Protein 2MNZ (pdb70)

Radius of gyration: 11.34 Å; Cα contacts (8 Å, |Δi|>4): 137; chains: 2; bounding box: 44×22×21 Å

Sequence (65 aa):
AVDLYVCLLCGSGNDEDRLLLCDGCDDSYHTFCLIPPLHDVPKGDWRCPKCLAQEARTKQTARKSAVDLYVCLLCGSGNDEDRLLLCDGCDDSYHTFCLIPPLHDVPKGDWRCPKCLAQEARTKQTARKSAVDLYVCLLCGSGNDEDRLLLCDGCDDSYHTFCLIPPLHDVPKGDWRCPKCLAQEARTKQTARKSAVDLYVCLLCGSGNDEDRLLLCDGCDDSYHTFCLIPPLHDVPKGDWRCPKCLAQEARTKQTARKSAVDLYVCLLCGSGNDEDRLLLCDGCDDSYHTFCLIPPLHDVPKGDWRCPKCLAQEARTKQTARKSAVDLYVCLLCGSGNDEDRLLLCDGCDDSYHTFCLIPPLHDVPKGDWRCPKCLAQEARTKQTARKSAVDLYVCLLCGSGNDEDRLLLCDGCDDSYHTFCLIPPLHDVPKGDWRCPKCLAQEARTKQTARKSAVDLYVCLLCGSGNDEDRLLLCDGCDDSYHTFCLIPPLHDVPKGDWRCPKCLAQEARTKQTARKSAVDLYVCLLCGSGNDEDRLLLCDGCDDSYHTFCLIPPLHDVPKGDWRCPKCLAQEARTKQTARKSAVDLYVCLLCGSGNDEDRLLLCDGCDDSYHTFCLIPPLHDVPKGDWRCPKCLAQEARTKQTARKSAVDLYVCLLCGSGNDEDRLLLCDGCDDSYHTFCLIPPLHDVPKGDWRCPKCLAQEARTKQTARKSAVDLYVCLLCGSGNDEDRLLLCDGCDDSYHTFCLIPPLHDVPKGDWRCPKCLAQEARTKQTARKSAVDLYVCLLCGSGNDEDRLLLCDGCDDSYHTFCLIPPLHDVPKGDWRCPKCLAQEARTKQTARKSAVDLYVCLLCGSGNDEDRLLLCDGCDDSYHTFCLIPPLHDVPKGDWRCPKCLAQEARTKQTARKSAVDLYVCLLCGSGNDEDRLLLCDGCDDSYHTFCLIPPLHDVPKGDWRCPKCLAQEARTKQTARKSAVDLYVCLLCGSGNDEDRLLLCDGCDDSYHTFCLIPPLHDVPKGDWRCPKCLAQEARTKQTARKSAVDLYVCLLCGSGNDEDRLLLCDGCDDSYHTFCLIPPLHDVPKGDWRCPKCLAQEARTKQTARKSAVDLYVCLLCGSGNDEDRLLLCDGCDDSYHTFCLIPPLHDVPKGDWRCPKCLAQEARTKQTARKSAVDLYVCLLCGSGNDEDRLLLCDGCDDSYHTFCLIPPLHDVPKGDWRCPKCLAQEARTKQTARKSAVDLYVCLLCGSGNDEDRLLLCDGCDDSYHTFCLIPPLHDVPKGDWRCPKCLAQEARTKQTARKS

CATH classification: 3.30.40.10

GO terms:
  GO:0032453 histone H3K4 demethylase activity (F, IDA)
  GO:0008270 zinc ion binding (F, IDA)
  GO:0034647 histone H3K4me/H3K4me2/H3K4me3 demethylase activity (F, IDA)
  GO:0042393 histone binding (F, IDA)
  GO:0008270 zinc ion binding (F, IMP)
  GO:0032453 histone H3K4 demethylase activity (F, IMP)
  GO:0003677 DNA binding (F, IDA)
  GO:0045892 negative regulation of DNA-templated transcription (P, IDA)
  GO:0005634 nucleus (C, TAS)
  GO:0005654 nucleoplasm (C, TAS)
  GO:0032452 histone demethylase activity (F, TAS)
  GO:0005515 protein binding (F, IPI)
  GO:0005654 nucleoplasm (C, IDA)
  GO:0003676 nucleic acid binding (F, EXP)
  GO:0003676 nucleic acid binding (F, IMP)
  GO:0005634 nucleus (C, IDA)
  GO:0034647 histone H3K4me/H3K4me2/H3K4me3 demethylase activity (F, IMP)
  GO:1990837 sequence-specific double-stranded DNA binding (F, IMP)
  GO:0003714 transcription corepressor activity (F, IDA)

Foldseek 3Di:
DLLCQAAPVPRPNPPVWFWEQAPQDRGIHGLVRAPPRDPTHDPRPDHGVVSVVVD/DDDDDDPVPD

Structure (mmCIF, N/CA/C/O backbone):
data_2MNZ
#
_entry.id   2MNZ
#
loop_
_entity.id
_entity.type
_entity.pdbx_description
1 polymer 'Lysine-specific demethylase 5B'
2 polymer H3K4me0
3 non-polymer 'ZINC ION'
#
loop_
_atom_site.group_PDB
_atom_site.id
_atom_site.type_symbol
_atom_site.label_atom_id
_atom_site.label_alt_id
_atom_site.label_comp_id
_atom_site.label_asym_id
_atom_site.label_entity_id
_atom_site.label_seq_id
_atom_site.pdbx_PDB_ins_code
_atom_site.Cartn_x
_atom_site.Cartn_y
_atom_site.Cartn_z
_atom_site.occupancy
_atom_site.B_iso_or_equiv
_atom_site.auth_seq_id
_atom_site.auth_comp_id
_atom_site.auth_asym_id
_atom_site.auth_atom_id
_atom_site.pdbx_PDB_model_num
ATOM 1 N N . ALA A 1 1 ? 9.994 -11.629 -1.940 1.00 0.00 306 ALA A N 1
ATOM 2 C CA . ALA A 1 1 ? 10.399 -10.674 -0.871 1.00 0.00 306 ALA A CA 1
ATOM 3 C C . ALA A 1 1 ? 9.238 -9.730 -0.559 1.00 0.00 306 ALA A C 1
ATOM 4 O O . ALA A 1 1 ? 8.600 -9.197 -1.444 1.00 0.00 306 ALA A O 1
ATOM 13 N N . VAL A 1 2 ? 8.959 -9.522 0.695 1.00 0.00 307 VAL A N 1
ATOM 14 C CA . VAL A 1 2 ? 7.841 -8.618 1.075 1.00 0.00 307 VAL A CA 1
ATOM 15 C C . VAL A 1 2 ? 8.170 -7.182 0.652 1.00 0.00 307 VAL A C 1
ATOM 16 O O . VAL A 1 2 ? 7.310 -6.443 0.215 1.00 0.00 307 VAL A O 1
ATOM 29 N N . ASP A 1 3 ? 9.407 -6.783 0.770 1.00 0.00 308 ASP A N 1
ATOM 30 C CA . ASP A 1 3 ? 9.788 -5.398 0.366 1.00 0.00 308 ASP A CA 1
ATOM 31 C C . ASP A 1 3 ? 9.509 -5.209 -1.127 1.00 0.00 308 ASP A C 1
ATOM 32 O O . ASP A 1 3 ? 9.182 -4.131 -1.578 1.00 0.00 308 ASP A O 1
ATOM 41 N N . LEU A 1 4 ? 9.644 -6.256 -1.891 1.00 0.00 309 LEU A N 1
ATOM 42 C CA . LEU A 1 4 ? 9.398 -6.161 -3.355 1.00 0.00 309 LEU A CA 1
ATOM 43 C C . LEU A 1 4 ? 8.025 -5.550 -3.626 1.00 0.00 309 LEU A C 1
ATOM 44 O O . LEU A 1 4 ? 7.804 -4.938 -4.651 1.00 0.00 309 LEU A O 1
ATOM 60 N N . TYR A 1 5 ? 7.093 -5.727 -2.738 1.00 0.00 310 TYR A N 1
ATOM 61 C CA . TYR A 1 5 ? 5.737 -5.170 -2.985 1.00 0.00 310 TYR A CA 1
ATOM 62 C C . TYR A 1 5 ? 5.823 -3.653 -3.162 1.00 0.00 310 TYR A C 1
ATOM 63 O O . TYR A 1 5 ? 6.270 -2.937 -2.288 1.00 0.00 310 TYR A O 1
ATOM 81 N N . VAL A 1 6 ? 5.386 -3.165 -4.293 1.00 0.00 311 VAL A N 1
ATOM 82 C CA . VAL A 1 6 ? 5.424 -1.701 -4.553 1.00 0.00 311 VAL A CA 1
ATOM 83 C C . VAL A 1 6 ? 4.027 -1.215 -4.951 1.00 0.00 311 VAL A C 1
ATOM 84 O O . VAL A 1 6 ? 3.209 -1.978 -5.421 1.00 0.00 311 VAL A O 1
ATOM 97 N N . CYS A 1 7 ? 3.746 0.047 -4.777 1.00 0.00 312 CYS A N 1
ATOM 98 C CA . CYS A 1 7 ? 2.404 0.562 -5.150 1.00 0.00 312 CYS A CA 1
ATOM 99 C C . CYS A 1 7 ? 2.084 0.076 -6.560 1.00 0.00 312 CYS A C 1
ATOM 100 O O . CYS A 1 7 ? 2.750 0.416 -7.518 1.00 0.00 312 CYS A O 1
ATOM 107 N N . LEU A 1 8 ? 1.083 -0.745 -6.681 1.00 0.00 313 LEU A N 1
ATOM 108 C CA . LEU A 1 8 ? 0.721 -1.303 -8.009 1.00 0.00 313 LEU A CA 1
ATOM 109 C C . LEU A 1 8 ? 0.539 -0.166 -9.018 1.00 0.00 313 LEU A C 1
ATOM 110 O O . LEU A 1 8 ? 0.938 -0.270 -10.161 1.00 0.00 313 LEU A O 1
ATOM 126 N N . LEU A 1 9 ? -0.065 0.912 -8.610 1.00 0.00 314 LEU A N 1
ATOM 127 C CA . LEU A 1 9 ? -0.278 2.047 -9.546 1.00 0.00 314 LEU A CA 1
ATOM 128 C C . LEU A 1 9 ? 1.063 2.708 -9.906 1.00 0.00 314 LEU A C 1
ATOM 129 O O . LEU A 1 9 ? 1.320 3.009 -11.054 1.00 0.00 314 LEU A O 1
ATOM 145 N N . CYS A 1 10 ? 1.930 2.931 -8.948 1.00 0.00 315 CYS A N 1
ATOM 146 C CA . CYS A 1 10 ? 3.248 3.562 -9.277 1.00 0.00 315 CYS A CA 1
ATOM 147 C C . CYS A 1 10 ? 4.280 2.474 -9.557 1.00 0.00 315 CYS A C 1
ATOM 148 O O . CYS A 1 10 ? 4.710 2.276 -10.676 1.00 0.00 315 CYS A O 1
ATOM 155 N N . GLY A 1 11 ? 4.693 1.788 -8.530 1.00 0.00 316 GLY A N 1
ATOM 156 C CA . GLY A 1 11 ? 5.715 0.723 -8.694 1.00 0.00 316 GLY A CA 1
ATOM 157 C C . GLY A 1 11 ? 7.020 1.179 -8.037 1.00 0.00 316 GLY A C 1
ATOM 158 O O . GLY A 1 11 ? 8.030 0.509 -8.106 1.00 0.00 316 GLY A O 1
ATOM 162 N N . SER A 1 12 ? 7.002 2.318 -7.392 1.00 0.00 317 SER A N 1
ATOM 163 C CA . SER A 1 12 ? 8.239 2.816 -6.722 1.00 0.00 317 SER A CA 1
ATOM 164 C C . SER A 1 12 ? 8.336 2.201 -5.325 1.00 0.00 317 SER A C 1
ATOM 165 O O . SER A 1 12 ? 9.411 1.946 -4.824 1.00 0.00 317 SER A O 1
ATOM 173 N N . GLY A 1 13 ? 7.217 1.946 -4.705 1.00 0.00 318 GLY A N 1
ATOM 174 C CA . GLY A 1 13 ? 7.223 1.330 -3.346 1.00 0.00 318 GLY A CA 1
ATOM 175 C C . GLY A 1 13 ? 8.294 1.967 -2.457 1.00 0.00 318 GLY A C 1
ATOM 176 O O . GLY A 1 13 ? 8.686 1.403 -1.455 1.00 0.00 318 GLY A O 1
ATOM 180 N N . ASN A 1 14 ? 8.779 3.126 -2.802 1.00 0.00 319 ASN A N 1
ATOM 181 C CA . ASN A 1 14 ? 9.823 3.756 -1.958 1.00 0.00 319 ASN A CA 1
ATOM 182 C C . ASN A 1 14 ? 9.179 4.584 -0.848 1.00 0.00 319 ASN A C 1
ATOM 183 O O . ASN A 1 14 ? 9.784 4.822 0.178 1.00 0.00 319 ASN A O 1
ATOM 194 N N . ASP A 1 15 ? 7.962 5.017 -1.033 1.00 0.00 320 ASP A N 1
ATOM 195 C CA . ASP A 1 15 ? 7.295 5.829 0.029 1.00 0.00 320 ASP A CA 1
ATOM 196 C C . ASP A 1 15 ? 6.944 4.922 1.208 1.00 0.00 320 ASP A C 1
ATOM 197 O O . ASP A 1 15 ? 5.829 4.457 1.343 1.00 0.00 320 ASP A O 1
ATOM 206 N N . GLU A 1 16 ? 7.899 4.661 2.054 1.00 0.00 321 GLU A N 1
ATOM 207 C CA . GLU A 1 16 ? 7.656 3.778 3.227 1.00 0.00 321 GLU A CA 1
ATOM 208 C C . GLU A 1 16 ? 6.464 4.272 4.055 1.00 0.00 321 GLU A C 1
ATOM 209 O O . GLU A 1 16 ? 5.703 3.492 4.592 1.00 0.00 321 GLU A O 1
ATOM 221 N N . ASP A 1 17 ? 6.315 5.556 4.196 1.00 0.00 322 ASP A N 1
ATOM 222 C CA . ASP A 1 17 ? 5.199 6.091 5.028 1.00 0.00 322 ASP A CA 1
ATOM 223 C C . ASP A 1 17 ? 3.848 6.040 4.301 1.00 0.00 322 ASP A C 1
ATOM 224 O O . ASP A 1 17 ? 2.813 6.031 4.938 1.00 0.00 322 ASP A O 1
ATOM 233 N N . ARG A 1 18 ? 3.827 6.052 2.991 1.00 0.00 323 ARG A N 1
ATOM 234 C CA . ARG A 1 18 ? 2.508 6.058 2.282 1.00 0.00 323 ARG A CA 1
ATOM 235 C C . ARG A 1 18 ? 2.185 4.708 1.635 1.00 0.00 323 ARG A C 1
ATOM 236 O O . ARG A 1 18 ? 1.060 4.471 1.243 1.00 0.00 323 ARG A O 1
ATOM 257 N N . LEU A 1 19 ? 3.130 3.825 1.498 1.00 0.00 324 LEU A N 1
ATOM 258 C CA . LEU A 1 19 ? 2.806 2.528 0.853 1.00 0.00 324 LEU A CA 1
ATOM 259 C C . LEU A 1 19 ? 2.023 1.642 1.825 1.00 0.00 324 LEU A C 1
ATOM 260 O O . LEU A 1 19 ? 2.552 1.189 2.823 1.00 0.00 324 LEU A O 1
ATOM 276 N N . LEU A 1 20 ? 0.774 1.368 1.529 1.00 0.00 325 LEU A N 1
ATOM 277 C CA . LEU A 1 20 ? -0.026 0.486 2.426 1.00 0.00 325 LEU A CA 1
ATOM 278 C C . LEU A 1 20 ? -0.288 -0.832 1.695 1.00 0.00 325 LEU A C 1
ATOM 279 O O . LEU A 1 20 ? -0.699 -0.844 0.551 1.00 0.00 325 LEU A O 1
ATOM 295 N N . LEU A 1 21 ? -0.052 -1.942 2.335 1.00 0.00 326 LEU A N 1
ATOM 296 C CA . LEU A 1 21 ? -0.287 -3.249 1.661 1.00 0.00 326 LEU A CA 1
ATOM 297 C C . LEU A 1 21 ? -1.672 -3.780 2.032 1.00 0.00 326 LEU A C 1
ATOM 298 O O . LEU A 1 21 ? -2.006 -3.916 3.195 1.00 0.00 326 LEU A O 1
ATOM 314 N N . CYS A 1 22 ? -2.474 -4.079 1.036 1.00 0.00 327 CYS A N 1
ATOM 315 C CA . CYS A 1 22 ? -3.846 -4.607 1.294 1.00 0.00 327 CYS A CA 1
ATOM 316 C C . CYS A 1 22 ? -3.757 -6.112 1.499 1.00 0.00 327 CYS A C 1
ATOM 317 O O . CYS A 1 22 ? -3.283 -6.841 0.643 1.00 0.00 327 CYS A O 1
ATOM 324 N N . ASP A 1 23 ? -4.201 -6.574 2.632 1.00 0.00 328 ASP A N 1
ATOM 325 C CA . ASP A 1 23 ? -4.146 -8.030 2.930 1.00 0.00 328 ASP A CA 1
ATOM 326 C C . ASP A 1 23 ? -5.306 -8.751 2.246 1.00 0.00 328 ASP A C 1
ATOM 327 O O . ASP A 1 23 ? -5.186 -9.887 1.833 1.00 0.00 328 ASP A O 1
ATOM 336 N N . GLY A 1 24 ? -6.434 -8.109 2.144 1.00 0.00 329 GLY A N 1
ATOM 337 C CA . GLY A 1 24 ? -7.605 -8.766 1.512 1.00 0.00 329 GLY A CA 1
ATOM 338 C C . GLY A 1 24 ? -7.270 -9.177 0.080 1.00 0.00 329 GLY A C 1
ATOM 339 O O . GLY A 1 24 ? -7.338 -10.338 -0.274 1.00 0.00 329 GLY A O 1
ATOM 343 N N . CYS A 1 25 ? -6.921 -8.239 -0.754 1.00 0.00 330 CYS A N 1
ATOM 344 C CA . CYS A 1 25 ? -6.597 -8.590 -2.163 1.00 0.00 330 CYS A CA 1
ATOM 345 C C . CYS A 1 25 ? -5.467 -7.703 -2.703 1.00 0.00 330 CYS A C 1
ATOM 346 O O . CYS A 1 25 ? -4.381 -8.172 -2.975 1.00 0.00 330 CYS A O 1
ATOM 353 N N . ASP A 1 26 ? -5.717 -6.432 -2.872 1.00 0.00 331 ASP A N 1
ATOM 354 C CA . ASP A 1 26 ? -4.670 -5.523 -3.407 1.00 0.00 331 ASP A CA 1
ATOM 355 C C . ASP A 1 26 ? -3.324 -5.862 -2.771 1.00 0.00 331 ASP A C 1
ATOM 356 O O . ASP A 1 26 ? -3.244 -6.319 -1.648 1.00 0.00 331 ASP A O 1
ATOM 365 N N . ASP A 1 27 ? -2.271 -5.671 -3.505 1.00 0.00 332 ASP A N 1
ATOM 366 C CA . ASP A 1 27 ? -0.920 -5.997 -2.988 1.00 0.00 332 ASP A CA 1
ATOM 367 C C . ASP A 1 27 ? -0.285 -4.773 -2.334 1.00 0.00 332 ASP A C 1
ATOM 368 O O . ASP A 1 27 ? -0.061 -4.741 -1.142 1.00 0.00 332 ASP A O 1
ATOM 377 N N . SER A 1 28 ? 0.011 -3.767 -3.103 1.00 0.00 333 SER A N 1
ATOM 378 C CA . SER A 1 28 ? 0.643 -2.555 -2.521 1.00 0.00 333 SER A CA 1
ATOM 379 C C . SER A 1 28 ? 0.047 -1.300 -3.154 1.00 0.00 333 SER A C 1
ATOM 380 O O . SER A 1 28 ? -0.174 -1.239 -4.348 1.00 0.00 333 SER A O 1
ATOM 388 N N . TYR A 1 29 ? -0.227 -0.303 -2.360 1.00 0.00 334 TYR A N 1
ATOM 389 C CA . TYR A 1 29 ? -0.823 0.942 -2.907 1.00 0.00 334 TYR A CA 1
ATOM 390 C C . TYR A 1 29 ? -0.403 2.137 -2.051 1.00 0.00 334 TYR A C 1
ATOM 391 O O . TYR A 1 29 ? 0.050 1.988 -0.935 1.00 0.00 334 TYR A O 1
ATOM 409 N N . HIS A 1 30 ? -0.575 3.323 -2.560 1.00 0.00 335 HIS A N 1
ATOM 410 C CA . HIS A 1 30 ? -0.229 4.536 -1.777 1.00 0.00 335 HIS A CA 1
ATOM 411 C C . HIS A 1 30 ? -1.526 5.163 -1.271 1.00 0.00 335 HIS A C 1
ATOM 412 O O . HIS A 1 30 ? -2.549 5.094 -1.922 1.00 0.00 335 HIS A O 1
ATOM 426 N N . THR A 1 31 ? -1.498 5.781 -0.129 1.00 0.00 336 THR A N 1
ATOM 427 C CA . THR A 1 31 ? -2.742 6.411 0.382 1.00 0.00 336 THR A CA 1
ATOM 428 C C . THR A 1 31 ? -3.281 7.391 -0.667 1.00 0.00 336 THR A C 1
ATOM 429 O O . THR A 1 31 ? -4.475 7.567 -0.809 1.00 0.00 336 THR A O 1
ATOM 440 N N . PHE A 1 32 ? -2.409 8.043 -1.394 1.00 0.00 337 PHE A N 1
ATOM 441 C CA . PHE A 1 32 ? -2.872 9.026 -2.416 1.00 0.00 337 PHE A CA 1
ATOM 442 C C . PHE A 1 32 ? -3.213 8.344 -3.746 1.00 0.00 337 PHE A C 1
ATOM 443 O O . PHE A 1 32 ? -3.993 8.857 -4.523 1.00 0.00 337 PHE A O 1
ATOM 460 N N . CYS A 1 33 ? -2.643 7.206 -4.029 1.00 0.00 338 CYS A N 1
ATOM 461 C CA . CYS A 1 33 ? -2.955 6.532 -5.319 1.00 0.00 338 CYS A CA 1
ATOM 462 C C . CYS A 1 33 ? -4.267 5.765 -5.191 1.00 0.00 338 CYS A C 1
ATOM 463 O O . CYS A 1 33 ? -4.729 5.140 -6.126 1.00 0.00 338 CYS A O 1
ATOM 470 N N . LEU A 1 34 ? -4.856 5.792 -4.035 1.00 0.00 339 LEU A N 1
ATOM 471 C CA . LEU A 1 34 ? -6.125 5.051 -3.824 1.00 0.00 339 LEU A CA 1
ATOM 472 C C . LEU A 1 34 ? -7.323 6.000 -3.926 1.00 0.00 339 LEU A C 1
ATOM 473 O O . LEU A 1 34 ? -7.787 6.336 -4.998 1.00 0.00 339 LEU A O 1
ATOM 489 N N . ILE A 1 35 ? -7.804 6.432 -2.802 1.00 0.00 340 ILE A N 1
ATOM 490 C CA . ILE A 1 35 ? -8.957 7.367 -2.750 1.00 0.00 340 ILE A CA 1
ATOM 491 C C . ILE A 1 35 ? -8.467 8.572 -1.949 1.00 0.00 340 ILE A C 1
ATOM 492 O O . ILE A 1 35 ? -7.375 8.505 -1.424 1.00 0.00 340 ILE A O 1
ATOM 508 N N . PRO A 1 36 ? -9.215 9.657 -1.834 1.00 0.00 341 PRO A N 1
ATOM 509 C CA . PRO A 1 36 ? -8.760 10.831 -1.056 1.00 0.00 341 PRO A CA 1
ATOM 510 C C . PRO A 1 36 ? -7.739 10.390 0.008 1.00 0.00 341 PRO A C 1
ATOM 511 O O . PRO A 1 36 ? -8.068 9.626 0.893 1.00 0.00 341 PRO A O 1
ATOM 522 N N . PRO A 1 37 ? -6.491 10.786 -0.119 1.00 0.00 342 PRO A N 1
ATOM 523 C CA . PRO A 1 37 ? -5.423 10.327 0.801 1.00 0.00 342 PRO A CA 1
ATOM 524 C C . PRO A 1 37 ? -5.900 10.119 2.236 1.00 0.00 342 PRO A C 1
ATOM 525 O O . PRO A 1 37 ? -6.540 10.968 2.825 1.00 0.00 342 PRO A O 1
ATOM 536 N N . LEU A 1 38 ? -5.568 8.991 2.806 1.00 0.00 343 LEU A N 1
ATOM 537 C CA . LEU A 1 38 ? -5.971 8.716 4.209 1.00 0.00 343 LEU A CA 1
ATOM 538 C C . LEU A 1 38 ? -5.100 9.554 5.143 1.00 0.00 343 LEU A C 1
ATOM 539 O O . LEU A 1 38 ? -4.062 10.052 4.751 1.00 0.00 343 LEU A O 1
ATOM 555 N N . HIS A 1 39 ? -5.504 9.722 6.370 1.00 0.00 344 HIS A N 1
ATOM 556 C CA . HIS A 1 39 ? -4.683 10.537 7.306 1.00 0.00 344 HIS A CA 1
ATOM 557 C C . HIS A 1 39 ? -3.317 9.876 7.475 1.00 0.00 344 HIS A C 1
ATOM 558 O O . HIS A 1 39 ? -2.298 10.535 7.529 1.00 0.00 344 HIS A O 1
ATOM 573 N N . ASP A 1 40 ? -3.288 8.576 7.543 1.00 0.00 345 ASP A N 1
ATOM 574 C CA . ASP A 1 40 ? -1.986 7.869 7.693 1.00 0.00 345 ASP A CA 1
ATOM 575 C C . ASP A 1 40 ? -2.156 6.401 7.310 1.00 0.00 345 ASP A C 1
ATOM 576 O O . ASP A 1 40 ? -3.244 5.944 7.032 1.00 0.00 345 ASP A O 1
ATOM 585 N N . VAL A 1 41 ? -1.083 5.660 7.293 1.00 0.00 346 VAL A N 1
ATOM 586 C CA . VAL A 1 41 ? -1.175 4.219 6.930 1.00 0.00 346 VAL A CA 1
ATOM 587 C C . VAL A 1 41 ? -1.795 3.432 8.101 1.00 0.00 346 VAL A C 1
ATOM 588 O O . VAL A 1 41 ? -1.213 3.356 9.165 1.00 0.00 346 VAL A O 1
ATOM 601 N N . PRO A 1 42 ? -2.958 2.843 7.919 1.00 0.00 347 PRO A N 1
ATOM 602 C CA . PRO A 1 42 ? -3.631 2.054 8.995 1.00 0.00 347 PRO A CA 1
ATOM 603 C C . PRO A 1 42 ? -2.666 1.099 9.712 1.00 0.00 347 PRO A C 1
ATOM 604 O O . PRO A 1 42 ? -1.661 0.690 9.168 1.00 0.00 347 PRO A O 1
ATOM 615 N N . LYS A 1 43 ? -2.961 0.765 10.941 1.00 0.00 348 LYS A N 1
ATOM 616 C CA . LYS A 1 43 ? -2.064 -0.132 11.724 1.00 0.00 348 LYS A CA 1
ATOM 617 C C . LYS A 1 43 ? -2.249 -1.599 11.320 1.00 0.00 348 LYS A C 1
ATOM 618 O O . LYS A 1 43 ? -2.035 -2.493 12.116 1.00 0.00 348 LYS A O 1
ATOM 637 N N . GLY A 1 44 ? -2.625 -1.864 10.099 1.00 0.00 349 GLY A N 1
ATOM 638 C CA . GLY A 1 44 ? -2.797 -3.284 9.668 1.00 0.00 349 GLY A CA 1
ATOM 639 C C . GLY A 1 44 ? -4.281 -3.660 9.634 1.00 0.00 349 GLY A C 1
ATOM 640 O O . GLY A 1 44 ? -4.629 -4.780 9.326 1.00 0.00 349 GLY A O 1
ATOM 644 N N . ASP A 1 45 ? -5.156 -2.738 9.941 1.00 0.00 350 ASP A N 1
ATOM 645 C CA . ASP A 1 45 ? -6.613 -3.058 9.923 1.00 0.00 350 ASP A CA 1
ATOM 646 C C . ASP A 1 45 ? -7.307 -2.232 8.837 1.00 0.00 350 ASP A C 1
ATOM 647 O O . ASP A 1 45 ? -8.057 -1.320 9.121 1.00 0.00 350 ASP A O 1
ATOM 656 N N . TRP A 1 46 ? -7.060 -2.544 7.595 1.00 0.00 351 TRP A N 1
ATOM 657 C CA . TRP A 1 46 ? -7.707 -1.777 6.494 1.00 0.00 351 TRP A CA 1
ATOM 658 C C . TRP A 1 46 ? -7.772 -2.635 5.230 1.00 0.00 351 TRP A C 1
ATOM 659 O O . TRP A 1 46 ? -7.150 -3.674 5.133 1.00 0.00 351 TRP A O 1
ATOM 680 N N . ARG A 1 47 ? -8.528 -2.202 4.262 1.00 0.00 352 ARG A N 1
ATOM 681 C CA . ARG A 1 47 ? -8.659 -2.970 3.000 1.00 0.00 352 ARG A CA 1
ATOM 682 C C . ARG A 1 47 ? -8.767 -1.991 1.825 1.00 0.00 352 ARG A C 1
ATOM 683 O O . ARG A 1 47 ? -9.133 -0.846 2.000 1.00 0.00 352 ARG A O 1
ATOM 704 N N . CYS A 1 48 ? -8.459 -2.425 0.633 1.00 0.00 353 CYS A N 1
ATOM 705 C CA . CYS A 1 48 ? -8.557 -1.506 -0.534 1.00 0.00 353 CYS A CA 1
ATOM 706 C C . CYS A 1 48 ? -9.955 -1.642 -1.161 1.00 0.00 353 CYS A C 1
ATOM 707 O O . CYS A 1 48 ? -10.711 -2.518 -0.791 1.00 0.00 353 CYS A O 1
ATOM 714 N N . PRO A 1 49 ? -10.314 -0.781 -2.085 1.00 0.00 354 PRO A N 1
ATOM 715 C CA . PRO A 1 49 ? -11.666 -0.825 -2.726 1.00 0.00 354 PRO A CA 1
ATOM 716 C C . PRO A 1 49 ? -11.909 -2.120 -3.506 1.00 0.00 354 PRO A C 1
ATOM 717 O O . PRO A 1 49 ? -13.027 -2.580 -3.627 1.00 0.00 354 PRO A O 1
ATOM 728 N N . LYS A 1 50 ? -10.877 -2.702 -4.046 1.00 0.00 355 LYS A N 1
ATOM 729 C CA . LYS A 1 50 ? -11.055 -3.954 -4.833 1.00 0.00 355 LYS A CA 1
ATOM 730 C C . LYS A 1 50 ? -11.670 -5.053 -3.965 1.00 0.00 355 LYS A C 1
ATOM 731 O O . LYS A 1 50 ? -12.530 -5.790 -4.406 1.00 0.00 355 LYS A O 1
ATOM 750 N N . CYS A 1 51 ? -11.251 -5.177 -2.736 1.00 0.00 356 CYS A N 1
ATOM 751 C CA . CYS A 1 51 ? -11.837 -6.240 -1.869 1.00 0.00 356 CYS A CA 1
ATOM 752 C C . CYS A 1 51 ? -13.264 -5.842 -1.484 1.00 0.00 356 CYS A C 1
ATOM 753 O O . CYS A 1 51 ? -14.129 -6.675 -1.303 1.00 0.00 356 CYS A O 1
ATOM 760 N N . LEU A 1 52 ? -13.510 -4.571 -1.352 1.00 0.00 357 LEU A N 1
ATOM 761 C CA . LEU A 1 52 ? -14.875 -4.107 -0.977 1.00 0.00 357 LEU A CA 1
ATOM 762 C C . LEU A 1 52 ? -15.858 -4.398 -2.115 1.00 0.00 357 LEU A C 1
ATOM 763 O O . LEU A 1 52 ? -17.011 -4.703 -1.889 1.00 0.00 357 LEU A O 1
ATOM 779 N N . ALA A 1 53 ? -15.411 -4.293 -3.336 1.00 0.00 358 ALA A N 1
ATOM 780 C CA . ALA A 1 53 ? -16.321 -4.548 -4.489 1.00 0.00 358 ALA A CA 1
ATOM 781 C C . ALA A 1 53 ? -16.855 -5.978 -4.412 1.00 0.00 358 ALA A C 1
ATOM 782 O O . ALA A 1 53 ? -17.921 -6.282 -4.908 1.00 0.00 358 ALA A O 1
ATOM 789 N N . GLN A 1 54 ? -16.120 -6.857 -3.793 1.00 0.00 359 GLN A N 1
ATOM 790 C CA . GLN A 1 54 ? -16.575 -8.266 -3.684 1.00 0.00 359 GLN A CA 1
ATOM 791 C C . GLN A 1 54 ? -17.928 -8.294 -2.980 1.00 0.00 359 GLN A C 1
ATOM 792 O O . GLN A 1 54 ? -18.810 -9.057 -3.321 1.00 0.00 359 GLN A O 1
ATOM 806 N N . GLU A 1 55 ? -18.090 -7.459 -1.996 1.00 0.00 360 GLU A N 1
ATOM 807 C CA . GLU A 1 55 ? -19.378 -7.417 -1.251 1.00 0.00 360 GLU A CA 1
ATOM 808 C C . GLU A 1 55 ? -20.280 -6.337 -1.852 1.00 0.00 360 GLU A C 1
ATOM 809 O O . GLU A 1 55 ? -20.872 -5.593 -1.087 1.00 0.00 360 GLU A O 1
ATOM 822 N N . ALA B 2 1 ? -3.627 -1.848 7.547 1.00 0.00 363 ALA B N 1
ATOM 823 C CA . ALA B 2 1 ? -2.682 -1.811 6.397 1.00 0.00 363 ALA B CA 1
ATOM 824 C C . ALA B 2 1 ? -1.259 -1.997 6.905 1.00 0.00 363 ALA B C 1
ATOM 825 O O . ALA B 2 1 ? -0.942 -1.644 8.023 1.00 0.00 363 ALA B O 1
ATOM 834 N N . ARG B 2 2 ? -0.401 -2.544 6.091 1.00 0.00 364 ARG B N 1
ATOM 835 C CA . ARG B 2 2 ? 1.008 -2.747 6.525 1.00 0.00 364 ARG B CA 1
ATOM 836 C C . ARG B 2 2 ? 1.919 -1.846 5.687 1.00 0.00 364 ARG B C 1
ATOM 837 O O . ARG B 2 2 ? 1.735 -1.690 4.497 1.00 0.00 364 ARG B O 1
ATOM 858 N N . THR B 2 3 ? 2.879 -1.221 6.314 1.00 0.00 365 THR B N 1
ATOM 859 C CA . THR B 2 3 ? 3.781 -0.292 5.576 1.00 0.00 365 THR B CA 1
ATOM 860 C C . THR B 2 3 ? 4.830 -1.060 4.770 1.00 0.00 365 THR B C 1
ATOM 861 O O . THR B 2 3 ? 5.385 -2.043 5.216 1.00 0.00 365 THR B O 1
ATOM 872 N N . LYS B 2 4 ? 5.118 -0.585 3.587 1.00 0.00 366 LYS B N 1
ATOM 873 C CA . LYS B 2 4 ? 6.147 -1.242 2.737 1.00 0.00 366 LYS B CA 1
ATOM 874 C C . LYS B 2 4 ? 7.089 -0.159 2.204 1.00 0.00 366 LYS B C 1
ATOM 875 O O . LYS B 2 4 ? 6.664 0.935 1.877 1.00 0.00 366 LYS B O 1
ATOM 894 N N . GLN B 2 5 ? 8.362 -0.449 2.129 1.00 0.00 367 GLN B N 1
ATOM 895 C CA . GLN B 2 5 ? 9.335 0.569 1.635 1.00 0.00 367 GLN B CA 1
ATOM 896 C C . GLN B 2 5 ? 10.210 -0.035 0.538 1.00 0.00 367 GLN B C 1
ATOM 897 O O . GLN B 2 5 ? 10.413 -1.232 0.483 1.00 0.00 367 GLN B O 1
ATOM 911 N N . THR B 2 6 ? 10.741 0.783 -0.332 1.00 0.00 368 THR B N 1
ATOM 912 C CA . THR B 2 6 ? 11.614 0.236 -1.413 1.00 0.00 368 THR B CA 1
ATOM 913 C C . THR B 2 6 ? 12.746 1.219 -1.717 1.00 0.00 368 THR B C 1
ATOM 914 O O . THR B 2 6 ? 12.517 2.387 -1.968 1.00 0.00 368 THR B O 1
ATOM 925 N N . ALA B 2 7 ? 13.965 0.754 -1.712 1.00 0.00 369 ALA B N 1
ATOM 926 C CA . ALA B 2 7 ? 15.110 1.659 -2.011 1.00 0.00 369 ALA B CA 1
ATOM 927 C C . ALA B 2 7 ? 16.175 0.892 -2.796 1.00 0.00 369 ALA B C 1
ATOM 928 O O . ALA B 2 7 ? 16.292 -0.312 -2.682 1.00 0.00 369 ALA B O 1
ATOM 935 N N . ARG B 2 8 ? 16.951 1.580 -3.590 1.00 0.00 370 ARG B N 1
ATOM 936 C CA . ARG B 2 8 ? 18.010 0.893 -4.386 1.00 0.00 370 ARG B CA 1
ATOM 937 C C . ARG B 2 8 ? 19.363 1.554 -4.112 1.00 0.00 370 ARG B C 1
ATOM 938 O O . ARG B 2 8 ? 19.450 2.748 -3.902 1.00 0.00 370 ARG B O 1
ATOM 959 N N . LYS B 2 9 ? 20.419 0.785 -4.117 1.00 0.00 371 LYS B N 1
ATOM 960 C CA . LYS B 2 9 ? 21.769 1.363 -3.861 1.00 0.00 371 LYS B CA 1
ATOM 961 C C . LYS B 2 9 ? 22.582 1.343 -5.156 1.00 0.00 371 LYS B C 1
ATOM 962 O O . LYS B 2 9 ? 22.451 0.449 -5.969 1.00 0.00 371 LYS B O 1
ATOM 981 N N . SER B 2 10 ? 23.422 2.320 -5.356 1.00 0.00 372 SER B N 1
ATOM 982 C CA . SER B 2 10 ? 24.242 2.355 -6.600 1.00 0.00 372 SER B CA 1
ATOM 983 C C . SER B 2 10 ? 25.200 3.546 -6.546 1.00 0.00 372 SER B C 1
ATOM 984 O O . SER B 2 10 ? 26.394 3.328 -6.672 1.00 0.00 372 SER B O 1
ATOM 995 N N . ALA A 1 1 ? 11.732 -11.751 -0.057 1.00 0.00 306 ALA A N 2
ATOM 996 C CA . ALA A 1 1 ? 11.516 -10.592 0.853 1.00 0.00 306 ALA A CA 2
ATOM 997 C C . ALA A 1 1 ? 10.070 -10.113 0.740 1.00 0.00 306 ALA A C 2
ATOM 998 O O . ALA A 1 1 ? 9.535 -9.963 -0.341 1.00 0.00 306 ALA A O 2
ATOM 1007 N N . VAL A 1 2 ? 9.430 -9.873 1.850 1.00 0.00 307 VAL A N 2
ATOM 1008 C CA . VAL A 1 2 ? 8.020 -9.404 1.815 1.00 0.00 307 VAL A CA 2
ATOM 1009 C C . VAL A 1 2 ? 7.972 -7.975 1.273 1.00 0.00 307 VAL A C 2
ATOM 1010 O O . VAL A 1 2 ? 6.993 -7.551 0.691 1.00 0.00 307 VAL A O 2
ATOM 1023 N N . ASP A 1 3 ? 9.024 -7.229 1.457 1.00 0.00 308 ASP A N 2
ATOM 1024 C CA . ASP A 1 3 ? 9.045 -5.827 0.953 1.00 0.00 308 ASP A CA 2
ATOM 1025 C C . ASP A 1 3 ? 9.042 -5.835 -0.576 1.00 0.00 308 ASP A C 2
ATOM 1026 O O . ASP A 1 3 ? 8.918 -4.808 -1.214 1.00 0.00 308 ASP A O 2
ATOM 1035 N N . LEU A 1 4 ? 9.201 -6.985 -1.164 1.00 0.00 309 LEU A N 2
ATOM 1036 C CA . LEU A 1 4 ? 9.236 -7.073 -2.648 1.00 0.00 309 LEU A CA 2
ATOM 1037 C C . LEU A 1 4 ? 8.019 -6.380 -3.272 1.00 0.00 309 LEU A C 2
ATOM 1038 O O . LEU A 1 4 ? 8.132 -5.746 -4.301 1.00 0.00 309 LEU A O 2
ATOM 1054 N N . TYR A 1 5 ? 6.854 -6.491 -2.688 1.00 0.00 310 TYR A N 2
ATOM 1055 C CA . TYR A 1 5 ? 5.676 -5.827 -3.315 1.00 0.00 310 TYR A CA 2
ATOM 1056 C C . TYR A 1 5 ? 5.821 -4.310 -3.210 1.00 0.00 310 TYR A C 2
ATOM 1057 O O . TYR A 1 5 ? 6.122 -3.769 -2.165 1.00 0.00 310 TYR A O 2
ATOM 1075 N N . VAL A 1 6 ? 5.596 -3.630 -4.297 1.00 0.00 311 VAL A N 2
ATOM 1076 C CA . VAL A 1 6 ? 5.700 -2.147 -4.302 1.00 0.00 311 VAL A CA 2
ATOM 1077 C C . VAL A 1 6 ? 4.374 -1.567 -4.799 1.00 0.00 311 VAL A C 2
ATOM 1078 O O . VAL A 1 6 ? 3.536 -2.278 -5.315 1.00 0.00 311 VAL A O 2
ATOM 1091 N N . CYS A 1 7 ? 4.165 -0.289 -4.644 1.00 0.00 312 CYS A N 2
ATOM 1092 C CA . CYS A 1 7 ? 2.882 0.301 -5.102 1.00 0.00 312 CYS A CA 2
ATOM 1093 C C . CYS A 1 7 ? 2.626 -0.156 -6.534 1.00 0.00 312 CYS A C 2
ATOM 1094 O O . CYS A 1 7 ? 3.332 0.206 -7.453 1.00 0.00 312 CYS A O 2
ATOM 1101 N N . LEU A 1 8 ? 1.622 -0.964 -6.721 1.00 0.00 313 LEU A N 2
ATOM 1102 C CA . LEU A 1 8 ? 1.314 -1.471 -8.082 1.00 0.00 313 LEU A CA 2
ATOM 1103 C C . LEU A 1 8 ? 1.155 -0.297 -9.048 1.00 0.00 313 LEU A C 2
ATOM 1104 O O . LEU A 1 8 ? 1.584 -0.354 -10.183 1.00 0.00 313 LEU A O 2
ATOM 1120 N N . LEU A 1 9 ? 0.539 0.762 -8.611 1.00 0.00 314 LEU A N 2
ATOM 1121 C CA . LEU A 1 9 ? 0.349 1.933 -9.508 1.00 0.00 314 LEU A CA 2
ATOM 1122 C C . LEU A 1 9 ? 1.710 2.571 -9.836 1.00 0.00 314 LEU A C 2
ATOM 1123 O O . LEU A 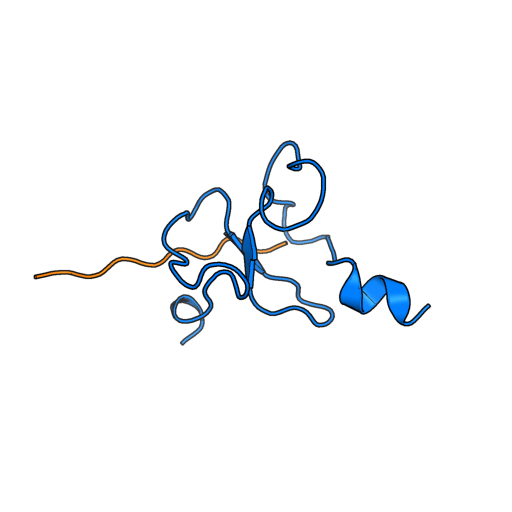1 9 ? 1.991 2.883 -10.976 1.00 0.00 314 LEU A O 2
ATOM 1139 N N . CYS A 1 10 ? 2.565 2.748 -8.861 1.00 0.00 315 CYS A N 2
ATOM 1140 C CA . CYS A 1 10 ? 3.907 3.343 -9.154 1.00 0.00 315 CYS A CA 2
ATOM 1141 C C . CYS A 1 10 ? 4.893 2.217 -9.438 1.00 0.00 315 CYS A C 2
ATOM 1142 O O . CYS A 1 10 ? 5.357 2.036 -10.546 1.00 0.00 315 CYS A O 2
ATOM 1149 N N . GLY A 1 11 ? 5.233 1.477 -8.420 1.00 0.00 316 GLY A N 2
ATOM 1150 C CA . GLY A 1 11 ? 6.209 0.373 -8.581 1.00 0.00 316 GLY A CA 2
ATOM 1151 C C . GLY A 1 11 ? 7.484 0.754 -7.834 1.00 0.00 316 GLY A C 2
ATOM 1152 O O . GLY A 1 11 ? 8.424 -0.011 -7.751 1.00 0.00 316 GLY A O 2
ATOM 1156 N N . SER A 1 12 ? 7.508 1.932 -7.268 1.00 0.00 317 SER A N 2
ATOM 1157 C CA . SER A 1 12 ? 8.703 2.365 -6.497 1.00 0.00 317 SER A CA 2
ATOM 1158 C C . SER A 1 12 ? 8.549 1.871 -5.062 1.00 0.00 317 SER A C 2
ATOM 1159 O O . SER A 1 12 ? 9.511 1.557 -4.396 1.00 0.00 317 SER A O 2
ATOM 1167 N N . GLY A 1 13 ? 7.326 1.792 -4.601 1.00 0.00 318 GLY A N 2
ATOM 1168 C CA . GLY A 1 13 ? 7.045 1.309 -3.215 1.00 0.00 318 GLY A CA 2
ATOM 1169 C C . GLY A 1 13 ? 8.168 1.703 -2.255 1.00 0.00 318 GLY A C 2
ATOM 1170 O O . GLY A 1 13 ? 8.421 1.024 -1.281 1.00 0.00 318 GLY A O 2
ATOM 1174 N N . ASN A 1 14 ? 8.841 2.788 -2.508 1.00 0.00 319 ASN A N 2
ATOM 1175 C CA . ASN A 1 14 ? 9.932 3.200 -1.597 1.00 0.00 319 ASN A CA 2
ATOM 1176 C C . ASN A 1 14 ? 9.362 4.055 -0.467 1.00 0.00 319 ASN A C 2
ATOM 1177 O O . ASN A 1 14 ? 9.946 4.160 0.591 1.00 0.00 319 ASN A O 2
ATOM 1188 N N . ASP A 1 15 ? 8.225 4.660 -0.684 1.00 0.00 320 ASP A N 2
ATOM 1189 C CA . ASP A 1 15 ? 7.614 5.512 0.378 1.00 0.00 320 ASP A CA 2
ATOM 1190 C C . ASP A 1 15 ? 7.123 4.620 1.520 1.00 0.00 320 ASP A C 2
ATOM 1191 O O . ASP A 1 15 ? 5.966 4.258 1.589 1.00 0.00 320 ASP A O 2
ATOM 1200 N N . GLU A 1 16 ? 8.003 4.250 2.406 1.00 0.00 321 GLU A N 2
ATOM 1201 C CA . GLU A 1 16 ? 7.604 3.369 3.537 1.00 0.00 321 GLU A CA 2
ATOM 1202 C C . GLU A 1 16 ? 6.432 3.945 4.327 1.00 0.00 321 GLU A C 2
ATOM 1203 O O . GLU A 1 16 ? 5.527 3.234 4.720 1.00 0.00 321 GLU A O 2
ATOM 1215 N N . ASP A 1 17 ? 6.456 5.212 4.600 1.00 0.00 322 ASP A N 2
ATOM 1216 C CA . ASP A 1 17 ? 5.361 5.818 5.404 1.00 0.00 322 ASP A CA 2
ATOM 1217 C C . ASP A 1 17 ? 4.052 5.840 4.618 1.00 0.00 322 ASP A C 2
ATOM 1218 O O . ASP A 1 17 ? 2.984 5.880 5.195 1.00 0.00 322 ASP A O 2
ATOM 1227 N N . ARG A 1 18 ? 4.116 5.862 3.314 1.00 0.00 323 ARG A N 2
ATOM 1228 C CA . ARG A 1 18 ? 2.857 5.940 2.521 1.00 0.00 323 ARG A CA 2
ATOM 1229 C C . ARG A 1 18 ? 2.486 4.613 1.847 1.00 0.00 323 ARG A C 2
ATOM 1230 O O . ARG A 1 18 ? 1.343 4.420 1.484 1.00 0.00 323 ARG A O 2
ATOM 1251 N N . LEU A 1 19 ? 3.396 3.696 1.642 1.00 0.00 324 LEU A N 2
ATOM 1252 C CA . LEU A 1 19 ? 2.966 2.445 0.963 1.00 0.00 324 LEU A CA 2
ATOM 1253 C C . LEU A 1 19 ? 2.178 1.575 1.937 1.00 0.00 324 LEU A C 2
ATOM 1254 O O . LEU A 1 19 ? 2.713 1.083 2.909 1.00 0.00 324 LEU A O 2
ATOM 1270 N N . LEU A 1 20 ? 0.914 1.357 1.672 1.00 0.00 325 LEU A N 2
ATOM 1271 C CA . LEU A 1 20 ? 0.101 0.490 2.570 1.00 0.00 325 LEU A CA 2
ATOM 1272 C C . LEU A 1 20 ? -0.202 -0.815 1.833 1.00 0.00 325 LEU A C 2
ATOM 1273 O O . LEU A 1 20 ? -0.609 -0.809 0.689 1.00 0.00 325 LEU A O 2
ATOM 1289 N N . LEU A 1 21 ? -0.003 -1.935 2.468 1.00 0.00 326 LEU A N 2
ATOM 1290 C CA . LEU A 1 21 ? -0.277 -3.227 1.783 1.00 0.00 326 LEU A CA 2
ATOM 1291 C C . LEU A 1 21 ? -1.685 -3.710 2.133 1.00 0.00 326 LEU A C 2
ATOM 1292 O O . LEU A 1 21 ? -2.039 -3.832 3.292 1.00 0.00 326 LEU A O 2
ATOM 1308 N N . CYS A 1 22 ? -2.487 -3.996 1.132 1.00 0.00 327 CYS A N 2
ATOM 1309 C CA . CYS A 1 22 ? -3.873 -4.486 1.405 1.00 0.00 327 CYS A CA 2
ATOM 1310 C C . CYS A 1 22 ? -3.825 -5.998 1.581 1.00 0.00 327 CYS A C 2
ATOM 1311 O O . CYS A 1 22 ? -3.358 -6.724 0.721 1.00 0.00 327 CYS A O 2
ATOM 1318 N N . ASP A 1 23 ? -4.284 -6.463 2.705 1.00 0.00 328 ASP A N 2
ATOM 1319 C CA . ASP A 1 23 ? -4.256 -7.927 2.993 1.00 0.00 328 ASP A CA 2
ATOM 1320 C C . ASP A 1 23 ? -5.365 -8.660 2.236 1.00 0.00 328 ASP A C 2
ATOM 1321 O O . ASP A 1 23 ? -5.204 -9.796 1.835 1.00 0.00 328 ASP A O 2
ATOM 1330 N N . GLY A 1 24 ? -6.496 -8.041 2.062 1.00 0.00 329 GLY A N 2
ATOM 1331 C CA . GLY A 1 24 ? -7.615 -8.728 1.361 1.00 0.00 329 GLY A CA 2
ATOM 1332 C C . GLY A 1 24 ? -7.192 -9.131 -0.052 1.00 0.00 329 GLY A C 2
ATOM 1333 O O . GLY A 1 24 ? -7.225 -10.292 -0.410 1.00 0.00 329 GLY A O 2
ATOM 1337 N N . CYS A 1 25 ? -6.811 -8.186 -0.863 1.00 0.00 330 CYS A N 2
ATOM 1338 C CA . CYS A 1 25 ? -6.407 -8.530 -2.255 1.00 0.00 330 CYS A CA 2
ATOM 1339 C C . CYS A 1 25 ? -5.244 -7.641 -2.726 1.00 0.00 330 CYS A C 2
ATOM 1340 O O . CYS A 1 25 ? -4.143 -8.113 -2.928 1.00 0.00 330 CYS A O 2
ATOM 1347 N N . ASP A 1 26 ? -5.476 -6.367 -2.916 1.00 0.00 331 ASP A N 2
ATOM 1348 C CA . ASP A 1 26 ? -4.387 -5.467 -3.383 1.00 0.00 331 ASP A CA 2
ATOM 1349 C C . ASP A 1 26 ? -3.098 -5.817 -2.649 1.00 0.00 331 ASP A C 2
ATOM 1350 O O . ASP A 1 26 ? -3.110 -6.235 -1.510 1.00 0.00 331 ASP A O 2
ATOM 1359 N N . ASP A 1 27 ? -1.988 -5.671 -3.308 1.00 0.00 332 ASP A N 2
ATOM 1360 C CA . ASP A 1 27 ? -0.697 -6.017 -2.673 1.00 0.00 332 ASP A CA 2
ATOM 1361 C C . ASP A 1 27 ? -0.048 -4.782 -2.057 1.00 0.00 332 ASP A C 2
ATOM 1362 O O . ASP A 1 27 ? 0.097 -4.689 -0.856 1.00 0.00 332 ASP A O 2
ATOM 1371 N N . SER A 1 28 ? 0.352 -3.836 -2.862 1.00 0.00 333 SER A N 2
ATOM 1372 C CA . SER A 1 28 ? 1.011 -2.625 -2.306 1.00 0.00 333 SER A CA 2
ATOM 1373 C C . SER A 1 28 ? 0.442 -1.369 -2.958 1.00 0.00 333 SER A C 2
ATOM 1374 O O . SER A 1 28 ? 0.221 -1.323 -4.150 1.00 0.00 333 SER A O 2
ATOM 1382 N N . TYR A 1 29 ? 0.199 -0.349 -2.181 1.00 0.00 334 TYR A N 2
ATOM 1383 C CA . TYR A 1 29 ? -0.356 0.899 -2.761 1.00 0.00 334 TYR A CA 2
ATOM 1384 C C . TYR A 1 29 ? 0.040 2.097 -1.902 1.00 0.00 334 TYR A C 2
ATOM 1385 O O . TYR A 1 29 ? 0.381 1.958 -0.749 1.00 0.00 334 TYR A O 2
ATOM 1403 N N . HIS A 1 30 ? -0.023 3.278 -2.452 1.00 0.00 335 HIS A N 2
ATOM 1404 C CA . HIS A 1 30 ? 0.319 4.487 -1.664 1.00 0.00 335 HIS A CA 2
ATOM 1405 C C . HIS A 1 30 ? -0.980 5.155 -1.220 1.00 0.00 335 HIS A C 2
ATOM 1406 O O . HIS A 1 30 ? -1.977 5.103 -1.911 1.00 0.00 335 HIS A O 2
ATOM 1420 N N . THR A 1 31 ? -0.982 5.790 -0.087 1.00 0.00 336 THR A N 2
ATOM 1421 C CA . THR A 1 31 ? -2.227 6.462 0.366 1.00 0.00 336 THR A CA 2
ATOM 1422 C C . THR A 1 31 ? -2.691 7.444 -0.716 1.00 0.00 336 THR A C 2
ATOM 1423 O O . THR A 1 31 ? -3.871 7.650 -0.914 1.00 0.00 336 THR A O 2
ATOM 1434 N N . PHE A 1 32 ? -1.769 8.066 -1.406 1.00 0.00 337 PHE A N 2
ATOM 1435 C CA . PHE A 1 32 ? -2.156 9.051 -2.458 1.00 0.00 337 PHE A CA 2
ATOM 1436 C C . PHE A 1 32 ? -2.466 8.363 -3.792 1.00 0.00 337 PHE A C 2
ATOM 1437 O O . PHE A 1 32 ? -3.170 8.906 -4.620 1.00 0.00 337 PHE A O 2
ATOM 1454 N N . CYS A 1 33 ? -1.952 7.190 -4.024 1.00 0.00 338 CYS A N 2
ATOM 1455 C CA . CYS A 1 33 ? -2.233 6.507 -5.317 1.00 0.00 338 CYS A CA 2
ATOM 1456 C C . CYS A 1 33 ? -3.577 5.790 -5.238 1.00 0.00 338 CYS A C 2
ATOM 1457 O O . CYS A 1 33 ? -4.013 5.156 -6.179 1.00 0.00 338 CYS A O 2
ATOM 1464 N N . LEU A 1 34 ? -4.220 5.862 -4.113 1.00 0.00 339 LEU A N 2
ATOM 1465 C CA . LEU A 1 34 ? -5.519 5.162 -3.947 1.00 0.00 339 LEU A CA 2
ATOM 1466 C C . LEU A 1 34 ? -6.689 6.138 -4.089 1.00 0.00 339 LEU A C 2
ATOM 1467 O O . LEU A 1 34 ? -7.110 6.485 -5.175 1.00 0.00 339 LEU A O 2
ATOM 1483 N N . ILE A 1 35 ? -7.200 6.572 -2.980 1.00 0.00 340 ILE A N 2
ATOM 1484 C CA . ILE A 1 35 ? -8.337 7.529 -2.958 1.00 0.00 340 ILE A CA 2
ATOM 1485 C C . ILE A 1 35 ? -7.817 8.734 -2.188 1.00 0.00 340 ILE A C 2
ATOM 1486 O O . ILE A 1 35 ? -6.770 8.624 -1.587 1.00 0.00 340 ILE A O 2
ATOM 1502 N N . PRO A 1 36 ? -8.498 9.865 -2.176 1.00 0.00 341 PRO A N 2
ATOM 1503 C CA . PRO A 1 36 ? -8.027 11.042 -1.427 1.00 0.00 341 PRO A CA 2
ATOM 1504 C C . PRO A 1 36 ? -7.088 10.595 -0.293 1.00 0.00 341 PRO A C 2
ATOM 1505 O O . PRO A 1 36 ? -7.497 9.872 0.592 1.00 0.00 341 PRO A O 2
ATOM 1516 N N . PRO A 1 37 ? -5.818 10.932 -0.364 1.00 0.00 342 PRO A N 2
ATOM 1517 C CA . PRO A 1 37 ? -4.820 10.454 0.622 1.00 0.00 342 PRO A CA 2
ATOM 1518 C C . PRO A 1 37 ? -5.386 10.267 2.026 1.00 0.00 342 PRO A C 2
ATOM 1519 O O . PRO A 1 37 ? -6.040 11.134 2.572 1.00 0.00 342 PRO A O 2
ATOM 1530 N N . LEU A 1 38 ? -5.113 9.135 2.619 1.00 0.00 343 LEU A N 2
ATOM 1531 C CA . LEU A 1 38 ? -5.603 8.874 3.995 1.00 0.00 343 LEU A CA 2
ATOM 1532 C C . LEU A 1 38 ? -4.772 9.701 4.976 1.00 0.00 343 LEU A C 2
ATOM 1533 O O . LEU A 1 38 ? -3.708 10.183 4.641 1.00 0.00 343 LEU A O 2
ATOM 1549 N N . HIS A 1 39 ? -5.242 9.880 6.177 1.00 0.00 344 HIS A N 2
ATOM 1550 C CA . HIS A 1 39 ? -4.461 10.687 7.153 1.00 0.00 344 HIS A CA 2
ATOM 1551 C C . HIS A 1 39 ? -3.118 10.002 7.397 1.00 0.00 344 HIS A C 2
ATOM 1552 O O . HIS A 1 39 ? -2.090 10.643 7.476 1.00 0.00 344 HIS A O 2
ATOM 1567 N N . ASP A 1 40 ? -3.121 8.705 7.501 1.00 0.00 345 ASP A N 2
ATOM 1568 C CA . ASP A 1 40 ? -1.846 7.969 7.724 1.00 0.00 345 ASP A CA 2
ATOM 1569 C C . ASP A 1 40 ? -2.036 6.499 7.357 1.00 0.00 345 ASP A C 2
ATOM 1570 O O . ASP A 1 40 ? -3.126 6.063 7.049 1.00 0.00 345 ASP A O 2
ATOM 1579 N N . VAL A 1 41 ? -0.980 5.731 7.385 1.00 0.00 346 VAL A N 2
ATOM 1580 C CA . VAL A 1 41 ? -1.096 4.288 7.038 1.00 0.00 346 VAL A CA 2
ATOM 1581 C C . VAL A 1 41 ? -1.780 3.534 8.197 1.00 0.00 346 VAL A C 2
ATOM 1582 O O . VAL A 1 41 ? -1.241 3.462 9.284 1.00 0.00 346 VAL A O 2
ATOM 1595 N N . PRO A 1 42 ? -2.953 2.970 7.981 1.00 0.00 347 PRO A N 2
ATOM 1596 C CA . PRO A 1 42 ? -3.687 2.214 9.044 1.00 0.00 347 PRO A CA 2
ATOM 1597 C C . PRO A 1 42 ? -2.781 1.231 9.797 1.00 0.00 347 PRO A C 2
ATOM 1598 O O . PRO A 1 42 ? -1.770 0.785 9.292 1.00 0.00 347 PRO A O 2
ATOM 1609 N N . LYS A 1 43 ? -3.133 0.909 11.015 1.00 0.00 348 LYS A N 2
ATOM 1610 C CA . LYS A 1 43 ? -2.296 -0.016 11.833 1.00 0.00 348 LYS A CA 2
ATOM 1611 C C . LYS A 1 43 ? -2.525 -1.478 11.437 1.00 0.00 348 LYS A C 2
ATOM 1612 O O . LYS A 1 43 ? -2.358 -2.372 12.244 1.00 0.00 348 LYS A O 2
ATOM 1631 N N . GLY A 1 44 ? -2.887 -1.740 10.211 1.00 0.00 349 GLY A N 2
ATOM 1632 C CA . GLY A 1 44 ? -3.100 -3.157 9.787 1.00 0.00 349 GLY A CA 2
ATOM 1633 C C . GLY A 1 44 ? -4.595 -3.477 9.702 1.00 0.00 349 GLY A C 2
ATOM 1634 O O . GLY A 1 44 ? -4.973 -4.587 9.383 1.00 0.00 349 GLY A O 2
ATOM 1638 N N . ASP A 1 45 ? -5.446 -2.526 9.977 1.00 0.00 350 ASP A N 2
ATOM 1639 C CA . ASP A 1 45 ? -6.912 -2.791 9.905 1.00 0.00 350 ASP A CA 2
ATOM 1640 C C . ASP A 1 45 ? -7.527 -1.970 8.772 1.00 0.00 350 ASP A C 2
ATOM 1641 O O . ASP A 1 45 ? -8.259 -1.028 9.000 1.00 0.00 350 ASP A O 2
ATOM 1650 N N . TRP A 1 46 ? -7.232 -2.316 7.549 1.00 0.00 351 TRP A N 2
ATOM 1651 C CA . TRP A 1 46 ? -7.799 -1.552 6.402 1.00 0.00 351 TRP A CA 2
ATOM 1652 C C . TRP A 1 46 ? -7.737 -2.395 5.131 1.00 0.00 351 TRP A C 2
ATOM 1653 O O . TRP A 1 46 ? -6.961 -3.324 5.021 1.00 0.00 351 TRP A O 2
ATOM 1674 N N . ARG A 1 47 ? -8.550 -2.070 4.168 1.00 0.00 352 ARG A N 2
ATOM 1675 C CA . ARG A 1 47 ? -8.552 -2.831 2.896 1.00 0.00 352 ARG A CA 2
ATOM 1676 C C . ARG A 1 47 ? -8.605 -1.846 1.726 1.00 0.00 352 ARG A C 2
ATOM 1677 O O . ARG A 1 47 ? -8.990 -0.704 1.880 1.00 0.00 352 ARG A O 2
ATOM 1698 N N . CYS A 1 48 ? -8.220 -2.276 0.560 1.00 0.00 353 CYS A N 2
ATOM 1699 C CA . CYS A 1 48 ? -8.240 -1.372 -0.621 1.00 0.00 353 CYS A CA 2
ATOM 1700 C C . CYS A 1 48 ? -9.663 -1.346 -1.209 1.00 0.00 353 CYS A C 2
ATOM 1701 O O . CYS A 1 48 ? -10.515 -2.088 -0.774 1.00 0.00 353 CYS A O 2
ATOM 1708 N N . PRO A 1 49 ? -9.937 -0.505 -2.184 1.00 0.00 354 PRO A N 2
ATOM 1709 C CA . PRO A 1 49 ? -11.296 -0.426 -2.798 1.00 0.00 354 PRO A CA 2
ATOM 1710 C C . PRO A 1 49 ? -11.681 -1.735 -3.491 1.00 0.00 354 PRO A C 2
ATOM 1711 O O . PRO A 1 49 ? -12.829 -2.133 -3.499 1.00 0.00 354 PRO A O 2
ATOM 1722 N N . LYS A 1 50 ? -10.724 -2.411 -4.064 1.00 0.00 355 LYS A N 2
ATOM 1723 C CA . LYS A 1 50 ? -11.027 -3.699 -4.749 1.00 0.00 355 LYS A CA 2
ATOM 1724 C C . LYS A 1 50 ? -11.616 -4.680 -3.738 1.00 0.00 355 LYS A C 2
ATOM 1725 O O . LYS A 1 50 ? -12.482 -5.468 -4.056 1.00 0.00 355 LYS A O 2
ATOM 1744 N N . CYS A 1 51 ? -11.154 -4.634 -2.518 1.00 0.00 356 CYS A N 2
ATOM 1745 C CA . CYS A 1 51 ? -11.685 -5.563 -1.480 1.00 0.00 356 CYS A CA 2
ATOM 1746 C C . CYS A 1 51 ? -13.200 -5.381 -1.369 1.00 0.00 356 CYS A C 2
ATOM 1747 O O . CYS A 1 51 ? -13.947 -6.330 -1.242 1.00 0.00 356 CYS A O 2
ATOM 1754 N N . LEU A 1 52 ? -13.656 -4.164 -1.408 1.00 0.00 357 LEU A N 2
ATOM 1755 C CA . LEU A 1 52 ? -15.119 -3.908 -1.307 1.00 0.00 357 LEU A CA 2
ATOM 1756 C C . LEU A 1 52 ? -15.805 -4.312 -2.614 1.00 0.00 357 LEU A C 2
ATOM 1757 O O . LEU A 1 52 ? -16.929 -4.770 -2.624 1.00 0.00 357 LEU A O 2
ATOM 1773 N N . ALA A 1 53 ? -15.134 -4.131 -3.718 1.00 0.00 358 ALA A N 2
ATOM 1774 C CA . ALA A 1 53 ? -15.739 -4.485 -5.032 1.00 0.00 358 ALA A CA 2
ATOM 1775 C C . ALA A 1 53 ? -16.069 -5.976 -5.066 1.00 0.00 358 ALA A C 2
ATOM 1776 O O . ALA A 1 53 ? -16.920 -6.417 -5.813 1.00 0.00 358 ALA A O 2
ATOM 1783 N N . GLN A 1 54 ? -15.400 -6.759 -4.267 1.00 0.00 359 GLN A N 2
ATOM 1784 C CA . GLN A 1 54 ? -15.672 -8.220 -4.256 1.00 0.00 359 GLN A CA 2
ATOM 1785 C C . GLN A 1 54 ? -17.150 -8.443 -3.959 1.00 0.00 359 GLN A C 2
ATOM 1786 O O . GLN A 1 54 ? -17.787 -9.316 -4.513 1.00 0.00 359 GLN A O 2
ATOM 1800 N N . GLU A 1 55 ? -17.692 -7.652 -3.081 1.00 0.00 360 GLU A N 2
ATOM 1801 C CA . GLU A 1 55 ? -19.133 -7.798 -2.728 1.00 0.00 360 GLU A CA 2
ATOM 1802 C C . GLU A 1 55 ? -19.959 -7.934 -4.009 1.00 0.00 360 GLU A C 2
ATOM 1803 O O . GLU A 1 55 ? -19.524 -7.424 -5.028 1.00 0.00 360 GLU A O 2
ATOM 1816 N N . ALA B 2 1 ? -3.803 -1.700 7.648 1.00 0.00 363 ALA B N 2
ATOM 1817 C CA . ALA B 2 1 ? -2.834 -1.725 6.517 1.00 0.00 363 ALA B CA 2
ATOM 1818 C C . ALA B 2 1 ? -1.431 -1.949 7.059 1.00 0.00 363 ALA B C 2
ATOM 1819 O O . ALA B 2 1 ? -1.131 -1.622 8.190 1.00 0.00 363 ALA B O 2
ATOM 1828 N N . ARG B 2 2 ? -0.567 -2.498 6.255 1.00 0.00 364 ARG B N 2
ATOM 1829 C CA . ARG B 2 2 ? 0.827 -2.742 6.712 1.00 0.00 364 ARG B CA 2
ATOM 1830 C C . ARG B 2 2 ? 1.772 -1.881 5.875 1.00 0.00 364 ARG B C 2
ATOM 1831 O O . ARG B 2 2 ? 1.702 -1.861 4.662 1.00 0.00 364 ARG B O 2
ATOM 1852 N N . THR B 2 3 ? 2.640 -1.145 6.515 1.00 0.00 365 THR B N 2
ATOM 1853 C CA . THR B 2 3 ? 3.568 -0.260 5.758 1.00 0.00 365 THR B CA 2
ATOM 1854 C C . THR B 2 3 ? 4.647 -1.094 5.069 1.00 0.00 365 THR B C 2
ATOM 1855 O O . THR B 2 3 ? 5.179 -2.028 5.634 1.00 0.00 365 THR B O 2
ATOM 1866 N N . LYS B 2 4 ? 4.981 -0.750 3.853 1.00 0.00 366 LYS B N 2
ATOM 1867 C CA . LYS B 2 4 ? 6.036 -1.507 3.125 1.00 0.00 366 LYS B CA 2
ATOM 1868 C C . LYS B 2 4 ? 7.056 -0.520 2.559 1.00 0.00 366 LYS B C 2
ATOM 1869 O O . LYS B 2 4 ? 6.704 0.542 2.065 1.00 0.00 366 LYS B O 2
ATOM 1888 N N . GLN B 2 5 ? 8.318 -0.861 2.635 1.00 0.00 367 GLN B N 2
ATOM 1889 C CA . GLN B 2 5 ? 9.384 0.042 2.118 1.00 0.00 367 GLN B CA 2
ATOM 1890 C C . GLN B 2 5 ? 10.141 -0.660 0.992 1.00 0.00 367 GLN B C 2
ATOM 1891 O O . GLN B 2 5 ? 10.333 -1.859 1.021 1.00 0.00 367 GLN B O 2
ATOM 1905 N N . THR B 2 6 ? 10.584 0.071 0.005 1.00 0.00 368 THR B N 2
ATOM 1906 C CA . THR B 2 6 ? 11.340 -0.578 -1.107 1.00 0.00 368 THR B CA 2
ATOM 1907 C C . THR B 2 6 ? 12.536 0.294 -1.499 1.00 0.00 368 THR B C 2
ATOM 1908 O O . THR B 2 6 ? 12.402 1.477 -1.742 1.00 0.00 368 THR B O 2
ATOM 1919 N N . ALA B 2 7 ? 13.703 -0.287 -1.569 1.00 0.00 369 ALA B N 2
ATOM 1920 C CA . ALA B 2 7 ? 14.910 0.501 -1.949 1.00 0.00 369 ALA B CA 2
ATOM 1921 C C . ALA B 2 7 ? 14.793 0.953 -3.406 1.00 0.00 369 ALA B C 2
ATOM 1922 O O . ALA B 2 7 ? 14.202 0.282 -4.228 1.00 0.00 369 ALA B O 2
ATOM 1929 N N . ARG B 2 8 ? 15.353 2.085 -3.731 1.00 0.00 370 ARG B N 2
ATOM 1930 C CA . ARG B 2 8 ? 15.275 2.579 -5.135 1.00 0.00 370 ARG B CA 2
ATOM 1931 C C . ARG B 2 8 ? 16.600 2.293 -5.846 1.00 0.00 370 ARG B C 2
ATOM 1932 O O . ARG B 2 8 ? 17.660 2.368 -5.256 1.00 0.00 370 ARG B O 2
ATOM 1953 N N . LYS B 2 9 ? 16.550 1.962 -7.108 1.00 0.00 371 LYS B N 2
ATOM 1954 C CA . LYS B 2 9 ? 17.807 1.670 -7.851 1.00 0.00 371 LYS B CA 2
ATOM 1955 C C . LYS B 2 9 ? 18.736 2.884 -7.787 1.00 0.00 371 LYS B C 2
ATOM 1956 O O . LYS B 2 9 ? 19.941 2.753 -7.722 1.00 0.00 371 LYS B O 2
ATOM 1975 N N . SER B 2 10 ? 18.184 4.067 -7.804 1.00 0.00 372 SER B N 2
ATOM 1976 C CA . SER B 2 10 ? 19.037 5.288 -7.744 1.00 0.00 372 SER B CA 2
ATOM 1977 C C . SER B 2 10 ? 20.066 5.247 -8.875 1.00 0.00 372 SER B C 2
ATOM 1978 O O . SER B 2 10 ? 21.064 4.565 -8.716 1.00 0.00 372 SER B O 2
ATOM 1989 N N . ALA A 1 1 ? 11.990 -11.122 -0.418 1.00 0.00 306 ALA A N 3
ATOM 1990 C CA . ALA A 1 1 ? 11.749 -9.997 0.529 1.00 0.00 306 ALA A CA 3
ATOM 1991 C C . ALA A 1 1 ? 10.286 -9.560 0.443 1.00 0.00 306 ALA A C 3
ATOM 1992 O O . ALA A 1 1 ? 9.737 -9.394 -0.628 1.00 0.00 306 ALA A O 3
ATOM 2001 N N . VAL A 1 2 ? 9.654 -9.370 1.566 1.00 0.00 307 VAL A N 3
ATOM 2002 C CA . VAL A 1 2 ? 8.230 -8.944 1.560 1.00 0.00 307 VAL A CA 3
ATOM 2003 C C . VAL A 1 2 ? 8.128 -7.497 1.072 1.00 0.00 307 VAL A C 3
ATOM 2004 O O . VAL A 1 2 ? 7.117 -7.074 0.549 1.00 0.00 307 VAL A O 3
ATOM 2017 N N . ASP A 1 3 ? 9.173 -6.736 1.235 1.00 0.00 308 ASP A N 3
ATOM 2018 C CA . ASP A 1 3 ? 9.143 -5.318 0.781 1.00 0.00 308 ASP A CA 3
ATOM 2019 C C . ASP A 1 3 ? 9.126 -5.272 -0.748 1.00 0.00 308 ASP A C 3
ATOM 2020 O O . ASP A 1 3 ? 8.965 -4.229 -1.349 1.00 0.00 308 ASP A O 3
ATOM 2029 N N . LEU A 1 4 ? 9.317 -6.394 -1.376 1.00 0.00 309 LEU A N 3
ATOM 2030 C CA . LEU A 1 4 ? 9.347 -6.431 -2.862 1.00 0.00 309 LEU A CA 3
ATOM 2031 C C . LEU A 1 4 ? 8.091 -5.788 -3.462 1.00 0.00 309 LEU A C 3
ATOM 2032 O O . LEU A 1 4 ? 8.164 -5.131 -4.481 1.00 0.00 309 LEU A O 3
ATOM 2048 N N . TYR A 1 5 ? 6.936 -5.967 -2.874 1.00 0.00 310 TYR A N 3
ATOM 2049 C CA . TYR A 1 5 ? 5.723 -5.350 -3.486 1.00 0.00 310 TYR A CA 3
ATOM 2050 C C . TYR A 1 5 ? 5.804 -3.830 -3.385 1.00 0.00 310 TYR A C 3
ATOM 2051 O O . TYR A 1 5 ? 6.107 -3.273 -2.349 1.00 0.00 310 TYR A O 3
ATOM 2069 N N . VAL A 1 6 ? 5.521 -3.162 -4.467 1.00 0.00 311 VAL A N 3
ATOM 2070 C CA . VAL A 1 6 ? 5.556 -1.677 -4.475 1.00 0.00 311 VAL A CA 3
ATOM 2071 C C . VAL A 1 6 ? 4.193 -1.158 -4.944 1.00 0.00 311 VAL A C 3
ATOM 2072 O O . VAL A 1 6 ? 3.400 -1.896 -5.492 1.00 0.00 311 VAL A O 3
ATOM 2085 N N . CYS A 1 7 ? 3.907 0.097 -4.736 1.00 0.00 312 CYS A N 3
ATOM 2086 C CA . CYS A 1 7 ? 2.593 0.628 -5.164 1.00 0.00 312 CYS A CA 3
ATOM 2087 C C . CYS A 1 7 ? 2.352 0.195 -6.603 1.00 0.00 312 CYS A C 3
ATOM 2088 O O . CYS A 1 7 ? 3.034 0.609 -7.519 1.00 0.00 312 CYS A O 3
ATOM 2095 N N . LEU A 1 8 ? 1.393 -0.660 -6.796 1.00 0.00 313 LEU A N 3
ATOM 2096 C CA . LEU A 1 8 ? 1.098 -1.159 -8.159 1.00 0.00 313 LEU A CA 3
ATOM 2097 C C . LEU A 1 8 ? 0.851 0.016 -9.106 1.00 0.00 313 LEU A C 3
ATOM 2098 O O . LEU A 1 8 ? 1.263 -0.005 -10.250 1.00 0.00 313 LEU A O 3
ATOM 2114 N N . LEU A 1 9 ? 0.196 1.045 -8.648 1.00 0.00 314 LEU A N 3
ATOM 2115 C CA . LEU A 1 9 ? -0.056 2.211 -9.534 1.00 0.00 314 LEU A CA 3
ATOM 2116 C C . LEU A 1 9 ? 1.276 2.900 -9.869 1.00 0.00 314 LEU A C 3
ATOM 2117 O O . LEU A 1 9 ? 1.537 3.236 -11.008 1.00 0.00 314 LEU A O 3
ATOM 2133 N N . CYS A 1 10 ? 2.134 3.095 -8.899 1.00 0.00 315 CYS A N 3
ATOM 2134 C CA . CYS A 1 10 ? 3.454 3.738 -9.190 1.00 0.00 315 CYS A CA 3
ATOM 2135 C C . CYS A 1 10 ? 4.484 2.652 -9.477 1.00 0.00 315 CYS A C 3
ATOM 2136 O O . CYS A 1 10 ? 4.946 2.488 -10.590 1.00 0.00 315 CYS A O 3
ATOM 2143 N N . GLY A 1 11 ? 4.859 1.925 -8.463 1.00 0.00 316 GLY A N 3
ATOM 2144 C CA . GLY A 1 11 ? 5.876 0.860 -8.631 1.00 0.00 316 GLY A CA 3
ATOM 2145 C C . GLY A 1 11 ? 7.148 1.285 -7.900 1.00 0.00 316 GLY A C 3
ATOM 2146 O O . GLY A 1 11 ? 8.122 0.559 -7.847 1.00 0.00 316 GLY A O 3
ATOM 2150 N N . SER A 1 12 ? 7.139 2.455 -7.317 1.00 0.00 317 SER A N 3
ATOM 2151 C CA . SER A 1 12 ? 8.336 2.926 -6.568 1.00 0.00 317 SER A CA 3
ATOM 2152 C C . SER A 1 12 ? 8.249 2.407 -5.133 1.00 0.00 317 SER A C 3
ATOM 2153 O O . SER A 1 12 ? 9.246 2.125 -4.503 1.00 0.00 317 SER A O 3
ATOM 2161 N N . GLY A 1 13 ? 7.051 2.272 -4.630 1.00 0.00 318 GLY A N 3
ATOM 2162 C CA . GLY A 1 13 ? 6.845 1.760 -3.242 1.00 0.00 318 GLY A CA 3
ATOM 2163 C C . GLY A 1 13 ? 7.970 2.218 -2.314 1.00 0.00 318 GLY A C 3
ATOM 2164 O O . GLY A 1 13 ? 8.285 1.560 -1.342 1.00 0.00 318 GLY A O 3
ATOM 2168 N N . ASN A 1 14 ? 8.584 3.334 -2.589 1.00 0.00 319 ASN A N 3
ATOM 2169 C CA . ASN A 1 14 ? 9.675 3.801 -1.704 1.00 0.00 319 ASN A CA 3
ATOM 2170 C C . ASN A 1 14 ? 9.094 4.635 -0.566 1.00 0.00 319 ASN A C 3
ATOM 2171 O O . ASN A 1 14 ? 9.689 4.756 0.486 1.00 0.00 319 ASN A O 3
ATOM 2182 N N . ASP A 1 15 ? 7.933 5.199 -0.763 1.00 0.00 320 ASP A N 3
ATOM 2183 C CA . ASP A 1 15 ? 7.305 6.023 0.311 1.00 0.00 320 ASP A CA 3
ATOM 2184 C C . ASP A 1 15 ? 6.813 5.102 1.428 1.00 0.00 320 ASP A C 3
ATOM 2185 O O . ASP A 1 15 ? 5.660 4.721 1.476 1.00 0.00 320 ASP A O 3
ATOM 2194 N N . GLU A 1 16 ? 7.690 4.729 2.316 1.00 0.00 321 GLU A N 3
ATOM 2195 C CA . GLU A 1 16 ? 7.305 3.814 3.427 1.00 0.00 321 GLU A CA 3
ATOM 2196 C C . GLU A 1 16 ? 6.114 4.345 4.222 1.00 0.00 321 GLU A C 3
ATOM 2197 O O . GLU A 1 16 ? 5.236 3.599 4.608 1.00 0.00 321 GLU A O 3
ATOM 2209 N N . ASP A 1 17 ? 6.092 5.609 4.503 1.00 0.00 322 ASP A N 3
ATOM 2210 C CA . ASP A 1 17 ? 4.975 6.166 5.311 1.00 0.00 322 ASP A CA 3
ATOM 2211 C C . ASP A 1 17 ? 3.667 6.145 4.519 1.00 0.00 322 ASP A C 3
ATOM 2212 O O . ASP A 1 17 ? 2.596 6.174 5.090 1.00 0.00 322 ASP A O 3
ATOM 2221 N N . ARG A 1 18 ? 3.737 6.139 3.215 1.00 0.00 323 ARG A N 3
ATOM 2222 C CA . ARG A 1 18 ? 2.483 6.167 2.413 1.00 0.00 323 ARG A CA 3
ATOM 2223 C C . ARG A 1 18 ? 2.181 4.819 1.752 1.00 0.00 323 ARG A C 3
ATOM 2224 O O . ARG A 1 18 ? 1.058 4.567 1.362 1.00 0.00 323 ARG A O 3
ATOM 2245 N N . LEU A 1 19 ? 3.141 3.953 1.593 1.00 0.00 324 LEU A N 3
ATOM 2246 C CA . LEU A 1 19 ? 2.833 2.662 0.930 1.00 0.00 324 LEU A CA 3
ATOM 2247 C C . LEU A 1 19 ? 2.012 1.782 1.872 1.00 0.00 324 LEU A C 3
ATOM 2248 O O . LEU A 1 19 ? 2.513 1.293 2.862 1.00 0.00 324 LEU A O 3
ATOM 2264 N N . LEU A 1 20 ? 0.762 1.551 1.556 1.00 0.00 325 LEU A N 3
ATOM 2265 C CA . LEU A 1 20 ? -0.075 0.675 2.423 1.00 0.00 325 LEU A CA 3
ATOM 2266 C C . LEU A 1 20 ? -0.331 -0.637 1.679 1.00 0.00 325 LEU A C 3
ATOM 2267 O O . LEU A 1 20 ? -0.701 -0.638 0.522 1.00 0.00 325 LEU A O 3
ATOM 2283 N N . LEU A 1 21 ? -0.131 -1.749 2.324 1.00 0.00 326 LEU A N 3
ATOM 2284 C CA . LEU A 1 21 ? -0.359 -3.050 1.639 1.00 0.00 326 LEU A CA 3
ATOM 2285 C C . LEU A 1 21 ? -1.759 -3.570 1.968 1.00 0.00 326 LEU A C 3
ATOM 2286 O O . LEU A 1 21 ? -2.129 -3.692 3.122 1.00 0.00 326 LEU A O 3
ATOM 2302 N N . CYS A 1 22 ? -2.535 -3.882 0.957 1.00 0.00 327 CYS A N 3
ATOM 2303 C CA . CYS A 1 22 ? -3.910 -4.407 1.204 1.00 0.00 327 CYS A CA 3
ATOM 2304 C C . CYS A 1 22 ? -3.834 -5.920 1.361 1.00 0.00 327 CYS A C 3
ATOM 2305 O O . CYS A 1 22 ? -3.363 -6.630 0.490 1.00 0.00 327 CYS A O 3
ATOM 2312 N N . ASP A 1 23 ? -4.275 -6.409 2.482 1.00 0.00 328 ASP A N 3
ATOM 2313 C CA . ASP A 1 23 ? -4.225 -7.875 2.749 1.00 0.00 328 ASP A CA 3
ATOM 2314 C C . ASP A 1 23 ? -5.330 -8.605 1.986 1.00 0.00 328 ASP A C 3
ATOM 2315 O O . ASP A 1 23 ? -5.162 -9.734 1.568 1.00 0.00 328 ASP A O 3
ATOM 2324 N N . GLY A 1 24 ? -6.465 -7.989 1.827 1.00 0.00 329 GLY A N 3
ATOM 2325 C CA . GLY A 1 24 ? -7.582 -8.671 1.123 1.00 0.00 329 GLY A CA 3
ATOM 2326 C C . GLY A 1 24 ? -7.156 -9.082 -0.283 1.00 0.00 329 GLY A C 3
ATOM 2327 O O . GLY A 1 24 ? -7.183 -10.244 -0.635 1.00 0.00 329 GLY A O 3
ATOM 2331 N N . CYS A 1 25 ? -6.777 -8.140 -1.095 1.00 0.00 330 CYS A N 3
ATOM 2332 C CA . CYS A 1 25 ? -6.371 -8.483 -2.482 1.00 0.00 330 CYS A CA 3
ATOM 2333 C C . CYS A 1 25 ? -5.220 -7.583 -2.952 1.00 0.00 330 CYS A C 3
ATOM 2334 O O . CYS A 1 25 ? -4.111 -8.037 -3.149 1.00 0.00 330 CYS A O 3
ATOM 2341 N N . ASP A 1 26 ? -5.476 -6.316 -3.140 1.00 0.00 331 ASP A N 3
ATOM 2342 C CA . ASP A 1 26 ? -4.406 -5.392 -3.603 1.00 0.00 331 ASP A CA 3
ATOM 2343 C C . ASP A 1 26 ? -3.110 -5.708 -2.867 1.00 0.00 331 ASP A C 3
ATOM 2344 O O . ASP A 1 26 ? -3.113 -6.129 -1.729 1.00 0.00 331 ASP A O 3
ATOM 2353 N N . ASP A 1 27 ? -1.999 -5.524 -3.516 1.00 0.00 332 ASP A N 3
ATOM 2354 C CA . ASP A 1 27 ? -0.701 -5.831 -2.867 1.00 0.00 332 ASP A CA 3
ATOM 2355 C C . ASP A 1 27 ? -0.103 -4.569 -2.247 1.00 0.00 332 ASP A C 3
ATOM 2356 O O . ASP A 1 27 ? 0.048 -4.478 -1.047 1.00 0.00 332 ASP A O 3
ATOM 2365 N N . SER A 1 28 ? 0.245 -3.596 -3.049 1.00 0.00 333 SER A N 3
ATOM 2366 C CA . SER A 1 28 ? 0.848 -2.355 -2.482 1.00 0.00 333 SER A CA 3
ATOM 2367 C C . SER A 1 28 ? 0.200 -1.121 -3.102 1.00 0.00 333 SER A C 3
ATOM 2368 O O . SER A 1 28 ? -0.062 -1.070 -4.288 1.00 0.00 333 SER A O 3
ATOM 2376 N N . TYR A 1 29 ? -0.072 -0.124 -2.302 1.00 0.00 334 TYR A N 3
ATOM 2377 C CA . TYR A 1 29 ? -0.711 1.109 -2.832 1.00 0.00 334 TYR A CA 3
ATOM 2378 C C . TYR A 1 29 ? -0.299 2.311 -1.980 1.00 0.00 334 TYR A C 3
ATOM 2379 O O . TYR A 1 29 ? 0.102 2.170 -0.844 1.00 0.00 334 TYR A O 3
ATOM 2397 N N . HIS A 1 30 ? -0.420 3.495 -2.509 1.00 0.00 335 HIS A N 3
ATOM 2398 C CA . HIS A 1 30 ? -0.078 4.705 -1.719 1.00 0.00 335 HIS A CA 3
ATOM 2399 C C . HIS A 1 30 ? -1.380 5.341 -1.241 1.00 0.00 335 HIS A C 3
ATOM 2400 O O . HIS A 1 30 ? -2.392 5.273 -1.909 1.00 0.00 335 HIS A O 3
ATOM 2414 N N . THR A 1 31 ? -1.373 5.963 -0.101 1.00 0.00 336 THR A N 3
ATOM 2415 C CA . THR A 1 31 ? -2.622 6.600 0.389 1.00 0.00 336 THR A CA 3
ATOM 2416 C C . THR A 1 31 ? -3.139 7.585 -0.666 1.00 0.00 336 THR A C 3
ATOM 2417 O O . THR A 1 31 ? -4.328 7.774 -0.823 1.00 0.00 336 THR A O 3
ATOM 2428 N N . PHE A 1 32 ? -2.251 8.232 -1.377 1.00 0.00 337 PHE A N 3
ATOM 2429 C CA . PHE A 1 32 ? -2.691 9.221 -2.402 1.00 0.00 337 PHE A CA 3
ATOM 2430 C C . PHE A 1 32 ? -3.005 8.544 -3.740 1.00 0.00 337 PHE A C 3
ATOM 2431 O O . PHE A 1 32 ? -3.728 9.082 -4.554 1.00 0.00 337 PHE A O 3
ATOM 2448 N N . CYS A 1 33 ? -2.474 7.380 -3.988 1.00 0.00 338 CYS A N 3
ATOM 2449 C CA . CYS A 1 33 ? -2.759 6.706 -5.283 1.00 0.00 338 CYS A CA 3
ATOM 2450 C C . CYS A 1 33 ? -4.094 5.971 -5.193 1.00 0.00 338 CYS A C 3
ATOM 2451 O O . CYS A 1 33 ? -4.541 5.349 -6.136 1.00 0.00 338 CYS A O 3
ATOM 2458 N N . LEU A 1 34 ? -4.722 6.024 -4.057 1.00 0.00 339 LEU A N 3
ATOM 2459 C CA . LEU A 1 34 ? -6.016 5.314 -3.883 1.00 0.00 339 LEU A CA 3
ATOM 2460 C C . LEU A 1 34 ? -7.185 6.296 -4.007 1.00 0.00 339 LEU A C 3
ATOM 2461 O O . LEU A 1 34 ? -7.617 6.649 -5.086 1.00 0.00 339 LEU A O 3
ATOM 2477 N N . ILE A 1 35 ? -7.684 6.732 -2.892 1.00 0.00 340 ILE A N 3
ATOM 2478 C CA . ILE A 1 35 ? -8.816 7.693 -2.856 1.00 0.00 340 ILE A CA 3
ATOM 2479 C C . ILE A 1 35 ? -8.323 8.871 -2.017 1.00 0.00 340 ILE A C 3
ATOM 2480 O O . ILE A 1 35 ? -7.243 8.774 -1.471 1.00 0.00 340 ILE A O 3
ATOM 2496 N N . PRO A 1 36 ? -9.054 9.967 -1.889 1.00 0.00 341 PRO A N 3
ATOM 2497 C CA . PRO A 1 36 ? -8.595 11.114 -1.074 1.00 0.00 341 PRO A CA 3
ATOM 2498 C C . PRO A 1 36 ? -7.597 10.636 -0.003 1.00 0.00 341 PRO A C 3
ATOM 2499 O O . PRO A 1 36 ? -7.951 9.861 0.863 1.00 0.00 341 PRO A O 3
ATOM 2510 N N . PRO A 1 37 ? -6.343 11.015 -0.103 1.00 0.00 342 PRO A N 3
ATOM 2511 C CA . PRO A 1 37 ? -5.292 10.526 0.822 1.00 0.00 342 PRO A CA 3
ATOM 2512 C C . PRO A 1 37 ? -5.787 10.296 2.248 1.00 0.00 342 PRO A C 3
ATOM 2513 O O . PRO A 1 37 ? -6.428 11.137 2.844 1.00 0.00 342 PRO A O 3
ATOM 2524 N N . LEU A 1 38 ? -5.467 9.155 2.800 1.00 0.00 343 LEU A N 3
ATOM 2525 C CA . LEU A 1 38 ? -5.888 8.852 4.195 1.00 0.00 343 LEU A CA 3
ATOM 2526 C C . LEU A 1 38 ? -4.998 9.635 5.160 1.00 0.00 343 LEU A C 3
ATOM 2527 O O . LEU A 1 38 ? -3.937 10.102 4.794 1.00 0.00 343 LEU A O 3
ATOM 2543 N N . HIS A 1 39 ? -5.417 9.792 6.384 1.00 0.00 344 HIS A N 3
ATOM 2544 C CA . HIS A 1 39 ? -4.583 10.556 7.353 1.00 0.00 344 HIS A CA 3
ATOM 2545 C C . HIS A 1 39 ? -3.246 9.839 7.536 1.00 0.00 344 HIS A C 3
ATOM 2546 O O . HIS A 1 39 ? -2.206 10.460 7.625 1.00 0.00 344 HIS A O 3
ATOM 2561 N N . ASP A 1 40 ? -3.265 8.538 7.581 1.00 0.00 345 ASP A N 3
ATOM 2562 C CA . ASP A 1 40 ? -1.994 7.782 7.745 1.00 0.00 345 ASP A CA 3
ATOM 2563 C C . ASP A 1 40 ? -2.205 6.329 7.322 1.00 0.00 345 ASP A C 3
ATOM 2564 O O . ASP A 1 40 ? -3.304 5.915 7.019 1.00 0.00 345 ASP A O 3
ATOM 2573 N N . VAL A 1 41 ? -1.155 5.554 7.299 1.00 0.00 346 VAL A N 3
ATOM 2574 C CA . VAL A 1 41 ? -1.285 4.125 6.895 1.00 0.00 346 VAL A CA 3
ATOM 2575 C C . VAL A 1 41 ? -1.936 3.319 8.037 1.00 0.00 346 VAL A C 3
ATOM 2576 O O . VAL A 1 41 ? -1.360 3.183 9.097 1.00 0.00 346 VAL A O 3
ATOM 2589 N N . PRO A 1 42 ? -3.119 2.773 7.831 1.00 0.00 347 PRO A N 3
ATOM 2590 C CA . PRO A 1 42 ? -3.821 1.965 8.878 1.00 0.00 347 PRO A CA 3
ATOM 2591 C C . PRO A 1 42 ? -2.907 0.913 9.525 1.00 0.00 347 PRO A C 3
ATOM 2592 O O . PRO A 1 42 ? -1.896 0.526 8.972 1.00 0.00 347 PRO A O 3
ATOM 2603 N N . LYS A 1 43 ? -3.252 0.467 10.705 1.00 0.00 348 LYS A N 3
ATOM 2604 C CA . LYS A 1 43 ? -2.406 -0.531 11.425 1.00 0.00 348 LYS A CA 3
ATOM 2605 C C . LYS A 1 43 ? -2.609 -1.951 10.876 1.00 0.00 348 LYS A C 3
ATOM 2606 O O . LYS A 1 43 ? -2.313 -2.920 11.547 1.00 0.00 348 LYS A O 3
ATOM 2625 N N . GLY A 1 44 ? -3.094 -2.093 9.670 1.00 0.00 349 GLY A N 3
ATOM 2626 C CA . GLY A 1 44 ? -3.286 -3.464 9.104 1.00 0.00 349 GLY A CA 3
ATOM 2627 C C . GLY A 1 44 ? -4.773 -3.846 9.101 1.00 0.00 349 GLY A C 3
ATOM 2628 O O . GLY A 1 44 ? -5.150 -4.874 8.578 1.00 0.00 349 GLY A O 3
ATOM 2632 N N . ASP A 1 45 ? -5.618 -3.039 9.681 1.00 0.00 350 ASP A N 3
ATOM 2633 C CA . ASP A 1 45 ? -7.072 -3.382 9.715 1.00 0.00 350 ASP A CA 3
ATOM 2634 C C . ASP A 1 45 ? -7.811 -2.723 8.544 1.00 0.00 350 ASP A C 3
ATOM 2635 O O . ASP A 1 45 ? -8.957 -2.337 8.665 1.00 0.00 350 ASP A O 3
ATOM 2644 N N . TRP A 1 46 ? -7.169 -2.582 7.418 1.00 0.00 351 TRP A N 3
ATOM 2645 C CA . TRP A 1 46 ? -7.846 -1.937 6.252 1.00 0.00 351 TRP A CA 3
ATOM 2646 C C . TRP A 1 46 ? -7.524 -2.693 4.967 1.00 0.00 351 TRP A C 3
ATOM 2647 O O . TRP A 1 46 ? -6.495 -3.326 4.844 1.00 0.00 351 TRP A O 3
ATOM 2668 N N . ARG A 1 47 ? -8.398 -2.618 4.005 1.00 0.00 352 ARG A N 3
ATOM 2669 C CA . ARG A 1 47 ? -8.155 -3.311 2.718 1.00 0.00 352 ARG A CA 3
ATOM 2670 C C . ARG A 1 47 ? -8.494 -2.336 1.585 1.00 0.00 352 ARG A C 3
ATOM 2671 O O . ARG A 1 47 ? -9.245 -1.400 1.777 1.00 0.00 352 ARG A O 3
ATOM 2692 N N . CYS A 1 48 ? -7.942 -2.520 0.416 1.00 0.00 353 CYS A N 3
ATOM 2693 C CA . CYS A 1 48 ? -8.241 -1.567 -0.691 1.00 0.00 353 CYS A CA 3
ATOM 2694 C C . CYS A 1 48 ? -9.692 -1.756 -1.165 1.00 0.00 353 CYS A C 3
ATOM 2695 O O . CYS A 1 48 ? -10.343 -2.704 -0.786 1.00 0.00 353 CYS A O 3
ATOM 2702 N N . PRO A 1 49 ? -10.211 -0.856 -1.970 1.00 0.00 354 PRO A N 3
ATOM 2703 C CA . PRO A 1 49 ? -11.621 -0.950 -2.462 1.00 0.00 354 PRO A CA 3
ATOM 2704 C C . PRO A 1 49 ? -11.867 -2.189 -3.330 1.00 0.00 354 PRO A C 3
ATOM 2705 O O . PRO A 1 49 ? -12.971 -2.690 -3.416 1.00 0.00 354 PRO A O 3
ATOM 2716 N N . LYS A 1 50 ? -10.855 -2.668 -3.998 1.00 0.00 355 LYS A N 3
ATOM 2717 C CA . LYS A 1 50 ? -11.035 -3.851 -4.887 1.00 0.00 355 LYS A CA 3
ATOM 2718 C C . LYS A 1 50 ? -11.554 -5.061 -4.104 1.00 0.00 355 LYS A C 3
ATOM 2719 O O . LYS A 1 50 ? -12.362 -5.820 -4.600 1.00 0.00 355 LYS A O 3
ATOM 2738 N N . CYS A 1 51 ? -11.104 -5.263 -2.897 1.00 0.00 356 CYS A N 3
ATOM 2739 C CA . CYS A 1 51 ? -11.597 -6.446 -2.131 1.00 0.00 356 CYS A CA 3
ATOM 2740 C C . CYS A 1 51 ? -13.065 -6.238 -1.754 1.00 0.00 356 CYS A C 3
ATOM 2741 O O . CYS A 1 51 ? -13.852 -7.162 -1.745 1.00 0.00 356 CYS A O 3
ATOM 2748 N N . LEU A 1 52 ? -13.438 -5.029 -1.442 1.00 0.00 357 LEU A N 3
ATOM 2749 C CA . LEU A 1 52 ? -14.852 -4.754 -1.066 1.00 0.00 357 LEU A CA 3
ATOM 2750 C C . LEU A 1 52 ? -15.767 -4.931 -2.278 1.00 0.00 357 LEU A C 3
ATOM 2751 O O . LEU A 1 52 ? -16.908 -5.326 -2.152 1.00 0.00 357 LEU A O 3
ATOM 2767 N N . ALA A 1 53 ? -15.279 -4.637 -3.450 1.00 0.00 358 ALA A N 3
ATOM 2768 C CA . ALA A 1 53 ? -16.131 -4.785 -4.663 1.00 0.00 358 ALA A CA 3
ATOM 2769 C C . ALA A 1 53 ? -16.526 -6.251 -4.809 1.00 0.00 358 ALA A C 3
ATOM 2770 O O . ALA A 1 53 ? -17.538 -6.585 -5.389 1.00 0.00 358 ALA A O 3
ATOM 2777 N N . GLN A 1 54 ? -15.721 -7.124 -4.280 1.00 0.00 359 GLN A N 3
ATOM 2778 C CA . GLN A 1 54 ? -16.015 -8.575 -4.370 1.00 0.00 359 GLN A CA 3
ATOM 2779 C C . GLN A 1 54 ? -17.311 -8.865 -3.622 1.00 0.00 359 GLN A C 3
ATOM 2780 O O . GLN A 1 54 ? -18.115 -9.680 -4.029 1.00 0.00 359 GLN A O 3
ATOM 2794 N N . GLU A 1 55 ? -17.515 -8.195 -2.524 1.00 0.00 360 GLU A N 3
ATOM 2795 C CA . GLU A 1 55 ? -18.756 -8.418 -1.731 1.00 0.00 360 GLU A CA 3
ATOM 2796 C C . GLU A 1 55 ? -19.901 -7.602 -2.336 1.00 0.00 360 GLU A C 3
ATOM 2797 O O . GLU A 1 55 ? -19.615 -6.658 -3.053 1.00 0.00 360 GLU A O 3
ATOM 2810 N N . ALA B 2 1 ? -4.004 -1.779 7.137 1.00 0.00 363 ALA B N 3
ATOM 2811 C CA . ALA B 2 1 ? -2.942 -1.661 6.100 1.00 0.00 363 ALA B CA 3
ATOM 2812 C C . ALA B 2 1 ? -1.570 -1.801 6.745 1.00 0.00 363 ALA B C 3
ATOM 2813 O O . ALA B 2 1 ? -1.380 -1.508 7.907 1.00 0.00 363 ALA B O 3
ATOM 2822 N N . ARG B 2 2 ? -0.613 -2.247 5.983 1.00 0.00 364 ARG B N 3
ATOM 2823 C CA . ARG B 2 2 ? 0.763 -2.414 6.523 1.00 0.00 364 ARG B CA 3
ATOM 2824 C C . ARG B 2 2 ? 1.723 -1.526 5.726 1.00 0.00 364 ARG B C 3
ATOM 2825 O O . ARG B 2 2 ? 1.640 -1.435 4.518 1.00 0.00 364 ARG B O 3
ATOM 2846 N N . THR B 2 3 ? 2.614 -0.848 6.398 1.00 0.00 365 THR B N 3
ATOM 2847 C CA . THR B 2 3 ? 3.557 0.062 5.685 1.00 0.00 365 THR B CA 3
ATOM 2848 C C . THR B 2 3 ? 4.638 -0.744 4.963 1.00 0.00 365 THR B C 3
ATOM 2849 O O . THR B 2 3 ? 5.160 -1.710 5.484 1.00 0.00 365 THR B O 3
ATOM 2860 N N . LYS B 2 4 ? 4.988 -0.340 3.767 1.00 0.00 366 LYS B N 3
ATOM 2861 C CA . LYS B 2 4 ? 6.048 -1.069 3.013 1.00 0.00 366 LYS B CA 3
ATOM 2862 C C . LYS B 2 4 ? 7.040 -0.053 2.439 1.00 0.00 366 LYS B C 3
ATOM 2863 O O . LYS B 2 4 ? 6.653 0.980 1.917 1.00 0.00 366 LYS B O 3
ATOM 2882 N N . GLN B 2 5 ? 8.315 -0.338 2.539 1.00 0.00 367 GLN B N 3
ATOM 2883 C CA . GLN B 2 5 ? 9.345 0.607 2.015 1.00 0.00 367 GLN B CA 3
ATOM 2884 C C . GLN B 2 5 ? 10.120 -0.060 0.877 1.00 0.00 367 GLN B C 3
ATOM 2885 O O . GLN B 2 5 ? 10.386 -1.244 0.911 1.00 0.00 367 GLN B O 3
ATOM 2899 N N . THR B 2 6 ? 10.494 0.688 -0.128 1.00 0.00 368 THR B N 3
ATOM 2900 C CA . THR B 2 6 ? 11.263 0.078 -1.255 1.00 0.00 368 THR B CA 3
ATOM 2901 C C . THR B 2 6 ? 12.397 1.015 -1.681 1.00 0.00 368 THR B C 3
ATOM 2902 O O . THR B 2 6 ? 12.199 2.198 -1.868 1.00 0.00 368 THR B O 3
ATOM 2913 N N . ALA B 2 7 ? 13.583 0.495 -1.845 1.00 0.00 369 ALA B N 3
ATOM 2914 C CA . ALA B 2 7 ? 14.721 1.362 -2.264 1.00 0.00 369 ALA B CA 3
ATOM 2915 C C . ALA B 2 7 ? 15.645 0.581 -3.201 1.00 0.00 369 ALA B C 3
ATOM 2916 O O . ALA B 2 7 ? 15.745 -0.628 -3.122 1.00 0.00 369 ALA B O 3
ATOM 2923 N N . ARG B 2 8 ? 16.323 1.266 -4.084 1.00 0.00 370 ARG B N 3
ATOM 2924 C CA . ARG B 2 8 ? 17.245 0.572 -5.029 1.00 0.00 370 ARG B CA 3
ATOM 2925 C C . ARG B 2 8 ? 18.624 1.235 -4.969 1.00 0.00 370 ARG B C 3
ATOM 2926 O O . ARG B 2 8 ? 18.743 2.419 -4.733 1.00 0.00 370 ARG B O 3
ATOM 2947 N N . LYS B 2 9 ? 19.666 0.478 -5.183 1.00 0.00 371 LYS B N 3
ATOM 2948 C CA . LYS B 2 9 ? 21.033 1.068 -5.139 1.00 0.00 371 LYS B CA 3
ATOM 2949 C C . LYS B 2 9 ? 21.139 2.190 -6.173 1.00 0.00 371 LYS B C 3
ATOM 2950 O O . LYS B 2 9 ? 21.807 3.183 -5.962 1.00 0.00 371 LYS B O 3
ATOM 2969 N N . SER B 2 10 ? 20.483 2.042 -7.292 1.00 0.00 372 SER B N 3
ATOM 2970 C CA . SER B 2 10 ? 20.545 3.102 -8.339 1.00 0.00 372 SER B CA 3
ATOM 2971 C C . SER B 2 10 ? 19.373 2.932 -9.307 1.00 0.00 372 SER B C 3
ATOM 2972 O O . SER B 2 10 ? 19.403 3.552 -10.357 1.00 0.00 372 SER B O 3
ATOM 2983 N N . ALA A 1 1 ? 10.481 -11.615 -1.835 1.00 0.00 306 ALA A N 4
ATOM 2984 C CA . ALA A 1 1 ? 10.862 -10.721 -0.705 1.00 0.00 306 ALA A CA 4
ATOM 2985 C C . ALA A 1 1 ? 9.711 -9.765 -0.399 1.00 0.00 306 ALA A C 4
ATOM 2986 O O . ALA A 1 1 ? 9.124 -9.176 -1.282 1.00 0.00 306 ALA A O 4
ATOM 2995 N N . VAL A 1 2 ? 9.383 -9.607 0.852 1.00 0.00 307 VAL A N 4
ATOM 2996 C CA . VAL A 1 2 ? 8.272 -8.694 1.225 1.00 0.00 307 VAL A CA 4
ATOM 2997 C C . VAL A 1 2 ? 8.655 -7.250 0.889 1.00 0.00 307 VAL A C 4
ATOM 2998 O O . VAL A 1 2 ? 7.831 -6.464 0.467 1.00 0.00 307 VAL A O 4
ATOM 3011 N N . ASP A 1 3 ? 9.897 -6.892 1.065 1.00 0.00 308 ASP A N 4
ATOM 3012 C CA . ASP A 1 3 ? 10.325 -5.500 0.745 1.00 0.00 308 ASP A CA 4
ATOM 3013 C C . ASP A 1 3 ? 10.106 -5.233 -0.746 1.00 0.00 308 ASP A C 4
ATOM 3014 O O . ASP A 1 3 ? 9.815 -4.128 -1.157 1.00 0.00 308 ASP A O 4
ATOM 3023 N N . LEU A 1 4 ? 10.249 -6.246 -1.553 1.00 0.00 309 LEU A N 4
ATOM 3024 C CA . LEU A 1 4 ? 10.060 -6.081 -3.020 1.00 0.00 309 LEU A CA 4
ATOM 3025 C C . LEU A 1 4 ? 8.682 -5.496 -3.322 1.00 0.00 309 LEU A C 4
ATOM 3026 O O . LEU A 1 4 ? 8.471 -4.898 -4.360 1.00 0.00 309 LEU A O 4
ATOM 3042 N N . TYR A 1 5 ? 7.735 -5.676 -2.453 1.00 0.00 310 TYR A N 4
ATOM 3043 C CA . TYR A 1 5 ? 6.377 -5.143 -2.741 1.00 0.00 310 TYR A CA 4
ATOM 3044 C C . TYR A 1 5 ? 6.451 -3.634 -2.956 1.00 0.00 310 TYR A C 4
ATOM 3045 O O . TYR A 1 5 ? 6.875 -2.891 -2.094 1.00 0.00 310 TYR A O 4
ATOM 3063 N N . VAL A 1 6 ? 6.027 -3.182 -4.106 1.00 0.00 311 VAL A N 4
ATOM 3064 C CA . VAL A 1 6 ? 6.050 -1.724 -4.398 1.00 0.00 311 VAL A CA 4
ATOM 3065 C C . VAL A 1 6 ? 4.653 -1.270 -4.815 1.00 0.00 311 VAL A C 4
ATOM 3066 O O . VAL A 1 6 ? 3.861 -2.052 -5.302 1.00 0.00 311 VAL A O 4
ATOM 3079 N N . CYS A 1 7 ? 4.338 -0.012 -4.636 1.00 0.00 312 CYS A N 4
ATOM 3080 C CA . CYS A 1 7 ? 2.988 0.472 -5.023 1.00 0.00 312 CYS A CA 4
ATOM 3081 C C . CYS A 1 7 ? 2.673 -0.033 -6.426 1.00 0.00 312 CYS A C 4
ATOM 3082 O O . CYS A 1 7 ? 3.342 0.291 -7.387 1.00 0.00 312 CYS A O 4
ATOM 3089 N N . LEU A 1 8 ? 1.672 -0.858 -6.534 1.00 0.00 313 LEU A N 4
ATOM 3090 C CA . LEU A 1 8 ? 1.309 -1.443 -7.850 1.00 0.00 313 LEU A CA 4
ATOM 3091 C C . LEU A 1 8 ? 1.116 -0.332 -8.885 1.00 0.00 313 LEU A C 4
ATOM 3092 O O . LEU A 1 8 ? 1.534 -0.451 -10.020 1.00 0.00 313 LEU A O 4
ATOM 3108 N N . LEU A 1 9 ? 0.486 0.746 -8.511 1.00 0.00 314 LEU A N 4
ATOM 3109 C CA . LEU A 1 9 ? 0.269 1.853 -9.480 1.00 0.00 314 LEU A CA 4
ATOM 3110 C C . LEU A 1 9 ? 1.612 2.497 -9.857 1.00 0.00 314 LEU A C 4
ATOM 3111 O O . LEU A 1 9 ? 1.873 2.760 -11.013 1.00 0.00 314 LEU A O 4
ATOM 3127 N N . CYS A 1 10 ? 2.474 2.740 -8.903 1.00 0.00 315 CYS A N 4
ATOM 3128 C CA . CYS A 1 10 ? 3.798 3.353 -9.239 1.00 0.00 315 CYS A CA 4
ATOM 3129 C C . CYS A 1 10 ? 4.823 2.251 -9.474 1.00 0.00 315 CYS A C 4
ATOM 3130 O O . CYS A 1 10 ? 5.273 2.020 -10.579 1.00 0.00 315 CYS A O 4
ATOM 3137 N N . GLY A 1 11 ? 5.212 1.588 -8.422 1.00 0.00 316 GLY A N 4
ATOM 3138 C CA . GLY A 1 11 ? 6.230 0.514 -8.537 1.00 0.00 316 GLY A CA 4
ATOM 3139 C C . GLY A 1 11 ? 7.520 0.997 -7.875 1.00 0.00 316 GLY A C 4
ATOM 3140 O O . GLY A 1 11 ? 8.498 0.282 -7.795 1.00 0.00 316 GLY A O 4
ATOM 3144 N N . SER A 1 12 ? 7.518 2.208 -7.382 1.00 0.00 317 SER A N 4
ATOM 3145 C CA . SER A 1 12 ? 8.730 2.745 -6.702 1.00 0.00 317 SER A CA 4
ATOM 3146 C C . SER A 1 12 ? 8.686 2.340 -5.230 1.00 0.00 317 SER A C 4
ATOM 3147 O O . SER A 1 12 ? 9.701 2.125 -4.602 1.00 0.00 317 SER A O 4
ATOM 3155 N N . GLY A 1 13 ? 7.501 2.231 -4.689 1.00 0.00 318 GLY A N 4
ATOM 3156 C CA . GLY A 1 13 ? 7.341 1.834 -3.261 1.00 0.00 318 GLY A CA 4
ATOM 3157 C C . GLY A 1 13 ? 8.469 2.406 -2.407 1.00 0.00 318 GLY A C 4
ATOM 3158 O O . GLY A 1 13 ? 8.912 1.787 -1.462 1.00 0.00 318 GLY A O 4
ATOM 3162 N N . ASN A 1 14 ? 8.935 3.580 -2.717 1.00 0.00 319 ASN A N 4
ATOM 3163 C CA . ASN A 1 14 ? 10.024 4.163 -1.904 1.00 0.00 319 ASN A CA 4
ATOM 3164 C C . ASN A 1 14 ? 9.416 4.910 -0.718 1.00 0.00 319 ASN A C 4
ATOM 3165 O O . ASN A 1 14 ? 10.046 5.075 0.307 1.00 0.00 319 ASN A O 4
ATOM 3176 N N . ASP A 1 15 ? 8.184 5.336 -0.848 1.00 0.00 320 ASP A N 4
ATOM 3177 C CA . ASP A 1 15 ? 7.508 6.066 0.263 1.00 0.00 320 ASP A CA 4
ATOM 3178 C C . ASP A 1 15 ? 7.176 5.080 1.380 1.00 0.00 320 ASP A C 4
ATOM 3179 O O . ASP A 1 15 ? 6.095 4.528 1.445 1.00 0.00 320 ASP A O 4
ATOM 3188 N N . GLU A 1 16 ? 8.114 4.844 2.244 1.00 0.00 321 GLU A N 4
ATOM 3189 C CA . GLU A 1 16 ? 7.903 3.883 3.356 1.00 0.00 321 GLU A CA 4
ATOM 3190 C C . GLU A 1 16 ? 6.652 4.238 4.166 1.00 0.00 321 GLU A C 4
ATOM 3191 O O . GLU A 1 16 ? 5.912 3.376 4.596 1.00 0.00 321 GLU A O 4
ATOM 3203 N N . ASP A 1 17 ? 6.434 5.494 4.411 1.00 0.00 322 ASP A N 4
ATOM 3204 C CA . ASP A 1 17 ? 5.260 5.903 5.234 1.00 0.00 322 ASP A CA 4
ATOM 3205 C C . ASP A 1 17 ? 3.949 5.837 4.442 1.00 0.00 322 ASP A C 4
ATOM 3206 O O . ASP A 1 17 ? 2.883 5.792 5.025 1.00 0.00 322 ASP A O 4
ATOM 3215 N N . ARG A 1 18 ? 3.995 5.885 3.134 1.00 0.00 323 ARG A N 4
ATOM 3216 C CA . ARG A 1 18 ? 2.717 5.883 2.359 1.00 0.00 323 ARG A CA 4
ATOM 3217 C C . ARG A 1 18 ? 2.447 4.546 1.664 1.00 0.00 323 ARG A C 4
ATOM 3218 O O . ARG A 1 18 ? 1.330 4.280 1.272 1.00 0.00 323 ARG A O 4
ATOM 3239 N N . LEU A 1 19 ? 3.423 3.698 1.484 1.00 0.00 324 LEU A N 4
ATOM 3240 C CA . LEU A 1 19 ? 3.122 2.417 0.788 1.00 0.00 324 LEU A CA 4
ATOM 3241 C C . LEU A 1 19 ? 2.377 1.474 1.744 1.00 0.00 324 LEU A C 4
ATOM 3242 O O . LEU A 1 19 ? 2.929 0.990 2.711 1.00 0.00 324 LEU A O 4
ATOM 3258 N N . LEU A 1 20 ? 1.113 1.216 1.474 1.00 0.00 325 LEU A N 4
ATOM 3259 C CA . LEU A 1 20 ? 0.321 0.312 2.364 1.00 0.00 325 LEU A CA 4
ATOM 3260 C C . LEU A 1 20 ? 0.024 -0.998 1.631 1.00 0.00 325 LEU A C 4
ATOM 3261 O O . LEU A 1 20 ? -0.384 -1.000 0.486 1.00 0.00 325 LEU A O 4
ATOM 3277 N N . LEU A 1 21 ? 0.221 -2.113 2.280 1.00 0.00 326 LEU A N 4
ATOM 3278 C CA . LEU A 1 21 ? -0.055 -3.418 1.621 1.00 0.00 326 LEU A CA 4
ATOM 3279 C C . LEU A 1 21 ? -1.470 -3.891 1.964 1.00 0.00 326 LEU A C 4
ATOM 3280 O O . LEU A 1 21 ? -1.840 -3.991 3.122 1.00 0.00 326 LEU A O 4
ATOM 3296 N N . CYS A 1 22 ? -2.261 -4.186 0.955 1.00 0.00 327 CYS A N 4
ATOM 3297 C CA . CYS A 1 22 ? -3.659 -4.665 1.186 1.00 0.00 327 CYS A CA 4
ATOM 3298 C C . CYS A 1 22 ? -3.626 -6.173 1.393 1.00 0.00 327 CYS A C 4
ATOM 3299 O O . CYS A 1 22 ? -3.165 -6.919 0.547 1.00 0.00 327 CYS A O 4
ATOM 3306 N N . ASP A 1 23 ? -4.109 -6.616 2.520 1.00 0.00 328 ASP A N 4
ATOM 3307 C CA . ASP A 1 23 ? -4.111 -8.073 2.822 1.00 0.00 328 ASP A CA 4
ATOM 3308 C C . ASP A 1 23 ? -5.274 -8.758 2.108 1.00 0.00 328 ASP A C 4
ATOM 3309 O O . ASP A 1 23 ? -5.181 -9.898 1.700 1.00 0.00 328 ASP A O 4
ATOM 3318 N N . GLY A 1 24 ? -6.378 -8.079 1.975 1.00 0.00 329 GLY A N 4
ATOM 3319 C CA . GLY A 1 24 ? -7.552 -8.701 1.311 1.00 0.00 329 GLY A CA 4
ATOM 3320 C C . GLY A 1 24 ? -7.194 -9.122 -0.113 1.00 0.00 329 GLY A C 4
ATOM 3321 O O . GLY A 1 24 ? -7.290 -10.280 -0.469 1.00 0.00 329 GLY A O 4
ATOM 3325 N N . CYS A 1 25 ? -6.796 -8.195 -0.937 1.00 0.00 330 CYS A N 4
ATOM 3326 C CA . CYS A 1 25 ? -6.451 -8.554 -2.339 1.00 0.00 330 CYS A CA 4
ATOM 3327 C C . CYS A 1 25 ? -5.283 -7.704 -2.851 1.00 0.00 330 CYS A C 4
ATOM 3328 O O . CYS A 1 25 ? -4.206 -8.204 -3.104 1.00 0.00 330 CYS A O 4
ATOM 3335 N N . ASP A 1 26 ? -5.491 -6.426 -3.020 1.00 0.00 331 ASP A N 4
ATOM 3336 C CA . ASP A 1 26 ? -4.409 -5.546 -3.531 1.00 0.00 331 ASP A CA 4
ATOM 3337 C C . ASP A 1 26 ? -3.087 -5.927 -2.871 1.00 0.00 331 ASP A C 4
ATOM 3338 O O . ASP A 1 26 ? -3.040 -6.395 -1.751 1.00 0.00 331 ASP A O 4
ATOM 3347 N N . ASP A 1 27 ? -2.018 -5.754 -3.584 1.00 0.00 332 ASP A N 4
ATOM 3348 C CA . ASP A 1 27 ? -0.684 -6.119 -3.050 1.00 0.00 332 ASP A CA 4
ATOM 3349 C C . ASP A 1 27 ? -0.037 -4.911 -2.378 1.00 0.00 332 ASP A C 4
ATOM 3350 O O . ASP A 1 27 ? 0.183 -4.898 -1.184 1.00 0.00 332 ASP A O 4
ATOM 3359 N N . SER A 1 28 ? 0.274 -3.899 -3.132 1.00 0.00 333 SER A N 4
ATOM 3360 C CA . SER A 1 28 ? 0.919 -2.703 -2.533 1.00 0.00 333 SER A CA 4
ATOM 3361 C C . SER A 1 28 ? 0.353 -1.431 -3.166 1.00 0.00 333 SER A C 4
ATOM 3362 O O . SER A 1 28 ? 0.134 -1.363 -4.358 1.00 0.00 333 SER A O 4
ATOM 3370 N N . TYR A 1 29 ? 0.105 -0.426 -2.370 1.00 0.00 334 TYR A N 4
ATOM 3371 C CA . TYR A 1 29 ? -0.462 0.839 -2.916 1.00 0.00 334 TYR A CA 4
ATOM 3372 C C . TYR A 1 29 ? -0.021 2.027 -2.055 1.00 0.00 334 TYR A C 4
ATOM 3373 O O . TYR A 1 29 ? 0.358 1.870 -0.913 1.00 0.00 334 TYR A O 4
ATOM 3391 N N . HIS A 1 30 ? -0.095 3.217 -2.584 1.00 0.00 335 HIS A N 4
ATOM 3392 C CA . HIS A 1 30 ? 0.277 4.412 -1.782 1.00 0.00 335 HIS A CA 4
ATOM 3393 C C . HIS A 1 30 ? -1.010 5.061 -1.275 1.00 0.00 335 HIS A C 4
ATOM 3394 O O . HIS A 1 30 ? -2.032 5.012 -1.930 1.00 0.00 335 HIS A O 4
ATOM 3408 N N . THR A 1 31 ? -0.980 5.676 -0.130 1.00 0.00 336 THR A N 4
ATOM 3409 C CA . THR A 1 31 ? -2.218 6.325 0.377 1.00 0.00 336 THR A CA 4
ATOM 3410 C C . THR A 1 31 ? -2.730 7.322 -0.672 1.00 0.00 336 THR A C 4
ATOM 3411 O O . THR A 1 31 ? -3.919 7.523 -0.817 1.00 0.00 336 THR A O 4
ATOM 3422 N N . PHE A 1 32 ? -1.842 7.960 -1.394 1.00 0.00 337 PHE A N 4
ATOM 3423 C CA . PHE A 1 32 ? -2.285 8.957 -2.412 1.00 0.00 337 PHE A CA 4
ATOM 3424 C C . PHE A 1 32 ? -2.624 8.286 -3.748 1.00 0.00 337 PHE A C 4
ATOM 3425 O O . PHE A 1 32 ? -3.353 8.834 -4.550 1.00 0.00 337 PHE A O 4
ATOM 3442 N N . CYS A 1 33 ? -2.105 7.121 -4.009 1.00 0.00 338 CYS A N 4
ATOM 3443 C CA . CYS A 1 33 ? -2.411 6.454 -5.302 1.00 0.00 338 CYS A CA 4
ATOM 3444 C C . CYS A 1 33 ? -3.738 5.706 -5.197 1.00 0.00 338 CYS A C 4
ATOM 3445 O O . CYS A 1 33 ? -4.195 5.096 -6.144 1.00 0.00 338 CYS A O 4
ATOM 3452 N N . LEU A 1 34 ? -4.350 5.733 -4.051 1.00 0.00 339 LEU A N 4
ATOM 3453 C CA . LEU A 1 34 ? -5.635 5.009 -3.874 1.00 0.00 339 LEU A CA 4
ATOM 3454 C C . LEU A 1 34 ? -6.817 5.970 -4.031 1.00 0.00 339 LEU A C 4
ATOM 3455 O O . LEU A 1 34 ? -7.239 6.299 -5.122 1.00 0.00 339 LEU A O 4
ATOM 3471 N N . ILE A 1 35 ? -7.332 6.422 -2.930 1.00 0.00 340 ILE A N 4
ATOM 3472 C CA . ILE A 1 35 ? -8.475 7.371 -2.931 1.00 0.00 340 ILE A CA 4
ATOM 3473 C C . ILE A 1 35 ? -7.988 8.590 -2.153 1.00 0.00 340 ILE A C 4
ATOM 3474 O O . ILE A 1 35 ? -6.905 8.524 -1.608 1.00 0.00 340 ILE A O 4
ATOM 3490 N N . PRO A 1 36 ? -8.724 9.686 -2.076 1.00 0.00 341 PRO A N 4
ATOM 3491 C CA . PRO A 1 36 ? -8.268 10.871 -1.317 1.00 0.00 341 PRO A CA 4
ATOM 3492 C C . PRO A 1 36 ? -7.271 10.439 -0.229 1.00 0.00 341 PRO A C 4
ATOM 3493 O O . PRO A 1 36 ? -7.624 9.693 0.663 1.00 0.00 341 PRO A O 4
ATOM 3504 N N . PRO A 1 37 ? -6.017 10.815 -0.341 1.00 0.00 342 PRO A N 4
ATOM 3505 C CA . PRO A 1 37 ? -4.970 10.358 0.600 1.00 0.00 342 PRO A CA 4
ATOM 3506 C C . PRO A 1 37 ? -5.483 10.106 2.013 1.00 0.00 342 PRO A C 4
ATOM 3507 O O . PRO A 1 37 ? -6.183 10.911 2.596 1.00 0.00 342 PRO A O 4
ATOM 3518 N N . LEU A 1 38 ? -5.126 8.977 2.558 1.00 0.00 343 LEU A N 4
ATOM 3519 C CA . LEU A 1 38 ? -5.565 8.624 3.931 1.00 0.00 343 LEU A CA 4
ATOM 3520 C C . LEU A 1 38 ? -4.736 9.429 4.933 1.00 0.00 343 LEU A C 4
ATOM 3521 O O . LEU A 1 38 ? -3.673 9.921 4.612 1.00 0.00 343 LEU A O 4
ATOM 3537 N N . HIS A 1 39 ? -5.212 9.584 6.137 1.00 0.00 344 HIS A N 4
ATOM 3538 C CA . HIS A 1 39 ? -4.441 10.375 7.133 1.00 0.00 344 HIS A CA 4
ATOM 3539 C C . HIS A 1 39 ? -3.086 9.713 7.373 1.00 0.00 344 HIS A C 4
ATOM 3540 O O . HIS A 1 39 ? -2.070 10.373 7.465 1.00 0.00 344 HIS A O 4
ATOM 3555 N N . ASP A 1 40 ? -3.058 8.418 7.464 1.00 0.00 345 ASP A N 4
ATOM 3556 C CA . ASP A 1 40 ? -1.764 7.722 7.686 1.00 0.00 345 ASP A CA 4
ATOM 3557 C C . ASP A 1 40 ? -1.908 6.254 7.303 1.00 0.00 345 ASP A C 4
ATOM 3558 O O . ASP A 1 40 ? -2.979 5.796 6.968 1.00 0.00 345 ASP A O 4
ATOM 3567 N N . VAL A 1 41 ? -0.835 5.515 7.344 1.00 0.00 346 VAL A N 4
ATOM 3568 C CA . VAL A 1 41 ? -0.905 4.072 6.977 1.00 0.00 346 VAL A CA 4
ATOM 3569 C C . VAL A 1 41 ? -1.589 3.280 8.110 1.00 0.00 346 VAL A C 4
ATOM 3570 O O . VAL A 1 41 ? -1.059 3.189 9.200 1.00 0.00 346 VAL A O 4
ATOM 3583 N N . PRO A 1 42 ? -2.749 2.701 7.867 1.00 0.00 347 PRO A N 4
ATOM 3584 C CA . PRO A 1 42 ? -3.479 1.904 8.905 1.00 0.00 347 PRO A CA 4
ATOM 3585 C C . PRO A 1 42 ? -2.575 0.882 9.611 1.00 0.00 347 PRO A C 4
ATOM 3586 O O . PRO A 1 42 ? -1.557 0.474 9.092 1.00 0.00 347 PRO A O 4
ATOM 3597 N N . LYS A 1 43 ? -2.941 0.486 10.803 1.00 0.00 348 LYS A N 4
ATOM 3598 C CA . LYS A 1 43 ? -2.108 -0.483 11.573 1.00 0.00 348 LYS A CA 4
ATOM 3599 C C . LYS A 1 43 ? -2.354 -1.924 11.110 1.00 0.00 348 LYS A C 4
ATOM 3600 O O . LYS A 1 43 ? -2.149 -2.860 11.858 1.00 0.00 348 LYS A O 4
ATOM 3619 N N . GLY A 1 44 ? -2.776 -2.121 9.889 1.00 0.00 349 GLY A N 4
ATOM 3620 C CA . GLY A 1 44 ? -3.010 -3.513 9.397 1.00 0.00 349 GLY A CA 4
ATOM 3621 C C . GLY A 1 44 ? -4.512 -3.813 9.328 1.00 0.00 349 GLY A C 4
ATOM 3622 O O . GLY A 1 44 ? -4.917 -4.854 8.853 1.00 0.00 349 GLY A O 4
ATOM 3626 N N . ASP A 1 45 ? -5.341 -2.923 9.802 1.00 0.00 350 ASP A N 4
ATOM 3627 C CA . ASP A 1 45 ? -6.812 -3.179 9.765 1.00 0.00 350 ASP A CA 4
ATOM 3628 C C . ASP A 1 45 ? -7.464 -2.390 8.624 1.00 0.00 350 ASP A C 4
ATOM 3629 O O . ASP A 1 45 ? -8.413 -1.661 8.833 1.00 0.00 350 ASP A O 4
ATOM 3638 N N . TRP A 1 46 ? -6.968 -2.522 7.424 1.00 0.00 351 TRP A N 4
ATOM 3639 C CA . TRP A 1 46 ? -7.574 -1.768 6.287 1.00 0.00 351 TRP A CA 4
ATOM 3640 C C . TRP A 1 46 ? -7.532 -2.606 5.013 1.00 0.00 351 TRP A C 4
ATOM 3641 O O . TRP A 1 46 ? -6.735 -3.513 4.871 1.00 0.00 351 TRP A O 4
ATOM 3662 N N . ARG A 1 47 ? -8.386 -2.296 4.083 1.00 0.00 352 ARG A N 4
ATOM 3663 C CA . ARG A 1 47 ? -8.420 -3.046 2.804 1.00 0.00 352 ARG A CA 4
ATOM 3664 C C . ARG A 1 47 ? -8.557 -2.047 1.650 1.00 0.00 352 ARG A C 4
ATOM 3665 O O . ARG A 1 47 ? -9.032 -0.944 1.830 1.00 0.00 352 ARG A O 4
ATOM 3686 N N . CYS A 1 48 ? -8.136 -2.414 0.469 1.00 0.00 353 CYS A N 4
ATOM 3687 C CA . CYS A 1 48 ? -8.241 -1.468 -0.679 1.00 0.00 353 CYS A CA 4
ATOM 3688 C C . CYS A 1 48 ? -9.634 -1.585 -1.318 1.00 0.00 353 CYS A C 4
ATOM 3689 O O . CYS A 1 48 ? -10.391 -2.479 -0.992 1.00 0.00 353 CYS A O 4
ATOM 3696 N N . PRO A 1 49 ? -9.991 -0.687 -2.211 1.00 0.00 354 PRO A N 4
ATOM 3697 C CA . PRO A 1 49 ? -11.335 -0.710 -2.867 1.00 0.00 354 PRO A CA 4
ATOM 3698 C C . PRO A 1 49 ? -11.564 -1.967 -3.713 1.00 0.00 354 PRO A C 4
ATOM 3699 O O . PRO A 1 49 ? -12.680 -2.412 -3.889 1.00 0.00 354 PRO A O 4
ATOM 3710 N N . LYS A 1 50 ? -10.519 -2.531 -4.252 1.00 0.00 355 LYS A N 4
ATOM 3711 C CA . LYS A 1 50 ? -10.685 -3.742 -5.102 1.00 0.00 355 LYS A CA 4
ATOM 3712 C C . LYS A 1 50 ? -11.349 -4.870 -4.309 1.00 0.00 355 LYS A C 4
ATOM 3713 O O . LYS A 1 50 ? -12.205 -5.568 -4.814 1.00 0.00 355 LYS A O 4
ATOM 3732 N N . CYS A 1 51 ? -10.974 -5.059 -3.075 1.00 0.00 356 CYS A N 4
ATOM 3733 C CA . CYS A 1 51 ? -11.610 -6.149 -2.281 1.00 0.00 356 CYS A CA 4
ATOM 3734 C C . CYS A 1 51 ? -13.038 -5.740 -1.922 1.00 0.00 356 CYS A C 4
ATOM 3735 O O . CYS A 1 51 ? -13.928 -6.560 -1.824 1.00 0.00 356 CYS A O 4
ATOM 3742 N N . LEU A 1 52 ? -13.258 -4.472 -1.724 1.00 0.00 357 LEU A N 4
ATOM 3743 C CA . LEU A 1 52 ? -14.621 -3.990 -1.373 1.00 0.00 357 LEU A CA 4
ATOM 3744 C C . LEU A 1 52 ? -15.571 -4.177 -2.557 1.00 0.00 357 LEU A C 4
ATOM 3745 O O . LEU A 1 52 ? -16.753 -4.400 -2.387 1.00 0.00 357 LEU A O 4
ATOM 3761 N N . ALA A 1 53 ? -15.068 -4.074 -3.757 1.00 0.00 358 ALA A N 4
ATOM 3762 C CA . ALA A 1 53 ? -15.948 -4.230 -4.950 1.00 0.00 358 ALA A CA 4
ATOM 3763 C C . ALA A 1 53 ? -16.515 -5.647 -4.978 1.00 0.00 358 ALA A C 4
ATOM 3764 O O . ALA A 1 53 ? -17.558 -5.905 -5.545 1.00 0.00 358 ALA A O 4
ATOM 3771 N N . GLN A 1 54 ? -15.824 -6.565 -4.373 1.00 0.00 359 GLN A N 4
ATOM 3772 C CA . GLN A 1 54 ? -16.293 -7.974 -4.354 1.00 0.00 359 GLN A CA 4
ATOM 3773 C C . GLN A 1 54 ? -17.646 -8.039 -3.654 1.00 0.00 359 GLN A C 4
ATOM 3774 O O . GLN A 1 54 ? -18.525 -8.785 -4.033 1.00 0.00 359 GLN A O 4
ATOM 3788 N N . GLU A 1 55 ? -17.809 -7.256 -2.628 1.00 0.00 360 GLU A N 4
ATOM 3789 C CA . GLU A 1 55 ? -19.102 -7.257 -1.885 1.00 0.00 360 GLU A CA 4
ATOM 3790 C C . GLU A 1 55 ? -20.141 -6.451 -2.668 1.00 0.00 360 GLU A C 4
ATOM 3791 O O . GLU A 1 55 ? -20.774 -5.599 -2.068 1.00 0.00 360 GLU A O 4
ATOM 3804 N N . ALA B 2 1 ? -3.587 -1.926 7.306 1.00 0.00 363 ALA B N 4
ATOM 3805 C CA . ALA B 2 1 ? -2.577 -1.868 6.215 1.00 0.00 363 ALA B CA 4
ATOM 3806 C C . ALA B 2 1 ? -1.186 -2.046 6.802 1.00 0.00 363 ALA B C 4
ATOM 3807 O O . ALA B 2 1 ? -0.926 -1.684 7.934 1.00 0.00 363 ALA B O 4
ATOM 3816 N N . ARG B 2 2 ? -0.288 -2.590 6.035 1.00 0.00 364 ARG B N 4
ATOM 3817 C CA . ARG B 2 2 ? 1.098 -2.789 6.535 1.00 0.00 364 ARG B CA 4
ATOM 3818 C C . ARG B 2 2 ? 2.044 -1.889 5.740 1.00 0.00 364 ARG B C 4
ATOM 3819 O O . ARG B 2 2 ? 1.952 -1.781 4.533 1.00 0.00 364 ARG B O 4
ATOM 3840 N N . THR B 2 3 ? 2.931 -1.214 6.418 1.00 0.00 365 THR B N 4
ATOM 3841 C CA . THR B 2 3 ? 3.865 -0.282 5.721 1.00 0.00 365 THR B CA 4
ATOM 3842 C C . THR B 2 3 ? 4.978 -1.051 5.012 1.00 0.00 365 THR B C 4
ATOM 3843 O O . THR B 2 3 ? 5.542 -1.988 5.542 1.00 0.00 365 THR B O 4
ATOM 3854 N N . LYS B 2 4 ? 5.308 -0.632 3.822 1.00 0.00 366 LYS B N 4
ATOM 3855 C CA . LYS B 2 4 ? 6.402 -1.294 3.063 1.00 0.00 366 LYS B CA 4
ATOM 3856 C C . LYS B 2 4 ? 7.369 -0.210 2.587 1.00 0.00 366 LYS B C 4
ATOM 3857 O O . LYS B 2 4 ? 6.964 0.901 2.279 1.00 0.00 366 LYS B O 4
ATOM 3876 N N . GLN B 2 5 ? 8.641 -0.515 2.544 1.00 0.00 367 GLN B N 4
ATOM 3877 C CA . GLN B 2 5 ? 9.650 0.500 2.117 1.00 0.00 367 GLN B CA 4
ATOM 3878 C C . GLN B 2 5 ? 10.418 0.015 0.888 1.00 0.00 367 GLN B C 4
ATOM 3879 O O . GLN B 2 5 ? 10.561 -1.169 0.658 1.00 0.00 367 GLN B O 4
ATOM 3893 N N . THR B 2 6 ? 10.929 0.931 0.103 1.00 0.00 368 THR B N 4
ATOM 3894 C CA . THR B 2 6 ? 11.705 0.517 -1.101 1.00 0.00 368 THR B CA 4
ATOM 3895 C C . THR B 2 6 ? 12.548 1.695 -1.595 1.00 0.00 368 THR B C 4
ATOM 3896 O O . THR B 2 6 ? 12.433 2.126 -2.725 1.00 0.00 368 THR B O 4
ATOM 3907 N N . ALA B 2 7 ? 13.394 2.220 -0.750 1.00 0.00 369 ALA B N 4
ATOM 3908 C CA . ALA B 2 7 ? 14.249 3.368 -1.164 1.00 0.00 369 ALA B CA 4
ATOM 3909 C C . ALA B 2 7 ? 15.243 2.911 -2.234 1.00 0.00 369 ALA B C 4
ATOM 3910 O O . ALA B 2 7 ? 15.592 3.655 -3.130 1.00 0.00 369 ALA B O 4
ATOM 3917 N N . ARG B 2 8 ? 15.708 1.695 -2.145 1.00 0.00 370 ARG B N 4
ATOM 3918 C CA . ARG B 2 8 ? 16.684 1.191 -3.152 1.00 0.00 370 ARG B CA 4
ATOM 3919 C C . ARG B 2 8 ? 16.072 1.279 -4.551 1.00 0.00 370 ARG B C 4
ATOM 3920 O O . ARG B 2 8 ? 16.745 1.576 -5.517 1.00 0.00 370 ARG B O 4
ATOM 3941 N N . LYS B 2 9 ? 14.798 1.021 -4.668 1.00 0.00 371 LYS B N 4
ATOM 3942 C CA . LYS B 2 9 ? 14.145 1.088 -6.007 1.00 0.00 371 LYS B CA 4
ATOM 3943 C C . LYS B 2 9 ? 13.607 2.501 -6.243 1.00 0.00 371 LYS B C 4
ATOM 3944 O O . LYS B 2 9 ? 12.972 3.084 -5.388 1.00 0.00 371 LYS B O 4
ATOM 3963 N N . SER B 2 10 ? 13.857 3.056 -7.397 1.00 0.00 372 SER B N 4
ATOM 3964 C CA . SER B 2 10 ? 13.359 4.430 -7.687 1.00 0.00 372 SER B CA 4
ATOM 3965 C C . SER B 2 10 ? 13.098 4.572 -9.188 1.00 0.00 372 SER B C 4
ATOM 3966 O O . SER B 2 10 ? 13.179 5.686 -9.680 1.00 0.00 372 SER B O 4
ATOM 3977 N N . ALA A 1 1 ? 10.371 -11.428 -0.949 1.00 0.00 306 ALA A N 5
ATOM 3978 C CA . ALA A 1 1 ? 10.667 -10.404 0.092 1.00 0.00 306 ALA A CA 5
ATOM 3979 C C . ALA A 1 1 ? 9.475 -9.458 0.235 1.00 0.00 306 ALA A C 5
ATOM 3980 O O . ALA A 1 1 ? 8.920 -8.988 -0.738 1.00 0.00 306 ALA A O 5
ATOM 3989 N N . VAL A 1 2 ? 9.078 -9.178 1.444 1.00 0.00 307 VAL A N 5
ATOM 3990 C CA . VAL A 1 2 ? 7.924 -8.265 1.658 1.00 0.00 307 VAL A CA 5
ATOM 3991 C C . VAL A 1 2 ? 8.287 -6.853 1.190 1.00 0.00 307 VAL A C 5
ATOM 3992 O O . VAL A 1 2 ? 7.458 -6.126 0.684 1.00 0.00 307 VAL A O 5
ATOM 4005 N N . ASP A 1 3 ? 9.523 -6.461 1.347 1.00 0.00 308 ASP A N 5
ATOM 4006 C CA . ASP A 1 3 ? 9.936 -5.098 0.902 1.00 0.00 308 ASP A CA 5
ATOM 4007 C C . ASP A 1 3 ? 9.719 -4.979 -0.606 1.00 0.00 308 ASP A C 5
ATOM 4008 O O . ASP A 1 3 ? 9.417 -3.921 -1.122 1.00 0.00 308 ASP A O 5
ATOM 4017 N N . LEU A 1 4 ? 9.876 -6.061 -1.312 1.00 0.00 309 LEU A N 5
ATOM 4018 C CA . LEU A 1 4 ? 9.688 -6.038 -2.786 1.00 0.00 309 LEU A CA 5
ATOM 4019 C C . LEU A 1 4 ? 8.312 -5.475 -3.138 1.00 0.00 309 LEU A C 5
ATOM 4020 O O . LEU A 1 4 ? 8.122 -4.896 -4.190 1.00 0.00 309 LEU A O 5
ATOM 4036 N N . TYR A 1 5 ? 7.346 -5.653 -2.287 1.00 0.00 310 TYR A N 5
ATOM 4037 C CA . TYR A 1 5 ? 5.988 -5.142 -2.609 1.00 0.00 310 TYR A CA 5
ATOM 4038 C C . TYR A 1 5 ? 6.041 -3.630 -2.822 1.00 0.00 310 TYR A C 5
ATOM 4039 O O . TYR A 1 5 ? 6.427 -2.883 -1.945 1.00 0.00 310 TYR A O 5
ATOM 4057 N N . VAL A 1 6 ? 5.642 -3.176 -3.983 1.00 0.00 311 VAL A N 5
ATOM 4058 C CA . VAL A 1 6 ? 5.654 -1.713 -4.261 1.00 0.00 311 VAL A CA 5
ATOM 4059 C C . VAL A 1 6 ? 4.272 -1.256 -4.732 1.00 0.00 311 VAL A C 5
ATOM 4060 O O . VAL A 1 6 ? 3.502 -2.025 -5.270 1.00 0.00 311 VAL A O 5
ATOM 4073 N N . CYS A 1 7 ? 3.962 -0.002 -4.548 1.00 0.00 312 CYS A N 5
ATOM 4074 C CA . CYS A 1 7 ? 2.643 0.515 -4.987 1.00 0.00 312 CYS A CA 5
ATOM 4075 C C . CYS A 1 7 ? 2.409 0.079 -6.431 1.00 0.00 312 CYS A C 5
ATOM 4076 O O . CYS A 1 7 ? 3.107 0.485 -7.339 1.00 0.00 312 CYS A O 5
ATOM 4083 N N . LEU A 1 8 ? 1.442 -0.765 -6.643 1.00 0.00 313 LEU A N 5
ATOM 4084 C CA . LEU A 1 8 ? 1.161 -1.261 -8.017 1.00 0.00 313 LEU A CA 5
ATOM 4085 C C . LEU A 1 8 ? 0.975 -0.079 -8.968 1.00 0.00 313 LEU A C 5
ATOM 4086 O O . LEU A 1 8 ? 1.423 -0.107 -10.099 1.00 0.00 313 LEU A O 5
ATOM 4102 N N . LEU A 1 9 ? 0.315 0.952 -8.530 1.00 0.00 314 LEU A N 5
ATOM 4103 C CA . LEU A 1 9 ? 0.101 2.125 -9.417 1.00 0.00 314 LEU A CA 5
ATOM 4104 C C . LEU A 1 9 ? 1.447 2.800 -9.721 1.00 0.00 314 LEU A C 5
ATOM 4105 O O . LEU A 1 9 ? 1.734 3.137 -10.851 1.00 0.00 314 LEU A O 5
ATOM 4121 N N . CYS A 1 10 ? 2.286 2.981 -8.733 1.00 0.00 315 CYS A N 5
ATOM 4122 C CA . CYS A 1 10 ? 3.620 3.608 -8.997 1.00 0.00 315 CYS A CA 5
ATOM 4123 C C . CYS A 1 10 ? 4.646 2.510 -9.258 1.00 0.00 315 CYS A C 5
ATOM 4124 O O . CYS A 1 10 ? 5.137 2.339 -10.355 1.00 0.00 315 CYS A O 5
ATOM 4131 N N . GLY A 1 11 ? 4.992 1.789 -8.230 1.00 0.00 316 GLY A N 5
ATOM 4132 C CA . GLY A 1 11 ? 6.008 0.714 -8.362 1.00 0.00 316 GLY A CA 5
ATOM 4133 C C . GLY A 1 11 ? 7.269 1.163 -7.626 1.00 0.00 316 GLY A C 5
ATOM 4134 O O . GLY A 1 11 ? 8.245 0.445 -7.541 1.00 0.00 316 GLY A O 5
ATOM 4138 N N . SER A 1 12 ? 7.240 2.350 -7.081 1.00 0.00 317 SER A N 5
ATOM 4139 C CA . SER A 1 12 ? 8.418 2.863 -6.327 1.00 0.00 317 SER A CA 5
ATOM 4140 C C . SER A 1 12 ? 8.305 2.409 -4.875 1.00 0.00 317 SER A C 5
ATOM 4141 O O . SER A 1 12 ? 9.293 2.176 -4.211 1.00 0.00 317 SER A O 5
ATOM 4149 N N . GLY A 1 13 ? 7.094 2.276 -4.393 1.00 0.00 318 GLY A N 5
ATOM 4150 C CA . GLY A 1 13 ? 6.859 1.831 -2.987 1.00 0.00 318 GLY A CA 5
ATOM 4151 C C . GLY A 1 13 ? 7.984 2.300 -2.071 1.00 0.00 318 GLY A C 5
ATOM 4152 O O . GLY A 1 13 ? 8.316 1.647 -1.103 1.00 0.00 318 GLY A O 5
ATOM 4156 N N . ASN A 1 14 ? 8.579 3.419 -2.358 1.00 0.00 319 ASN A N 5
ATOM 4157 C CA . ASN A 1 14 ? 9.674 3.895 -1.491 1.00 0.00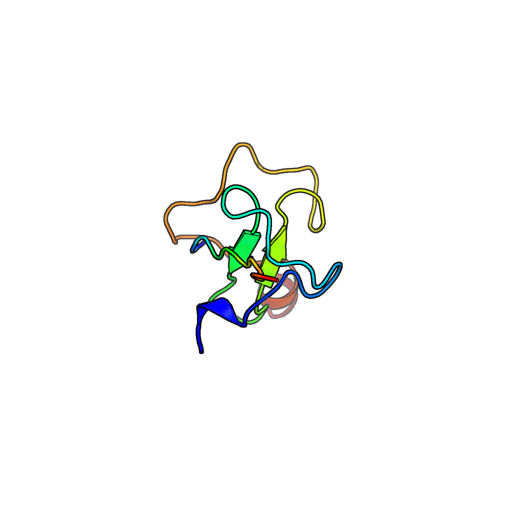 319 ASN A CA 5
ATOM 4158 C C . ASN A 1 14 ? 9.091 4.714 -0.345 1.00 0.00 319 ASN A C 5
ATOM 4159 O O . ASN A 1 14 ? 9.686 4.823 0.708 1.00 0.00 319 ASN A O 5
ATOM 4170 N N . ASP A 1 15 ? 7.920 5.261 -0.537 1.00 0.00 320 ASP A N 5
ATOM 4171 C CA . ASP A 1 15 ? 7.275 6.061 0.541 1.00 0.00 320 ASP A CA 5
ATOM 4172 C C . ASP A 1 15 ? 6.913 5.127 1.690 1.00 0.00 320 ASP A C 5
ATOM 4173 O O . ASP A 1 15 ? 5.815 4.616 1.777 1.00 0.00 320 ASP A O 5
ATOM 4182 N N . GLU A 1 16 ? 7.850 4.886 2.555 1.00 0.00 321 GLU A N 5
ATOM 4183 C CA . GLU A 1 16 ? 7.612 3.967 3.696 1.00 0.00 321 GLU A CA 5
ATOM 4184 C C . GLU A 1 16 ? 6.372 4.391 4.485 1.00 0.00 321 GLU A C 5
ATOM 4185 O O . GLU A 1 16 ? 5.610 3.571 4.951 1.00 0.00 321 GLU A O 5
ATOM 4197 N N . ASP A 1 17 ? 6.182 5.661 4.669 1.00 0.00 322 ASP A N 5
ATOM 4198 C CA . ASP A 1 17 ? 5.015 6.132 5.465 1.00 0.00 322 ASP A CA 5
ATOM 4199 C C . ASP A 1 17 ? 3.707 6.051 4.671 1.00 0.00 322 ASP A C 5
ATOM 4200 O O . ASP A 1 17 ? 2.641 6.008 5.253 1.00 0.00 322 ASP A O 5
ATOM 4209 N N . ARG A 1 18 ? 3.755 6.074 3.361 1.00 0.00 323 ARG A N 5
ATOM 4210 C CA . ARG A 1 18 ? 2.475 6.047 2.586 1.00 0.00 323 ARG A CA 5
ATOM 4211 C C . ARG A 1 18 ? 2.230 4.695 1.909 1.00 0.00 323 ARG A C 5
ATOM 4212 O O . ARG A 1 18 ? 1.127 4.420 1.483 1.00 0.00 323 ARG A O 5
ATOM 4233 N N . LEU A 1 19 ? 3.213 3.847 1.782 1.00 0.00 324 LEU A N 5
ATOM 4234 C CA . LEU A 1 19 ? 2.949 2.550 1.108 1.00 0.00 324 LEU A CA 5
ATOM 4235 C C . LEU A 1 19 ? 2.135 1.644 2.037 1.00 0.00 324 LEU A C 5
ATOM 4236 O O . LEU A 1 19 ? 2.639 1.152 3.028 1.00 0.00 324 LEU A O 5
ATOM 4252 N N . LEU A 1 20 ? 0.884 1.407 1.719 1.00 0.00 325 LEU A N 5
ATOM 4253 C CA . LEU A 1 20 ? 0.049 0.520 2.581 1.00 0.00 325 LEU A CA 5
ATOM 4254 C C . LEU A 1 20 ? -0.181 -0.802 1.850 1.00 0.00 325 LEU A C 5
ATOM 4255 O O . LEU A 1 20 ? -0.534 -0.825 0.688 1.00 0.00 325 LEU A O 5
ATOM 4271 N N . LEU A 1 21 ? 0.016 -1.904 2.517 1.00 0.00 326 LEU A N 5
ATOM 4272 C CA . LEU A 1 21 ? -0.192 -3.219 1.853 1.00 0.00 326 LEU A CA 5
ATOM 4273 C C . LEU A 1 21 ? -1.589 -3.747 2.178 1.00 0.00 326 LEU A C 5
ATOM 4274 O O . LEU A 1 21 ? -1.965 -3.871 3.330 1.00 0.00 326 LEU A O 5
ATOM 4290 N N . CYS A 1 22 ? -2.357 -4.060 1.161 1.00 0.00 327 CYS A N 5
ATOM 4291 C CA . CYS A 1 22 ? -3.736 -4.590 1.381 1.00 0.00 327 CYS A CA 5
ATOM 4292 C C . CYS A 1 22 ? -3.641 -6.094 1.595 1.00 0.00 327 CYS A C 5
ATOM 4293 O O . CYS A 1 22 ? -3.146 -6.824 0.754 1.00 0.00 327 CYS A O 5
ATOM 4300 N N . ASP A 1 23 ? -4.108 -6.553 2.721 1.00 0.00 328 ASP A N 5
ATOM 4301 C CA . ASP A 1 23 ? -4.049 -8.007 3.028 1.00 0.00 328 ASP A CA 5
ATOM 4302 C C . ASP A 1 23 ? -5.169 -8.747 2.298 1.00 0.00 328 ASP A C 5
ATOM 4303 O O . ASP A 1 23 ? -5.015 -9.884 1.896 1.00 0.00 328 ASP A O 5
ATOM 4312 N N . GLY A 1 24 ? -6.300 -8.122 2.143 1.00 0.00 329 GLY A N 5
ATOM 4313 C CA . GLY A 1 24 ? -7.432 -8.800 1.462 1.00 0.00 329 GLY A CA 5
ATOM 4314 C C . GLY A 1 24 ? -7.030 -9.208 0.045 1.00 0.00 329 GLY A C 5
ATOM 4315 O O . GLY A 1 24 ? -7.066 -10.369 -0.308 1.00 0.00 329 GLY A O 5
ATOM 4319 N N . CYS A 1 25 ? -6.658 -8.266 -0.774 1.00 0.00 330 CYS A N 5
ATOM 4320 C CA . CYS A 1 25 ? -6.271 -8.615 -2.167 1.00 0.00 330 CYS A CA 5
ATOM 4321 C C . CYS A 1 25 ? -5.130 -7.714 -2.662 1.00 0.00 330 CYS A C 5
ATOM 4322 O O . CYS A 1 25 ? -4.026 -8.170 -2.886 1.00 0.00 330 CYS A O 5
ATOM 4329 N N . ASP A 1 26 ? -5.388 -6.448 -2.848 1.00 0.00 331 ASP A N 5
ATOM 4330 C CA . ASP A 1 26 ? -4.332 -5.528 -3.343 1.00 0.00 331 ASP A CA 5
ATOM 4331 C C . ASP A 1 26 ? -3.012 -5.842 -2.643 1.00 0.00 331 ASP A C 5
ATOM 4332 O O . ASP A 1 26 ? -2.977 -6.280 -1.511 1.00 0.00 331 ASP A O 5
ATOM 4341 N N . ASP A 1 27 ? -1.931 -5.648 -3.332 1.00 0.00 332 ASP A N 5
ATOM 4342 C CA . ASP A 1 27 ? -0.600 -5.951 -2.753 1.00 0.00 332 ASP A CA 5
ATOM 4343 C C . ASP A 1 27 ? -0.005 -4.707 -2.097 1.00 0.00 332 ASP A C 5
ATOM 4344 O O . ASP A 1 27 ? 0.167 -4.649 -0.897 1.00 0.00 332 ASP A O 5
ATOM 4353 N N . SER A 1 28 ? 0.313 -3.708 -2.872 1.00 0.00 333 SER A N 5
ATOM 4354 C CA . SER A 1 28 ? 0.903 -2.475 -2.286 1.00 0.00 333 SER A CA 5
ATOM 4355 C C . SER A 1 28 ? 0.275 -1.247 -2.926 1.00 0.00 333 SER A C 5
ATOM 4356 O O . SER A 1 28 ? 0.028 -1.207 -4.115 1.00 0.00 333 SER A O 5
ATOM 4364 N N . TYR A 1 29 ? 0.001 -0.249 -2.139 1.00 0.00 334 TYR A N 5
ATOM 4365 C CA . TYR A 1 29 ? -0.627 0.978 -2.687 1.00 0.00 334 TYR A CA 5
ATOM 4366 C C . TYR A 1 29 ? -0.241 2.181 -1.826 1.00 0.00 334 TYR A C 5
ATOM 4367 O O . TYR A 1 29 ? 0.172 2.039 -0.693 1.00 0.00 334 TYR A O 5
ATOM 4385 N N . HIS A 1 30 ? -0.387 3.363 -2.349 1.00 0.00 335 HIS A N 5
ATOM 4386 C CA . HIS A 1 30 ? -0.061 4.577 -1.560 1.00 0.00 335 HIS A CA 5
ATOM 4387 C C . HIS A 1 30 ? -1.368 5.213 -1.096 1.00 0.00 335 HIS A C 5
ATOM 4388 O O . HIS A 1 30 ? -2.374 5.143 -1.772 1.00 0.00 335 HIS A O 5
ATOM 4402 N N . THR A 1 31 ? -1.370 5.842 0.041 1.00 0.00 336 THR A N 5
ATOM 4403 C CA . THR A 1 31 ? -2.624 6.481 0.515 1.00 0.00 336 THR A CA 5
ATOM 4404 C C . THR A 1 31 ? -3.131 7.454 -0.556 1.00 0.00 336 THR A C 5
ATOM 4405 O O . THR A 1 31 ? -4.320 7.632 -0.733 1.00 0.00 336 THR A O 5
ATOM 4416 N N . PHE A 1 32 ? -2.238 8.099 -1.263 1.00 0.00 337 PHE A N 5
ATOM 4417 C CA . PHE A 1 32 ? -2.669 9.077 -2.304 1.00 0.00 337 PHE A CA 5
ATOM 4418 C C . PHE A 1 32 ? -2.968 8.385 -3.640 1.00 0.00 337 PHE A C 5
ATOM 4419 O O . PHE A 1 32 ? -3.713 8.899 -4.450 1.00 0.00 337 PHE A O 5
ATOM 4436 N N . CYS A 1 33 ? -2.401 7.241 -3.892 1.00 0.00 338 CYS A N 5
ATOM 4437 C CA . CYS A 1 33 ? -2.671 6.558 -5.187 1.00 0.00 338 CYS A CA 5
ATOM 4438 C C . CYS A 1 33 ? -3.995 5.804 -5.101 1.00 0.00 338 CYS A C 5
ATOM 4439 O O . CYS A 1 33 ? -4.429 5.176 -6.046 1.00 0.00 338 CYS A O 5
ATOM 4446 N N . LEU A 1 34 ? -4.627 5.847 -3.966 1.00 0.00 339 LEU A N 5
ATOM 4447 C CA . LEU A 1 34 ? -5.909 5.120 -3.797 1.00 0.00 339 LEU A CA 5
ATOM 4448 C C . LEU A 1 34 ? -7.091 6.081 -3.949 1.00 0.00 339 LEU A C 5
ATOM 4449 O O . LEU A 1 34 ? -7.515 6.413 -5.037 1.00 0.00 339 LEU A O 5
ATOM 4465 N N . ILE A 1 35 ? -7.608 6.527 -2.846 1.00 0.00 340 ILE A N 5
ATOM 4466 C CA . ILE A 1 35 ? -8.752 7.474 -2.838 1.00 0.00 340 ILE A CA 5
ATOM 4467 C C . ILE A 1 35 ? -8.280 8.674 -2.019 1.00 0.00 340 ILE A C 5
ATOM 4468 O O . ILE A 1 35 ? -7.207 8.597 -1.456 1.00 0.00 340 ILE A O 5
ATOM 4484 N N . PRO A 1 36 ? -9.021 9.766 -1.927 1.00 0.00 341 PRO A N 5
ATOM 4485 C CA . PRO A 1 36 ? -8.582 10.934 -1.131 1.00 0.00 341 PRO A CA 5
ATOM 4486 C C . PRO A 1 36 ? -7.601 10.485 -0.035 1.00 0.00 341 PRO A C 5
ATOM 4487 O O . PRO A 1 36 ? -7.963 9.721 0.837 1.00 0.00 341 PRO A O 5
ATOM 4498 N N . PRO A 1 37 ? -6.347 10.873 -0.119 1.00 0.00 342 PRO A N 5
ATOM 4499 C CA . PRO A 1 37 ? -5.312 10.407 0.833 1.00 0.00 342 PRO A CA 5
ATOM 4500 C C . PRO A 1 37 ? -5.834 10.202 2.253 1.00 0.00 342 PRO A C 5
ATOM 4501 O O . PRO A 1 37 ? -6.490 11.052 2.821 1.00 0.00 342 PRO A O 5
ATOM 4512 N N . LEU A 1 38 ? -5.523 9.072 2.832 1.00 0.00 343 LEU A N 5
ATOM 4513 C CA . LEU A 1 38 ? -5.971 8.794 4.221 1.00 0.00 343 LEU A CA 5
ATOM 4514 C C . LEU A 1 38 ? -5.121 9.618 5.187 1.00 0.00 343 LEU A C 5
ATOM 4515 O O . LEU A 1 38 ? -4.064 10.100 4.836 1.00 0.00 343 LEU A O 5
ATOM 4531 N N . HIS A 1 39 ? -5.571 9.791 6.398 1.00 0.00 344 HIS A N 5
ATOM 4532 C CA . HIS A 1 39 ? -4.775 10.591 7.368 1.00 0.00 344 HIS A CA 5
ATOM 4533 C C . HIS A 1 39 ? -3.424 9.917 7.587 1.00 0.00 344 HIS A C 5
ATOM 4534 O O . HIS A 1 39 ? -2.400 10.566 7.672 1.00 0.00 344 HIS A O 5
ATOM 4549 N N . ASP A 1 40 ? -3.410 8.619 7.669 1.00 0.00 345 ASP A N 5
ATOM 4550 C CA . ASP A 1 40 ? -2.121 7.907 7.874 1.00 0.00 345 ASP A CA 5
ATOM 4551 C C . ASP A 1 40 ? -2.281 6.440 7.481 1.00 0.00 345 ASP A C 5
ATOM 4552 O O . ASP A 1 40 ? -3.358 5.993 7.144 1.00 0.00 345 ASP A O 5
ATOM 4561 N N . VAL A 1 41 ? -1.215 5.689 7.517 1.00 0.00 346 VAL A N 5
ATOM 4562 C CA . VAL A 1 41 ? -1.298 4.252 7.142 1.00 0.00 346 VAL A CA 5
ATOM 4563 C C . VAL A 1 41 ? -1.993 3.461 8.268 1.00 0.00 346 VAL A C 5
ATOM 4564 O O . VAL A 1 41 ? -1.474 3.370 9.363 1.00 0.00 346 VAL A O 5
ATOM 4577 N N . PRO A 1 42 ? -3.150 2.887 8.012 1.00 0.00 347 PRO A N 5
ATOM 4578 C CA . PRO A 1 42 ? -3.896 2.094 9.038 1.00 0.00 347 PRO A CA 5
ATOM 4579 C C . PRO A 1 42 ? -2.992 1.114 9.801 1.00 0.00 347 PRO A C 5
ATOM 4580 O O . PRO A 1 42 ? -1.939 0.729 9.333 1.00 0.00 347 PRO A O 5
ATOM 4591 N N . LYS A 1 43 ? -3.397 0.729 10.983 1.00 0.00 348 LYS A N 5
ATOM 4592 C CA . LYS A 1 43 ? -2.568 -0.197 11.809 1.00 0.00 348 LYS A CA 5
ATOM 4593 C C . LYS A 1 43 ? -2.739 -1.654 11.361 1.00 0.00 348 LYS A C 5
ATOM 4594 O O . LYS A 1 43 ? -2.529 -2.568 12.133 1.00 0.00 348 LYS A O 5
ATOM 4613 N N . GLY A 1 44 ? -3.103 -1.886 10.128 1.00 0.00 349 GLY A N 5
ATOM 4614 C CA . GLY A 1 44 ? -3.266 -3.295 9.653 1.00 0.00 349 GLY A CA 5
ATOM 4615 C C . GLY A 1 44 ? -4.751 -3.654 9.533 1.00 0.00 349 GLY A C 5
ATOM 4616 O O . GLY A 1 44 ? -5.099 -4.713 9.054 1.00 0.00 349 GLY A O 5
ATOM 4620 N N . ASP A 1 45 ? -5.629 -2.790 9.967 1.00 0.00 350 ASP A N 5
ATOM 4621 C CA . ASP A 1 45 ? -7.086 -3.104 9.882 1.00 0.00 350 ASP A CA 5
ATOM 4622 C C . ASP A 1 45 ? -7.728 -2.354 8.709 1.00 0.00 350 ASP A C 5
ATOM 4623 O O . ASP A 1 45 ? -8.730 -1.686 8.868 1.00 0.00 350 ASP A O 5
ATOM 4632 N N . TRP A 1 46 ? -7.165 -2.453 7.535 1.00 0.00 351 TRP A N 5
ATOM 4633 C CA . TRP A 1 46 ? -7.758 -1.736 6.368 1.00 0.00 351 TRP A CA 5
ATOM 4634 C C . TRP A 1 46 ? -7.661 -2.596 5.111 1.00 0.00 351 TRP A C 5
ATOM 4635 O O . TRP A 1 46 ? -6.845 -3.490 5.011 1.00 0.00 351 TRP A O 5
ATOM 4656 N N . ARG A 1 47 ? -8.495 -2.320 4.151 1.00 0.00 352 ARG A N 5
ATOM 4657 C CA . ARG A 1 47 ? -8.475 -3.093 2.886 1.00 0.00 352 ARG A CA 5
ATOM 4658 C C . ARG A 1 47 ? -8.639 -2.124 1.712 1.00 0.00 352 ARG A C 5
ATOM 4659 O O . ARG A 1 47 ? -9.150 -1.032 1.869 1.00 0.00 352 ARG A O 5
ATOM 4680 N N . CYS A 1 48 ? -8.207 -2.499 0.538 1.00 0.00 353 CYS A N 5
ATOM 4681 C CA . CYS A 1 48 ? -8.341 -1.580 -0.626 1.00 0.00 353 CYS A CA 5
ATOM 4682 C C . CYS A 1 48 ? -9.728 -1.762 -1.265 1.00 0.00 353 CYS A C 5
ATOM 4683 O O . CYS A 1 48 ? -10.452 -2.671 -0.917 1.00 0.00 353 CYS A O 5
ATOM 4690 N N . PRO A 1 49 ? -10.116 -0.901 -2.179 1.00 0.00 354 PRO A N 5
ATOM 4691 C CA . PRO A 1 49 ? -11.457 -0.989 -2.835 1.00 0.00 354 PRO A CA 5
ATOM 4692 C C . PRO A 1 49 ? -11.636 -2.270 -3.655 1.00 0.00 354 PRO A C 5
ATOM 4693 O O . PRO A 1 49 ? -12.735 -2.764 -3.821 1.00 0.00 354 PRO A O 5
ATOM 4704 N N . LYS A 1 50 ? -10.569 -2.799 -4.187 1.00 0.00 355 LYS A N 5
ATOM 4705 C CA . LYS A 1 50 ? -10.680 -4.031 -5.021 1.00 0.00 355 LYS A CA 5
ATOM 4706 C C . LYS A 1 50 ? -11.289 -5.186 -4.222 1.00 0.00 355 LYS A C 5
ATOM 4707 O O . LYS A 1 50 ? -12.074 -5.954 -4.742 1.00 0.00 355 LYS A O 5
ATOM 4726 N N . CYS A 1 51 ? -10.937 -5.333 -2.975 1.00 0.00 356 CYS A N 5
ATOM 4727 C CA . CYS A 1 51 ? -11.514 -6.462 -2.188 1.00 0.00 356 CYS A CA 5
ATOM 4728 C C . CYS A 1 51 ? -12.996 -6.193 -1.913 1.00 0.00 356 CYS A C 5
ATOM 4729 O O . CYS A 1 51 ? -13.805 -7.100 -1.872 1.00 0.00 356 CYS A O 5
ATOM 4736 N N . LEU A 1 52 ? -13.359 -4.956 -1.725 1.00 0.00 357 LEU A N 5
ATOM 4737 C CA . LEU A 1 52 ? -14.790 -4.627 -1.454 1.00 0.00 357 LEU A CA 5
ATOM 4738 C C . LEU A 1 52 ? -15.633 -4.873 -2.707 1.00 0.00 357 LEU A C 5
ATOM 4739 O O . LEU A 1 52 ? -16.770 -5.292 -2.628 1.00 0.00 357 LEU A O 5
ATOM 4755 N N . ALA A 1 53 ? -15.086 -4.616 -3.862 1.00 0.00 358 ALA A N 5
ATOM 4756 C CA . ALA A 1 53 ? -15.860 -4.832 -5.117 1.00 0.00 358 ALA A CA 5
ATOM 4757 C C . ALA A 1 53 ? -16.225 -6.311 -5.235 1.00 0.00 358 ALA A C 5
ATOM 4758 O O . ALA A 1 53 ? -17.173 -6.679 -5.899 1.00 0.00 358 ALA A O 5
ATOM 4765 N N . GLN A 1 54 ? -15.475 -7.158 -4.592 1.00 0.00 359 GLN A N 5
ATOM 4766 C CA . GLN A 1 54 ? -15.762 -8.615 -4.654 1.00 0.00 359 GLN A CA 5
ATOM 4767 C C . GLN A 1 54 ? -17.169 -8.865 -4.120 1.00 0.00 359 GLN A C 5
ATOM 4768 O O . GLN A 1 54 ? -17.909 -9.681 -4.630 1.00 0.00 359 GLN A O 5
ATOM 4782 N N . GLU A 1 55 ? -17.533 -8.159 -3.089 1.00 0.00 360 GLU A N 5
ATOM 4783 C CA . GLU A 1 55 ? -18.889 -8.338 -2.501 1.00 0.00 360 GLU A CA 5
ATOM 4784 C C . GLU A 1 55 ? -19.893 -7.461 -3.253 1.00 0.00 360 GLU A C 5
ATOM 4785 O O . GLU A 1 55 ? -21.052 -7.464 -2.875 1.00 0.00 360 GLU A O 5
ATOM 4798 N N . ALA B 2 1 ? -3.805 -1.763 7.507 1.00 0.00 363 ALA B N 5
ATOM 4799 C CA . ALA B 2 1 ? -2.791 -1.719 6.418 1.00 0.00 363 ALA B CA 5
ATOM 4800 C C . ALA B 2 1 ? -1.401 -1.886 7.016 1.00 0.00 363 ALA B C 5
ATOM 4801 O O . ALA B 2 1 ? -1.152 -1.518 8.147 1.00 0.00 363 ALA B O 5
ATOM 4810 N N . ARG B 2 2 ? -0.492 -2.432 6.258 1.00 0.00 364 ARG B N 5
ATOM 4811 C CA . ARG B 2 2 ? 0.891 -2.620 6.774 1.00 0.00 364 ARG B CA 5
ATOM 4812 C C . ARG B 2 2 ? 1.841 -1.723 5.977 1.00 0.00 364 ARG B C 5
ATOM 4813 O O . ARG B 2 2 ? 1.738 -1.602 4.772 1.00 0.00 364 ARG B O 5
ATOM 4834 N N . THR B 2 3 ? 2.744 -1.066 6.652 1.00 0.00 365 THR B N 5
ATOM 4835 C CA . THR B 2 3 ? 3.684 -0.138 5.957 1.00 0.00 365 THR B CA 5
ATOM 4836 C C . THR B 2 3 ? 4.781 -0.913 5.227 1.00 0.00 365 THR B C 5
ATOM 4837 O O . THR B 2 3 ? 5.305 -1.890 5.722 1.00 0.00 365 THR B O 5
ATOM 4848 N N . LYS B 2 4 ? 5.145 -0.458 4.056 1.00 0.00 366 LYS B N 5
ATOM 4849 C CA . LYS B 2 4 ? 6.227 -1.135 3.291 1.00 0.00 366 LYS B CA 5
ATOM 4850 C C . LYS B 2 4 ? 7.206 -0.081 2.765 1.00 0.00 366 LYS B C 5
ATOM 4851 O O . LYS B 2 4 ? 6.816 1.013 2.379 1.00 0.00 366 LYS B O 5
ATOM 4870 N N . GLN B 2 5 ? 8.473 -0.410 2.752 1.00 0.00 367 GLN B N 5
ATOM 4871 C CA . GLN B 2 5 ? 9.515 0.544 2.264 1.00 0.00 367 GLN B CA 5
ATOM 4872 C C . GLN B 2 5 ? 10.248 -0.074 1.073 1.00 0.00 367 GLN B C 5
ATOM 4873 O O . GLN B 2 5 ? 10.496 -1.263 1.044 1.00 0.00 367 GLN B O 5
ATOM 4887 N N . THR B 2 6 ? 10.606 0.713 0.090 1.00 0.00 368 THR B N 5
ATOM 4888 C CA . THR B 2 6 ? 11.330 0.125 -1.080 1.00 0.00 368 THR B CA 5
ATOM 4889 C C . THR B 2 6 ? 12.405 1.091 -1.588 1.00 0.00 368 THR B C 5
ATOM 4890 O O . THR B 2 6 ? 12.175 2.274 -1.733 1.00 0.00 368 THR B O 5
ATOM 4901 N N . ALA B 2 7 ? 13.574 0.591 -1.875 1.00 0.00 369 ALA B N 5
ATOM 4902 C CA . ALA B 2 7 ? 14.657 1.478 -2.388 1.00 0.00 369 ALA B CA 5
ATOM 4903 C C . ALA B 2 7 ? 14.749 1.333 -3.908 1.00 0.00 369 ALA B C 5
ATOM 4904 O O . ALA B 2 7 ? 14.671 0.244 -4.442 1.00 0.00 369 ALA B O 5
ATOM 4911 N N . ARG B 2 8 ? 14.912 2.421 -4.610 1.00 0.00 370 ARG B N 5
ATOM 4912 C CA . ARG B 2 8 ? 15.006 2.340 -6.095 1.00 0.00 370 ARG B CA 5
ATOM 4913 C C . ARG B 2 8 ? 16.147 1.399 -6.487 1.00 0.00 370 ARG B C 5
ATOM 4914 O O . ARG B 2 8 ? 16.047 0.646 -7.435 1.00 0.00 370 ARG B O 5
ATOM 4935 N N . LYS B 2 9 ? 17.232 1.434 -5.762 1.00 0.00 371 LYS B N 5
ATOM 4936 C CA . LYS B 2 9 ? 18.378 0.542 -6.096 1.00 0.00 371 LYS B CA 5
ATOM 4937 C C . LYS B 2 9 ? 18.290 -0.736 -5.258 1.00 0.00 371 LYS B C 5
ATOM 4938 O O . LYS B 2 9 ? 17.869 -0.716 -4.119 1.00 0.00 371 LYS B O 5
ATOM 4957 N N . SER B 2 10 ? 18.685 -1.849 -5.815 1.00 0.00 372 SER B N 5
ATOM 4958 C CA . SER B 2 10 ? 18.623 -3.127 -5.052 1.00 0.00 372 SER B CA 5
ATOM 4959 C C . SER B 2 10 ? 19.853 -3.977 -5.377 1.00 0.00 372 SER B C 5
ATOM 4960 O O . SER B 2 10 ? 20.503 -3.686 -6.369 1.00 0.00 372 SER B O 5
ATOM 4971 N N . ALA A 1 1 ? 11.610 -11.302 -1.620 1.00 0.00 306 ALA A N 6
ATOM 4972 C CA . ALA A 1 1 ? 11.647 -10.328 -0.492 1.00 0.00 306 ALA A CA 6
ATOM 4973 C C . ALA A 1 1 ? 10.238 -9.798 -0.226 1.00 0.00 306 ALA A C 6
ATOM 4974 O O . ALA A 1 1 ? 9.517 -9.435 -1.132 1.00 0.00 306 ALA A O 6
ATOM 4983 N N . VAL A 1 2 ? 9.844 -9.753 1.014 1.00 0.00 307 VAL A N 6
ATOM 4984 C CA . VAL A 1 2 ? 8.488 -9.250 1.349 1.00 0.00 307 VAL A CA 6
ATOM 4985 C C . VAL A 1 2 ? 8.370 -7.780 0.931 1.00 0.00 307 VAL A C 6
ATOM 4986 O O . VAL A 1 2 ? 7.364 -7.354 0.403 1.00 0.00 307 VAL A O 6
ATOM 4999 N N . ASP A 1 3 ? 9.398 -7.006 1.159 1.00 0.00 308 ASP A N 6
ATOM 5000 C CA . ASP A 1 3 ? 9.355 -5.564 0.778 1.00 0.00 308 ASP A CA 6
ATOM 5001 C C . ASP A 1 3 ? 9.173 -5.443 -0.736 1.00 0.00 308 ASP A C 6
ATOM 5002 O O . ASP A 1 3 ? 8.950 -4.371 -1.264 1.00 0.00 308 ASP A O 6
ATOM 5011 N N . LEU A 1 4 ? 9.284 -6.535 -1.436 1.00 0.00 309 LEU A N 6
ATOM 5012 C CA . LEU A 1 4 ? 9.137 -6.502 -2.916 1.00 0.00 309 LEU A CA 6
ATOM 5013 C C . LEU A 1 4 ? 7.835 -5.804 -3.319 1.00 0.00 309 LEU A C 6
ATOM 5014 O O . LEU A 1 4 ? 7.748 -5.226 -4.384 1.00 0.00 309 LEU A O 6
ATOM 5030 N N . TYR A 1 5 ? 6.813 -5.859 -2.508 1.00 0.00 310 TYR A N 6
ATOM 5031 C CA . TYR A 1 5 ? 5.538 -5.202 -2.913 1.00 0.00 310 TYR A CA 6
ATOM 5032 C C . TYR A 1 5 ? 5.768 -3.711 -3.122 1.00 0.00 310 TYR A C 6
ATOM 5033 O O . TYR A 1 5 ? 6.264 -3.020 -2.255 1.00 0.00 310 TYR A O 6
ATOM 5051 N N . VAL A 1 6 ? 5.377 -3.208 -4.257 1.00 0.00 311 VAL A N 6
ATOM 5052 C CA . VAL A 1 6 ? 5.527 -1.756 -4.528 1.00 0.00 311 VAL A CA 6
ATOM 5053 C C . VAL A 1 6 ? 4.161 -1.194 -4.907 1.00 0.00 311 VAL A C 6
ATOM 5054 O O . VAL A 1 6 ? 3.312 -1.905 -5.410 1.00 0.00 311 VAL A O 6
ATOM 5067 N N . CYS A 1 7 ? 3.930 0.067 -4.684 1.00 0.00 312 CYS A N 6
ATOM 5068 C CA . CYS A 1 7 ? 2.610 0.634 -5.044 1.00 0.00 312 CYS A CA 6
ATOM 5069 C C . CYS A 1 7 ? 2.286 0.181 -6.463 1.00 0.00 312 CYS A C 6
ATOM 5070 O O . CYS A 1 7 ? 2.966 0.521 -7.412 1.00 0.00 312 CYS A O 6
ATOM 5077 N N . LEU A 1 8 ? 1.274 -0.625 -6.602 1.00 0.00 313 LEU A N 6
ATOM 5078 C CA . LEU A 1 8 ? 0.915 -1.159 -7.941 1.00 0.00 313 LEU A CA 6
ATOM 5079 C C . LEU A 1 8 ? 0.771 -0.007 -8.934 1.00 0.00 313 LEU A C 6
ATOM 5080 O O . LEU A 1 8 ? 1.189 -0.101 -10.072 1.00 0.00 313 LEU A O 6
ATOM 5096 N N . LEU A 1 9 ? 0.180 1.074 -8.519 1.00 0.00 314 LEU A N 6
ATOM 5097 C CA . LEU A 1 9 ? 0.008 2.225 -9.445 1.00 0.00 314 LEU A CA 6
ATOM 5098 C C . LEU A 1 9 ? 1.373 2.849 -9.782 1.00 0.00 314 LEU A C 6
ATOM 5099 O O . LEU A 1 9 ? 1.655 3.142 -10.927 1.00 0.00 314 LEU A O 6
ATOM 5115 N N . CYS A 1 10 ? 2.231 3.040 -8.813 1.00 0.00 315 CYS A N 6
ATOM 5116 C CA . CYS A 1 10 ? 3.574 3.628 -9.116 1.00 0.00 315 CYS A CA 6
ATOM 5117 C C . CYS A 1 10 ? 4.570 2.505 -9.389 1.00 0.00 315 CYS A C 6
ATOM 5118 O O . CYS A 1 10 ? 5.020 2.304 -10.499 1.00 0.00 315 CYS A O 6
ATOM 5125 N N . GLY A 1 11 ? 4.931 1.790 -8.360 1.00 0.00 316 GLY A N 6
ATOM 5126 C CA . GLY A 1 11 ? 5.917 0.691 -8.509 1.00 0.00 316 GLY A CA 6
ATOM 5127 C C . GLY A 1 11 ? 7.210 1.103 -7.804 1.00 0.00 316 GLY A C 6
ATOM 5128 O O . GLY A 1 11 ? 8.174 0.364 -7.765 1.00 0.00 316 GLY A O 6
ATOM 5132 N N . SER A 1 12 ? 7.229 2.280 -7.236 1.00 0.00 317 SER A N 6
ATOM 5133 C CA . SER A 1 12 ? 8.448 2.748 -6.518 1.00 0.00 317 SER A CA 6
ATOM 5134 C C . SER A 1 12 ? 8.405 2.246 -5.074 1.00 0.00 317 SER A C 6
ATOM 5135 O O . SER A 1 12 ? 9.423 1.991 -4.466 1.00 0.00 317 SER A O 6
ATOM 5143 N N . GLY A 1 13 ? 7.224 2.098 -4.533 1.00 0.00 318 GLY A N 6
ATOM 5144 C CA . GLY A 1 13 ? 7.079 1.605 -3.131 1.00 0.00 318 GLY A CA 6
ATOM 5145 C C . GLY A 1 13 ? 8.198 2.145 -2.243 1.00 0.00 318 GLY A C 6
ATOM 5146 O O . GLY A 1 13 ? 8.589 1.518 -1.281 1.00 0.00 318 GLY A O 6
ATOM 5150 N N . ASN A 1 14 ? 8.723 3.297 -2.548 1.00 0.00 319 ASN A N 6
ATOM 5151 C CA . ASN A 1 14 ? 9.815 3.842 -1.704 1.00 0.00 319 ASN A CA 6
ATOM 5152 C C . ASN A 1 14 ? 9.224 4.650 -0.550 1.00 0.00 319 ASN A C 6
ATOM 5153 O O . ASN A 1 14 ? 9.850 4.814 0.477 1.00 0.00 319 ASN A O 6
ATOM 5164 N N . ASP A 1 15 ? 8.024 5.139 -0.713 1.00 0.00 320 ASP A N 6
ATOM 5165 C CA . ASP A 1 15 ? 7.378 5.942 0.367 1.00 0.00 320 ASP A CA 6
ATOM 5166 C C . ASP A 1 15 ? 7.049 5.039 1.555 1.00 0.00 320 ASP A C 6
ATOM 5167 O O . ASP A 1 15 ? 5.975 4.483 1.662 1.00 0.00 320 ASP A O 6
ATOM 5176 N N . GLU A 1 16 ? 7.995 4.880 2.431 1.00 0.00 321 GLU A N 6
ATOM 5177 C CA . GLU A 1 16 ? 7.812 4.004 3.621 1.00 0.00 321 GLU A CA 6
ATOM 5178 C C . GLU A 1 16 ? 6.559 4.369 4.425 1.00 0.00 321 GLU A C 6
ATOM 5179 O O . GLU A 1 16 ? 5.875 3.509 4.941 1.00 0.00 321 GLU A O 6
ATOM 5191 N N . ASP A 1 17 ? 6.274 5.625 4.578 1.00 0.00 322 ASP A N 6
ATOM 5192 C CA . ASP A 1 17 ? 5.093 6.015 5.399 1.00 0.00 322 ASP A CA 6
ATOM 5193 C C . ASP A 1 17 ? 3.794 5.979 4.589 1.00 0.00 322 ASP A C 6
ATOM 5194 O O . ASP A 1 17 ? 2.719 5.994 5.156 1.00 0.00 322 ASP A O 6
ATOM 5203 N N . ARG A 1 18 ? 3.864 5.975 3.283 1.00 0.00 323 ARG A N 6
ATOM 5204 C CA . ARG A 1 18 ? 2.601 5.991 2.487 1.00 0.00 323 ARG A CA 6
ATOM 5205 C C . ARG A 1 18 ? 2.317 4.644 1.818 1.00 0.00 323 ARG A C 6
ATOM 5206 O O . ARG A 1 18 ? 1.205 4.384 1.411 1.00 0.00 323 ARG A O 6
ATOM 5227 N N . LEU A 1 19 ? 3.287 3.783 1.678 1.00 0.00 324 LEU A N 6
ATOM 5228 C CA . LEU A 1 19 ? 3.000 2.486 1.016 1.00 0.00 324 LEU A CA 6
ATOM 5229 C C . LEU A 1 19 ? 2.163 1.605 1.949 1.00 0.00 324 LEU A C 6
ATOM 5230 O O . LEU A 1 19 ? 2.655 1.107 2.942 1.00 0.00 324 LEU A O 6
ATOM 5246 N N . LEU A 1 20 ? 0.909 1.384 1.624 1.00 0.00 325 LEU A N 6
ATOM 5247 C CA . LEU A 1 20 ? 0.063 0.508 2.485 1.00 0.00 325 LEU A CA 6
ATOM 5248 C C . LEU A 1 20 ? -0.198 -0.799 1.735 1.00 0.00 325 LEU A C 6
ATOM 5249 O O . LEU A 1 20 ? -0.555 -0.796 0.574 1.00 0.00 325 LEU A O 6
ATOM 5265 N N . LEU A 1 21 ? -0.018 -1.917 2.380 1.00 0.00 326 LEU A N 6
ATOM 5266 C CA . LEU A 1 21 ? -0.249 -3.217 1.691 1.00 0.00 326 LEU A CA 6
ATOM 5267 C C . LEU A 1 21 ? -1.636 -3.754 2.042 1.00 0.00 326 LEU A C 6
ATOM 5268 O O . LEU A 1 21 ? -1.978 -3.902 3.201 1.00 0.00 326 LEU A O 6
ATOM 5284 N N . CYS A 1 22 ? -2.436 -4.057 1.042 1.00 0.00 327 CYS A N 6
ATOM 5285 C CA . CYS A 1 22 ? -3.798 -4.602 1.323 1.00 0.00 327 CYS A CA 6
ATOM 5286 C C . CYS A 1 22 ? -3.686 -6.111 1.486 1.00 0.00 327 CYS A C 6
ATOM 5287 O O . CYS A 1 22 ? -3.201 -6.812 0.615 1.00 0.00 327 CYS A O 6
ATOM 5294 N N . ASP A 1 23 ? -4.109 -6.602 2.613 1.00 0.00 328 ASP A N 6
ATOM 5295 C CA . ASP A 1 23 ? -4.018 -8.064 2.888 1.00 0.00 328 ASP A CA 6
ATOM 5296 C C . ASP A 1 23 ? -5.110 -8.833 2.143 1.00 0.00 328 ASP A C 6
ATOM 5297 O O . ASP A 1 23 ? -4.913 -9.958 1.729 1.00 0.00 328 ASP A O 6
ATOM 5306 N N . GLY A 1 24 ? -6.264 -8.253 1.991 1.00 0.00 329 GLY A N 6
ATOM 5307 C CA . GLY A 1 24 ? -7.368 -8.972 1.300 1.00 0.00 329 GLY A CA 6
ATOM 5308 C C . GLY A 1 24 ? -6.949 -9.358 -0.119 1.00 0.00 329 GLY A C 6
ATOM 5309 O O . GLY A 1 24 ? -6.940 -10.519 -0.478 1.00 0.00 329 GLY A O 6
ATOM 5313 N N . CYS A 1 25 ? -6.616 -8.397 -0.933 1.00 0.00 330 CYS A N 6
ATOM 5314 C CA . CYS A 1 25 ? -6.216 -8.720 -2.329 1.00 0.00 330 CYS A CA 6
ATOM 5315 C C . CYS A 1 25 ? -5.097 -7.783 -2.812 1.00 0.00 330 CYS A C 6
ATOM 5316 O O . CYS A 1 25 ? -3.981 -8.209 -3.034 1.00 0.00 330 CYS A O 6
ATOM 5323 N N . ASP A 1 26 ? -5.384 -6.519 -2.989 1.00 0.00 331 ASP A N 6
ATOM 5324 C CA . ASP A 1 26 ? -4.340 -5.572 -3.468 1.00 0.00 331 ASP A CA 6
ATOM 5325 C C . ASP A 1 26 ? -3.023 -5.869 -2.760 1.00 0.00 331 ASP A C 6
ATOM 5326 O O . ASP A 1 26 ? -2.994 -6.294 -1.623 1.00 0.00 331 ASP A O 6
ATOM 5335 N N . ASP A 1 27 ? -1.932 -5.664 -3.438 1.00 0.00 332 ASP A N 6
ATOM 5336 C CA . ASP A 1 27 ? -0.610 -5.952 -2.828 1.00 0.00 332 ASP A CA 6
ATOM 5337 C C . ASP A 1 27 ? -0.026 -4.690 -2.199 1.00 0.00 332 ASP A C 6
ATOM 5338 O O . ASP A 1 27 ? 0.138 -4.612 -1.000 1.00 0.00 332 ASP A O 6
ATOM 5347 N N . SER A 1 28 ? 0.293 -3.701 -2.990 1.00 0.00 333 SER A N 6
ATOM 5348 C CA . SER A 1 28 ? 0.879 -2.461 -2.416 1.00 0.00 333 SER A CA 6
ATOM 5349 C C . SER A 1 28 ? 0.274 -1.226 -3.072 1.00 0.00 333 SER A C 6
ATOM 5350 O O . SER A 1 28 ? 0.030 -1.189 -4.262 1.00 0.00 333 SER A O 6
ATOM 5358 N N . TYR A 1 29 ? 0.034 -0.210 -2.292 1.00 0.00 334 TYR A N 6
ATOM 5359 C CA . TYR A 1 29 ? -0.552 1.040 -2.843 1.00 0.00 334 TYR A CA 6
ATOM 5360 C C . TYR A 1 29 ? -0.139 2.223 -1.965 1.00 0.00 334 TYR A C 6
ATOM 5361 O O . TYR A 1 29 ? 0.296 2.053 -0.844 1.00 0.00 334 TYR A O 6
ATOM 5379 N N . HIS A 1 30 ? -0.291 3.417 -2.458 1.00 0.00 335 HIS A N 6
ATOM 5380 C CA . HIS A 1 30 ? 0.057 4.610 -1.649 1.00 0.00 335 HIS A CA 6
ATOM 5381 C C . HIS A 1 30 ? -1.238 5.252 -1.159 1.00 0.00 335 HIS A C 6
ATOM 5382 O O . HIS A 1 30 ? -2.247 5.216 -1.833 1.00 0.00 335 HIS A O 6
ATOM 5396 N N . THR A 1 31 ? -1.226 5.852 -0.008 1.00 0.00 336 THR A N 6
ATOM 5397 C CA . THR A 1 31 ? -2.469 6.498 0.487 1.00 0.00 336 THR A CA 6
ATOM 5398 C C . THR A 1 31 ? -2.956 7.517 -0.552 1.00 0.00 336 THR A C 6
ATOM 5399 O O . THR A 1 31 ? -4.141 7.728 -0.715 1.00 0.00 336 THR A O 6
ATOM 5410 N N . PHE A 1 32 ? -2.050 8.163 -1.240 1.00 0.00 337 PHE A N 6
ATOM 5411 C CA . PHE A 1 32 ? -2.461 9.181 -2.247 1.00 0.00 337 PHE A CA 6
ATOM 5412 C C . PHE A 1 32 ? -2.790 8.540 -3.601 1.00 0.00 337 PHE A C 6
ATOM 5413 O O . PHE A 1 32 ? -3.520 9.103 -4.393 1.00 0.00 337 PHE A O 6
ATOM 5430 N N . CYS A 1 33 ? -2.266 7.382 -3.886 1.00 0.00 338 CYS A N 6
ATOM 5431 C CA . CYS A 1 33 ? -2.567 6.745 -5.197 1.00 0.00 338 CYS A CA 6
ATOM 5432 C C . CYS A 1 33 ? -3.904 6.015 -5.117 1.00 0.00 338 CYS A C 6
ATOM 5433 O O . CYS A 1 33 ? -4.361 5.421 -6.073 1.00 0.00 338 CYS A O 6
ATOM 5440 N N . LEU A 1 34 ? -4.522 6.036 -3.974 1.00 0.00 339 LEU A N 6
ATOM 5441 C CA . LEU A 1 34 ? -5.814 5.325 -3.809 1.00 0.00 339 LEU A CA 6
ATOM 5442 C C . LEU A 1 34 ? -6.987 6.303 -3.914 1.00 0.00 339 LEU A C 6
ATOM 5443 O O . LEU A 1 34 ? -7.418 6.679 -4.987 1.00 0.00 339 LEU A O 6
ATOM 5459 N N . ILE A 1 35 ? -7.489 6.714 -2.791 1.00 0.00 340 ILE A N 6
ATOM 5460 C CA . ILE A 1 35 ? -8.624 7.671 -2.741 1.00 0.00 340 ILE A CA 6
ATOM 5461 C C . ILE A 1 35 ? -8.136 8.836 -1.884 1.00 0.00 340 ILE A C 6
ATOM 5462 O O . ILE A 1 35 ? -7.058 8.733 -1.339 1.00 0.00 340 ILE A O 6
ATOM 5478 N N . PRO A 1 36 ? -8.869 9.930 -1.744 1.00 0.00 341 PRO A N 6
ATOM 5479 C CA . PRO A 1 36 ? -8.414 11.066 -0.912 1.00 0.00 341 PRO A CA 6
ATOM 5480 C C . PRO A 1 36 ? -7.417 10.572 0.152 1.00 0.00 341 PRO A C 6
ATOM 5481 O O . PRO A 1 36 ? -7.772 9.785 1.006 1.00 0.00 341 PRO A O 6
ATOM 5492 N N . PRO A 1 37 ? -6.161 10.952 0.056 1.00 0.00 342 PRO A N 6
ATOM 5493 C CA . PRO A 1 37 ? -5.112 10.446 0.975 1.00 0.00 342 PRO A CA 6
ATOM 5494 C C . PRO A 1 37 ? -5.610 10.201 2.396 1.00 0.00 342 PRO A C 6
ATOM 5495 O O . PRO A 1 37 ? -6.244 11.041 3.003 1.00 0.00 342 PRO A O 6
ATOM 5506 N N . LEU A 1 38 ? -5.298 9.051 2.934 1.00 0.00 343 LEU A N 6
ATOM 5507 C CA . LEU A 1 38 ? -5.723 8.740 4.325 1.00 0.00 343 LEU A CA 6
ATOM 5508 C C . LEU A 1 38 ? -4.835 9.521 5.292 1.00 0.00 343 LEU A C 6
ATOM 5509 O O . LEU A 1 38 ? -3.771 9.983 4.930 1.00 0.00 343 LEU A O 6
ATOM 5525 N N . HIS A 1 39 ? -5.255 9.680 6.515 1.00 0.00 344 HIS A N 6
ATOM 5526 C CA . HIS A 1 39 ? -4.416 10.440 7.480 1.00 0.00 344 HIS A CA 6
ATOM 5527 C C . HIS A 1 39 ? -3.078 9.730 7.656 1.00 0.00 344 HIS A C 6
ATOM 5528 O O . HIS A 1 39 ? -2.037 10.352 7.724 1.00 0.00 344 HIS A O 6
ATOM 5543 N N . ASP A 1 40 ? -3.094 8.432 7.721 1.00 0.00 345 ASP A N 6
ATOM 5544 C CA . ASP A 1 40 ? -1.819 7.683 7.883 1.00 0.00 345 ASP A CA 6
ATOM 5545 C C . ASP A 1 40 ? -2.030 6.226 7.475 1.00 0.00 345 ASP A C 6
ATOM 5546 O O . ASP A 1 40 ? -3.129 5.812 7.167 1.00 0.00 345 ASP A O 6
ATOM 5555 N N . VAL A 1 41 ? -0.984 5.448 7.467 1.00 0.00 346 VAL A N 6
ATOM 5556 C CA . VAL A 1 41 ? -1.119 4.016 7.077 1.00 0.00 346 VAL A CA 6
ATOM 5557 C C . VAL A 1 41 ? -1.800 3.232 8.215 1.00 0.00 346 VAL A C 6
ATOM 5558 O O . VAL A 1 41 ? -1.250 3.111 9.291 1.00 0.00 346 VAL A O 6
ATOM 5571 N N . PRO A 1 42 ? -2.982 2.694 7.991 1.00 0.00 347 PRO A N 6
ATOM 5572 C CA . PRO A 1 42 ? -3.717 1.908 9.031 1.00 0.00 347 PRO A CA 6
ATOM 5573 C C . PRO A 1 42 ? -2.821 0.888 9.747 1.00 0.00 347 PRO A C 6
ATOM 5574 O O . PRO A 1 42 ? -1.790 0.487 9.245 1.00 0.00 347 PRO A O 6
ATOM 5585 N N . LYS A 1 43 ? -3.205 0.484 10.931 1.00 0.00 348 LYS A N 6
ATOM 5586 C CA . LYS A 1 43 ? -2.381 -0.481 11.714 1.00 0.00 348 LYS A CA 6
ATOM 5587 C C . LYS A 1 43 ? -2.606 -1.923 11.240 1.00 0.00 348 LYS A C 6
ATOM 5588 O O . LYS A 1 43 ? -2.399 -2.860 11.987 1.00 0.00 348 LYS A O 6
ATOM 5607 N N . GLY A 1 44 ? -3.012 -2.119 10.015 1.00 0.00 349 GLY A N 6
ATOM 5608 C CA . GLY A 1 44 ? -3.228 -3.512 9.516 1.00 0.00 349 GLY A CA 6
ATOM 5609 C C . GLY A 1 44 ? -4.725 -3.828 9.430 1.00 0.00 349 GLY A C 6
ATOM 5610 O O . GLY A 1 44 ? -5.115 -4.864 8.933 1.00 0.00 349 GLY A O 6
ATOM 5614 N N . ASP A 1 45 ? -5.568 -2.955 9.912 1.00 0.00 350 ASP A N 6
ATOM 5615 C CA . ASP A 1 45 ? -7.034 -3.229 9.860 1.00 0.00 350 ASP A CA 6
ATOM 5616 C C . ASP A 1 45 ? -7.683 -2.459 8.703 1.00 0.00 350 ASP A C 6
ATOM 5617 O O . ASP A 1 45 ? -8.676 -1.783 8.881 1.00 0.00 350 ASP A O 6
ATOM 5626 N N . TRP A 1 46 ? -7.133 -2.550 7.522 1.00 0.00 351 TRP A N 6
ATOM 5627 C CA . TRP A 1 46 ? -7.734 -1.812 6.371 1.00 0.00 351 TRP A CA 6
ATOM 5628 C C . TRP A 1 46 ? -7.656 -2.656 5.100 1.00 0.00 351 TRP A C 6
ATOM 5629 O O . TRP A 1 46 ? -6.806 -3.512 4.953 1.00 0.00 351 TRP A O 6
ATOM 5650 N N . ARG A 1 47 ? -8.541 -2.406 4.180 1.00 0.00 352 ARG A N 6
ATOM 5651 C CA . ARG A 1 47 ? -8.546 -3.163 2.904 1.00 0.00 352 ARG A CA 6
ATOM 5652 C C . ARG A 1 47 ? -8.626 -2.165 1.747 1.00 0.00 352 ARG A C 6
ATOM 5653 O O . ARG A 1 47 ? -9.019 -1.029 1.923 1.00 0.00 352 ARG A O 6
ATOM 5674 N N . CYS A 1 48 ? -8.257 -2.573 0.569 1.00 0.00 353 CYS A N 6
ATOM 5675 C CA . CYS A 1 48 ? -8.311 -1.646 -0.595 1.00 0.00 353 CYS A CA 6
ATOM 5676 C C . CYS A 1 48 ? -9.738 -1.647 -1.170 1.00 0.00 353 CYS A C 6
ATOM 5677 O O . CYS A 1 48 ? -10.558 -2.439 -0.763 1.00 0.00 353 CYS A O 6
ATOM 5684 N N . PRO A 1 49 ? -10.053 -0.774 -2.102 1.00 0.00 354 PRO A N 6
ATOM 5685 C CA . PRO A 1 49 ? -11.422 -0.729 -2.699 1.00 0.00 354 PRO A CA 6
ATOM 5686 C C . PRO A 1 49 ? -11.770 -2.034 -3.419 1.00 0.00 354 PRO A C 6
ATOM 5687 O O . PRO A 1 49 ? -12.908 -2.461 -3.436 1.00 0.00 354 PRO A O 6
ATOM 5698 N N . LYS A 1 50 ? -10.795 -2.676 -4.002 1.00 0.00 355 LYS A N 6
ATOM 5699 C CA . LYS A 1 50 ? -11.069 -3.959 -4.707 1.00 0.00 355 LYS A CA 6
ATOM 5700 C C . LYS A 1 50 ? -11.617 -4.974 -3.706 1.00 0.00 355 LYS A C 6
ATOM 5701 O O . LYS A 1 50 ? -12.469 -5.778 -4.023 1.00 0.00 355 LYS A O 6
ATOM 5720 N N . CYS A 1 51 ? -11.134 -4.937 -2.493 1.00 0.00 356 CYS A N 6
ATOM 5721 C CA . CYS A 1 51 ? -11.626 -5.896 -1.463 1.00 0.00 356 CYS A CA 6
ATOM 5722 C C . CYS A 1 51 ? -13.142 -5.744 -1.320 1.00 0.00 356 CYS A C 6
ATOM 5723 O O . CYS A 1 51 ? -13.870 -6.709 -1.202 1.00 0.00 356 CYS A O 6
ATOM 5730 N N . LEU A 1 52 ? -13.619 -4.533 -1.326 1.00 0.00 357 LEU A N 6
ATOM 5731 C CA . LEU A 1 52 ? -15.084 -4.300 -1.192 1.00 0.00 357 LEU A CA 6
ATOM 5732 C C . LEU A 1 52 ? -15.792 -4.687 -2.492 1.00 0.00 357 LEU A C 6
ATOM 5733 O O . LEU A 1 52 ? -16.910 -5.162 -2.485 1.00 0.00 357 LEU A O 6
ATOM 5749 N N . ALA A 1 53 ? -15.153 -4.472 -3.608 1.00 0.00 358 ALA A N 6
ATOM 5750 C CA . ALA A 1 53 ? -15.788 -4.808 -4.914 1.00 0.00 358 ALA A CA 6
ATOM 5751 C C . ALA A 1 53 ? -16.129 -6.298 -4.949 1.00 0.00 358 ALA A C 6
ATOM 5752 O O . ALA A 1 53 ? -17.007 -6.727 -5.668 1.00 0.00 358 ALA A O 6
ATOM 5759 N N . GLN A 1 54 ? -15.436 -7.088 -4.182 1.00 0.00 359 GLN A N 6
ATOM 5760 C CA . GLN A 1 54 ? -15.713 -8.548 -4.170 1.00 0.00 359 GLN A CA 6
ATOM 5761 C C . GLN A 1 54 ? -17.175 -8.768 -3.802 1.00 0.00 359 GLN A C 6
ATOM 5762 O O . GLN A 1 54 ? -17.844 -9.635 -4.329 1.00 0.00 359 GLN A O 6
ATOM 5776 N N . GLU A 1 55 ? -17.671 -7.979 -2.894 1.00 0.00 360 GLU A N 6
ATOM 5777 C CA . GLU A 1 55 ? -19.092 -8.121 -2.471 1.00 0.00 360 GLU A CA 6
ATOM 5778 C C . GLU A 1 55 ? -19.379 -9.586 -2.132 1.00 0.00 360 GLU A C 6
ATOM 5779 O O . GLU A 1 55 ? -20.319 -10.128 -2.688 1.00 0.00 360 GLU A O 6
ATOM 5792 N N . ALA B 2 1 ? -3.771 -1.912 7.420 1.00 0.00 363 ALA B N 6
ATOM 5793 C CA . ALA B 2 1 ? -2.765 -1.836 6.325 1.00 0.00 363 ALA B CA 6
ATOM 5794 C C . ALA B 2 1 ? -1.370 -2.018 6.904 1.00 0.00 363 ALA B C 6
ATOM 5795 O O . ALA B 2 1 ? -1.113 -1.699 8.049 1.00 0.00 363 ALA B O 6
ATOM 5804 N N . ARG B 2 2 ? -0.465 -2.527 6.116 1.00 0.00 364 ARG B N 6
ATOM 5805 C CA . ARG B 2 2 ? 0.924 -2.730 6.608 1.00 0.00 364 ARG B CA 6
ATOM 5806 C C . ARG B 2 2 ? 1.866 -1.827 5.810 1.00 0.00 364 ARG B C 6
ATOM 5807 O O . ARG B 2 2 ? 1.764 -1.714 4.605 1.00 0.00 364 ARG B O 6
ATOM 5828 N N . THR B 2 3 ? 2.765 -1.161 6.481 1.00 0.00 365 THR B N 6
ATOM 5829 C CA . THR B 2 3 ? 3.698 -0.237 5.775 1.00 0.00 365 THR B CA 6
ATOM 5830 C C . THR B 2 3 ? 4.776 -1.022 5.031 1.00 0.00 365 THR B C 6
ATOM 5831 O O . THR B 2 3 ? 5.293 -2.008 5.521 1.00 0.00 365 THR B O 6
ATOM 5842 N N . LYS B 2 4 ? 5.128 -0.574 3.856 1.00 0.00 366 LYS B N 6
ATOM 5843 C CA . LYS B 2 4 ? 6.186 -1.267 3.075 1.00 0.00 366 LYS B CA 6
ATOM 5844 C C . LYS B 2 4 ? 7.199 -0.225 2.589 1.00 0.00 366 LYS B C 6
ATOM 5845 O O . LYS B 2 4 ? 6.850 0.916 2.307 1.00 0.00 366 LYS B O 6
ATOM 5864 N N . GLN B 2 5 ? 8.448 -0.605 2.516 1.00 0.00 367 GLN B N 6
ATOM 5865 C CA . GLN B 2 5 ? 9.509 0.348 2.080 1.00 0.00 367 GLN B CA 6
ATOM 5866 C C . GLN B 2 5 ? 10.180 -0.165 0.806 1.00 0.00 367 GLN B C 6
ATOM 5867 O O . GLN B 2 5 ? 10.198 -1.351 0.542 1.00 0.00 367 GLN B O 6
ATOM 5881 N N . THR B 2 6 ? 10.750 0.710 0.018 1.00 0.00 368 THR B N 6
ATOM 5882 C CA . THR B 2 6 ? 11.432 0.238 -1.225 1.00 0.00 368 THR B CA 6
ATOM 5883 C C . THR B 2 6 ? 12.226 1.386 -1.853 1.00 0.00 368 THR B C 6
ATOM 5884 O O . THR B 2 6 ? 11.803 1.995 -2.815 1.00 0.00 368 THR B O 6
ATOM 5895 N N . ALA B 2 7 ? 13.376 1.686 -1.314 1.00 0.00 369 ALA B N 6
ATOM 5896 C CA . ALA B 2 7 ? 14.197 2.795 -1.879 1.00 0.00 369 ALA B CA 6
ATOM 5897 C C . ALA B 2 7 ? 14.603 2.454 -3.314 1.00 0.00 369 ALA B C 6
ATOM 5898 O O . ALA B 2 7 ? 14.746 3.322 -4.152 1.00 0.00 369 ALA B O 6
ATOM 5905 N N . ARG B 2 8 ? 14.790 1.195 -3.606 1.00 0.00 370 ARG B N 6
ATOM 5906 C CA . ARG B 2 8 ? 15.188 0.801 -4.987 1.00 0.00 370 ARG B CA 6
ATOM 5907 C C . ARG B 2 8 ? 16.431 1.589 -5.404 1.00 0.00 370 ARG B C 6
ATOM 5908 O O . ARG B 2 8 ? 16.557 2.015 -6.535 1.00 0.00 370 ARG B O 6
ATOM 5929 N N . LYS B 2 9 ? 17.351 1.786 -4.500 1.00 0.00 371 LYS B N 6
ATOM 5930 C CA . LYS B 2 9 ? 18.586 2.547 -4.847 1.00 0.00 371 LYS B CA 6
ATOM 5931 C C . LYS B 2 9 ? 19.301 1.853 -6.008 1.00 0.00 371 LYS B C 6
ATOM 5932 O O . LYS B 2 9 ? 19.855 2.495 -6.880 1.00 0.00 371 LYS B O 6
ATOM 5951 N N . SER B 2 10 ? 19.295 0.549 -6.029 1.00 0.00 372 SER B N 6
ATOM 5952 C CA . SER B 2 10 ? 19.975 -0.183 -7.134 1.00 0.00 372 SER B CA 6
ATOM 5953 C C . SER B 2 10 ? 19.017 -0.323 -8.319 1.00 0.00 372 SER B C 6
ATOM 5954 O O . SER B 2 10 ? 18.104 -1.127 -8.225 1.00 0.00 372 SER B O 6
ATOM 5965 N N . ALA A 1 1 ? 10.906 -11.518 -0.077 1.00 0.00 306 ALA A N 7
ATOM 5966 C CA . ALA A 1 1 ? 11.026 -10.252 0.701 1.00 0.00 306 ALA A CA 7
ATOM 5967 C C . ALA A 1 1 ? 9.658 -9.577 0.798 1.00 0.00 306 ALA A C 7
ATOM 5968 O O . ALA A 1 1 ? 8.940 -9.460 -0.175 1.00 0.00 306 ALA A O 7
ATOM 5977 N N . VAL A 1 2 ? 9.294 -9.131 1.967 1.00 0.00 307 VAL A N 7
ATOM 5978 C CA . VAL A 1 2 ? 7.977 -8.461 2.135 1.00 0.00 307 VAL A CA 7
ATOM 5979 C C . VAL A 1 2 ? 7.978 -7.136 1.370 1.00 0.00 307 VAL A C 7
ATOM 5980 O O . VAL A 1 2 ? 6.972 -6.708 0.843 1.00 0.00 307 VAL A O 7
ATOM 5993 N N . ASP A 1 3 ? 9.103 -6.486 1.299 1.00 0.00 308 ASP A N 7
ATOM 5994 C CA . ASP A 1 3 ? 9.172 -5.192 0.563 1.00 0.00 308 ASP A CA 7
ATOM 5995 C C . ASP A 1 3 ? 9.116 -5.463 -0.940 1.00 0.00 308 ASP A C 7
ATOM 5996 O O . ASP A 1 3 ? 9.017 -4.556 -1.743 1.00 0.00 308 ASP A O 7
ATOM 6005 N N . LEU A 1 4 ? 9.200 -6.705 -1.329 1.00 0.00 309 LEU A N 7
ATOM 6006 C CA . LEU A 1 4 ? 9.176 -7.040 -2.777 1.00 0.00 309 LEU A CA 7
ATOM 6007 C C . LEU A 1 4 ? 7.986 -6.366 -3.470 1.00 0.00 309 LEU A C 7
ATOM 6008 O O . LEU A 1 4 ? 8.132 -5.789 -4.528 1.00 0.00 309 LEU A O 7
ATOM 6024 N N . TYR A 1 5 ? 6.809 -6.425 -2.900 1.00 0.00 310 TYR A N 7
ATOM 6025 C CA . TYR A 1 5 ? 5.652 -5.770 -3.573 1.00 0.00 310 TYR A CA 7
ATOM 6026 C C . TYR A 1 5 ? 5.714 -4.260 -3.361 1.00 0.00 310 TYR A C 7
ATOM 6027 O O . TYR A 1 5 ? 5.956 -3.777 -2.272 1.00 0.00 310 TYR A O 7
ATOM 6045 N N . VAL A 1 6 ? 5.503 -3.518 -4.410 1.00 0.00 311 VAL A N 7
ATOM 6046 C CA . VAL A 1 6 ? 5.548 -2.035 -4.320 1.00 0.00 311 VAL A CA 7
ATOM 6047 C C . VAL A 1 6 ? 4.221 -1.461 -4.827 1.00 0.00 311 VAL A C 7
ATOM 6048 O O . VAL A 1 6 ? 3.386 -2.178 -5.341 1.00 0.00 311 VAL A O 7
ATOM 6061 N N . CYS A 1 7 ? 4.008 -0.182 -4.674 1.00 0.00 312 CYS A N 7
ATOM 6062 C CA . CYS A 1 7 ? 2.726 0.412 -5.132 1.00 0.00 312 CYS A CA 7
ATOM 6063 C C . CYS A 1 7 ? 2.470 -0.038 -6.565 1.00 0.00 312 CYS A C 7
ATOM 6064 O O . CYS A 1 7 ? 3.176 0.328 -7.485 1.00 0.00 312 CYS A O 7
ATOM 6071 N N . LEU A 1 8 ? 1.466 -0.843 -6.755 1.00 0.00 313 LEU A N 7
ATOM 6072 C CA . LEU A 1 8 ? 1.156 -1.344 -8.117 1.00 0.00 313 LEU A CA 7
ATOM 6073 C C . LEU A 1 8 ? 0.990 -0.163 -9.071 1.00 0.00 313 LEU A C 7
ATOM 6074 O O . LEU A 1 8 ? 1.414 -0.206 -10.208 1.00 0.00 313 LEU A O 7
ATOM 6090 N N . LEU A 1 9 ? 0.370 0.891 -8.620 1.00 0.00 314 LEU A N 7
ATOM 6091 C CA . LEU A 1 9 ? 0.172 2.071 -9.502 1.00 0.00 314 LEU A 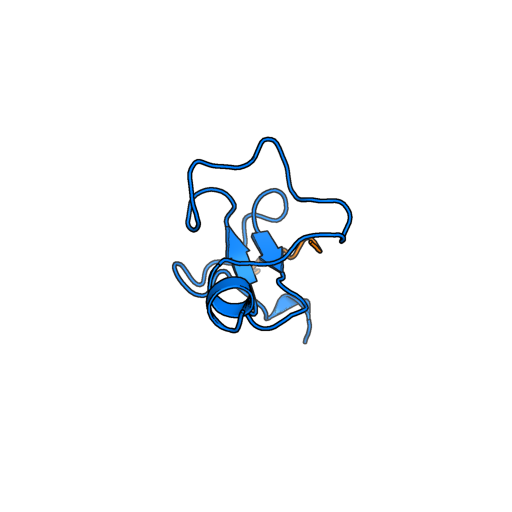CA 7
ATOM 6092 C C . LEU A 1 9 ? 1.524 2.729 -9.824 1.00 0.00 314 LEU A C 7
ATOM 6093 O O . LEU A 1 9 ? 1.795 3.067 -10.959 1.00 0.00 314 LEU A O 7
ATOM 6109 N N . CYS A 1 10 ? 2.384 2.898 -8.852 1.00 0.00 315 CYS A N 7
ATOM 6110 C CA . CYS A 1 10 ? 3.718 3.515 -9.141 1.00 0.00 315 CYS A CA 7
ATOM 6111 C C . CYS A 1 10 ? 4.735 2.413 -9.412 1.00 0.00 315 CYS A C 7
ATOM 6112 O O . CYS A 1 10 ? 5.201 2.234 -10.519 1.00 0.00 315 CYS A O 7
ATOM 6119 N N . GLY A 1 11 ? 5.096 1.693 -8.387 1.00 0.00 316 GLY A N 7
ATOM 6120 C CA . GLY A 1 11 ? 6.104 0.616 -8.541 1.00 0.00 316 GLY A CA 7
ATOM 6121 C C . GLY A 1 11 ? 7.377 1.037 -7.808 1.00 0.00 316 GLY A C 7
ATOM 6122 O O . GLY A 1 11 ? 8.342 0.302 -7.739 1.00 0.00 316 GLY A O 7
ATOM 6126 N N . SER A 1 12 ? 7.373 2.215 -7.242 1.00 0.00 317 SER A N 7
ATOM 6127 C CA . SER A 1 12 ? 8.566 2.689 -6.491 1.00 0.00 317 SER A CA 7
ATOM 6128 C C . SER A 1 12 ? 8.470 2.182 -5.055 1.00 0.00 317 SER A C 7
ATOM 6129 O O . SER A 1 12 ? 9.463 1.911 -4.413 1.00 0.00 317 SER A O 7
ATOM 6137 N N . GLY A 1 13 ? 7.269 2.043 -4.558 1.00 0.00 318 GLY A N 7
ATOM 6138 C CA . GLY A 1 13 ? 7.061 1.539 -3.167 1.00 0.00 318 GLY A CA 7
ATOM 6139 C C . GLY A 1 13 ? 8.168 2.033 -2.232 1.00 0.00 318 GLY A C 7
ATOM 6140 O O . GLY A 1 13 ? 8.494 1.387 -1.256 1.00 0.00 318 GLY A O 7
ATOM 6144 N N . ASN A 1 14 ? 8.753 3.166 -2.510 1.00 0.00 319 ASN A N 7
ATOM 6145 C CA . ASN A 1 14 ? 9.830 3.667 -1.623 1.00 0.00 319 ASN A CA 7
ATOM 6146 C C . ASN A 1 14 ? 9.235 4.499 -0.488 1.00 0.00 319 ASN A C 7
ATOM 6147 O O . ASN A 1 14 ? 9.833 4.643 0.560 1.00 0.00 319 ASN A O 7
ATOM 6158 N N . ASP A 1 15 ? 8.061 5.037 -0.678 1.00 0.00 320 ASP A N 7
ATOM 6159 C CA . ASP A 1 15 ? 7.432 5.857 0.399 1.00 0.00 320 ASP A CA 7
ATOM 6160 C C . ASP A 1 15 ? 6.937 4.930 1.512 1.00 0.00 320 ASP A C 7
ATOM 6161 O O . ASP A 1 15 ? 5.788 4.530 1.540 1.00 0.00 320 ASP A O 7
ATOM 6170 N N . GLU A 1 16 ? 7.806 4.573 2.412 1.00 0.00 321 GLU A N 7
ATOM 6171 C CA . GLU A 1 16 ? 7.422 3.652 3.520 1.00 0.00 321 GLU A CA 7
ATOM 6172 C C . GLU A 1 16 ? 6.213 4.157 4.305 1.00 0.00 321 GLU A C 7
ATOM 6173 O O . GLU A 1 16 ? 5.329 3.399 4.651 1.00 0.00 321 GLU A O 7
ATOM 6185 N N . ASP A 1 17 ? 6.182 5.412 4.622 1.00 0.00 322 ASP A N 7
ATOM 6186 C CA . ASP A 1 17 ? 5.048 5.944 5.424 1.00 0.00 322 ASP A CA 7
ATOM 6187 C C . ASP A 1 17 ? 3.758 5.946 4.609 1.00 0.00 322 ASP A C 7
ATOM 6188 O O . ASP A 1 17 ? 2.677 5.991 5.161 1.00 0.00 322 ASP A O 7
ATOM 6197 N N . ARG A 1 18 ? 3.853 5.943 3.307 1.00 0.00 323 ARG A N 7
ATOM 6198 C CA . ARG A 1 18 ? 2.615 5.997 2.483 1.00 0.00 323 ARG A CA 7
ATOM 6199 C C . ARG A 1 18 ? 2.303 4.663 1.807 1.00 0.00 323 ARG A C 7
ATOM 6200 O O . ARG A 1 18 ? 1.171 4.420 1.436 1.00 0.00 323 ARG A O 7
ATOM 6221 N N . LEU A 1 19 ? 3.257 3.797 1.606 1.00 0.00 324 LEU A N 7
ATOM 6222 C CA . LEU A 1 19 ? 2.909 2.529 0.919 1.00 0.00 324 LEU A CA 7
ATOM 6223 C C . LEU A 1 19 ? 2.150 1.615 1.880 1.00 0.00 324 LEU A C 7
ATOM 6224 O O . LEU A 1 19 ? 2.712 1.089 2.815 1.00 0.00 324 LEU A O 7
ATOM 6240 N N . LEU A 1 20 ? 0.875 1.416 1.647 1.00 0.00 325 LEU A N 7
ATOM 6241 C CA . LEU A 1 20 ? 0.082 0.527 2.546 1.00 0.00 325 LEU A CA 7
ATOM 6242 C C . LEU A 1 20 ? -0.190 -0.794 1.823 1.00 0.00 325 LEU A C 7
ATOM 6243 O O . LEU A 1 20 ? -0.585 -0.814 0.675 1.00 0.00 325 LEU A O 7
ATOM 6259 N N . LEU A 1 21 ? 0.034 -1.899 2.480 1.00 0.00 326 LEU A N 7
ATOM 6260 C CA . LEU A 1 21 ? -0.193 -3.217 1.827 1.00 0.00 326 LEU A CA 7
ATOM 6261 C C . LEU A 1 21 ? -1.584 -3.747 2.187 1.00 0.00 326 LEU A C 7
ATOM 6262 O O . LEU A 1 21 ? -1.918 -3.899 3.348 1.00 0.00 326 LEU A O 7
ATOM 6278 N N . CYS A 1 22 ? -2.397 -4.043 1.192 1.00 0.00 327 CYS A N 7
ATOM 6279 C CA . CYS A 1 22 ? -3.761 -4.586 1.477 1.00 0.00 327 CYS A CA 7
ATOM 6280 C C . CYS A 1 22 ? -3.653 -6.100 1.615 1.00 0.00 327 CYS A C 7
ATOM 6281 O O . CYS A 1 22 ? -3.174 -6.786 0.729 1.00 0.00 327 CYS A O 7
ATOM 6288 N N . ASP A 1 23 ? -4.070 -6.613 2.734 1.00 0.00 328 ASP A N 7
ATOM 6289 C CA . ASP A 1 23 ? -3.979 -8.078 2.984 1.00 0.00 328 ASP A CA 7
ATOM 6290 C C . ASP A 1 23 ? -5.081 -8.833 2.239 1.00 0.00 328 ASP A C 7
ATOM 6291 O O . ASP A 1 23 ? -4.891 -9.950 1.802 1.00 0.00 328 ASP A O 7
ATOM 6300 N N . GLY A 1 24 ? -6.238 -8.250 2.113 1.00 0.00 329 GLY A N 7
ATOM 6301 C CA . GLY A 1 24 ? -7.348 -8.959 1.422 1.00 0.00 329 GLY A CA 7
ATOM 6302 C C . GLY A 1 24 ? -6.934 -9.334 -0.001 1.00 0.00 329 GLY A C 7
ATOM 6303 O O . GLY A 1 24 ? -6.940 -10.491 -0.372 1.00 0.00 329 GLY A O 7
ATOM 6307 N N . CYS A 1 25 ? -6.588 -8.370 -0.804 1.00 0.00 330 CYS A N 7
ATOM 6308 C CA . CYS A 1 25 ? -6.192 -8.685 -2.204 1.00 0.00 330 CYS A CA 7
ATOM 6309 C C . CYS A 1 25 ? -5.067 -7.752 -2.682 1.00 0.00 330 CYS A C 7
ATOM 6310 O O . CYS A 1 25 ? -3.956 -8.184 -2.913 1.00 0.00 330 CYS A O 7
ATOM 6317 N N . ASP A 1 26 ? -5.346 -6.484 -2.849 1.00 0.00 331 ASP A N 7
ATOM 6318 C CA . ASP A 1 26 ? -4.302 -5.540 -3.330 1.00 0.00 331 ASP A CA 7
ATOM 6319 C C . ASP A 1 26 ? -2.979 -5.848 -2.636 1.00 0.00 331 ASP A C 7
ATOM 6320 O O . ASP A 1 26 ? -2.944 -6.276 -1.500 1.00 0.00 331 ASP A O 7
ATOM 6329 N N . ASP A 1 27 ? -1.893 -5.648 -3.322 1.00 0.00 332 ASP A N 7
ATOM 6330 C CA . ASP A 1 27 ? -0.571 -5.944 -2.724 1.00 0.00 332 ASP A CA 7
ATOM 6331 C C . ASP A 1 27 ? 0.017 -4.690 -2.082 1.00 0.00 332 ASP A C 7
ATOM 6332 O O . ASP A 1 27 ? 0.157 -4.614 -0.880 1.00 0.00 332 ASP A O 7
ATOM 6341 N N . SER A 1 28 ? 0.357 -3.704 -2.867 1.00 0.00 333 SER A N 7
ATOM 6342 C CA . SER A 1 28 ? 0.940 -2.467 -2.280 1.00 0.00 333 SER A CA 7
ATOM 6343 C C . SER A 1 28 ? 0.343 -1.240 -2.954 1.00 0.00 333 SER A C 7
ATOM 6344 O O . SER A 1 28 ? 0.111 -1.222 -4.146 1.00 0.00 333 SER A O 7
ATOM 6352 N N . TYR A 1 29 ? 0.088 -0.215 -2.191 1.00 0.00 334 TYR A N 7
ATOM 6353 C CA . TYR A 1 29 ? -0.499 1.015 -2.772 1.00 0.00 334 TYR A CA 7
ATOM 6354 C C . TYR A 1 29 ? -0.106 2.215 -1.914 1.00 0.00 334 TYR A C 7
ATOM 6355 O O . TYR A 1 29 ? 0.256 2.075 -0.766 1.00 0.00 334 TYR A O 7
ATOM 6373 N N . HIS A 1 30 ? -0.191 3.392 -2.457 1.00 0.00 335 HIS A N 7
ATOM 6374 C CA . HIS A 1 30 ? 0.148 4.599 -1.663 1.00 0.00 335 HIS A CA 7
ATOM 6375 C C . HIS A 1 30 ? -1.151 5.255 -1.205 1.00 0.00 335 HIS A C 7
ATOM 6376 O O . HIS A 1 30 ? -2.153 5.204 -1.890 1.00 0.00 335 HIS A O 7
ATOM 6390 N N . THR A 1 31 ? -1.149 5.877 -0.065 1.00 0.00 336 THR A N 7
ATOM 6391 C CA . THR A 1 31 ? -2.394 6.536 0.403 1.00 0.00 336 THR A CA 7
ATOM 6392 C C . THR A 1 31 ? -2.875 7.524 -0.667 1.00 0.00 336 THR A C 7
ATOM 6393 O O . THR A 1 31 ? -4.059 7.721 -0.851 1.00 0.00 336 THR A O 7
ATOM 6404 N N . PHE A 1 32 ? -1.967 8.157 -1.368 1.00 0.00 337 PHE A N 7
ATOM 6405 C CA . PHE A 1 32 ? -2.380 9.142 -2.407 1.00 0.00 337 PHE A CA 7
ATOM 6406 C C . PHE A 1 32 ? -2.693 8.450 -3.739 1.00 0.00 337 PHE A C 7
ATOM 6407 O O . PHE A 1 32 ? -3.380 8.998 -4.578 1.00 0.00 337 PHE A O 7
ATOM 6424 N N . CYS A 1 33 ? -2.200 7.264 -3.955 1.00 0.00 338 CYS A N 7
ATOM 6425 C CA . CYS A 1 33 ? -2.481 6.572 -5.242 1.00 0.00 338 CYS A CA 7
ATOM 6426 C C . CYS A 1 33 ? -3.813 5.832 -5.153 1.00 0.00 338 CYS A C 7
ATOM 6427 O O . CYS A 1 33 ? -4.247 5.196 -6.093 1.00 0.00 338 CYS A O 7
ATOM 6434 N N . LEU A 1 34 ? -4.455 5.888 -4.023 1.00 0.00 339 LEU A N 7
ATOM 6435 C CA . LEU A 1 34 ? -5.742 5.164 -3.862 1.00 0.00 339 LEU A CA 7
ATOM 6436 C C . LEU A 1 34 ? -6.928 6.116 -4.028 1.00 0.00 339 LEU A C 7
ATOM 6437 O O . LEU A 1 34 ? -7.340 6.446 -5.123 1.00 0.00 339 LEU A O 7
ATOM 6453 N N . ILE A 1 35 ? -7.464 6.556 -2.932 1.00 0.00 340 ILE A N 7
ATOM 6454 C CA . ILE A 1 35 ? -8.617 7.492 -2.944 1.00 0.00 340 ILE A CA 7
ATOM 6455 C C . ILE A 1 35 ? -8.154 8.715 -2.157 1.00 0.00 340 ILE A C 7
ATOM 6456 O O . ILE A 1 35 ? -7.076 8.663 -1.600 1.00 0.00 340 ILE A O 7
ATOM 6472 N N . PRO A 1 36 ? -8.906 9.801 -2.084 1.00 0.00 341 PRO A N 7
ATOM 6473 C CA . PRO A 1 36 ? -8.475 10.989 -1.317 1.00 0.00 341 PRO A CA 7
ATOM 6474 C C . PRO A 1 36 ? -7.484 10.566 -0.221 1.00 0.00 341 PRO A C 7
ATOM 6475 O O . PRO A 1 36 ? -7.836 9.816 0.669 1.00 0.00 341 PRO A O 7
ATOM 6486 N N . PRO A 1 37 ? -6.231 10.953 -0.324 1.00 0.00 342 PRO A N 7
ATOM 6487 C CA . PRO A 1 37 ? -5.187 10.503 0.622 1.00 0.00 342 PRO A CA 7
ATOM 6488 C C . PRO A 1 37 ? -5.708 10.239 2.031 1.00 0.00 342 PRO A C 7
ATOM 6489 O O . PRO A 1 37 ? -6.421 11.033 2.613 1.00 0.00 342 PRO A O 7
ATOM 6500 N N . LEU A 1 38 ? -5.339 9.112 2.574 1.00 0.00 343 LEU A N 7
ATOM 6501 C CA . LEU A 1 38 ? -5.782 8.744 3.940 1.00 0.00 343 LEU A CA 7
ATOM 6502 C C . LEU A 1 38 ? -4.973 9.555 4.953 1.00 0.00 343 LEU A C 7
ATOM 6503 O O . LEU A 1 38 ? -3.908 10.055 4.648 1.00 0.00 343 LEU A O 7
ATOM 6519 N N . HIS A 1 39 ? -5.462 9.700 6.153 1.00 0.00 344 HIS A N 7
ATOM 6520 C CA . HIS A 1 39 ? -4.705 10.490 7.162 1.00 0.00 344 HIS A CA 7
ATOM 6521 C C . HIS A 1 39 ? -3.351 9.831 7.409 1.00 0.00 344 HIS A C 7
ATOM 6522 O O . HIS A 1 39 ? -2.337 10.492 7.512 1.00 0.00 344 HIS A O 7
ATOM 6537 N N . ASP A 1 40 ? -3.324 8.534 7.494 1.00 0.00 345 ASP A N 7
ATOM 6538 C CA . ASP A 1 40 ? -2.034 7.835 7.720 1.00 0.00 345 ASP A CA 7
ATOM 6539 C C . ASP A 1 40 ? -2.171 6.371 7.323 1.00 0.00 345 ASP A C 7
ATOM 6540 O O . ASP A 1 40 ? -3.237 5.909 6.974 1.00 0.00 345 ASP A O 7
ATOM 6549 N N . VAL A 1 41 ? -1.097 5.641 7.375 1.00 0.00 346 VAL A N 7
ATOM 6550 C CA . VAL A 1 41 ? -1.153 4.200 7.001 1.00 0.00 346 VAL A CA 7
ATOM 6551 C C . VAL A 1 41 ? -1.746 3.386 8.168 1.00 0.00 346 VAL A C 7
ATOM 6552 O O . VAL A 1 41 ? -1.152 3.307 9.226 1.00 0.00 346 VAL A O 7
ATOM 6565 N N . PRO A 1 42 ? -2.903 2.779 7.991 1.00 0.00 347 PRO A N 7
ATOM 6566 C CA . PRO A 1 42 ? -3.553 1.961 9.065 1.00 0.00 347 PRO A CA 7
ATOM 6567 C C . PRO A 1 42 ? -2.568 1.019 9.771 1.00 0.00 347 PRO A C 7
ATOM 6568 O O . PRO A 1 42 ? -1.567 0.616 9.215 1.00 0.00 347 PRO A O 7
ATOM 6579 N N . LYS A 1 43 ? -2.848 0.684 11.004 1.00 0.00 348 LYS A N 7
ATOM 6580 C CA . LYS A 1 43 ? -1.934 -0.203 11.780 1.00 0.00 348 LYS A CA 7
ATOM 6581 C C . LYS A 1 43 ? -2.132 -1.677 11.403 1.00 0.00 348 LYS A C 7
ATOM 6582 O O . LYS A 1 43 ? -1.903 -2.558 12.208 1.00 0.00 348 LYS A O 7
ATOM 6601 N N . GLY A 1 44 ? -2.537 -1.959 10.194 1.00 0.00 349 GLY A N 7
ATOM 6602 C CA . GLY A 1 44 ? -2.721 -3.385 9.789 1.00 0.00 349 GLY A CA 7
ATOM 6603 C C . GLY A 1 44 ? -4.207 -3.757 9.761 1.00 0.00 349 GLY A C 7
ATOM 6604 O O . GLY A 1 44 ? -4.556 -4.894 9.520 1.00 0.00 349 GLY A O 7
ATOM 6608 N N . ASP A 1 45 ? -5.084 -2.817 9.994 1.00 0.00 350 ASP A N 7
ATOM 6609 C CA . ASP A 1 45 ? -6.541 -3.133 9.974 1.00 0.00 350 ASP A CA 7
ATOM 6610 C C . ASP A 1 45 ? -7.224 -2.309 8.882 1.00 0.00 350 ASP A C 7
ATOM 6611 O O . ASP A 1 45 ? -7.934 -1.362 9.158 1.00 0.00 350 ASP A O 7
ATOM 6620 N N . TRP A 1 46 ? -7.009 -2.661 7.645 1.00 0.00 351 TRP A N 7
ATOM 6621 C CA . TRP A 1 46 ? -7.642 -1.894 6.536 1.00 0.00 351 TRP A CA 7
ATOM 6622 C C . TRP A 1 46 ? -7.596 -2.710 5.247 1.00 0.00 351 TRP A C 7
ATOM 6623 O O . TRP A 1 46 ? -6.795 -3.611 5.093 1.00 0.00 351 TRP A O 7
ATOM 6644 N N . ARG A 1 47 ? -8.451 -2.393 4.318 1.00 0.00 352 ARG A N 7
ATOM 6645 C CA . ARG A 1 47 ? -8.471 -3.131 3.032 1.00 0.00 352 ARG A CA 7
ATOM 6646 C C . ARG A 1 47 ? -8.566 -2.127 1.881 1.00 0.00 352 ARG A C 7
ATOM 6647 O O . ARG A 1 47 ? -8.961 -0.993 2.063 1.00 0.00 352 ARG A O 7
ATOM 6668 N N . CYS A 1 48 ? -8.202 -2.534 0.701 1.00 0.00 353 CYS A N 7
ATOM 6669 C CA . CYS A 1 48 ? -8.260 -1.612 -0.466 1.00 0.00 353 CYS A CA 7
ATOM 6670 C C . CYS A 1 48 ? -9.686 -1.620 -1.046 1.00 0.00 353 CYS A C 7
ATOM 6671 O O . CYS A 1 48 ? -10.514 -2.390 -0.615 1.00 0.00 353 CYS A O 7
ATOM 6678 N N . PRO A 1 49 ? -9.988 -0.776 -2.010 1.00 0.00 354 PRO A N 7
ATOM 6679 C CA . PRO A 1 49 ? -11.351 -0.730 -2.617 1.00 0.00 354 PRO A CA 7
ATOM 6680 C C . PRO A 1 49 ? -11.702 -2.041 -3.321 1.00 0.00 354 PRO A C 7
ATOM 6681 O O . PRO A 1 49 ? -12.839 -2.470 -3.332 1.00 0.00 354 PRO A O 7
ATOM 6692 N N . LYS A 1 50 ? -10.727 -2.686 -3.903 1.00 0.00 355 LYS A N 7
ATOM 6693 C CA . LYS A 1 50 ? -10.996 -3.974 -4.598 1.00 0.00 355 LYS A CA 7
ATOM 6694 C C . LYS A 1 50 ? -11.549 -4.982 -3.592 1.00 0.00 355 LYS A C 7
ATOM 6695 O O . LYS A 1 50 ? -12.399 -5.787 -3.911 1.00 0.00 355 LYS A O 7
ATOM 6714 N N . CYS A 1 51 ? -11.075 -4.937 -2.376 1.00 0.00 356 CYS A N 7
ATOM 6715 C CA . CYS A 1 51 ? -11.574 -5.888 -1.340 1.00 0.00 356 CYS A CA 7
ATOM 6716 C C . CYS A 1 51 ? -13.091 -5.739 -1.209 1.00 0.00 356 CYS A C 7
ATOM 6717 O O . CYS A 1 51 ? -13.818 -6.705 -1.113 1.00 0.00 356 CYS A O 7
ATOM 6724 N N . LEU A 1 52 ? -13.568 -4.528 -1.200 1.00 0.00 357 LEU A N 7
ATOM 6725 C CA . LEU A 1 52 ? -15.036 -4.302 -1.078 1.00 0.00 357 LEU A CA 7
ATOM 6726 C C . LEU A 1 52 ? -15.732 -4.739 -2.367 1.00 0.00 357 LEU A C 7
ATOM 6727 O O . LEU A 1 52 ? -16.844 -5.231 -2.352 1.00 0.00 357 LEU A O 7
ATOM 6743 N N . ALA A 1 53 ? -15.086 -4.554 -3.485 1.00 0.00 358 ALA A N 7
ATOM 6744 C CA . ALA A 1 53 ? -15.701 -4.944 -4.784 1.00 0.00 358 ALA A CA 7
ATOM 6745 C C . ALA A 1 53 ? -16.003 -6.443 -4.777 1.00 0.00 358 ALA A C 7
ATOM 6746 O O . ALA A 1 53 ? -16.858 -6.919 -5.497 1.00 0.00 358 ALA A O 7
ATOM 6753 N N . GLN A 1 54 ? -15.306 -7.189 -3.969 1.00 0.00 359 GLN A N 7
ATOM 6754 C CA . GLN A 1 54 ? -15.546 -8.655 -3.910 1.00 0.00 359 GLN A CA 7
ATOM 6755 C C . GLN A 1 54 ? -17.004 -8.899 -3.540 1.00 0.00 359 GLN A C 7
ATOM 6756 O O . GLN A 1 54 ? -17.652 -9.793 -4.047 1.00 0.00 359 GLN A O 7
ATOM 6770 N N . GLU A 1 55 ? -17.521 -8.098 -2.654 1.00 0.00 360 GLU A N 7
ATOM 6771 C CA . GLU A 1 55 ? -18.941 -8.262 -2.233 1.00 0.00 360 GLU A CA 7
ATOM 6772 C C . GLU A 1 55 ? -19.204 -9.729 -1.887 1.00 0.00 360 GLU A C 7
ATOM 6773 O O . GLU A 1 55 ? -19.039 -10.084 -0.732 1.00 0.00 360 GLU A O 7
ATOM 6786 N N . ALA B 2 1 ? -3.619 -1.961 7.709 1.00 0.00 363 ALA B N 7
ATOM 6787 C CA . ALA B 2 1 ? -2.668 -1.827 6.570 1.00 0.00 363 ALA B CA 7
ATOM 6788 C C . ALA B 2 1 ? -1.246 -2.023 7.070 1.00 0.00 363 ALA B C 7
ATOM 6789 O O . ALA B 2 1 ? -0.939 -1.781 8.221 1.00 0.00 363 ALA B O 7
ATOM 6798 N N . ARG B 2 2 ? -0.375 -2.459 6.207 1.00 0.00 364 ARG B N 7
ATOM 6799 C CA . ARG B 2 2 ? 1.038 -2.674 6.614 1.00 0.00 364 ARG B CA 7
ATOM 6800 C C . ARG B 2 2 ? 1.936 -1.760 5.780 1.00 0.00 364 ARG B C 7
ATOM 6801 O O . ARG B 2 2 ? 1.778 -1.645 4.580 1.00 0.00 364 ARG B O 7
ATOM 6822 N N . THR B 2 3 ? 2.856 -1.083 6.411 1.00 0.00 365 THR B N 7
ATOM 6823 C CA . THR B 2 3 ? 3.738 -0.148 5.657 1.00 0.00 365 THR B CA 7
ATOM 6824 C C . THR B 2 3 ? 4.892 -0.908 5.002 1.00 0.00 365 THR B C 7
ATOM 6825 O O . THR B 2 3 ? 5.545 -1.722 5.623 1.00 0.00 365 THR B O 7
ATOM 6836 N N . LYS B 2 4 ? 5.156 -0.624 3.752 1.00 0.00 366 LYS B N 7
ATOM 6837 C CA . LYS B 2 4 ? 6.279 -1.302 3.046 1.00 0.00 366 LYS B CA 7
ATOM 6838 C C . LYS B 2 4 ? 7.230 -0.239 2.498 1.00 0.00 366 LYS B C 7
ATOM 6839 O O . LYS B 2 4 ? 6.805 0.800 2.009 1.00 0.00 366 LYS B O 7
ATOM 6858 N N . GLN B 2 5 ? 8.514 -0.494 2.584 1.00 0.00 367 GLN B N 7
ATOM 6859 C CA . GLN B 2 5 ? 9.522 0.487 2.087 1.00 0.00 367 GLN B CA 7
ATOM 6860 C C . GLN B 2 5 ? 10.340 -0.151 0.964 1.00 0.00 367 GLN B C 7
ATOM 6861 O O . GLN B 2 5 ? 10.612 -1.335 0.981 1.00 0.00 367 GLN B O 7
ATOM 6875 N N . THR B 2 6 ? 10.747 0.620 -0.009 1.00 0.00 368 THR B N 7
ATOM 6876 C CA . THR B 2 6 ? 11.559 0.037 -1.118 1.00 0.00 368 THR B CA 7
ATOM 6877 C C . THR B 2 6 ? 12.664 1.016 -1.523 1.00 0.00 368 THR B C 7
ATOM 6878 O O . THR B 2 6 ? 12.429 2.194 -1.703 1.00 0.00 368 THR B O 7
ATOM 6889 N N . ALA B 2 7 ? 13.869 0.537 -1.678 1.00 0.00 369 ALA B N 7
ATOM 6890 C CA . ALA B 2 7 ? 14.984 1.442 -2.075 1.00 0.00 369 ALA B CA 7
ATOM 6891 C C . ALA B 2 7 ? 15.192 1.364 -3.588 1.00 0.00 369 ALA B C 7
ATOM 6892 O O . ALA B 2 7 ? 15.097 0.309 -4.185 1.00 0.00 369 ALA B O 7
ATOM 6899 N N . ARG B 2 8 ? 15.475 2.473 -4.214 1.00 0.00 370 ARG B N 7
ATOM 6900 C CA . ARG B 2 8 ? 15.688 2.465 -5.689 1.00 0.00 370 ARG B CA 7
ATOM 6901 C C . ARG B 2 8 ? 16.905 1.601 -6.024 1.00 0.00 370 ARG B C 7
ATOM 6902 O O . ARG B 2 8 ? 17.861 1.541 -5.276 1.00 0.00 370 ARG B O 7
ATOM 6923 N N . LYS B 2 9 ? 16.878 0.931 -7.143 1.00 0.00 371 LYS B N 7
ATOM 6924 C CA . LYS B 2 9 ? 18.035 0.073 -7.527 1.00 0.00 371 LYS B CA 7
ATOM 6925 C C . LYS B 2 9 ? 19.296 0.934 -7.615 1.00 0.00 371 LYS B C 7
ATOM 6926 O O . LYS B 2 9 ? 20.384 0.494 -7.297 1.00 0.00 371 LYS B O 7
ATOM 6945 N N . SER B 2 10 ? 19.161 2.159 -8.046 1.00 0.00 372 SER B N 7
ATOM 6946 C CA . SER B 2 10 ? 20.354 3.046 -8.153 1.00 0.00 372 SER B CA 7
ATOM 6947 C C . SER B 2 10 ? 21.493 2.288 -8.836 1.00 0.00 372 SER B C 7
ATOM 6948 O O . SER B 2 10 ? 22.638 2.648 -8.611 1.00 0.00 372 SER B O 7
ATOM 6959 N N . ALA A 1 1 ? 11.646 -11.183 -0.656 1.00 0.00 306 ALA A N 8
ATOM 6960 C CA . ALA A 1 1 ? 11.522 -10.014 0.258 1.00 0.00 306 ALA A CA 8
ATOM 6961 C C . ALA A 1 1 ? 10.075 -9.523 0.266 1.00 0.00 306 ALA A C 8
ATOM 6962 O O . ALA A 1 1 ? 9.452 -9.377 -0.766 1.00 0.00 306 ALA A O 8
ATOM 6971 N N . VAL A 1 2 ? 9.538 -9.265 1.424 1.00 0.00 307 VAL A N 8
ATOM 6972 C CA . VAL A 1 2 ? 8.133 -8.783 1.506 1.00 0.00 307 VAL A CA 8
ATOM 6973 C C . VAL A 1 2 ? 8.053 -7.354 0.966 1.00 0.00 307 VAL A C 8
ATOM 6974 O O . VAL A 1 2 ? 7.026 -6.915 0.488 1.00 0.00 307 VAL A O 8
ATOM 6987 N N . ASP A 1 3 ? 9.132 -6.626 1.035 1.00 0.00 308 ASP A N 8
ATOM 6988 C CA . ASP A 1 3 ? 9.127 -5.226 0.525 1.00 0.00 308 ASP A CA 8
ATOM 6989 C C . ASP A 1 3 ? 9.046 -5.240 -1.001 1.00 0.00 308 ASP A C 8
ATOM 6990 O O . ASP A 1 3 ? 8.887 -4.216 -1.636 1.00 0.00 308 ASP A O 8
ATOM 6999 N N . LEU A 1 4 ? 9.178 -6.392 -1.593 1.00 0.00 309 LEU A N 8
ATOM 7000 C CA . LEU A 1 4 ? 9.139 -6.482 -3.077 1.00 0.00 309 LEU A CA 8
ATOM 7001 C C . LEU A 1 4 ? 7.874 -5.821 -3.638 1.00 0.00 309 LEU A C 8
ATOM 7002 O O . LEU A 1 4 ? 7.918 -5.189 -4.674 1.00 0.00 309 LEU A O 8
ATOM 7018 N N . TYR A 1 5 ? 6.747 -5.957 -2.992 1.00 0.00 310 TYR A N 8
ATOM 7019 C CA . TYR A 1 5 ? 5.521 -5.320 -3.556 1.00 0.00 310 TYR A CA 8
ATOM 7020 C C . TYR A 1 5 ? 5.639 -3.804 -3.471 1.00 0.00 310 TYR A C 8
ATOM 7021 O O . TYR A 1 5 ? 5.984 -3.249 -2.445 1.00 0.00 310 TYR A O 8
ATOM 7039 N N . VAL A 1 6 ? 5.340 -3.133 -4.546 1.00 0.00 311 VAL A N 8
ATOM 7040 C CA . VAL A 1 6 ? 5.409 -1.650 -4.559 1.00 0.00 311 VAL A CA 8
ATOM 7041 C C . VAL A 1 6 ? 4.042 -1.105 -4.982 1.00 0.00 311 VAL A C 8
ATOM 7042 O O . VAL A 1 6 ? 3.214 -1.829 -5.496 1.00 0.00 311 VAL A O 8
ATOM 7055 N N . CYS A 1 7 ? 3.782 0.155 -4.764 1.00 0.00 312 CYS A N 8
ATOM 7056 C CA . CYS A 1 7 ? 2.452 0.696 -5.142 1.00 0.00 312 CYS A CA 8
ATOM 7057 C C . CYS A 1 7 ? 2.131 0.252 -6.564 1.00 0.00 312 CYS A C 8
ATOM 7058 O O . CYS A 1 7 ? 2.782 0.634 -7.515 1.00 0.00 312 CYS A O 8
ATOM 7065 N N . LEU A 1 8 ? 1.138 -0.579 -6.699 1.00 0.00 313 LEU A N 8
ATOM 7066 C CA . LEU A 1 8 ? 0.763 -1.096 -8.039 1.00 0.00 313 LEU A CA 8
ATOM 7067 C C . LEU A 1 8 ? 0.549 0.074 -8.999 1.00 0.00 313 LEU A C 8
ATOM 7068 O O . LEU A 1 8 ? 0.945 0.031 -10.146 1.00 0.00 313 LEU A O 8
ATOM 7084 N N . LEU A 1 9 ? -0.081 1.115 -8.539 1.00 0.00 314 LEU A N 8
ATOM 7085 C CA . LEU A 1 9 ? -0.331 2.285 -9.424 1.00 0.00 314 LEU A CA 8
ATOM 7086 C C . LEU A 1 9 ? 0.996 2.974 -9.788 1.00 0.00 314 LEU A C 8
ATOM 7087 O O . LEU A 1 9 ? 1.229 3.308 -10.933 1.00 0.00 314 LEU A O 8
ATOM 7103 N N . CYS A 1 10 ? 1.878 3.174 -8.842 1.00 0.00 315 CYS A N 8
ATOM 7104 C CA . CYS A 1 10 ? 3.186 3.821 -9.174 1.00 0.00 315 CYS A CA 8
ATOM 7105 C C . CYS A 1 10 ? 4.202 2.738 -9.512 1.00 0.00 315 CYS A C 8
ATOM 7106 O O . CYS A 1 10 ? 4.627 2.588 -10.641 1.00 0.00 315 CYS A O 8
ATOM 7113 N N . GLY A 1 11 ? 4.608 1.998 -8.520 1.00 0.00 316 GLY A N 8
ATOM 7114 C CA . GLY A 1 11 ? 5.615 0.932 -8.734 1.00 0.00 316 GLY A CA 8
ATOM 7115 C C . GLY A 1 11 ? 6.907 1.346 -8.033 1.00 0.00 316 GLY A C 8
ATOM 7116 O O . GLY A 1 11 ? 7.874 0.611 -7.998 1.00 0.00 316 GLY A O 8
ATOM 7120 N N . SER A 1 12 ? 6.917 2.517 -7.451 1.00 0.00 317 SER A N 8
ATOM 7121 C CA . SER A 1 12 ? 8.128 2.979 -6.722 1.00 0.00 317 SER A CA 8
ATOM 7122 C C . SER A 1 12 ? 8.048 2.465 -5.287 1.00 0.00 317 SER A C 8
ATOM 7123 O O . SER A 1 12 ? 9.045 2.172 -4.662 1.00 0.00 317 SER A O 8
ATOM 7131 N N . GLY A 1 13 ? 6.848 2.344 -4.778 1.00 0.00 318 GLY A N 8
ATOM 7132 C CA . GLY A 1 13 ? 6.638 1.835 -3.391 1.00 0.00 318 GLY A CA 8
ATOM 7133 C C . GLY A 1 13 ? 7.778 2.260 -2.465 1.00 0.00 318 GLY A C 8
ATOM 7134 O O . GLY A 1 13 ? 8.083 1.585 -1.503 1.00 0.00 318 GLY A O 8
ATOM 7138 N N . ASN A 1 14 ? 8.413 3.365 -2.732 1.00 0.00 319 ASN A N 8
ATOM 7139 C CA . ASN A 1 14 ? 9.519 3.798 -1.848 1.00 0.00 319 ASN A CA 8
ATOM 7140 C C . ASN A 1 14 ? 8.962 4.625 -0.695 1.00 0.00 319 ASN A C 8
ATOM 7141 O O . ASN A 1 14 ? 9.569 4.724 0.352 1.00 0.00 319 ASN A O 8
ATOM 7152 N N . ASP A 1 15 ? 7.805 5.207 -0.873 1.00 0.00 320 ASP A N 8
ATOM 7153 C CA . ASP A 1 15 ? 7.204 6.025 0.221 1.00 0.00 320 ASP A CA 8
ATOM 7154 C C . ASP A 1 15 ? 6.796 5.100 1.369 1.00 0.00 320 ASP A C 8
ATOM 7155 O O . ASP A 1 15 ? 5.668 4.658 1.462 1.00 0.00 320 ASP A O 8
ATOM 7164 N N . GLU A 1 16 ? 7.723 4.793 2.229 1.00 0.00 321 GLU A N 8
ATOM 7165 C CA . GLU A 1 16 ? 7.439 3.880 3.372 1.00 0.00 321 GLU A CA 8
ATOM 7166 C C . GLU A 1 16 ? 6.245 4.346 4.205 1.00 0.00 321 GLU A C 8
ATOM 7167 O O . GLU A 1 16 ? 5.401 3.560 4.589 1.00 0.00 321 GLU A O 8
ATOM 7179 N N . ASP A 1 17 ? 6.184 5.600 4.529 1.00 0.00 322 ASP A N 8
ATOM 7180 C CA . ASP A 1 17 ? 5.070 6.092 5.382 1.00 0.00 322 ASP A CA 8
ATOM 7181 C C . ASP A 1 17 ? 3.739 6.048 4.632 1.00 0.00 322 ASP A C 8
ATOM 7182 O O . ASP A 1 17 ? 2.687 6.034 5.240 1.00 0.00 322 ASP A O 8
ATOM 7191 N N . ARG A 1 18 ? 3.764 6.078 3.329 1.00 0.00 323 ARG A N 8
ATOM 7192 C CA . ARG A 1 18 ? 2.478 6.098 2.574 1.00 0.00 323 ARG A CA 8
ATOM 7193 C C . ARG A 1 18 ? 2.143 4.761 1.903 1.00 0.00 323 ARG A C 8
ATOM 7194 O O . ARG A 1 18 ? 1.000 4.530 1.559 1.00 0.00 323 ARG A O 8
ATOM 7215 N N . LEU A 1 19 ? 3.078 3.878 1.675 1.00 0.00 324 LEU A N 8
ATOM 7216 C CA . LEU A 1 19 ? 2.676 2.618 0.992 1.00 0.00 324 LEU A CA 8
ATOM 7217 C C . LEU A 1 19 ? 1.937 1.707 1.973 1.00 0.00 324 LEU A C 8
ATOM 7218 O O . LEU A 1 19 ? 2.502 1.230 2.937 1.00 0.00 324 LEU A O 8
ATOM 7234 N N . LEU A 1 20 ? 0.682 1.432 1.712 1.00 0.00 325 LEU A N 8
ATOM 7235 C CA . LEU A 1 20 ? -0.083 0.519 2.606 1.00 0.00 325 LEU A CA 8
ATOM 7236 C C . LEU A 1 20 ? -0.325 -0.789 1.849 1.00 0.00 325 LEU A C 8
ATOM 7237 O O . LEU A 1 20 ? -0.768 -0.785 0.717 1.00 0.00 325 LEU A O 8
ATOM 7253 N N . LEU A 1 21 ? -0.034 -1.908 2.448 1.00 0.00 326 LEU A N 8
ATOM 7254 C CA . LEU A 1 21 ? -0.247 -3.200 1.738 1.00 0.00 326 LEU A CA 8
ATOM 7255 C C . LEU A 1 21 ? -1.628 -3.757 2.082 1.00 0.00 326 LEU A C 8
ATOM 7256 O O . LEU A 1 21 ? -1.976 -3.923 3.237 1.00 0.00 326 LEU A O 8
ATOM 7272 N N . CYS A 1 22 ? -2.414 -4.048 1.070 1.00 0.00 327 CYS A N 8
ATOM 7273 C CA . CYS A 1 22 ? -3.779 -4.603 1.300 1.00 0.00 327 CYS A CA 8
ATOM 7274 C C . CYS A 1 22 ? -3.661 -6.110 1.494 1.00 0.00 327 CYS A C 8
ATOM 7275 O O . CYS A 1 22 ? -3.167 -6.824 0.642 1.00 0.00 327 CYS A O 8
ATOM 7282 N N . ASP A 1 23 ? -4.104 -6.590 2.618 1.00 0.00 328 ASP A N 8
ATOM 7283 C CA . ASP A 1 23 ? -4.020 -8.047 2.908 1.00 0.00 328 ASP A CA 8
ATOM 7284 C C . ASP A 1 23 ? -5.136 -8.800 2.184 1.00 0.00 328 ASP A C 8
ATOM 7285 O O . ASP A 1 23 ? -4.969 -9.929 1.767 1.00 0.00 328 ASP A O 8
ATOM 7294 N N . GLY A 1 24 ? -6.283 -8.196 2.054 1.00 0.00 329 GLY A N 8
ATOM 7295 C CA . GLY A 1 24 ? -7.416 -8.889 1.384 1.00 0.00 329 GLY A CA 8
ATOM 7296 C C . GLY A 1 24 ? -7.045 -9.256 -0.050 1.00 0.00 329 GLY A C 8
ATOM 7297 O O . GLY A 1 24 ? -7.092 -10.407 -0.436 1.00 0.00 329 GLY A O 8
ATOM 7301 N N . CYS A 1 25 ? -6.697 -8.291 -0.853 1.00 0.00 330 CYS A N 8
ATOM 7302 C CA . CYS A 1 25 ? -6.349 -8.602 -2.264 1.00 0.00 330 CYS A CA 8
ATOM 7303 C C . CYS A 1 25 ? -5.217 -7.695 -2.769 1.00 0.00 330 CYS A C 8
ATOM 7304 O O . CYS A 1 25 ? -4.121 -8.150 -3.030 1.00 0.00 330 CYS A O 8
ATOM 7311 N N . ASP A 1 26 ? -5.469 -6.423 -2.919 1.00 0.00 331 ASP A N 8
ATOM 7312 C CA . ASP A 1 26 ? -4.415 -5.504 -3.416 1.00 0.00 331 ASP A CA 8
ATOM 7313 C C . ASP A 1 26 ? -3.098 -5.816 -2.714 1.00 0.00 331 ASP A C 8
ATOM 7314 O O . ASP A 1 26 ? -3.069 -6.252 -1.582 1.00 0.00 331 ASP A O 8
ATOM 7323 N N . ASP A 1 27 ? -2.011 -5.621 -3.395 1.00 0.00 332 ASP A N 8
ATOM 7324 C CA . ASP A 1 27 ? -0.687 -5.925 -2.794 1.00 0.00 332 ASP A CA 8
ATOM 7325 C C . ASP A 1 27 ? -0.079 -4.672 -2.169 1.00 0.00 332 ASP A C 8
ATOM 7326 O O . ASP A 1 27 ? 0.114 -4.600 -0.973 1.00 0.00 332 ASP A O 8
ATOM 7335 N N . SER A 1 28 ? 0.237 -3.685 -2.961 1.00 0.00 333 SER A N 8
ATOM 7336 C CA . SER A 1 28 ? 0.854 -2.457 -2.397 1.00 0.00 333 SER A CA 8
ATOM 7337 C C . SER A 1 28 ? 0.198 -1.214 -2.996 1.00 0.00 333 SER A C 8
ATOM 7338 O O . SER A 1 28 ? -0.051 -1.140 -4.182 1.00 0.00 333 SER A O 8
ATOM 7346 N N . TYR A 1 29 ? -0.089 -0.235 -2.178 1.00 0.00 334 TYR A N 8
ATOM 7347 C CA . TYR A 1 29 ? -0.736 1.001 -2.694 1.00 0.00 334 TYR A CA 8
ATOM 7348 C C . TYR A 1 29 ? -0.337 2.199 -1.829 1.00 0.00 334 TYR A C 8
ATOM 7349 O O . TYR A 1 29 ? 0.091 2.047 -0.705 1.00 0.00 334 TYR A O 8
ATOM 7367 N N . HIS A 1 30 ? -0.500 3.392 -2.337 1.00 0.00 335 HIS A N 8
ATOM 7368 C CA . HIS A 1 30 ? -0.167 4.604 -1.541 1.00 0.00 335 HIS A CA 8
ATOM 7369 C C . HIS A 1 30 ? -1.470 5.223 -1.041 1.00 0.00 335 HIS A C 8
ATOM 7370 O O . HIS A 1 30 ? -2.491 5.147 -1.696 1.00 0.00 335 HIS A O 8
ATOM 7384 N N . THR A 1 31 ? -1.452 5.845 0.100 1.00 0.00 336 THR A N 8
ATOM 7385 C CA . THR A 1 31 ? -2.701 6.471 0.611 1.00 0.00 336 THR A CA 8
ATOM 7386 C C . THR A 1 31 ? -3.231 7.469 -0.426 1.00 0.00 336 THR A C 8
ATOM 7387 O O . THR A 1 31 ? -4.423 7.665 -0.556 1.00 0.00 336 THR A O 8
ATOM 7398 N N . PHE A 1 32 ? -2.355 8.121 -1.150 1.00 0.00 337 PHE A N 8
ATOM 7399 C CA . PHE A 1 32 ? -2.814 9.122 -2.153 1.00 0.00 337 PHE A CA 8
ATOM 7400 C C . PHE A 1 32 ? -3.132 8.466 -3.501 1.00 0.00 337 PHE A C 8
ATOM 7401 O O . PHE A 1 32 ? -3.808 9.045 -4.328 1.00 0.00 337 PHE A O 8
ATOM 7418 N N . CYS A 1 33 ? -2.656 7.280 -3.745 1.00 0.00 338 CYS A N 8
ATOM 7419 C CA . CYS A 1 33 ? -2.943 6.629 -5.051 1.00 0.00 338 CYS A CA 8
ATOM 7420 C C . CYS A 1 33 ? -4.260 5.859 -4.970 1.00 0.00 338 CYS A C 8
ATOM 7421 O O . CYS A 1 33 ? -4.699 5.253 -5.927 1.00 0.00 338 CYS A O 8
ATOM 7428 N N . LEU A 1 34 ? -4.883 5.863 -3.828 1.00 0.00 339 LEU A N 8
ATOM 7429 C CA . LEU A 1 34 ? -6.158 5.117 -3.672 1.00 0.00 339 LEU A CA 8
ATOM 7430 C C . LEU A 1 34 ? -7.357 6.054 -3.857 1.00 0.00 339 LEU A C 8
ATOM 7431 O O . LEU A 1 34 ? -7.758 6.373 -4.959 1.00 0.00 339 LEU A O 8
ATOM 7447 N N . ILE A 1 35 ? -7.909 6.501 -2.772 1.00 0.00 340 ILE A N 8
ATOM 7448 C CA . ILE A 1 35 ? -9.070 7.429 -2.808 1.00 0.00 340 ILE A CA 8
ATOM 7449 C C . ILE A 1 35 ? -8.660 8.613 -1.928 1.00 0.00 340 ILE A C 8
ATOM 7450 O O . ILE A 1 35 ? -7.595 8.549 -1.350 1.00 0.00 340 ILE A O 8
ATOM 7466 N N . PRO A 1 36 ? -9.432 9.684 -1.814 1.00 0.00 341 PRO A N 8
ATOM 7467 C CA . PRO A 1 36 ? -9.040 10.842 -0.976 1.00 0.00 341 PRO A CA 8
ATOM 7468 C C . PRO A 1 36 ? -8.020 10.414 0.096 1.00 0.00 341 PRO A C 8
ATOM 7469 O O . PRO A 1 36 ? -8.335 9.632 0.970 1.00 0.00 341 PRO A O 8
ATOM 7480 N N . PRO A 1 37 ? -6.781 10.848 -0.020 1.00 0.00 342 PRO A N 8
ATOM 7481 C CA . PRO A 1 37 ? -5.690 10.417 0.892 1.00 0.00 342 PRO A CA 8
ATOM 7482 C C . PRO A 1 37 ? -6.138 10.130 2.320 1.00 0.00 342 PRO A C 8
ATOM 7483 O O . PRO A 1 37 ? -6.854 10.891 2.940 1.00 0.00 342 PRO A O 8
ATOM 7494 N N . LEU A 1 38 ? -5.696 9.016 2.838 1.00 0.00 343 LEU A N 8
ATOM 7495 C CA . LEU A 1 38 ? -6.050 8.622 4.224 1.00 0.00 343 LEU A CA 8
ATOM 7496 C C . LEU A 1 38 ? -5.243 9.472 5.203 1.00 0.00 343 LEU A C 8
ATOM 7497 O O . LEU A 1 38 ? -4.207 10.007 4.863 1.00 0.00 343 LEU A O 8
ATOM 7513 N N . HIS A 1 39 ? -5.703 9.611 6.415 1.00 0.00 344 HIS A N 8
ATOM 7514 C CA . HIS A 1 39 ? -4.948 10.433 7.398 1.00 0.00 344 HIS A CA 8
ATOM 7515 C C . HIS A 1 39 ? -3.568 9.816 7.614 1.00 0.00 344 HIS A C 8
ATOM 7516 O O . HIS A 1 39 ? -2.574 10.509 7.704 1.00 0.00 344 HIS A O 8
ATOM 7531 N N . ASP A 1 40 ? -3.499 8.521 7.690 1.00 0.00 345 ASP A N 8
ATOM 7532 C CA . ASP A 1 40 ? -2.183 7.858 7.889 1.00 0.00 345 ASP A CA 8
ATOM 7533 C C . ASP A 1 40 ? -2.295 6.391 7.482 1.00 0.00 345 ASP A C 8
ATOM 7534 O O . ASP A 1 40 ? -3.362 5.906 7.167 1.00 0.00 345 ASP A O 8
ATOM 7543 N N . VAL A 1 41 ? -1.203 5.682 7.487 1.00 0.00 346 VAL A N 8
ATOM 7544 C CA . VAL A 1 41 ? -1.248 4.242 7.101 1.00 0.00 346 VAL A CA 8
ATOM 7545 C C . VAL A 1 41 ? -1.878 3.422 8.244 1.00 0.00 346 VAL A C 8
ATOM 7546 O O . VAL A 1 41 ? -1.319 3.343 9.320 1.00 0.00 346 VAL A O 8
ATOM 7559 N N . PRO A 1 42 ? -3.026 2.810 8.027 1.00 0.00 347 PRO A N 8
ATOM 7560 C CA . PRO A 1 42 ? -3.703 1.989 9.081 1.00 0.00 347 PRO A CA 8
ATOM 7561 C C . PRO A 1 42 ? -2.743 1.008 9.767 1.00 0.00 347 PRO A C 8
ATOM 7562 O O . PRO A 1 42 ? -1.749 0.595 9.202 1.00 0.00 347 PRO A O 8
ATOM 7573 N N . LYS A 1 43 ? -3.028 0.653 10.992 1.00 0.00 348 LYS A N 8
ATOM 7574 C CA . LYS A 1 43 ? -2.135 -0.271 11.747 1.00 0.00 348 LYS A CA 8
ATOM 7575 C C . LYS A 1 43 ? -2.357 -1.728 11.325 1.00 0.00 348 LYS A C 8
ATOM 7576 O O . LYS A 1 43 ? -2.153 -2.638 12.105 1.00 0.00 348 LYS A O 8
ATOM 7595 N N . GLY A 1 44 ? -2.757 -1.968 10.105 1.00 0.00 349 GLY A N 8
ATOM 7596 C CA . GLY A 1 44 ? -2.968 -3.375 9.656 1.00 0.00 349 GLY A CA 8
ATOM 7597 C C . GLY A 1 44 ? -4.461 -3.707 9.612 1.00 0.00 349 GLY A C 8
ATOM 7598 O O . GLY A 1 44 ? -4.844 -4.813 9.292 1.00 0.00 349 GLY A O 8
ATOM 7602 N N . ASP A 1 45 ? -5.308 -2.764 9.928 1.00 0.00 350 ASP A N 8
ATOM 7603 C CA . ASP A 1 45 ? -6.774 -3.037 9.900 1.00 0.00 350 ASP A CA 8
ATOM 7604 C C . ASP A 1 45 ? -7.417 -2.266 8.747 1.00 0.00 350 ASP A C 8
ATOM 7605 O O . ASP A 1 45 ? -8.168 -1.333 8.952 1.00 0.00 350 ASP A O 8
ATOM 7614 N N . TRP A 1 46 ? -7.126 -2.647 7.533 1.00 0.00 351 TRP A N 8
ATOM 7615 C CA . TRP A 1 46 ? -7.720 -1.931 6.367 1.00 0.00 351 TRP A CA 8
ATOM 7616 C C . TRP A 1 46 ? -7.495 -2.734 5.089 1.00 0.00 351 TRP A C 8
ATOM 7617 O O . TRP A 1 46 ? -6.530 -3.461 4.959 1.00 0.00 351 TRP A O 8
ATOM 7638 N N . ARG A 1 47 ? -8.371 -2.590 4.138 1.00 0.00 352 ARG A N 8
ATOM 7639 C CA . ARG A 1 47 ? -8.205 -3.321 2.858 1.00 0.00 352 ARG A CA 8
ATOM 7640 C C . ARG A 1 47 ? -8.534 -2.357 1.713 1.00 0.00 352 ARG A C 8
ATOM 7641 O O . ARG A 1 47 ? -9.292 -1.423 1.885 1.00 0.00 352 ARG A O 8
ATOM 7662 N N . CYS A 1 48 ? -7.965 -2.550 0.554 1.00 0.00 353 CYS A N 8
ATOM 7663 C CA . CYS A 1 48 ? -8.253 -1.613 -0.570 1.00 0.00 353 CYS A CA 8
ATOM 7664 C C . CYS A 1 48 ? -9.698 -1.814 -1.056 1.00 0.00 353 CYS A C 8
ATOM 7665 O O . CYS A 1 48 ? -10.347 -2.767 -0.682 1.00 0.00 353 CYS A O 8
ATOM 7672 N N . PRO A 1 49 ? -10.218 -0.923 -1.872 1.00 0.00 354 PRO A N 8
ATOM 7673 C CA . PRO A 1 49 ? -11.623 -1.032 -2.377 1.00 0.00 354 PRO A CA 8
ATOM 7674 C C . PRO A 1 49 ? -11.852 -2.273 -3.248 1.00 0.00 354 PRO A C 8
ATOM 7675 O O . PRO A 1 49 ? -12.956 -2.770 -3.357 1.00 0.00 354 PRO A O 8
ATOM 7686 N N . LYS A 1 50 ? -10.827 -2.759 -3.890 1.00 0.00 355 LYS A N 8
ATOM 7687 C CA . LYS A 1 50 ? -10.993 -3.943 -4.781 1.00 0.00 355 LYS A CA 8
ATOM 7688 C C . LYS A 1 50 ? -11.540 -5.144 -4.007 1.00 0.00 355 LYS A C 8
ATOM 7689 O O . LYS A 1 50 ? -12.341 -5.901 -4.520 1.00 0.00 355 LYS A O 8
ATOM 7708 N N . CYS A 1 51 ? -11.122 -5.344 -2.789 1.00 0.00 356 CYS A N 8
ATOM 7709 C CA . CYS A 1 51 ? -11.640 -6.518 -2.030 1.00 0.00 356 CYS A CA 8
ATOM 7710 C C . CYS A 1 51 ? -13.104 -6.283 -1.653 1.00 0.00 356 CYS A C 8
ATOM 7711 O O . CYS A 1 51 ? -13.907 -7.195 -1.641 1.00 0.00 356 CYS A O 8
ATOM 7718 N N . LEU A 1 52 ? -13.456 -5.068 -1.347 1.00 0.00 357 LEU A N 8
ATOM 7719 C CA . LEU A 1 52 ? -14.868 -4.768 -0.972 1.00 0.00 357 LEU A CA 8
ATOM 7720 C C . LEU A 1 52 ? -15.783 -4.928 -2.186 1.00 0.00 357 LEU A C 8
ATOM 7721 O O . LEU A 1 52 ? -16.932 -5.303 -2.063 1.00 0.00 357 LEU A O 8
ATOM 7737 N N . ALA A 1 53 ? -15.290 -4.639 -3.358 1.00 0.00 358 ALA A N 8
ATOM 7738 C CA . ALA A 1 53 ? -16.144 -4.772 -4.572 1.00 0.00 358 ALA A CA 8
ATOM 7739 C C . ALA A 1 53 ? -16.563 -6.230 -4.722 1.00 0.00 358 ALA A C 8
ATOM 7740 O O . ALA A 1 53 ? -17.581 -6.544 -5.307 1.00 0.00 358 ALA A O 8
ATOM 7747 N N . GLN A 1 54 ? -15.776 -7.118 -4.194 1.00 0.00 359 GLN A N 8
ATOM 7748 C CA . GLN A 1 54 ? -16.096 -8.565 -4.291 1.00 0.00 359 GLN A CA 8
ATOM 7749 C C . GLN A 1 54 ? -17.403 -8.833 -3.552 1.00 0.00 359 GLN A C 8
ATOM 7750 O O . GLN A 1 54 ? -18.218 -9.634 -3.964 1.00 0.00 359 GLN A O 8
ATOM 7764 N N . GLU A 1 55 ? -17.604 -8.160 -2.455 1.00 0.00 360 GLU A N 8
ATOM 7765 C CA . GLU A 1 55 ? -18.854 -8.361 -1.671 1.00 0.00 360 GLU A CA 8
ATOM 7766 C C . GLU A 1 55 ? -19.138 -9.858 -1.537 1.00 0.00 360 GLU A C 8
ATOM 7767 O O . GLU A 1 55 ? -18.683 -10.445 -0.570 1.00 0.00 360 GLU A O 8
ATOM 7780 N N . ALA B 2 1 ? -3.776 -1.895 7.567 1.00 0.00 363 ALA B N 8
ATOM 7781 C CA . ALA B 2 1 ? -2.807 -1.844 6.438 1.00 0.00 363 ALA B CA 8
ATOM 7782 C C . ALA B 2 1 ? -1.392 -2.008 6.976 1.00 0.00 363 ALA B C 8
ATOM 7783 O O . ALA B 2 1 ? -1.110 -1.686 8.113 1.00 0.00 363 ALA B O 8
ATOM 7792 N N . ARG B 2 2 ? -0.502 -2.501 6.162 1.00 0.00 364 ARG B N 8
ATOM 7793 C CA . ARG B 2 2 ? 0.903 -2.683 6.618 1.00 0.00 364 ARG B CA 8
ATOM 7794 C C . ARG B 2 2 ? 1.811 -1.759 5.804 1.00 0.00 364 ARG B C 8
ATOM 7795 O O . ARG B 2 2 ? 1.668 -1.623 4.604 1.00 0.00 364 ARG B O 8
ATOM 7816 N N . THR B 2 3 ? 2.727 -1.100 6.460 1.00 0.00 365 THR B N 8
ATOM 7817 C CA . THR B 2 3 ? 3.633 -0.150 5.751 1.00 0.00 365 THR B CA 8
ATOM 7818 C C . THR B 2 3 ? 4.711 -0.907 4.972 1.00 0.00 365 THR B C 8
ATOM 7819 O O . THR B 2 3 ? 5.281 -1.865 5.452 1.00 0.00 365 THR B O 8
ATOM 7830 N N . LYS B 2 4 ? 4.998 -0.468 3.771 1.00 0.00 366 LYS B N 8
ATOM 7831 C CA . LYS B 2 4 ? 6.047 -1.146 2.955 1.00 0.00 366 LYS B CA 8
ATOM 7832 C C . LYS B 2 4 ? 7.024 -0.099 2.406 1.00 0.00 366 LYS B C 8
ATOM 7833 O O . LYS B 2 4 ? 6.625 0.967 1.957 1.00 0.00 366 LYS B O 8
ATOM 7852 N N . GLN B 2 5 ? 8.297 -0.407 2.442 1.00 0.00 367 GLN B N 8
ATOM 7853 C CA . GLN B 2 5 ? 9.335 0.539 1.928 1.00 0.00 367 GLN B CA 8
ATOM 7854 C C . GLN B 2 5 ? 10.067 -0.100 0.747 1.00 0.00 367 GLN B C 8
ATOM 7855 O O . GLN B 2 5 ? 10.389 -1.269 0.774 1.00 0.00 367 GLN B O 8
ATOM 7869 N N . THR B 2 6 ? 10.345 0.656 -0.285 1.00 0.00 368 THR B N 8
ATOM 7870 C CA . THR B 2 6 ? 11.074 0.070 -1.452 1.00 0.00 368 THR B CA 8
ATOM 7871 C C . THR B 2 6 ? 12.218 0.998 -1.869 1.00 0.00 368 THR B C 8
ATOM 7872 O O . THR B 2 6 ? 12.041 2.191 -2.018 1.00 0.00 368 THR B O 8
ATOM 7883 N N . ALA B 2 7 ? 13.389 0.458 -2.066 1.00 0.00 369 ALA B N 8
ATOM 7884 C CA . ALA B 2 7 ? 14.542 1.307 -2.477 1.00 0.00 369 ALA B CA 8
ATOM 7885 C C . ALA B 2 7 ? 15.451 0.513 -3.419 1.00 0.00 369 ALA B C 8
ATOM 7886 O O . ALA B 2 7 ? 15.441 -0.702 -3.426 1.00 0.00 369 ALA B O 8
ATOM 7893 N N . ARG B 2 8 ? 16.235 1.193 -4.213 1.00 0.00 370 ARG B N 8
ATOM 7894 C CA . ARG B 2 8 ? 17.148 0.487 -5.159 1.00 0.00 370 ARG B CA 8
ATOM 7895 C C . ARG B 2 8 ? 18.594 0.889 -4.867 1.00 0.00 370 ARG B C 8
ATOM 7896 O O . ARG B 2 8 ? 18.867 1.995 -4.445 1.00 0.00 370 ARG B O 8
ATOM 7917 N N . LYS B 2 9 ? 19.524 0.000 -5.090 1.00 0.00 371 LYS B N 8
ATOM 7918 C CA . LYS B 2 9 ? 20.951 0.334 -4.826 1.00 0.00 371 LYS B CA 8
ATOM 7919 C C . LYS B 2 9 ? 21.469 1.268 -5.923 1.00 0.00 371 LYS B C 8
ATOM 7920 O O . LYS B 2 9 ? 21.241 1.050 -7.096 1.00 0.00 371 LYS B O 8
ATOM 7939 N N . SER B 2 10 ? 22.166 2.306 -5.550 1.00 0.00 372 SER B N 8
ATOM 7940 C CA . SER B 2 10 ? 22.697 3.253 -6.570 1.00 0.00 372 SER B CA 8
ATOM 7941 C C . SER B 2 10 ? 23.344 2.463 -7.710 1.00 0.00 372 SER B C 8
ATOM 7942 O O . SER B 2 10 ? 24.519 2.152 -7.597 1.00 0.00 372 SER B O 8
ATOM 7953 N N . ALA A 1 1 ? 12.023 -11.360 -0.104 1.00 0.00 306 ALA A N 9
ATOM 7954 C CA . ALA A 1 1 ? 11.748 -10.199 0.786 1.00 0.00 306 ALA A CA 9
ATOM 7955 C C . ALA A 1 1 ? 10.303 -9.738 0.600 1.00 0.00 306 ALA A C 9
ATOM 7956 O O . ALA A 1 1 ? 9.822 -9.601 -0.507 1.00 0.00 306 ALA A O 9
ATOM 7965 N N . VAL A 1 2 ? 9.608 -9.499 1.675 1.00 0.00 307 VAL A N 9
ATOM 7966 C CA . VAL A 1 2 ? 8.196 -9.048 1.567 1.00 0.00 307 VAL A CA 9
ATOM 7967 C C . VAL A 1 2 ? 8.161 -7.614 1.037 1.00 0.00 307 VAL A C 9
ATOM 7968 O O . VAL A 1 2 ? 7.182 -7.175 0.467 1.00 0.00 307 VAL A O 9
ATOM 7981 N N . ASP A 1 3 ? 9.224 -6.884 1.219 1.00 0.00 308 ASP A N 9
ATOM 7982 C CA . ASP A 1 3 ? 9.267 -5.479 0.728 1.00 0.00 308 ASP A CA 9
ATOM 7983 C C . ASP A 1 3 ? 9.243 -5.477 -0.801 1.00 0.00 308 ASP A C 9
ATOM 7984 O O . ASP A 1 3 ? 9.127 -4.443 -1.431 1.00 0.00 308 ASP A O 9
ATOM 7993 N N . LEU A 1 4 ? 9.381 -6.625 -1.398 1.00 0.00 309 LEU A N 9
ATOM 7994 C CA . LEU A 1 4 ? 9.399 -6.705 -2.883 1.00 0.00 309 LEU A CA 9
ATOM 7995 C C . LEU A 1 4 ? 8.163 -6.031 -3.491 1.00 0.00 309 LEU A C 9
ATOM 7996 O O . LEU A 1 4 ? 8.252 -5.401 -4.526 1.00 0.00 309 LEU A O 9
ATOM 8012 N N . TYR A 1 5 ? 7.009 -6.157 -2.888 1.00 0.00 310 TYR A N 9
ATOM 8013 C CA . TYR A 1 5 ? 5.811 -5.509 -3.499 1.00 0.00 310 TYR A CA 9
ATOM 8014 C C . TYR A 1 5 ? 5.929 -3.993 -3.396 1.00 0.00 310 TYR A C 9
ATOM 8015 O O . TYR A 1 5 ? 6.220 -3.447 -2.350 1.00 0.00 310 TYR A O 9
ATOM 8033 N N . VAL A 1 6 ? 5.686 -3.317 -4.480 1.00 0.00 311 VAL A N 9
ATOM 8034 C CA . VAL A 1 6 ? 5.757 -1.833 -4.483 1.00 0.00 311 VAL A CA 9
ATOM 8035 C C . VAL A 1 6 ? 4.416 -1.286 -4.977 1.00 0.00 311 VAL A C 9
ATOM 8036 O O . VAL A 1 6 ? 3.611 -2.012 -5.526 1.00 0.00 311 VAL A O 9
ATOM 8049 N N . CYS A 1 7 ? 4.153 -0.023 -4.785 1.00 0.00 312 CYS A N 9
ATOM 8050 C CA . CYS A 1 7 ? 2.852 0.525 -5.238 1.00 0.00 312 CYS A CA 9
ATOM 8051 C C . CYS A 1 7 ? 2.623 0.086 -6.678 1.00 0.00 312 CYS A C 9
ATOM 8052 O O . CYS A 1 7 ? 3.317 0.493 -7.588 1.00 0.00 312 CYS A O 9
ATOM 8059 N N . LEU A 1 8 ? 1.654 -0.758 -6.884 1.00 0.00 313 LEU A N 9
ATOM 8060 C CA . LEU A 1 8 ? 1.371 -1.252 -8.253 1.00 0.00 313 LEU A CA 9
ATOM 8061 C C . LEU A 1 8 ? 1.150 -0.069 -9.195 1.00 0.00 313 LEU A C 9
ATOM 8062 O O . LEU A 1 8 ? 1.573 -0.086 -10.334 1.00 0.00 313 LEU A O 9
ATOM 8078 N N . LEU A 1 9 ? 0.495 0.958 -8.735 1.00 0.00 314 LEU A N 9
ATOM 8079 C CA . LEU A 1 9 ? 0.257 2.136 -9.610 1.00 0.00 314 LEU A CA 9
ATOM 8080 C C . LEU A 1 9 ? 1.593 2.825 -9.931 1.00 0.00 314 LEU A C 9
ATOM 8081 O O . LEU A 1 9 ? 1.860 3.168 -11.065 1.00 0.00 314 LEU A O 9
ATOM 8097 N N . CYS A 1 10 ? 2.446 3.008 -8.956 1.00 0.00 315 CYS A N 9
ATOM 8098 C CA . CYS A 1 10 ? 3.769 3.648 -9.239 1.00 0.00 315 CYS A CA 9
ATOM 8099 C C . CYS A 1 10 ? 4.792 2.560 -9.537 1.00 0.00 315 CYS A C 9
ATOM 8100 O O . CYS A 1 10 ? 5.255 2.407 -10.650 1.00 0.00 315 CYS A O 9
ATOM 8107 N N . GLY A 1 11 ? 5.162 1.817 -8.530 1.00 0.00 316 GLY A N 9
ATOM 8108 C CA . GLY A 1 11 ? 6.172 0.749 -8.713 1.00 0.00 316 GLY A CA 9
ATOM 8109 C C . GLY A 1 11 ? 7.445 1.157 -7.978 1.00 0.00 316 GLY A C 9
ATOM 8110 O O . GLY A 1 11 ? 8.415 0.426 -7.929 1.00 0.00 316 GLY A O 9
ATOM 8114 N N . SER A 1 12 ? 7.438 2.323 -7.385 1.00 0.00 317 SER A N 9
ATOM 8115 C CA . SER A 1 12 ? 8.633 2.784 -6.629 1.00 0.00 317 SER A CA 9
ATOM 8116 C C . SER A 1 12 ? 8.543 2.243 -5.204 1.00 0.00 317 SER A C 9
ATOM 8117 O O . SER A 1 12 ? 9.539 1.962 -4.573 1.00 0.00 317 SER A O 9
ATOM 8125 N N . GLY A 1 13 ? 7.340 2.087 -4.711 1.00 0.00 318 GLY A N 9
ATOM 8126 C CA . GLY A 1 13 ? 7.130 1.553 -3.334 1.00 0.00 318 GLY A CA 9
ATOM 8127 C C . GLY A 1 13 ? 8.259 1.982 -2.399 1.00 0.00 318 GLY A C 9
ATOM 8128 O O . GLY A 1 13 ? 8.596 1.282 -1.464 1.00 0.00 318 GLY A O 9
ATOM 8132 N N . ASN A 1 14 ? 8.849 3.120 -2.630 1.00 0.00 319 ASN A N 9
ATOM 8133 C CA . ASN A 1 14 ? 9.944 3.568 -1.740 1.00 0.00 319 ASN A CA 9
ATOM 8134 C C . ASN A 1 14 ? 9.365 4.336 -0.554 1.00 0.00 319 ASN A C 9
ATOM 8135 O O . ASN A 1 14 ? 9.979 4.428 0.489 1.00 0.00 319 ASN A O 9
ATOM 8146 N N . ASP A 1 15 ? 8.186 4.879 -0.708 1.00 0.00 320 ASP A N 9
ATOM 8147 C CA . ASP A 1 15 ? 7.559 5.652 0.406 1.00 0.00 320 ASP A CA 9
ATOM 8148 C C . ASP A 1 15 ? 7.107 4.703 1.519 1.00 0.00 320 ASP A C 9
ATOM 8149 O O . ASP A 1 15 ? 5.966 4.289 1.572 1.00 0.00 320 ASP A O 9
ATOM 8158 N N . GLU A 1 16 ? 7.996 4.359 2.410 1.00 0.00 321 GLU A N 9
ATOM 8159 C CA . GLU A 1 16 ? 7.627 3.442 3.525 1.00 0.00 321 GLU A CA 9
ATOM 8160 C C . GLU A 1 16 ? 6.415 3.983 4.288 1.00 0.00 321 GLU A C 9
ATOM 8161 O O . GLU A 1 16 ? 5.548 3.244 4.706 1.00 0.00 321 GLU A O 9
ATOM 8173 N N . ASP A 1 17 ? 6.370 5.266 4.502 1.00 0.00 322 ASP A N 9
ATOM 8174 C CA . ASP A 1 17 ? 5.247 5.864 5.274 1.00 0.00 322 ASP A CA 9
ATOM 8175 C C . ASP A 1 17 ? 3.934 5.864 4.482 1.00 0.00 322 ASP A C 9
ATOM 8176 O O . ASP A 1 17 ? 2.868 5.813 5.060 1.00 0.00 322 ASP A O 9
ATOM 8185 N N . ARG A 1 18 ? 3.984 5.977 3.178 1.00 0.00 323 ARG A N 9
ATOM 8186 C CA . ARG A 1 18 ? 2.707 6.044 2.406 1.00 0.00 323 ARG A CA 9
ATOM 8187 C C . ARG A 1 18 ? 2.350 4.724 1.716 1.00 0.00 323 ARG A C 9
ATOM 8188 O O . ARG A 1 18 ? 1.219 4.540 1.318 1.00 0.00 323 ARG A O 9
ATOM 8209 N N . LEU A 1 19 ? 3.258 3.802 1.544 1.00 0.00 324 LEU A N 9
ATOM 8210 C CA . LEU A 1 19 ? 2.845 2.553 0.853 1.00 0.00 324 LEU A CA 9
ATOM 8211 C C . LEU A 1 19 ? 2.078 1.650 1.821 1.00 0.00 324 LEU A C 9
ATOM 8212 O O . LEU A 1 19 ? 2.624 1.166 2.792 1.00 0.00 324 LEU A O 9
ATOM 8228 N N . LEU A 1 20 ? 0.823 1.395 1.546 1.00 0.00 325 LEU A N 9
ATOM 8229 C CA . LEU A 1 20 ? 0.033 0.494 2.433 1.00 0.00 325 LEU A CA 9
ATOM 8230 C C . LEU A 1 20 ? -0.225 -0.812 1.680 1.00 0.00 325 LEU A C 9
ATOM 8231 O O . LEU A 1 20 ? -0.682 -0.806 0.554 1.00 0.00 325 LEU A O 9
ATOM 8247 N N . LEU A 1 21 ? 0.061 -1.932 2.282 1.00 0.00 326 LEU A N 9
ATOM 8248 C CA . LEU A 1 21 ? -0.174 -3.226 1.585 1.00 0.00 326 LEU A CA 9
ATOM 8249 C C . LEU A 1 21 ? -1.560 -3.756 1.949 1.00 0.00 326 LEU A C 9
ATOM 8250 O O . LEU A 1 21 ? -1.892 -3.909 3.111 1.00 0.00 326 LEU A O 9
ATOM 8266 N N . CYS A 1 22 ? -2.376 -4.035 0.958 1.00 0.00 327 CYS A N 9
ATOM 8267 C CA . CYS A 1 22 ? -3.748 -4.557 1.246 1.00 0.00 327 CYS A CA 9
ATOM 8268 C C . CYS A 1 22 ? -3.693 -6.076 1.334 1.00 0.00 327 CYS A C 9
ATOM 8269 O O . CYS A 1 22 ? -3.244 -6.753 0.427 1.00 0.00 327 CYS A O 9
ATOM 8276 N N . ASP A 1 23 ? -4.125 -6.607 2.440 1.00 0.00 328 ASP A N 9
ATOM 8277 C CA . ASP A 1 23 ? -4.091 -8.082 2.644 1.00 0.00 328 ASP A CA 9
ATOM 8278 C C . ASP A 1 23 ? -5.198 -8.777 1.846 1.00 0.00 328 ASP A C 9
ATOM 8279 O O . ASP A 1 23 ? -5.038 -9.891 1.390 1.00 0.00 328 ASP A O 9
ATOM 8288 N N . GLY A 1 24 ? -6.329 -8.147 1.701 1.00 0.00 329 GLY A N 9
ATOM 8289 C CA . GLY A 1 24 ? -7.449 -8.794 0.964 1.00 0.00 329 GLY A CA 9
ATOM 8290 C C . GLY A 1 24 ? -7.032 -9.133 -0.469 1.00 0.00 329 GLY A C 9
ATOM 8291 O O . GLY A 1 24 ? -7.021 -10.282 -0.866 1.00 0.00 329 GLY A O 9
ATOM 8295 N N . CYS A 1 25 ? -6.710 -8.145 -1.250 1.00 0.00 330 CYS A N 9
ATOM 8296 C CA . CYS A 1 25 ? -6.315 -8.412 -2.661 1.00 0.00 330 CYS A CA 9
ATOM 8297 C C . CYS A 1 25 ? -5.154 -7.509 -3.072 1.00 0.00 330 CYS A C 9
ATOM 8298 O O . CYS A 1 25 ? -4.046 -7.963 -3.281 1.00 0.00 330 CYS A O 9
ATOM 8305 N N . ASP A 1 26 ? -5.404 -6.234 -3.199 1.00 0.00 331 ASP A N 9
ATOM 8306 C CA . ASP A 1 26 ? -4.323 -5.295 -3.608 1.00 0.00 331 ASP A CA 9
ATOM 8307 C C . ASP A 1 26 ? -3.033 -5.675 -2.893 1.00 0.00 331 ASP A C 9
ATOM 8308 O O . ASP A 1 26 ? -3.041 -6.091 -1.752 1.00 0.00 331 ASP A O 9
ATOM 8317 N N . ASP A 1 27 ? -1.930 -5.553 -3.563 1.00 0.00 332 ASP A N 9
ATOM 8318 C CA . ASP A 1 27 ? -0.641 -5.923 -2.942 1.00 0.00 332 ASP A CA 9
ATOM 8319 C C . ASP A 1 27 ? 0.002 -4.700 -2.302 1.00 0.00 332 ASP A C 9
ATOM 8320 O O . ASP A 1 27 ? 0.157 -4.633 -1.101 1.00 0.00 332 ASP A O 9
ATOM 8329 N N . SER A 1 28 ? 0.382 -3.733 -3.091 1.00 0.00 333 SER A N 9
ATOM 8330 C CA . SER A 1 28 ? 1.029 -2.528 -2.515 1.00 0.00 333 SER A CA 9
ATOM 8331 C C . SER A 1 28 ? 0.433 -1.270 -3.140 1.00 0.00 333 SER A C 9
ATOM 8332 O O . SER A 1 28 ? 0.216 -1.201 -4.334 1.00 0.00 333 SER A O 9
ATOM 8340 N N . TYR A 1 29 ? 0.155 -0.273 -2.344 1.00 0.00 334 TYR A N 9
ATOM 8341 C CA . TYR A 1 29 ? -0.435 0.971 -2.899 1.00 0.00 334 TYR A CA 9
ATOM 8342 C C . TYR A 1 29 ? -0.065 2.165 -2.026 1.00 0.00 334 TYR A C 9
ATOM 8343 O O . TYR A 1 29 ? 0.293 2.016 -0.879 1.00 0.00 334 TYR A O 9
ATOM 8361 N N . HIS A 1 30 ? -0.171 3.350 -2.557 1.00 0.00 335 HIS A N 9
ATOM 8362 C CA . HIS A 1 30 ? 0.145 4.559 -1.756 1.00 0.00 335 HIS A CA 9
ATOM 8363 C C . HIS A 1 30 ? -1.162 5.192 -1.293 1.00 0.00 335 HIS A C 9
ATOM 8364 O O . HIS A 1 30 ? -2.164 5.139 -1.980 1.00 0.00 335 HIS A O 9
ATOM 8378 N N . THR A 1 31 ? -1.168 5.800 -0.146 1.00 0.00 336 THR A N 9
ATOM 8379 C CA . THR A 1 31 ? -2.417 6.440 0.335 1.00 0.00 336 THR A CA 9
ATOM 8380 C C . THR A 1 31 ? -2.903 7.438 -0.722 1.00 0.00 336 THR A C 9
ATOM 8381 O O . THR A 1 31 ? -4.088 7.632 -0.906 1.00 0.00 336 THR A O 9
ATOM 8392 N N . PHE A 1 32 ? -1.995 8.084 -1.407 1.00 0.00 337 PHE A N 9
ATOM 8393 C CA . PHE A 1 32 ? -2.401 9.084 -2.434 1.00 0.00 337 PHE A CA 9
ATOM 8394 C C . PHE A 1 32 ? -2.701 8.421 -3.784 1.00 0.00 337 PHE A C 9
ATOM 8395 O O . PHE A 1 32 ? -3.402 8.979 -4.605 1.00 0.00 337 PHE A O 9
ATOM 8412 N N . CYS A 1 33 ? -2.187 7.252 -4.036 1.00 0.00 338 CYS A N 9
ATOM 8413 C CA . CYS A 1 33 ? -2.461 6.594 -5.342 1.00 0.00 338 CYS A CA 9
ATOM 8414 C C . CYS A 1 33 ? -3.793 5.852 -5.276 1.00 0.00 338 CYS A C 9
ATOM 8415 O O . CYS A 1 33 ? -4.225 5.240 -6.234 1.00 0.00 338 CYS A O 9
ATOM 8422 N N . LEU A 1 34 ? -4.432 5.882 -4.146 1.00 0.00 339 LEU A N 9
ATOM 8423 C CA . LEU A 1 34 ? -5.721 5.158 -3.996 1.00 0.00 339 LEU A CA 9
ATOM 8424 C C . LEU A 1 34 ? -6.902 6.125 -4.118 1.00 0.00 339 LEU A C 9
ATOM 8425 O O . LEU A 1 34 ? -7.324 6.492 -5.197 1.00 0.00 339 LEU A O 9
ATOM 8441 N N . ILE A 1 35 ? -7.421 6.536 -3.002 1.00 0.00 340 ILE A N 9
ATOM 8442 C CA . ILE A 1 35 ? -8.565 7.481 -2.970 1.00 0.00 340 ILE A CA 9
ATOM 8443 C C . ILE A 1 35 ? -8.093 8.668 -2.135 1.00 0.00 340 ILE A C 9
ATOM 8444 O O . ILE A 1 35 ? -7.017 8.586 -1.578 1.00 0.00 340 ILE A O 9
ATOM 8460 N N . PRO A 1 36 ? -8.837 9.758 -2.022 1.00 0.00 341 PRO A N 9
ATOM 8461 C CA . PRO A 1 36 ? -8.399 10.913 -1.209 1.00 0.00 341 PRO A CA 9
ATOM 8462 C C . PRO A 1 36 ? -7.411 10.450 -0.126 1.00 0.00 341 PRO A C 9
ATOM 8463 O O . PRO A 1 36 ? -7.768 9.675 0.739 1.00 0.00 341 PRO A O 9
ATOM 8474 N N . PRO A 1 37 ? -6.156 10.836 -0.217 1.00 0.00 342 PRO A N 9
ATOM 8475 C CA . PRO A 1 37 ? -5.115 10.353 0.723 1.00 0.00 342 PRO A CA 9
ATOM 8476 C C . PRO A 1 37 ? -5.629 10.123 2.141 1.00 0.00 342 PRO A C 9
ATOM 8477 O O . PRO A 1 37 ? -6.278 10.966 2.730 1.00 0.00 342 PRO A O 9
ATOM 8488 N N . LEU A 1 38 ? -5.317 8.982 2.698 1.00 0.00 343 LEU A N 9
ATOM 8489 C CA . LEU A 1 38 ? -5.756 8.684 4.086 1.00 0.00 343 LEU A CA 9
ATOM 8490 C C . LEU A 1 38 ? -4.921 9.520 5.054 1.00 0.00 343 LEU A C 9
ATOM 8491 O O . LEU A 1 38 ? -3.878 10.033 4.698 1.00 0.00 343 LEU A O 9
ATOM 8507 N N . HIS A 1 39 ? -5.361 9.670 6.272 1.00 0.00 344 HIS A N 9
ATOM 8508 C CA . HIS A 1 39 ? -4.573 10.480 7.239 1.00 0.00 344 HIS A CA 9
ATOM 8509 C C . HIS A 1 39 ? -3.203 9.837 7.434 1.00 0.00 344 HIS A C 9
ATOM 8510 O O . HIS A 1 39 ? -2.194 10.510 7.506 1.00 0.00 344 HIS A O 9
ATOM 8525 N N . ASP A 1 40 ? -3.158 8.540 7.510 1.00 0.00 345 ASP A N 9
ATOM 8526 C CA . ASP A 1 40 ? -1.851 7.855 7.686 1.00 0.00 345 ASP A CA 9
ATOM 8527 C C . ASP A 1 40 ? -1.983 6.391 7.287 1.00 0.00 345 ASP A C 9
ATOM 8528 O O . ASP A 1 40 ? -3.052 5.920 6.961 1.00 0.00 345 ASP A O 9
ATOM 8537 N N . VAL A 1 41 ? -0.898 5.673 7.308 1.00 0.00 346 VAL A N 9
ATOM 8538 C CA . VAL A 1 41 ? -0.945 4.235 6.926 1.00 0.00 346 VAL A CA 9
ATOM 8539 C C . VAL A 1 41 ? -1.593 3.419 8.063 1.00 0.00 346 VAL A C 9
ATOM 8540 O O . VAL A 1 41 ? -1.047 3.332 9.145 1.00 0.00 346 VAL A O 9
ATOM 8553 N N . PRO A 1 42 ? -2.743 2.816 7.832 1.00 0.00 347 PRO A N 9
ATOM 8554 C CA . PRO A 1 42 ? -3.438 1.997 8.873 1.00 0.00 347 PRO A CA 9
ATOM 8555 C C . PRO A 1 42 ? -2.496 1.002 9.565 1.00 0.00 347 PRO A C 9
ATOM 8556 O O . PRO A 1 42 ? -1.507 0.573 9.005 1.00 0.00 347 PRO A O 9
ATOM 8567 N N . LYS A 1 43 ? -2.794 0.650 10.789 1.00 0.00 348 LYS A N 9
ATOM 8568 C CA . LYS A 1 43 ? -1.918 -0.291 11.545 1.00 0.00 348 LYS A CA 9
ATOM 8569 C C . LYS A 1 43 ? -2.202 -1.746 11.155 1.00 0.00 348 LYS A C 9
ATOM 8570 O O . LYS A 1 43 ? -2.011 -2.649 11.946 1.00 0.00 348 LYS A O 9
ATOM 8589 N N . GLY A 1 44 ? -2.640 -1.990 9.950 1.00 0.00 349 GLY A N 9
ATOM 8590 C CA . GLY A 1 44 ? -2.914 -3.396 9.527 1.00 0.00 349 GLY A CA 9
ATOM 8591 C C . GLY A 1 44 ? -4.423 -3.663 9.495 1.00 0.00 349 GLY A C 9
ATOM 8592 O O . GLY A 1 44 ? -4.860 -4.725 9.103 1.00 0.00 349 GLY A O 9
ATOM 8596 N N . ASP A 1 45 ? -5.222 -2.716 9.908 1.00 0.00 350 ASP A N 9
ATOM 8597 C CA . ASP A 1 45 ? -6.699 -2.930 9.903 1.00 0.00 350 ASP A CA 9
ATOM 8598 C C . ASP A 1 45 ? -7.341 -2.149 8.753 1.00 0.00 350 ASP A C 9
ATOM 8599 O O . ASP A 1 45 ? -8.188 -1.304 8.967 1.00 0.00 350 ASP A O 9
ATOM 8608 N N . TRP A 1 46 ? -6.950 -2.418 7.536 1.00 0.00 351 TRP A N 9
ATOM 8609 C CA . TRP A 1 46 ? -7.548 -1.677 6.388 1.00 0.00 351 TRP A CA 9
ATOM 8610 C C . TRP A 1 46 ? -7.620 -2.580 5.156 1.00 0.00 351 TRP A C 9
ATOM 8611 O O . TRP A 1 46 ? -7.057 -3.656 5.119 1.00 0.00 351 TRP A O 9
ATOM 8632 N N . ARG A 1 47 ? -8.325 -2.142 4.153 1.00 0.00 352 ARG A N 9
ATOM 8633 C CA . ARG A 1 47 ? -8.469 -2.949 2.915 1.00 0.00 352 ARG A CA 9
ATOM 8634 C C . ARG A 1 47 ? -8.604 -2.008 1.706 1.00 0.00 352 ARG A C 9
ATOM 8635 O O . ARG A 1 47 ? -9.080 -0.897 1.830 1.00 0.00 352 ARG A O 9
ATOM 8656 N N . CYS A 1 48 ? -8.189 -2.435 0.537 1.00 0.00 353 CYS A N 9
ATOM 8657 C CA . CYS A 1 48 ? -8.302 -1.549 -0.660 1.00 0.00 353 CYS A CA 9
ATOM 8658 C C . CYS A 1 48 ? -9.702 -1.702 -1.269 1.00 0.00 353 CYS A C 9
ATOM 8659 O O . CYS A 1 48 ? -10.499 -2.481 -0.793 1.00 0.00 353 CYS A O 9
ATOM 8666 N N . PRO A 1 49 ? -10.021 -0.952 -2.293 1.00 0.00 354 PRO A N 9
ATOM 8667 C CA . PRO A 1 49 ? -11.373 -1.013 -2.926 1.00 0.00 354 PRO A CA 9
ATOM 8668 C C . PRO A 1 49 ? -11.677 -2.387 -3.531 1.00 0.00 354 PRO A C 9
ATOM 8669 O O . PRO A 1 49 ? -12.806 -2.839 -3.527 1.00 0.00 354 PRO A O 9
ATOM 8680 N N . LYS A 1 50 ? -10.686 -3.050 -4.056 1.00 0.00 355 LYS A N 9
ATOM 8681 C CA . LYS A 1 50 ? -10.922 -4.385 -4.669 1.00 0.00 355 LYS A CA 9
ATOM 8682 C C . LYS A 1 50 ? -11.447 -5.371 -3.626 1.00 0.00 355 LYS A C 9
ATOM 8683 O O . LYS A 1 50 ? -12.279 -6.208 -3.921 1.00 0.00 355 LYS A O 9
ATOM 8702 N N . CYS A 1 51 ? -10.972 -5.296 -2.414 1.00 0.00 356 CYS A N 9
ATOM 8703 C CA . CYS A 1 51 ? -11.459 -6.253 -1.381 1.00 0.00 356 CYS A CA 9
ATOM 8704 C C . CYS A 1 51 ? -12.932 -5.967 -1.073 1.00 0.00 356 CYS A C 9
ATOM 8705 O O . CYS A 1 51 ? -13.713 -6.865 -0.831 1.00 0.00 356 CYS A O 9
ATOM 8712 N N . LEU A 1 52 ? -13.315 -4.722 -1.080 1.00 0.00 357 LEU A N 9
ATOM 8713 C CA . LEU A 1 52 ? -14.738 -4.377 -0.797 1.00 0.00 357 LEU A CA 9
ATOM 8714 C C . LEU A 1 52 ? -15.616 -4.769 -1.985 1.00 0.00 357 LEU A C 9
ATOM 8715 O O . LEU A 1 52 ? -16.753 -5.168 -1.827 1.00 0.00 357 LEU A O 9
ATOM 8731 N N . ALA A 1 53 ? -15.100 -4.652 -3.176 1.00 0.00 358 ALA A N 9
ATOM 8732 C CA . ALA A 1 53 ? -15.907 -5.010 -4.377 1.00 0.00 358 ALA A CA 9
ATOM 8733 C C . ALA A 1 53 ? -16.349 -6.467 -4.269 1.00 0.00 358 ALA A C 9
ATOM 8734 O O . ALA A 1 53 ? -17.352 -6.867 -4.825 1.00 0.00 358 ALA A O 9
ATOM 8741 N N . GLN A 1 54 ? -15.605 -7.263 -3.555 1.00 0.00 359 GLN A N 9
ATOM 8742 C CA . GLN A 1 54 ? -15.973 -8.693 -3.405 1.00 0.00 359 GLN A CA 9
ATOM 8743 C C . GLN A 1 54 ? -17.374 -8.777 -2.811 1.00 0.00 359 GLN A C 9
ATOM 8744 O O . GLN A 1 54 ? -18.174 -9.616 -3.176 1.00 0.00 359 GLN A O 9
ATOM 8758 N N . GLU A 1 55 ? -17.671 -7.904 -1.894 1.00 0.00 360 GLU A N 9
ATOM 8759 C CA . GLU A 1 55 ? -19.017 -7.911 -1.258 1.00 0.00 360 GLU A CA 9
ATOM 8760 C C . GLU A 1 55 ? -19.413 -9.349 -0.918 1.00 0.00 360 GLU A C 9
ATOM 8761 O O . GLU A 1 55 ? -20.197 -9.919 -1.659 1.00 0.00 360 GLU A O 9
ATOM 8774 N N . ALA B 2 1 ? -3.575 -1.905 7.387 1.00 0.00 363 ALA B N 9
ATOM 8775 C CA . ALA B 2 1 ? -2.589 -1.923 6.273 1.00 0.00 363 ALA B CA 9
ATOM 8776 C C . ALA B 2 1 ? -1.200 -2.183 6.839 1.00 0.00 363 ALA B C 9
ATOM 8777 O O . ALA B 2 1 ? -0.931 -1.923 7.996 1.00 0.00 363 ALA B O 9
ATOM 8786 N N . ARG B 2 2 ? -0.313 -2.685 6.029 1.00 0.00 364 ARG B N 9
ATOM 8787 C CA . ARG B 2 2 ? 1.068 -2.956 6.509 1.00 0.00 364 ARG B CA 9
ATOM 8788 C C . ARG B 2 2 ? 2.038 -2.047 5.751 1.00 0.00 364 ARG B C 9
ATOM 8789 O O . ARG B 2 2 ? 2.006 -1.956 4.540 1.00 0.00 364 ARG B O 9
ATOM 8810 N N . THR B 2 3 ? 2.880 -1.347 6.462 1.00 0.00 365 THR B N 9
ATOM 8811 C CA . THR B 2 3 ? 3.832 -0.410 5.799 1.00 0.00 365 THR B CA 9
ATOM 8812 C C . THR B 2 3 ? 4.860 -1.177 4.971 1.00 0.00 365 THR B C 9
ATOM 8813 O O . THR B 2 3 ? 5.498 -2.095 5.446 1.00 0.00 365 THR B O 9
ATOM 8824 N N . LYS B 2 4 ? 5.040 -0.784 3.736 1.00 0.00 366 LYS B N 9
ATOM 8825 C CA . LYS B 2 4 ? 6.042 -1.459 2.866 1.00 0.00 366 LYS B CA 9
ATOM 8826 C C . LYS B 2 4 ? 6.977 -0.399 2.280 1.00 0.00 366 LYS B C 9
ATOM 8827 O O . LYS B 2 4 ? 6.559 0.706 1.973 1.00 0.00 366 LYS B O 9
ATOM 8846 N N . GLN B 2 5 ? 8.234 -0.721 2.134 1.00 0.00 367 GLN B N 9
ATOM 8847 C CA . GLN B 2 5 ? 9.202 0.269 1.579 1.00 0.00 367 GLN B CA 9
ATOM 8848 C C . GLN B 2 5 ? 10.054 -0.403 0.505 1.00 0.00 367 GLN B C 9
ATOM 8849 O O . GLN B 2 5 ? 10.208 -1.606 0.487 1.00 0.00 367 GLN B O 9
ATOM 8863 N N . THR B 2 6 ? 10.616 0.362 -0.390 1.00 0.00 368 THR B N 9
ATOM 8864 C CA . THR B 2 6 ? 11.460 -0.257 -1.452 1.00 0.00 368 THR B CA 9
ATOM 8865 C C . THR B 2 6 ? 12.616 0.679 -1.817 1.00 0.00 368 THR B C 9
ATOM 8866 O O . THR B 2 6 ? 12.420 1.844 -2.098 1.00 0.00 368 THR B O 9
ATOM 8877 N N . ALA B 2 7 ? 13.819 0.174 -1.825 1.00 0.00 369 ALA B N 9
ATOM 8878 C CA . ALA B 2 7 ? 14.984 1.033 -2.181 1.00 0.00 369 ALA B CA 9
ATOM 8879 C C . ALA B 2 7 ? 14.856 1.489 -3.635 1.00 0.00 369 ALA B C 9
ATOM 8880 O O . ALA B 2 7 ? 14.371 0.766 -4.481 1.00 0.00 369 ALA B O 9
ATOM 8887 N N . ARG B 2 8 ? 15.287 2.685 -3.932 1.00 0.00 370 ARG B N 9
ATOM 8888 C CA . ARG B 2 8 ? 15.189 3.182 -5.334 1.00 0.00 370 ARG B CA 9
ATOM 8889 C C . ARG B 2 8 ? 15.932 2.226 -6.268 1.00 0.00 370 ARG B C 9
ATOM 8890 O O . ARG B 2 8 ? 15.531 2.006 -7.393 1.00 0.00 370 ARG B O 9
ATOM 8911 N N . LYS B 2 9 ? 17.013 1.656 -5.810 1.00 0.00 371 LYS B N 9
ATOM 8912 C CA . LYS B 2 9 ? 17.782 0.714 -6.673 1.00 0.00 371 LYS B CA 9
ATOM 8913 C C . LYS B 2 9 ? 16.873 -0.440 -7.101 1.00 0.00 371 LYS B C 9
ATOM 8914 O O . LYS B 2 9 ? 16.979 -0.951 -8.197 1.00 0.00 371 LYS B O 9
ATOM 8933 N N . SER B 2 10 ? 15.982 -0.855 -6.244 1.00 0.00 372 SER B N 9
ATOM 8934 C CA . SER B 2 10 ? 15.069 -1.976 -6.602 1.00 0.00 372 SER B CA 9
ATOM 8935 C C . SER B 2 10 ? 13.866 -1.428 -7.373 1.00 0.00 372 SER B C 9
ATOM 8936 O O . SER B 2 10 ? 12.761 -1.537 -6.866 1.00 0.00 372 SER B O 9
ATOM 8947 N N . ALA A 1 1 ? 12.346 -10.393 0.621 1.00 0.00 306 ALA A N 10
ATOM 8948 C CA . ALA A 1 1 ? 11.763 -9.395 1.563 1.00 0.00 306 ALA A CA 10
ATOM 8949 C C . ALA A 1 1 ? 10.295 -9.158 1.215 1.00 0.00 306 ALA A C 10
ATOM 8950 O O . ALA A 1 1 ? 9.938 -8.980 0.067 1.00 0.00 306 ALA A O 10
ATOM 8959 N N . VAL A 1 2 ? 9.441 -9.153 2.198 1.00 0.00 307 VAL A N 10
ATOM 8960 C CA . VAL A 1 2 ? 7.996 -8.928 1.934 1.00 0.00 307 VAL A CA 10
ATOM 8961 C C . VAL A 1 2 ? 7.787 -7.497 1.429 1.00 0.00 307 VAL A C 10
ATOM 8962 O O . VAL A 1 2 ? 6.944 -7.237 0.598 1.00 0.00 307 VAL A O 10
ATOM 8975 N N . ASP A 1 3 ? 8.556 -6.570 1.918 1.00 0.00 308 ASP A N 10
ATOM 8976 C CA . ASP A 1 3 ? 8.405 -5.158 1.467 1.00 0.00 308 ASP A CA 10
ATOM 8977 C C . ASP A 1 3 ? 8.676 -5.071 -0.034 1.00 0.00 308 ASP A C 10
ATOM 8978 O O . ASP A 1 3 ? 8.487 -4.043 -0.652 1.00 0.00 308 ASP A O 10
ATOM 8987 N N . LEU A 1 4 ? 9.134 -6.141 -0.620 1.00 0.00 309 LEU A N 10
ATOM 8988 C CA . LEU A 1 4 ? 9.437 -6.128 -2.076 1.00 0.00 309 LEU A CA 10
ATOM 8989 C C . LEU A 1 4 ? 8.251 -5.569 -2.872 1.00 0.00 309 LEU A C 10
ATOM 8990 O O . LEU A 1 4 ? 8.436 -4.871 -3.848 1.00 0.00 309 LEU A O 10
ATOM 9006 N N . TYR A 1 5 ? 7.035 -5.863 -2.486 1.00 0.00 310 TYR A N 10
ATOM 9007 C CA . TYR A 1 5 ? 5.884 -5.322 -3.268 1.00 0.00 310 TYR A CA 10
ATOM 9008 C C . TYR A 1 5 ? 5.911 -3.799 -3.221 1.00 0.00 310 TYR A C 10
ATOM 9009 O O . TYR A 1 5 ? 6.177 -3.198 -2.199 1.00 0.00 310 TYR A O 10
ATOM 9027 N N . VAL A 1 6 ? 5.633 -3.175 -4.330 1.00 0.00 311 VAL A N 10
ATOM 9028 C CA . VAL A 1 6 ? 5.631 -1.692 -4.382 1.00 0.00 311 VAL A CA 10
ATOM 9029 C C . VAL A 1 6 ? 4.268 -1.211 -4.885 1.00 0.00 311 VAL A C 10
ATOM 9030 O O . VAL A 1 6 ? 3.486 -1.977 -5.411 1.00 0.00 311 VAL A O 10
ATOM 9043 N N . CYS A 1 7 ? 3.968 0.049 -4.725 1.00 0.00 312 CYS A N 10
ATOM 9044 C CA . CYS A 1 7 ? 2.653 0.561 -5.184 1.00 0.00 312 CYS A CA 10
ATOM 9045 C C . CYS A 1 7 ? 2.427 0.102 -6.617 1.00 0.00 312 CYS A C 10
ATOM 9046 O O . CYS A 1 7 ? 3.110 0.517 -7.532 1.00 0.00 312 CYS A O 10
ATOM 9053 N N . LEU A 1 8 ? 1.476 -0.761 -6.812 1.00 0.00 313 LEU A N 10
ATOM 9054 C CA . LEU A 1 8 ? 1.200 -1.267 -8.177 1.00 0.00 313 LEU A CA 10
ATOM 9055 C C . LEU A 1 8 ? 0.946 -0.092 -9.123 1.00 0.00 313 LEU A C 10
ATOM 9056 O O . LEU A 1 8 ? 1.356 -0.107 -10.266 1.00 0.00 313 LEU A O 10
ATOM 9072 N N . LEU A 1 9 ? 0.278 0.929 -8.661 1.00 0.00 314 LEU A N 10
ATOM 9073 C CA . LEU A 1 9 ? 0.010 2.096 -9.542 1.00 0.00 314 LEU A CA 10
ATOM 9074 C C . LEU A 1 9 ? 1.330 2.806 -9.880 1.00 0.00 314 LEU A C 10
ATOM 9075 O O . LEU A 1 9 ? 1.580 3.146 -11.020 1.00 0.00 314 LEU A O 10
ATOM 9091 N N . CYS A 1 10 ? 2.189 3.013 -8.915 1.00 0.00 315 CYS A N 10
ATOM 9092 C CA . CYS A 1 10 ? 3.497 3.677 -9.217 1.00 0.00 315 CYS A CA 10
ATOM 9093 C C . CYS A 1 10 ? 4.537 2.608 -9.521 1.00 0.00 315 CYS A C 10
ATOM 9094 O O . CYS A 1 10 ? 4.985 2.456 -10.640 1.00 0.00 315 CYS A O 10
ATOM 9101 N N . GLY A 1 11 ? 4.938 1.881 -8.516 1.00 0.00 316 GLY A N 10
ATOM 9102 C CA . GLY A 1 11 ? 5.966 0.831 -8.708 1.00 0.00 316 GLY A CA 10
ATOM 9103 C C . GLY A 1 11 ? 7.249 1.268 -8.003 1.00 0.00 316 GLY A C 10
ATOM 9104 O O . GLY A 1 11 ? 8.235 0.559 -7.983 1.00 0.00 316 GLY A O 10
ATOM 9108 N N . SER A 1 12 ? 7.234 2.434 -7.412 1.00 0.00 317 SER A N 10
ATOM 9109 C CA . SER A 1 12 ? 8.442 2.920 -6.690 1.00 0.00 317 SER A CA 10
ATOM 9110 C C . SER A 1 12 ? 8.410 2.380 -5.262 1.00 0.00 317 SER A C 10
ATOM 9111 O O . SER A 1 12 ? 9.431 2.120 -4.663 1.00 0.00 317 SER A O 10
ATOM 9119 N N . GLY A 1 13 ? 7.232 2.203 -4.728 1.00 0.00 318 GLY A N 10
ATOM 9120 C CA . GLY A 1 13 ? 7.084 1.669 -3.343 1.00 0.00 318 GLY A CA 10
ATOM 9121 C C . GLY A 1 13 ? 8.207 2.173 -2.437 1.00 0.00 318 GLY A C 10
ATOM 9122 O O . GLY A 1 13 ? 8.563 1.532 -1.468 1.00 0.00 318 GLY A O 10
ATOM 9126 N N . ASN A 1 14 ? 8.764 3.314 -2.726 1.00 0.00 319 ASN A N 10
ATOM 9127 C CA . ASN A 1 14 ? 9.847 3.837 -1.861 1.00 0.00 319 ASN A CA 10
ATOM 9128 C C . ASN A 1 14 ? 9.235 4.643 -0.717 1.00 0.00 319 ASN A C 10
ATOM 9129 O O . ASN A 1 14 ? 9.840 4.816 0.321 1.00 0.00 319 ASN A O 10
ATOM 9140 N N . ASP A 1 15 ? 8.036 5.123 -0.898 1.00 0.00 320 ASP A N 10
ATOM 9141 C CA . ASP A 1 15 ? 7.378 5.913 0.184 1.00 0.00 320 ASP A CA 10
ATOM 9142 C C . ASP A 1 15 ? 6.997 4.972 1.327 1.00 0.00 320 ASP A C 10
ATOM 9143 O O . ASP A 1 15 ? 5.870 4.537 1.444 1.00 0.00 320 ASP A O 10
ATOM 9152 N N . GLU A 1 16 ? 7.941 4.650 2.166 1.00 0.00 321 GLU A N 10
ATOM 9153 C CA . GLU A 1 16 ? 7.662 3.730 3.303 1.00 0.00 321 GLU A CA 10
ATOM 9154 C C . GLU A 1 16 ? 6.476 4.233 4.129 1.00 0.00 321 GLU A C 10
ATOM 9155 O O . GLU A 1 16 ? 5.659 3.467 4.594 1.00 0.00 321 GLU A O 10
ATOM 9167 N N . ASP A 1 17 ? 6.397 5.510 4.341 1.00 0.00 322 ASP A N 10
ATOM 9168 C CA . ASP A 1 17 ? 5.288 6.062 5.166 1.00 0.00 322 ASP A CA 10
ATOM 9169 C C . ASP A 1 17 ? 3.939 5.994 4.441 1.00 0.00 322 ASP A C 10
ATOM 9170 O O . ASP A 1 17 ? 2.904 5.960 5.077 1.00 0.00 322 ASP A O 10
ATOM 9179 N N . ARG A 1 18 ? 3.921 6.036 3.131 1.00 0.00 323 ARG A N 10
ATOM 9180 C CA . ARG A 1 18 ? 2.604 6.044 2.420 1.00 0.00 323 ARG A CA 10
ATOM 9181 C C . ARG A 1 18 ? 2.253 4.712 1.738 1.00 0.00 323 ARG A C 10
ATOM 9182 O O . ARG A 1 18 ? 1.121 4.527 1.339 1.00 0.00 323 ARG A O 10
ATOM 9203 N N . LEU A 1 19 ? 3.157 3.781 1.566 1.00 0.00 324 LEU A N 10
ATOM 9204 C CA . LEU A 1 19 ? 2.723 2.535 0.875 1.00 0.00 324 LEU A CA 10
ATOM 9205 C C . LEU A 1 19 ? 1.973 1.626 1.850 1.00 0.00 324 LEU A C 10
ATOM 9206 O O . LEU A 1 19 ? 2.533 1.140 2.810 1.00 0.00 324 LEU A O 10
ATOM 9222 N N . LEU A 1 20 ? 0.716 1.361 1.589 1.00 0.00 325 LEU A N 10
ATOM 9223 C CA . LEU A 1 20 ? -0.058 0.450 2.479 1.00 0.00 325 LEU A CA 10
ATOM 9224 C C . LEU A 1 20 ? -0.358 -0.837 1.706 1.00 0.00 325 LEU A C 10
ATOM 9225 O O . LEU A 1 20 ? -0.802 -0.800 0.576 1.00 0.00 325 LEU A O 10
ATOM 9241 N N . LEU A 1 21 ? -0.120 -1.975 2.293 1.00 0.00 326 LEU A N 10
ATOM 9242 C CA . LEU A 1 21 ? -0.395 -3.249 1.570 1.00 0.00 326 LEU A CA 10
ATOM 9243 C C . LEU A 1 21 ? -1.764 -3.784 1.973 1.00 0.00 326 LEU A C 10
ATOM 9244 O O . LEU A 1 21 ? -2.057 -3.949 3.143 1.00 0.00 326 LEU A O 10
ATOM 9260 N N . CYS A 1 22 ? -2.602 -4.070 1.006 1.00 0.00 327 CYS A N 10
ATOM 9261 C CA . CYS A 1 22 ? -3.954 -4.613 1.334 1.00 0.00 327 CYS A CA 10
ATOM 9262 C C . CYS A 1 22 ? -3.845 -6.128 1.465 1.00 0.00 327 CYS A C 10
ATOM 9263 O O . CYS A 1 22 ? -3.401 -6.815 0.564 1.00 0.00 327 CYS A O 10
ATOM 9270 N N . ASP A 1 23 ? -4.225 -6.639 2.599 1.00 0.00 328 ASP A N 10
ATOM 9271 C CA . ASP A 1 23 ? -4.132 -8.106 2.843 1.00 0.00 328 ASP A CA 10
ATOM 9272 C C . ASP A 1 23 ? -5.242 -8.861 2.107 1.00 0.00 328 ASP A C 10
ATOM 9273 O O . ASP A 1 23 ? -5.056 -9.978 1.668 1.00 0.00 328 ASP A O 10
ATOM 9282 N N . GLY A 1 24 ? -6.400 -8.278 1.993 1.00 0.00 329 GLY A N 10
ATOM 9283 C CA . GLY A 1 24 ? -7.520 -8.986 1.316 1.00 0.00 329 GLY A CA 10
ATOM 9284 C C . GLY A 1 24 ? -7.140 -9.341 -0.121 1.00 0.00 329 GLY A C 10
ATOM 9285 O O . GLY A 1 24 ? -7.150 -10.493 -0.506 1.00 0.00 329 GLY A O 10
ATOM 9289 N N . CYS A 1 25 ? -6.820 -8.366 -0.924 1.00 0.00 330 CYS A N 10
ATOM 9290 C CA . CYS A 1 25 ? -6.458 -8.665 -2.336 1.00 0.00 330 CYS A CA 10
ATOM 9291 C C . CYS A 1 25 ? -5.342 -7.729 -2.828 1.00 0.00 330 CYS A C 10
ATOM 9292 O O . CYS A 1 25 ? -4.236 -8.162 -3.085 1.00 0.00 330 CYS A O 10
ATOM 9299 N N . ASP A 1 26 ? -5.619 -6.457 -2.976 1.00 0.00 331 ASP A N 10
ATOM 9300 C CA . ASP A 1 26 ? -4.575 -5.515 -3.462 1.00 0.00 331 ASP A CA 10
ATOM 9301 C C . ASP A 1 26 ? -3.250 -5.845 -2.787 1.00 0.00 331 ASP A C 10
ATOM 9302 O O . ASP A 1 26 ? -3.209 -6.299 -1.662 1.00 0.00 331 ASP A O 10
ATOM 9311 N N . ASP A 1 27 ? -2.167 -5.645 -3.474 1.00 0.00 332 ASP A N 10
ATOM 9312 C CA . ASP A 1 27 ? -0.851 -5.973 -2.886 1.00 0.00 332 ASP A CA 10
ATOM 9313 C C . ASP A 1 27 ? -0.212 -4.737 -2.264 1.00 0.00 332 ASP A C 10
ATOM 9314 O O . ASP A 1 27 ? -0.046 -4.660 -1.065 1.00 0.00 332 ASP A O 10
ATOM 9323 N N . SER A 1 28 ? 0.154 -3.770 -3.060 1.00 0.00 333 SER A N 10
ATOM 9324 C CA . SER A 1 28 ? 0.801 -2.560 -2.489 1.00 0.00 333 SER A CA 10
ATOM 9325 C C . SER A 1 28 ? 0.201 -1.302 -3.106 1.00 0.00 333 SER A C 10
ATOM 9326 O O . SER A 1 28 ? -0.042 -1.236 -4.295 1.00 0.00 333 SER A O 10
ATOM 9334 N N . TYR A 1 29 ? -0.051 -0.304 -2.305 1.00 0.00 334 TYR A N 10
ATOM 9335 C CA . TYR A 1 29 ? -0.644 0.943 -2.849 1.00 0.00 334 TYR A CA 10
ATOM 9336 C C . TYR A 1 29 ? -0.254 2.134 -1.981 1.00 0.00 334 TYR A C 10
ATOM 9337 O O . TYR A 1 29 ? 0.147 1.982 -0.847 1.00 0.00 334 TYR A O 10
ATOM 9355 N N . HIS A 1 30 ? -0.393 3.320 -2.500 1.00 0.00 335 HIS A N 10
ATOM 9356 C CA . HIS A 1 30 ? -0.066 4.529 -1.703 1.00 0.00 335 HIS A CA 10
ATOM 9357 C C . HIS A 1 30 ? -1.368 5.154 -1.217 1.00 0.00 335 HIS A C 10
ATOM 9358 O O . HIS A 1 30 ? -2.378 5.099 -1.889 1.00 0.00 335 HIS A O 10
ATOM 9372 N N . THR A 1 31 ? -1.359 5.753 -0.067 1.00 0.00 336 THR A N 10
ATOM 9373 C CA . THR A 1 31 ? -2.606 6.382 0.433 1.00 0.00 336 THR A CA 10
ATOM 9374 C C . THR A 1 31 ? -3.121 7.379 -0.613 1.00 0.00 336 THR A C 10
ATOM 9375 O O . THR A 1 31 ? -4.310 7.562 -0.774 1.00 0.00 336 THR A O 10
ATOM 9386 N N . PHE A 1 32 ? -2.232 8.037 -1.314 1.00 0.00 337 PHE A N 10
ATOM 9387 C CA . PHE A 1 32 ? -2.672 9.034 -2.332 1.00 0.00 337 PHE A CA 10
ATOM 9388 C C . PHE A 1 32 ? -2.997 8.369 -3.676 1.00 0.00 337 PHE A C 10
ATOM 9389 O O . PHE A 1 32 ? -3.751 8.903 -4.464 1.00 0.00 337 PHE A O 10
ATOM 9406 N N . CYS A 1 33 ? -2.444 7.224 -3.956 1.00 0.00 338 CYS A N 10
ATOM 9407 C CA . CYS A 1 33 ? -2.740 6.565 -5.257 1.00 0.00 338 CYS A CA 10
ATOM 9408 C C . CYS A 1 33 ? -4.058 5.803 -5.157 1.00 0.00 338 CYS A C 10
ATOM 9409 O O . CYS A 1 33 ? -4.503 5.178 -6.100 1.00 0.00 338 CYS A O 10
ATOM 9416 N N . LEU A 1 34 ? -4.666 5.825 -4.011 1.00 0.00 339 LEU A N 10
ATOM 9417 C CA . LEU A 1 34 ? -5.938 5.080 -3.825 1.00 0.00 339 LEU A CA 10
ATOM 9418 C C . LEU A 1 34 ? -7.140 6.022 -3.911 1.00 0.00 339 LEU A C 10
ATOM 9419 O O . LEU A 1 34 ? -7.607 6.379 -4.974 1.00 0.00 339 LEU A O 10
ATOM 9435 N N . ILE A 1 35 ? -7.627 6.419 -2.777 1.00 0.00 340 ILE A N 10
ATOM 9436 C CA . ILE A 1 35 ? -8.792 7.340 -2.695 1.00 0.00 340 ILE A CA 10
ATOM 9437 C C . ILE A 1 35 ? -8.288 8.540 -1.906 1.00 0.00 340 ILE A C 10
ATOM 9438 O O . ILE A 1 35 ? -7.220 8.445 -1.334 1.00 0.00 340 ILE A O 10
ATOM 9454 N N . PRO A 1 36 ? -9.000 9.649 -1.844 1.00 0.00 341 PRO A N 10
ATOM 9455 C CA . PRO A 1 36 ? -8.547 10.819 -1.074 1.00 0.00 341 PRO A CA 10
ATOM 9456 C C . PRO A 1 36 ? -7.566 10.373 0.023 1.00 0.00 341 PRO A C 10
ATOM 9457 O O . PRO A 1 36 ? -7.929 9.611 0.898 1.00 0.00 341 PRO A O 10
ATOM 9468 N N . PRO A 1 37 ? -6.311 10.753 -0.068 1.00 0.00 342 PRO A N 10
ATOM 9469 C CA . PRO A 1 37 ? -5.273 10.281 0.879 1.00 0.00 342 PRO A CA 10
ATOM 9470 C C . PRO A 1 37 ? -5.788 10.052 2.295 1.00 0.00 342 PRO A C 10
ATOM 9471 O O . PRO A 1 37 ? -6.444 10.890 2.883 1.00 0.00 342 PRO A O 10
ATOM 9482 N N . LEU A 1 38 ? -5.469 8.912 2.850 1.00 0.00 343 LEU A N 10
ATOM 9483 C CA . LEU A 1 38 ? -5.905 8.607 4.238 1.00 0.00 343 LEU A CA 10
ATOM 9484 C C . LEU A 1 38 ? -5.066 9.437 5.207 1.00 0.00 343 LEU A C 10
ATOM 9485 O O . LEU A 1 38 ? -4.032 9.966 4.847 1.00 0.00 343 LEU A O 10
ATOM 9501 N N . HIS A 1 39 ? -5.492 9.563 6.433 1.00 0.00 344 HIS A N 10
ATOM 9502 C CA . HIS A 1 39 ? -4.699 10.368 7.401 1.00 0.00 344 HIS A CA 10
ATOM 9503 C C . HIS A 1 39 ? -3.321 9.734 7.569 1.00 0.00 344 HIS A C 10
ATOM 9504 O O . HIS A 1 39 ? -2.315 10.414 7.618 1.00 0.00 344 HIS A O 10
ATOM 9519 N N . ASP A 1 40 ? -3.264 8.437 7.646 1.00 0.00 345 ASP A N 10
ATOM 9520 C CA . ASP A 1 40 ? -1.950 7.760 7.797 1.00 0.00 345 ASP A CA 10
ATOM 9521 C C . ASP A 1 40 ? -2.094 6.290 7.411 1.00 0.00 345 ASP A C 10
ATOM 9522 O O . ASP A 1 40 ? -3.175 5.821 7.119 1.00 0.00 345 ASP A O 10
ATOM 9531 N N . VAL A 1 41 ? -1.014 5.562 7.403 1.00 0.00 346 VAL A N 10
ATOM 9532 C CA . VAL A 1 41 ? -1.087 4.120 7.028 1.00 0.00 346 VAL A CA 10
ATOM 9533 C C . VAL A 1 41 ? -1.724 3.315 8.180 1.00 0.00 346 VAL A C 10
ATOM 9534 O O . VAL A 1 41 ? -1.161 3.228 9.253 1.00 0.00 346 VAL A O 10
ATOM 9547 N N . PRO A 1 42 ? -2.883 2.723 7.968 1.00 0.00 347 PRO A N 10
ATOM 9548 C CA . PRO A 1 42 ? -3.574 1.911 9.022 1.00 0.00 347 PRO A CA 10
ATOM 9549 C C . PRO A 1 42 ? -2.631 0.920 9.719 1.00 0.00 347 PRO A C 10
ATOM 9550 O O . PRO A 1 42 ? -1.607 0.539 9.188 1.00 0.00 347 PRO A O 10
ATOM 9561 N N . LYS A 1 43 ? -2.969 0.517 10.917 1.00 0.00 348 LYS A N 10
ATOM 9562 C CA . LYS A 1 43 ? -2.098 -0.424 11.681 1.00 0.00 348 LYS A CA 10
ATOM 9563 C C . LYS A 1 43 ? -2.312 -1.876 11.237 1.00 0.00 348 LYS A C 10
ATOM 9564 O O . LYS A 1 43 ? -2.070 -2.796 11.993 1.00 0.00 348 LYS A O 10
ATOM 9583 N N . GLY A 1 44 ? -2.745 -2.098 10.025 1.00 0.00 349 GLY A N 10
ATOM 9584 C CA . GLY A 1 44 ? -2.947 -3.504 9.554 1.00 0.00 349 GLY A CA 10
ATOM 9585 C C . GLY A 1 44 ? -4.441 -3.849 9.508 1.00 0.00 349 GLY A C 10
ATOM 9586 O O . GLY A 1 44 ? -4.821 -4.905 9.044 1.00 0.00 349 GLY A O 10
ATOM 9590 N N . ASP A 1 45 ? -5.290 -2.981 9.987 1.00 0.00 350 ASP A N 10
ATOM 9591 C CA . ASP A 1 45 ? -6.752 -3.280 9.971 1.00 0.00 350 ASP A CA 10
ATOM 9592 C C . ASP A 1 45 ? -7.444 -2.490 8.855 1.00 0.00 350 ASP A C 10
ATOM 9593 O O . ASP A 1 45 ? -8.381 -1.756 9.097 1.00 0.00 350 ASP A O 10
ATOM 9602 N N . TRP A 1 46 ? -6.991 -2.626 7.637 1.00 0.00 351 TRP A N 10
ATOM 9603 C CA . TRP A 1 46 ? -7.632 -1.869 6.521 1.00 0.00 351 TRP A CA 10
ATOM 9604 C C . TRP A 1 46 ? -7.590 -2.687 5.233 1.00 0.00 351 TRP A C 10
ATOM 9605 O O . TRP A 1 46 ? -6.737 -3.532 5.041 1.00 0.00 351 TRP A O 10
ATOM 9626 N N . ARG A 1 47 ? -8.507 -2.429 4.344 1.00 0.00 352 ARG A N 10
ATOM 9627 C CA . ARG A 1 47 ? -8.541 -3.163 3.054 1.00 0.00 352 ARG A CA 10
ATOM 9628 C C . ARG A 1 47 ? -8.673 -2.153 1.911 1.00 0.00 352 ARG A C 10
ATOM 9629 O O . ARG A 1 47 ? -9.083 -1.027 2.109 1.00 0.00 352 ARG A O 10
ATOM 9650 N N . CYS A 1 48 ? -8.327 -2.546 0.720 1.00 0.00 353 CYS A N 10
ATOM 9651 C CA . CYS A 1 48 ? -8.424 -1.612 -0.436 1.00 0.00 353 CYS A CA 10
ATOM 9652 C C . CYS A 1 48 ? -9.871 -1.606 -0.961 1.00 0.00 353 CYS A C 10
ATOM 9653 O O . CYS A 1 48 ? -10.690 -2.370 -0.501 1.00 0.00 353 CYS A O 10
ATOM 9660 N N . PRO A 1 49 ? -10.201 -0.753 -1.908 1.00 0.00 354 PRO A N 10
ATOM 9661 C CA . PRO A 1 49 ? -11.587 -0.689 -2.464 1.00 0.00 354 PRO A CA 10
ATOM 9662 C C . PRO A 1 49 ? -11.973 -1.989 -3.170 1.00 0.00 354 PRO A C 10
ATOM 9663 O O . PRO A 1 49 ? -13.111 -2.413 -3.136 1.00 0.00 354 PRO A O 10
ATOM 9674 N N . LYS A 1 50 ? -11.029 -2.627 -3.804 1.00 0.00 355 LYS A N 10
ATOM 9675 C CA . LYS A 1 50 ? -11.332 -3.902 -4.507 1.00 0.00 355 LYS A CA 10
ATOM 9676 C C . LYS A 1 50 ? -11.856 -4.922 -3.497 1.00 0.00 355 LYS A C 10
ATOM 9677 O O . LYS A 1 50 ? -12.717 -5.722 -3.798 1.00 0.00 355 LYS A O 10
ATOM 9696 N N . CYS A 1 51 ? -11.342 -4.894 -2.298 1.00 0.00 356 CYS A N 10
ATOM 9697 C CA . CYS A 1 51 ? -11.806 -5.860 -1.261 1.00 0.00 356 CYS A CA 10
ATOM 9698 C C . CYS A 1 51 ? -13.317 -5.717 -1.076 1.00 0.00 356 CYS A C 10
ATOM 9699 O O . CYS A 1 51 ? -14.040 -6.687 -0.967 1.00 0.00 356 CYS A O 10
ATOM 9706 N N . LEU A 1 52 ? -13.796 -4.509 -1.034 1.00 0.00 357 LEU A N 10
ATOM 9707 C CA . LEU A 1 52 ? -15.256 -4.282 -0.854 1.00 0.00 357 LEU A CA 10
ATOM 9708 C C . LEU A 1 52 ? -16.005 -4.635 -2.142 1.00 0.00 357 LEU A C 10
ATOM 9709 O O . LEU A 1 52 ? -17.153 -5.034 -2.116 1.00 0.00 357 LEU A O 10
ATOM 9725 N N . ALA A 1 53 ? -15.370 -4.475 -3.269 1.00 0.00 358 ALA A N 10
ATOM 9726 C CA . ALA A 1 53 ? -16.050 -4.781 -4.562 1.00 0.00 358 ALA A CA 10
ATOM 9727 C C . ALA A 1 53 ? -16.396 -6.267 -4.622 1.00 0.00 358 ALA A C 10
ATOM 9728 O O . ALA A 1 53 ? -17.274 -6.683 -5.350 1.00 0.00 358 ALA A O 10
ATOM 9735 N N . GLN A 1 54 ? -15.704 -7.066 -3.866 1.00 0.00 359 GLN A N 10
ATOM 9736 C CA . GLN A 1 54 ? -15.975 -8.528 -3.874 1.00 0.00 359 GLN A CA 10
ATOM 9737 C C . GLN A 1 54 ? -17.415 -8.774 -3.440 1.00 0.00 359 GLN A C 10
ATOM 9738 O O . GLN A 1 54 ? -18.094 -9.643 -3.947 1.00 0.00 359 GLN A O 10
ATOM 9752 N N . GLU A 1 55 ? -17.880 -8.005 -2.498 1.00 0.00 360 GLU A N 10
ATOM 9753 C CA . GLU A 1 55 ? -19.278 -8.177 -2.014 1.00 0.00 360 GLU A CA 10
ATOM 9754 C C . GLU A 1 55 ? -19.495 -9.630 -1.589 1.00 0.00 360 GLU A C 10
ATOM 9755 O O . GLU A 1 55 ? -19.665 -10.464 -2.464 1.00 0.00 360 GLU A O 10
ATOM 9768 N N . ALA B 2 1 ? -3.616 -1.944 7.478 1.00 0.00 363 ALA B N 10
ATOM 9769 C CA . ALA B 2 1 ? -2.680 -1.923 6.321 1.00 0.00 363 ALA B CA 10
ATOM 9770 C C . ALA B 2 1 ? -1.256 -2.130 6.822 1.00 0.00 363 ALA B C 10
ATOM 9771 O O . ALA B 2 1 ? -0.938 -1.833 7.957 1.00 0.00 363 ALA B O 10
ATOM 9780 N N . ARG B 2 2 ? -0.397 -2.629 5.978 1.00 0.00 364 ARG B N 10
ATOM 9781 C CA . ARG B 2 2 ? 1.015 -2.851 6.393 1.00 0.00 364 ARG B CA 10
ATOM 9782 C C . ARG B 2 2 ? 1.918 -1.931 5.567 1.00 0.00 364 ARG B C 10
ATOM 9783 O O . ARG B 2 2 ? 1.697 -1.719 4.392 1.00 0.00 364 ARG B O 10
ATOM 9804 N N . THR B 2 3 ? 2.909 -1.351 6.186 1.00 0.00 365 THR B N 10
ATOM 9805 C CA . THR B 2 3 ? 3.800 -0.404 5.455 1.00 0.00 365 THR B CA 10
ATOM 9806 C C . THR B 2 3 ? 4.893 -1.143 4.682 1.00 0.00 365 THR B C 10
ATOM 9807 O O . THR B 2 3 ? 5.482 -2.092 5.158 1.00 0.00 365 THR B O 10
ATOM 9818 N N . LYS B 2 4 ? 5.185 -0.675 3.496 1.00 0.00 366 LYS B N 10
ATOM 9819 C CA . LYS B 2 4 ? 6.262 -1.298 2.680 1.00 0.00 366 LYS B CA 10
ATOM 9820 C C . LYS B 2 4 ? 7.192 -0.188 2.196 1.00 0.00 366 LYS B C 10
ATOM 9821 O O . LYS B 2 4 ? 6.751 0.902 1.869 1.00 0.00 366 LYS B O 10
ATOM 9840 N N . GLN B 2 5 ? 8.470 -0.458 2.150 1.00 0.00 367 GLN B N 10
ATOM 9841 C CA . GLN B 2 5 ? 9.448 0.575 1.698 1.00 0.00 367 GLN B CA 10
ATOM 9842 C C . GLN B 2 5 ? 10.306 0.005 0.571 1.00 0.00 367 GLN B C 10
ATOM 9843 O O . GLN B 2 5 ? 10.499 -1.191 0.471 1.00 0.00 367 GLN B O 10
ATOM 9857 N N . THR B 2 6 ? 10.834 0.846 -0.277 1.00 0.00 368 THR B N 10
ATOM 9858 C CA . THR B 2 6 ? 11.687 0.326 -1.385 1.00 0.00 368 THR B CA 10
ATOM 9859 C C . THR B 2 6 ? 12.771 1.346 -1.741 1.00 0.00 368 THR B C 10
ATOM 9860 O O . THR B 2 6 ? 12.492 2.496 -2.019 1.00 0.00 368 THR B O 10
ATOM 9871 N N . ALA B 2 7 ? 14.007 0.928 -1.751 1.00 0.00 369 ALA B N 10
ATOM 9872 C CA . ALA B 2 7 ? 15.112 1.866 -2.103 1.00 0.00 369 ALA B CA 10
ATOM 9873 C C . ALA B 2 7 ? 15.590 1.571 -3.526 1.00 0.00 369 ALA B C 10
ATOM 9874 O O . ALA B 2 7 ? 15.648 0.433 -3.946 1.00 0.00 369 ALA B O 10
ATOM 9881 N N . ARG B 2 8 ? 15.931 2.585 -4.272 1.00 0.00 370 ARG B N 10
ATOM 9882 C CA . ARG B 2 8 ? 16.404 2.353 -5.667 1.00 0.00 370 ARG B CA 10
ATOM 9883 C C . ARG B 2 8 ? 17.691 1.527 -5.636 1.00 0.00 370 ARG B C 10
ATOM 9884 O O . ARG B 2 8 ? 18.518 1.679 -4.759 1.00 0.00 370 ARG B O 10
ATOM 9905 N N . LYS B 2 9 ? 17.869 0.653 -6.589 1.00 0.00 371 LYS B N 10
ATOM 9906 C CA . LYS B 2 9 ? 19.103 -0.181 -6.615 1.00 0.00 371 LYS B CA 10
ATOM 9907 C C . LYS B 2 9 ? 20.088 0.397 -7.634 1.00 0.00 371 LYS B C 10
ATOM 9908 O O . LYS B 2 9 ? 19.700 0.927 -8.656 1.00 0.00 371 LYS B O 10
ATOM 9927 N N . SER B 2 10 ? 21.361 0.300 -7.362 1.00 0.00 372 SER B N 10
ATOM 9928 C CA . SER B 2 10 ? 22.370 0.844 -8.316 1.00 0.00 372 SER B CA 10
ATOM 9929 C C . SER B 2 10 ? 23.572 -0.100 -8.378 1.00 0.00 372 SER B C 10
ATOM 9930 O O . SER B 2 10 ? 23.952 -0.471 -9.477 1.00 0.00 372 SER B O 10
ATOM 9941 N N . ALA A 1 1 ? 12.371 -10.948 -0.851 1.00 0.00 306 ALA A N 11
ATOM 9942 C CA . ALA A 1 1 ? 12.465 -9.709 -0.029 1.00 0.00 306 ALA A CA 11
ATOM 9943 C C . ALA A 1 1 ? 11.062 -9.197 0.292 1.00 0.00 306 ALA A C 11
ATOM 9944 O O . ALA A 1 1 ? 10.204 -9.122 -0.563 1.00 0.00 306 ALA A O 11
ATOM 9953 N N . VAL A 1 2 ? 10.824 -8.844 1.524 1.00 0.00 307 VAL A N 11
ATOM 9954 C CA . VAL A 1 2 ? 9.482 -8.335 1.912 1.00 0.00 307 VAL A CA 11
ATOM 9955 C C . VAL A 1 2 ? 9.257 -6.958 1.284 1.00 0.00 307 VAL A C 11
ATOM 9956 O O . VAL A 1 2 ? 8.141 -6.568 1.001 1.00 0.00 307 VAL A O 11
ATOM 9969 N N . ASP A 1 3 ? 10.310 -6.223 1.060 1.00 0.00 308 ASP A N 11
ATOM 9970 C CA . ASP A 1 3 ? 10.169 -4.872 0.446 1.00 0.00 308 ASP A CA 11
ATOM 9971 C C . ASP A 1 3 ? 9.825 -5.019 -1.036 1.00 0.00 308 ASP A C 11
ATOM 9972 O O . ASP A 1 3 ? 9.525 -4.056 -1.715 1.00 0.00 308 ASP A O 11
ATOM 9981 N N . LEU A 1 4 ? 9.887 -6.217 -1.546 1.00 0.00 309 LEU A N 11
ATOM 9982 C CA . LEU A 1 4 ? 9.591 -6.438 -2.988 1.00 0.00 309 LEU A CA 11
ATOM 9983 C C . LEU A 1 4 ? 8.245 -5.817 -3.375 1.00 0.00 309 LEU A C 11
ATOM 9984 O O . LEU A 1 4 ? 8.099 -5.280 -4.455 1.00 0.00 309 LEU A O 11
ATOM 10000 N N . TYR A 1 5 ? 7.254 -5.885 -2.528 1.00 0.00 310 TYR A N 11
ATOM 10001 C CA . TYR A 1 5 ? 5.940 -5.292 -2.910 1.00 0.00 310 TYR A CA 11
ATOM 10002 C C . TYR A 1 5 ? 6.066 -3.771 -2.959 1.00 0.00 310 TYR A C 11
ATOM 10003 O O . TYR A 1 5 ? 6.412 -3.132 -1.984 1.00 0.00 310 TYR A O 11
ATOM 10021 N N . VAL A 1 6 ? 5.775 -3.189 -4.091 1.00 0.00 311 VAL A N 11
ATOM 10022 C CA . VAL A 1 6 ? 5.860 -1.711 -4.223 1.00 0.00 311 VAL A CA 11
ATOM 10023 C C . VAL A 1 6 ? 4.520 -1.170 -4.725 1.00 0.00 311 VAL A C 11
ATOM 10024 O O . VAL A 1 6 ? 3.728 -1.893 -5.295 1.00 0.00 311 VAL A O 11
ATOM 10037 N N . CYS A 1 7 ? 4.251 0.092 -4.522 1.00 0.00 312 CYS A N 11
ATOM 10038 C CA . CYS A 1 7 ? 2.958 0.652 -4.989 1.00 0.00 312 CYS A CA 11
ATOM 10039 C C . CYS A 1 7 ? 2.754 0.240 -6.440 1.00 0.00 312 CYS A C 11
ATOM 10040 O O . CYS A 1 7 ? 3.473 0.654 -7.328 1.00 0.00 312 CYS A O 11
ATOM 10047 N N . LEU A 1 8 ? 1.783 -0.591 -6.684 1.00 0.00 313 LEU A N 11
ATOM 10048 C CA . LEU A 1 8 ? 1.527 -1.057 -8.069 1.00 0.00 313 LEU A CA 11
ATOM 10049 C C . LEU A 1 8 ? 1.348 0.144 -8.995 1.00 0.00 313 LEU A C 11
ATOM 10050 O O . LEU A 1 8 ? 1.799 0.139 -10.124 1.00 0.00 313 LEU A O 11
ATOM 10066 N N . LEU A 1 9 ? 0.695 1.173 -8.535 1.00 0.00 314 LEU A N 11
ATOM 10067 C CA . LEU A 1 9 ? 0.493 2.366 -9.397 1.00 0.00 314 LEU A CA 11
ATOM 10068 C C . LEU A 1 9 ? 1.847 3.041 -9.673 1.00 0.00 314 LEU A C 11
ATOM 10069 O O . LEU A 1 9 ? 2.148 3.395 -10.797 1.00 0.00 314 LEU A O 11
ATOM 10085 N N . CYS A 1 10 ? 2.678 3.198 -8.676 1.00 0.00 315 CYS A N 11
ATOM 10086 C CA . CYS A 1 10 ? 4.017 3.822 -8.917 1.00 0.00 315 CYS A CA 11
ATOM 10087 C C . CYS A 1 10 ? 5.032 2.719 -9.193 1.00 0.00 315 CYS A C 11
ATOM 10088 O O . CYS A 1 10 ? 5.522 2.562 -10.293 1.00 0.00 315 CYS A O 11
ATOM 10095 N N . GLY A 1 11 ? 5.364 1.969 -8.180 1.00 0.00 316 GLY A N 11
ATOM 10096 C CA . GLY A 1 11 ? 6.363 0.884 -8.338 1.00 0.00 316 GLY A CA 11
ATOM 10097 C C . GLY A 1 11 ? 7.632 1.277 -7.585 1.00 0.00 316 GLY A C 11
ATOM 10098 O O . GLY A 1 11 ? 8.591 0.534 -7.529 1.00 0.00 316 GLY A O 11
ATOM 10102 N N . SER A 1 12 ? 7.635 2.441 -6.993 1.00 0.00 317 SER A N 11
ATOM 10103 C CA . SER A 1 12 ? 8.831 2.887 -6.227 1.00 0.00 317 SER A CA 11
ATOM 10104 C C . SER A 1 12 ? 8.726 2.354 -4.799 1.00 0.00 317 SER A C 11
ATOM 10105 O O . SER A 1 12 ? 9.715 2.064 -4.158 1.00 0.00 317 SER A O 11
ATOM 10113 N N . GLY A 1 13 ? 7.521 2.218 -4.309 1.00 0.00 318 GLY A N 11
ATOM 10114 C CA . GLY A 1 13 ? 7.302 1.698 -2.927 1.00 0.00 318 GLY A CA 11
ATOM 10115 C C . GLY A 1 13 ? 8.418 2.156 -1.989 1.00 0.00 318 GLY A C 11
ATOM 10116 O O . GLY A 1 13 ? 8.761 1.473 -1.045 1.00 0.00 318 GLY A O 11
ATOM 10120 N N . ASN A 1 14 ? 8.987 3.301 -2.231 1.00 0.00 319 ASN A N 11
ATOM 10121 C CA . ASN A 1 14 ? 10.072 3.782 -1.343 1.00 0.00 319 ASN A CA 11
ATOM 10122 C C . ASN A 1 14 ? 9.472 4.557 -0.171 1.00 0.00 319 ASN A C 11
ATOM 10123 O O . ASN A 1 14 ? 10.082 4.687 0.872 1.00 0.00 319 ASN A O 11
ATOM 10134 N N . ASP A 1 15 ? 8.282 5.069 -0.335 1.00 0.00 320 ASP A N 11
ATOM 10135 C CA . ASP A 1 15 ? 7.634 5.847 0.763 1.00 0.00 320 ASP A CA 11
ATOM 10136 C C . ASP A 1 15 ? 7.183 4.907 1.884 1.00 0.00 320 ASP A C 11
ATOM 10137 O O . ASP A 1 15 ? 6.046 4.481 1.933 1.00 0.00 320 ASP A O 11
ATOM 10146 N N . GLU A 1 16 ? 8.067 4.586 2.787 1.00 0.00 321 GLU A N 11
ATOM 10147 C CA . GLU A 1 16 ? 7.702 3.680 3.913 1.00 0.00 321 GLU A CA 11
ATOM 10148 C C . GLU A 1 16 ? 6.481 4.219 4.662 1.00 0.00 321 GLU A C 11
ATOM 10149 O O . GLU A 1 16 ? 5.625 3.475 5.095 1.00 0.00 321 GLU A O 11
ATOM 10161 N N . ASP A 1 17 ? 6.410 5.503 4.843 1.00 0.00 322 ASP A N 11
ATOM 10162 C CA . ASP A 1 17 ? 5.268 6.089 5.597 1.00 0.00 322 ASP A CA 11
ATOM 10163 C C . ASP A 1 17 ? 3.965 6.040 4.794 1.00 0.00 322 ASP A C 11
ATOM 10164 O O . ASP A 1 17 ? 2.894 6.018 5.367 1.00 0.00 322 ASP A O 11
ATOM 10173 N N . ARG A 1 18 ? 4.027 6.082 3.486 1.00 0.00 323 ARG A N 11
ATOM 10174 C CA . ARG A 1 18 ? 2.757 6.106 2.696 1.00 0.00 323 ARG A CA 11
ATOM 10175 C C . ARG A 1 18 ? 2.427 4.772 2.009 1.00 0.00 323 ARG A C 11
ATOM 10176 O O . ARG A 1 18 ? 1.306 4.580 1.584 1.00 0.00 323 ARG A O 11
ATOM 10197 N N . LEU A 1 19 ? 3.336 3.842 1.867 1.00 0.00 324 LEU A N 11
ATOM 10198 C CA . LEU A 1 19 ? 2.923 2.588 1.178 1.00 0.00 324 LEU A CA 11
ATOM 10199 C C . LEU A 1 19 ? 2.089 1.728 2.125 1.00 0.00 324 LEU A C 11
ATOM 10200 O O . LEU A 1 19 ? 2.577 1.255 3.134 1.00 0.00 324 LEU A O 11
ATOM 10216 N N . LEU A 1 20 ? 0.846 1.485 1.791 1.00 0.00 325 LEU A N 11
ATOM 10217 C CA . LEU A 1 20 ? 0.002 0.614 2.654 1.00 0.00 325 LEU A CA 11
ATOM 10218 C C . LEU A 1 20 ? -0.207 -0.715 1.920 1.00 0.00 325 LEU A C 11
ATOM 10219 O O . LEU A 1 20 ? -0.583 -0.742 0.765 1.00 0.00 325 LEU A O 11
ATOM 10235 N N . LEU A 1 21 ? 0.054 -1.813 2.569 1.00 0.00 326 LEU A N 11
ATOM 10236 C CA . LEU A 1 21 ? -0.101 -3.138 1.905 1.00 0.00 326 LEU A CA 11
ATOM 10237 C C . LEU A 1 21 ? -1.518 -3.668 2.147 1.00 0.00 326 LEU A C 11
ATOM 10238 O O . LEU A 1 21 ? -1.908 -3.889 3.279 1.00 0.00 326 LEU A O 11
ATOM 10254 N N . CYS A 1 22 ? -2.284 -3.898 1.105 1.00 0.00 327 CYS A N 11
ATOM 10255 C CA . CYS A 1 22 ? -3.660 -4.443 1.313 1.00 0.00 327 CYS A CA 11
ATOM 10256 C C . CYS A 1 22 ? -3.548 -5.956 1.446 1.00 0.00 327 CYS A C 11
ATOM 10257 O O . CYS A 1 22 ? -3.031 -6.635 0.577 1.00 0.00 327 CYS A O 11
ATOM 10264 N N . ASP A 1 23 ? -4.008 -6.477 2.546 1.00 0.00 328 ASP A N 11
ATOM 10265 C CA . ASP A 1 23 ? -3.916 -7.943 2.789 1.00 0.00 328 ASP A CA 11
ATOM 10266 C C . ASP A 1 23 ? -5.008 -8.693 2.027 1.00 0.00 328 ASP A C 11
ATOM 10267 O O . ASP A 1 23 ? -4.815 -9.808 1.588 1.00 0.00 328 ASP A O 11
ATOM 10276 N N . GLY A 1 24 ? -6.161 -8.106 1.887 1.00 0.00 329 GLY A N 11
ATOM 10277 C CA . GLY A 1 24 ? -7.265 -8.807 1.183 1.00 0.00 329 GLY A CA 11
ATOM 10278 C C . GLY A 1 24 ? -6.850 -9.153 -0.248 1.00 0.00 329 GLY A C 11
ATOM 10279 O O . GLY A 1 24 ? -6.845 -10.305 -0.639 1.00 0.00 329 GLY A O 11
ATOM 10283 N N . CYS A 1 25 ? -6.515 -8.172 -1.036 1.00 0.00 330 CYS A N 11
ATOM 10284 C CA . CYS A 1 25 ? -6.118 -8.460 -2.442 1.00 0.00 330 CYS A CA 11
ATOM 10285 C C . CYS A 1 25 ? -4.998 -7.514 -2.901 1.00 0.00 330 CYS A C 11
ATOM 10286 O O . CYS A 1 25 ? -3.882 -7.939 -3.128 1.00 0.00 330 CYS A O 11
ATOM 10293 N N . ASP A 1 26 ? -5.281 -6.244 -3.051 1.00 0.00 331 ASP A N 11
ATOM 10294 C CA . ASP A 1 26 ? -4.226 -5.294 -3.505 1.00 0.00 331 ASP A CA 11
ATOM 10295 C C . ASP A 1 26 ? -2.922 -5.620 -2.791 1.00 0.00 331 ASP A C 11
ATOM 10296 O O . ASP A 1 26 ? -2.913 -6.032 -1.648 1.00 0.00 331 ASP A O 11
ATOM 10305 N N . ASP A 1 27 ? -1.823 -5.464 -3.463 1.00 0.00 332 ASP A N 11
ATOM 10306 C CA . ASP A 1 27 ? -0.527 -5.789 -2.835 1.00 0.00 332 ASP A CA 11
ATOM 10307 C C . ASP A 1 27 ? 0.083 -4.550 -2.188 1.00 0.00 332 ASP A C 11
ATOM 10308 O O . ASP A 1 27 ? 0.203 -4.473 -0.988 1.00 0.00 332 ASP A O 11
ATOM 10317 N N . SER A 1 28 ? 0.472 -3.580 -2.968 1.00 0.00 333 SER A N 11
ATOM 10318 C CA . SER A 1 28 ? 1.091 -2.364 -2.372 1.00 0.00 333 SER A CA 11
ATOM 10319 C C . SER A 1 28 ? 0.492 -1.106 -2.990 1.00 0.00 333 SER A C 11
ATOM 10320 O O . SER A 1 28 ? 0.276 -1.027 -4.183 1.00 0.00 333 SER A O 11
ATOM 10328 N N . TYR A 1 29 ? 0.219 -0.120 -2.182 1.00 0.00 334 TYR A N 11
ATOM 10329 C CA . TYR A 1 29 ? -0.367 1.133 -2.718 1.00 0.00 334 TYR A CA 11
ATOM 10330 C C . TYR A 1 29 ? 0.002 2.311 -1.819 1.00 0.00 334 TYR A C 11
ATOM 10331 O O . TYR A 1 29 ? 0.351 2.146 -0.669 1.00 0.00 334 TYR A O 11
ATOM 10349 N N . HIS A 1 30 ? -0.093 3.503 -2.330 1.00 0.00 335 HIS A N 11
ATOM 10350 C CA . HIS A 1 30 ? 0.221 4.694 -1.505 1.00 0.00 335 HIS A CA 11
ATOM 10351 C C . HIS A 1 30 ? -1.092 5.333 -1.063 1.00 0.00 335 HIS A C 11
ATOM 10352 O O . HIS A 1 30 ? -2.083 5.278 -1.763 1.00 0.00 335 HIS A O 11
ATOM 10366 N N . THR A 1 31 ? -1.113 5.947 0.082 1.00 0.00 336 THR A N 11
ATOM 10367 C CA . THR A 1 31 ? -2.372 6.593 0.537 1.00 0.00 336 THR A CA 11
ATOM 10368 C C . THR A 1 31 ? -2.834 7.597 -0.525 1.00 0.00 336 THR A C 11
ATOM 10369 O O . THR A 1 31 ? -4.014 7.798 -0.731 1.00 0.00 336 THR A O 11
ATOM 10380 N N . PHE A 1 32 ? -1.909 8.245 -1.188 1.00 0.00 337 PHE A N 11
ATOM 10381 C CA . PHE A 1 32 ? -2.292 9.253 -2.218 1.00 0.00 337 PHE A CA 11
ATOM 10382 C C . PHE A 1 32 ? -2.568 8.598 -3.576 1.00 0.00 337 PHE A C 11
ATOM 10383 O O . PHE A 1 32 ? -3.268 9.151 -4.401 1.00 0.00 337 PHE A O 11
ATOM 10400 N N . CYS A 1 33 ? -2.029 7.439 -3.833 1.00 0.00 338 CYS A N 11
ATOM 10401 C CA . CYS A 1 33 ? -2.278 6.791 -5.150 1.00 0.00 338 CYS A CA 11
ATOM 10402 C C . CYS A 1 33 ? -3.620 6.068 -5.120 1.00 0.00 338 CYS A C 11
ATOM 10403 O O . CYS A 1 33 ? -4.037 5.467 -6.088 1.00 0.00 338 CYS A O 11
ATOM 10410 N N . LEU A 1 34 ? -4.285 6.102 -4.005 1.00 0.00 339 LEU A N 11
ATOM 10411 C CA . LEU A 1 34 ? -5.587 5.400 -3.890 1.00 0.00 339 LEU A CA 11
ATOM 10412 C C . LEU A 1 34 ? -6.747 6.389 -4.040 1.00 0.00 339 LEU A C 11
ATOM 10413 O O . LEU A 1 34 ? -7.134 6.767 -5.128 1.00 0.00 339 LEU A O 11
ATOM 10429 N N . ILE A 1 35 ? -7.285 6.803 -2.936 1.00 0.00 340 ILE A N 11
ATOM 10430 C CA . ILE A 1 35 ? -8.412 7.773 -2.927 1.00 0.00 340 ILE A CA 11
ATOM 10431 C C . ILE A 1 35 ? -7.934 8.942 -2.070 1.00 0.00 340 ILE A C 11
ATOM 10432 O O . ILE A 1 35 ? -6.878 8.829 -1.483 1.00 0.00 340 ILE A O 11
ATOM 10448 N N . PRO A 1 36 ? -8.653 10.047 -1.970 1.00 0.00 341 PRO A N 11
ATOM 10449 C CA . PRO A 1 36 ? -8.210 11.186 -1.137 1.00 0.00 341 PRO A CA 11
ATOM 10450 C C . PRO A 1 36 ? -7.271 10.687 -0.026 1.00 0.00 341 PRO A C 11
ATOM 10451 O O . PRO A 1 36 ? -7.676 9.911 0.817 1.00 0.00 341 PRO A O 11
ATOM 10462 N N . PRO A 1 37 ? -6.006 11.046 -0.066 1.00 0.00 342 PRO A N 11
ATOM 10463 C CA . PRO A 1 37 ? -5.012 10.529 0.904 1.00 0.00 342 PRO A CA 11
ATOM 10464 C C . PRO A 1 37 ? -5.585 10.288 2.296 1.00 0.00 342 PRO A C 11
ATOM 10465 O O . PRO A 1 37 ? -6.245 11.131 2.871 1.00 0.00 342 PRO A O 11
ATOM 10476 N N . LEU A 1 38 ? -5.313 9.135 2.847 1.00 0.00 343 LEU A N 11
ATOM 10477 C CA . LEU A 1 38 ? -5.814 8.821 4.210 1.00 0.00 343 LEU A CA 11
ATOM 10478 C C . LEU A 1 38 ? -5.023 9.643 5.226 1.00 0.00 343 LEU A C 11
ATOM 10479 O O . LEU A 1 38 ? -3.977 10.179 4.917 1.00 0.00 343 LEU A O 11
ATOM 10495 N N . HIS A 1 39 ? -5.507 9.756 6.430 1.00 0.00 344 HIS A N 11
ATOM 10496 C CA . HIS A 1 39 ? -4.765 10.555 7.444 1.00 0.00 344 HIS A CA 11
ATOM 10497 C C . HIS A 1 39 ? -3.398 9.915 7.671 1.00 0.00 344 HIS A C 11
ATOM 10498 O O . HIS A 1 39 ? -2.396 10.592 7.792 1.00 0.00 344 HIS A O 11
ATOM 10513 N N . ASP A 1 40 ? -3.347 8.616 7.720 1.00 0.00 345 ASP A N 11
ATOM 10514 C CA . ASP A 1 40 ? -2.043 7.930 7.925 1.00 0.00 345 ASP A CA 11
ATOM 10515 C C . ASP A 1 40 ? -2.166 6.468 7.509 1.00 0.00 345 ASP A C 11
ATOM 10516 O O . ASP A 1 40 ? -3.231 5.997 7.166 1.00 0.00 345 ASP A O 11
ATOM 10525 N N . VAL A 1 41 ? -1.081 5.746 7.536 1.00 0.00 346 VAL A N 11
ATOM 10526 C CA . VAL A 1 41 ? -1.127 4.311 7.142 1.00 0.00 346 VAL A CA 11
ATOM 10527 C C . VAL A 1 41 ? -1.786 3.488 8.266 1.00 0.00 346 VAL A C 11
ATOM 10528 O O . VAL A 1 41 ? -1.252 3.399 9.355 1.00 0.00 346 VAL A O 11
ATOM 10541 N N . PRO A 1 42 ? -2.929 2.881 8.019 1.00 0.00 347 PRO A N 11
ATOM 10542 C CA . PRO A 1 42 ? -3.631 2.054 9.048 1.00 0.00 347 PRO A CA 11
ATOM 10543 C C . PRO A 1 42 ? -2.687 1.077 9.760 1.00 0.00 347 PRO A C 11
ATOM 10544 O O . PRO A 1 42 ? -1.693 0.643 9.211 1.00 0.00 347 PRO A O 11
ATOM 10555 N N . LYS A 1 43 ? -2.983 0.747 10.990 1.00 0.00 348 LYS A N 11
ATOM 10556 C CA . LYS A 1 43 ? -2.105 -0.175 11.765 1.00 0.00 348 LYS A CA 11
ATOM 10557 C C . LYS A 1 43 ? -2.289 -1.632 11.322 1.00 0.00 348 LYS A C 11
ATOM 10558 O O . LYS A 1 43 ? -2.106 -2.545 12.103 1.00 0.00 348 LYS A O 11
ATOM 10577 N N . GLY A 1 44 ? -2.635 -1.867 10.085 1.00 0.00 349 GLY A N 11
ATOM 10578 C CA . GLY A 1 44 ? -2.806 -3.276 9.622 1.00 0.00 349 GLY A CA 11
ATOM 10579 C C . GLY A 1 44 ? -4.292 -3.643 9.553 1.00 0.00 349 GLY A C 11
ATOM 10580 O O . GLY A 1 44 ? -4.643 -4.748 9.198 1.00 0.00 349 GLY A O 11
ATOM 10584 N N . ASP A 1 45 ? -5.165 -2.728 9.884 1.00 0.00 350 ASP A N 11
ATOM 10585 C CA . ASP A 1 45 ? -6.624 -3.037 9.834 1.00 0.00 350 ASP A CA 11
ATOM 10586 C C . ASP A 1 45 ? -7.286 -2.208 8.733 1.00 0.00 350 ASP A C 11
ATOM 10587 O O . ASP A 1 45 ? -8.055 -1.305 8.998 1.00 0.00 350 ASP A O 11
ATOM 10596 N N . TRP A 1 46 ? -6.993 -2.507 7.496 1.00 0.00 351 TRP A N 11
ATOM 10597 C CA . TRP A 1 46 ? -7.606 -1.735 6.381 1.00 0.00 351 TRP A CA 11
ATOM 10598 C C . TRP A 1 46 ? -7.580 -2.562 5.096 1.00 0.00 351 TRP A C 11
ATOM 10599 O O . TRP A 1 46 ? -6.848 -3.526 4.976 1.00 0.00 351 TRP A O 11
ATOM 10620 N N . ARG A 1 47 ? -8.371 -2.185 4.137 1.00 0.00 352 ARG A N 11
ATOM 10621 C CA . ARG A 1 47 ? -8.405 -2.926 2.854 1.00 0.00 352 ARG A CA 11
ATOM 10622 C C . ARG A 1 47 ? -8.507 -1.926 1.700 1.00 0.00 352 ARG A C 11
ATOM 10623 O O . ARG A 1 47 ? -8.890 -0.787 1.884 1.00 0.00 352 ARG A O 11
ATOM 10644 N N . CYS A 1 48 ? -8.166 -2.342 0.514 1.00 0.00 353 CYS A N 11
ATOM 10645 C CA . CYS A 1 48 ? -8.237 -1.423 -0.656 1.00 0.00 353 CYS A CA 11
ATOM 10646 C C . CYS A 1 48 ? -9.654 -1.471 -1.251 1.00 0.00 353 CYS A C 11
ATOM 10647 O O . CYS A 1 48 ? -10.479 -2.236 -0.802 1.00 0.00 353 CYS A O 11
ATOM 10654 N N . PRO A 1 49 ? -9.957 -0.663 -2.246 1.00 0.00 354 PRO A N 11
ATOM 10655 C CA . PRO A 1 49 ? -11.316 -0.651 -2.868 1.00 0.00 354 PRO A CA 11
ATOM 10656 C C . PRO A 1 49 ? -11.657 -1.985 -3.537 1.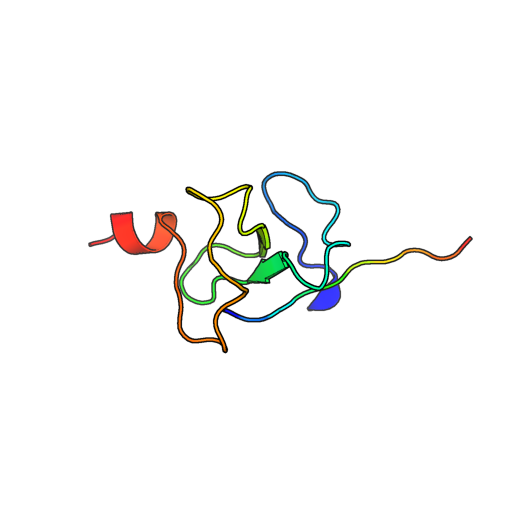00 0.00 354 PRO A C 11
ATOM 10657 O O . PRO A 1 49 ? -12.790 -2.425 -3.523 1.00 0.00 354 PRO A O 11
ATOM 10668 N N . LYS A 1 50 ? -10.686 -2.637 -4.115 1.00 0.00 355 LYS A N 11
ATOM 10669 C CA . LYS A 1 50 ? -10.955 -3.942 -4.774 1.00 0.00 355 LYS A CA 11
ATOM 10670 C C . LYS A 1 50 ? -11.493 -4.926 -3.737 1.00 0.00 355 LYS A C 11
ATOM 10671 O O . LYS A 1 50 ? -12.334 -5.752 -4.027 1.00 0.00 355 LYS A O 11
ATOM 10690 N N . CYS A 1 51 ? -11.011 -4.842 -2.527 1.00 0.00 356 CYS A N 11
ATOM 10691 C CA . CYS A 1 51 ? -11.489 -5.770 -1.463 1.00 0.00 356 CYS A CA 11
ATOM 10692 C C . CYS A 1 51 ? -13.007 -5.643 -1.323 1.00 0.00 356 CYS A C 11
ATOM 10693 O O . CYS A 1 51 ? -13.717 -6.619 -1.189 1.00 0.00 356 CYS A O 11
ATOM 10700 N N . LEU A 1 52 ? -13.503 -4.442 -1.343 1.00 0.00 357 LEU A N 11
ATOM 10701 C CA . LEU A 1 52 ? -14.971 -4.231 -1.209 1.00 0.00 357 LEU A CA 11
ATOM 10702 C C . LEU A 1 52 ? -15.681 -4.627 -2.505 1.00 0.00 357 LEU A C 11
ATOM 10703 O O . LEU A 1 52 ? -16.825 -5.036 -2.497 1.00 0.00 357 LEU A O 11
ATOM 10719 N N . ALA A 1 53 ? -15.017 -4.495 -3.619 1.00 0.00 358 ALA A N 11
ATOM 10720 C CA . ALA A 1 53 ? -15.662 -4.848 -4.918 1.00 0.00 358 ALA A CA 11
ATOM 10721 C C . ALA A 1 53 ? -16.021 -6.331 -4.919 1.00 0.00 358 ALA A C 11
ATOM 10722 O O . ALA A 1 53 ? -16.885 -6.776 -5.648 1.00 0.00 358 ALA A O 11
ATOM 10729 N N . GLN A 1 54 ? -15.352 -7.099 -4.111 1.00 0.00 359 GLN A N 11
ATOM 10730 C CA . GLN A 1 54 ? -15.632 -8.556 -4.053 1.00 0.00 359 GLN A CA 11
ATOM 10731 C C . GLN A 1 54 ? -17.083 -8.768 -3.637 1.00 0.00 359 GLN A C 11
ATOM 10732 O O . GLN A 1 54 ? -17.761 -9.656 -4.116 1.00 0.00 359 GLN A O 11
ATOM 10746 N N . GLU A 1 55 ? -17.560 -7.951 -2.744 1.00 0.00 360 GLU A N 11
ATOM 10747 C CA . GLU A 1 55 ? -18.969 -8.086 -2.281 1.00 0.00 360 GLU A CA 11
ATOM 10748 C C . GLU A 1 55 ? -19.235 -9.537 -1.873 1.00 0.00 360 GLU A C 11
ATOM 10749 O O . GLU A 1 55 ? -19.716 -10.286 -2.707 1.00 0.00 360 GLU A O 11
ATOM 10762 N N . ALA B 2 1 ? -3.594 -1.827 7.474 1.00 0.00 363 ALA B N 11
ATOM 10763 C CA . ALA B 2 1 ? -2.605 -1.764 6.363 1.00 0.00 363 ALA B CA 11
ATOM 10764 C C . ALA B 2 1 ? -1.199 -1.933 6.927 1.00 0.00 363 ALA B C 11
ATOM 10765 O O . ALA B 2 1 ? -0.916 -1.526 8.037 1.00 0.00 363 ALA B O 11
ATOM 10774 N N . ARG B 2 2 ? -0.316 -2.522 6.172 1.00 0.00 364 ARG B N 11
ATOM 10775 C CA . ARG B 2 2 ? 1.079 -2.707 6.663 1.00 0.00 364 ARG B CA 11
ATOM 10776 C C . ARG B 2 2 ? 2.012 -1.815 5.840 1.00 0.00 364 ARG B C 11
ATOM 10777 O O . ARG B 2 2 ? 1.825 -1.627 4.655 1.00 0.00 364 ARG B O 11
ATOM 10798 N N . THR B 2 3 ? 2.987 -1.228 6.476 1.00 0.00 365 THR B N 11
ATOM 10799 C CA . THR B 2 3 ? 3.909 -0.300 5.757 1.00 0.00 365 THR B CA 11
ATOM 10800 C C . THR B 2 3 ? 4.957 -1.061 4.940 1.00 0.00 365 THR B C 11
ATOM 10801 O O . THR B 2 3 ? 5.462 -2.089 5.345 1.00 0.00 365 THR B O 11
ATOM 10812 N N . LYS B 2 4 ? 5.304 -0.524 3.797 1.00 0.00 366 LYS B N 11
ATOM 10813 C CA . LYS B 2 4 ? 6.342 -1.162 2.942 1.00 0.00 366 LYS B CA 11
ATOM 10814 C C . LYS B 2 4 ? 7.367 -0.102 2.536 1.00 0.00 366 LYS B C 11
ATOM 10815 O O . LYS B 2 4 ? 7.011 0.992 2.113 1.00 0.00 366 LYS B O 11
ATOM 10834 N N . GLN B 2 5 ? 8.629 -0.422 2.657 1.00 0.00 367 GLN B N 11
ATOM 10835 C CA . GLN B 2 5 ? 9.705 0.538 2.277 1.00 0.00 367 GLN B CA 11
ATOM 10836 C C . GLN B 2 5 ? 10.566 -0.088 1.179 1.00 0.00 367 GLN B C 11
ATOM 10837 O O . GLN B 2 5 ? 10.925 -1.246 1.256 1.00 0.00 367 GLN B O 11
ATOM 10851 N N . THR B 2 6 ? 10.905 0.659 0.161 1.00 0.00 368 THR B N 11
ATOM 10852 C CA . THR B 2 6 ? 11.749 0.074 -0.925 1.00 0.00 368 THR B CA 11
ATOM 10853 C C . THR B 2 6 ? 12.834 1.070 -1.345 1.00 0.00 368 THR B C 11
ATOM 10854 O O . THR B 2 6 ? 12.551 2.139 -1.846 1.00 0.00 368 THR B O 11
ATOM 10865 N N . ALA B 2 7 ? 14.077 0.716 -1.157 1.00 0.00 369 ALA B N 11
ATOM 10866 C CA . ALA B 2 7 ? 15.181 1.632 -1.556 1.00 0.00 369 ALA B CA 11
ATOM 10867 C C . ALA B 2 7 ? 15.372 1.572 -3.073 1.00 0.00 369 ALA B C 11
ATOM 10868 O O . ALA B 2 7 ? 15.549 2.579 -3.729 1.00 0.00 369 ALA B O 11
ATOM 10875 N N . ARG B 2 8 ? 15.339 0.392 -3.633 1.00 0.00 370 ARG B N 11
ATOM 10876 C CA . ARG B 2 8 ? 15.521 0.258 -5.107 1.00 0.00 370 ARG B CA 11
ATOM 10877 C C . ARG B 2 8 ? 14.316 0.859 -5.833 1.00 0.00 370 ARG B C 11
ATOM 10878 O O . ARG B 2 8 ? 13.204 0.825 -5.345 1.00 0.00 370 ARG B O 11
ATOM 10899 N N . LYS B 2 9 ? 14.528 1.406 -6.998 1.00 0.00 371 LYS B N 11
ATOM 10900 C CA . LYS B 2 9 ? 13.396 2.005 -7.758 1.00 0.00 371 LYS B CA 11
ATOM 10901 C C . LYS B 2 9 ? 12.331 0.935 -8.005 1.00 0.00 371 LYS B C 11
ATOM 10902 O O . LYS B 2 9 ? 11.148 1.210 -8.006 1.00 0.00 371 LYS B O 11
ATOM 10921 N N . SER B 2 10 ? 12.743 -0.286 -8.216 1.00 0.00 372 SER B N 11
ATOM 10922 C CA . SER B 2 10 ? 11.756 -1.375 -8.464 1.00 0.00 372 SER B CA 11
ATOM 10923 C C . SER B 2 10 ? 10.771 -0.933 -9.547 1.00 0.00 372 SER B C 11
ATOM 10924 O O . SER B 2 10 ? 9.629 -0.666 -9.209 1.00 0.00 372 SER B O 11
ATOM 10935 N N . ALA A 1 1 ? 12.010 -12.161 -0.842 1.00 0.00 306 ALA A N 12
ATOM 10936 C CA . ALA A 1 1 ? 10.876 -11.714 0.016 1.00 0.00 306 ALA A CA 12
ATOM 10937 C C . ALA A 1 1 ? 9.689 -11.328 -0.865 1.00 0.00 306 ALA A C 12
ATOM 10938 O O . ALA A 1 1 ? 9.832 -10.632 -1.851 1.00 0.00 306 ALA A O 12
ATOM 10947 N N . VAL A 1 2 ? 8.517 -11.776 -0.517 1.00 0.00 307 VAL A N 12
ATOM 10948 C CA . VAL A 1 2 ? 7.316 -11.440 -1.325 1.00 0.00 307 VAL A CA 12
ATOM 10949 C C . VAL A 1 2 ? 6.978 -9.959 -1.151 1.00 0.00 307 VAL A C 12
ATOM 10950 O O . VAL A 1 2 ? 6.393 -9.342 -2.017 1.00 0.00 307 VAL A O 12
ATOM 10963 N N . ASP A 1 3 ? 7.345 -9.384 -0.040 1.00 0.00 308 ASP A N 12
ATOM 10964 C CA . ASP A 1 3 ? 7.043 -7.943 0.192 1.00 0.00 308 ASP A CA 12
ATOM 10965 C C . ASP A 1 3 ? 7.728 -7.108 -0.892 1.00 0.00 308 ASP A C 12
ATOM 10966 O O . ASP A 1 3 ? 7.513 -5.919 -1.010 1.00 0.00 308 ASP A O 12
ATOM 10975 N N . LEU A 1 4 ? 8.560 -7.733 -1.673 1.00 0.00 309 LEU A N 12
ATOM 10976 C CA . LEU A 1 4 ? 9.286 -7.007 -2.750 1.00 0.00 309 LEU A CA 12
ATOM 10977 C C . LEU A 1 4 ? 8.310 -6.190 -3.608 1.00 0.00 309 LEU A C 12
ATOM 10978 O O . LEU A 1 4 ? 8.694 -5.215 -4.224 1.00 0.00 309 LEU A O 12
ATOM 10994 N N . TYR A 1 5 ? 7.062 -6.576 -3.683 1.00 0.00 310 TYR A N 12
ATOM 10995 C CA . TYR A 1 5 ? 6.117 -5.802 -4.540 1.00 0.00 310 TYR A CA 12
ATOM 10996 C C . TYR A 1 5 ? 6.024 -4.349 -4.068 1.00 0.00 310 TYR A C 12
ATOM 10997 O O . TYR A 1 5 ? 6.044 -4.049 -2.891 1.00 0.00 310 TYR A O 12
ATOM 11015 N N . VAL A 1 6 ? 5.943 -3.450 -5.007 1.00 0.00 311 VAL A N 12
ATOM 11016 C CA . VAL A 1 6 ? 5.861 -2.002 -4.691 1.00 0.00 311 VAL A CA 12
ATOM 11017 C C . VAL A 1 6 ? 4.487 -1.495 -5.130 1.00 0.00 311 VAL A C 12
ATOM 11018 O O . VAL A 1 6 ? 3.718 -2.222 -5.726 1.00 0.00 311 VAL A O 12
ATOM 11031 N N . CYS A 1 7 ? 4.148 -0.275 -4.823 1.00 0.00 312 CYS A N 12
ATOM 11032 C CA . CYS A 1 7 ? 2.812 0.226 -5.204 1.00 0.00 312 CYS A CA 12
ATOM 11033 C C . CYS A 1 7 ? 2.528 -0.090 -6.667 1.00 0.00 312 CYS A C 12
ATOM 11034 O O . CYS A 1 7 ? 3.176 0.407 -7.567 1.00 0.00 312 CYS A O 12
ATOM 11041 N N . LEU A 1 8 ? 1.551 -0.912 -6.897 1.00 0.00 313 LEU A N 12
ATOM 11042 C CA . LEU A 1 8 ? 1.186 -1.287 -8.284 1.00 0.00 313 LEU A CA 12
ATOM 11043 C C . LEU A 1 8 ? 0.904 -0.029 -9.119 1.00 0.00 313 LEU A C 12
ATOM 11044 O O . LEU A 1 8 ? 1.282 0.058 -10.271 1.00 0.00 313 LEU A O 12
ATOM 11060 N N . LEU A 1 9 ? 0.241 0.945 -8.553 1.00 0.00 314 LEU A N 12
ATOM 11061 C CA . LEU A 1 9 ? -0.064 2.188 -9.316 1.00 0.00 314 LEU A CA 12
ATOM 11062 C C . LEU A 1 9 ? 1.222 2.954 -9.627 1.00 0.00 314 LEU A C 12
ATOM 11063 O O . LEU A 1 9 ? 1.412 3.454 -10.717 1.00 0.00 314 LEU A O 12
ATOM 11079 N N . CYS A 1 10 ? 2.097 3.066 -8.668 1.00 0.00 315 CYS A N 12
ATOM 11080 C CA . CYS A 1 10 ? 3.358 3.820 -8.891 1.00 0.00 315 CYS A CA 12
ATOM 11081 C C . CYS A 1 10 ? 4.498 2.847 -9.184 1.00 0.00 315 CYS A C 12
ATOM 11082 O O . CYS A 1 10 ? 4.991 2.770 -10.291 1.00 0.00 315 CYS A O 12
ATOM 11089 N N . GLY A 1 11 ? 4.926 2.111 -8.197 1.00 0.00 316 GLY A N 12
ATOM 11090 C CA . GLY A 1 11 ? 6.039 1.148 -8.409 1.00 0.00 316 GLY A CA 12
ATOM 11091 C C . GLY A 1 11 ? 7.285 1.645 -7.677 1.00 0.00 316 GLY A C 12
ATOM 11092 O O . GLY A 1 11 ? 8.318 1.005 -7.677 1.00 0.00 316 GLY A O 12
ATOM 11096 N N . SER A 1 12 ? 7.194 2.778 -7.042 1.00 0.00 317 SER A N 12
ATOM 11097 C CA . SER A 1 12 ? 8.368 3.301 -6.297 1.00 0.00 317 SER A CA 12
ATOM 11098 C C . SER A 1 12 ? 8.370 2.690 -4.896 1.00 0.00 317 SER A C 12
ATOM 11099 O O . SER A 1 12 ? 9.407 2.465 -4.306 1.00 0.00 317 SER A O 12
ATOM 11107 N N . GLY A 1 13 ? 7.203 2.408 -4.374 1.00 0.00 318 GLY A N 12
ATOM 11108 C CA . GLY A 1 13 ? 7.091 1.800 -3.015 1.00 0.00 318 GLY A CA 12
ATOM 11109 C C . GLY A 1 13 ? 8.171 2.355 -2.084 1.00 0.00 318 GLY A C 12
ATOM 11110 O O . GLY A 1 13 ? 8.538 1.726 -1.110 1.00 0.00 318 GLY A O 12
ATOM 11114 N N . ASN A 1 14 ? 8.691 3.518 -2.365 1.00 0.00 319 ASN A N 12
ATOM 11115 C CA . ASN A 1 14 ? 9.744 4.083 -1.487 1.00 0.00 319 ASN A CA 12
ATOM 11116 C C . ASN A 1 14 ? 9.102 4.876 -0.353 1.00 0.00 319 ASN A C 12
ATOM 11117 O O . ASN A 1 14 ? 9.697 5.067 0.689 1.00 0.00 319 ASN A O 12
ATOM 11128 N N . ASP A 1 15 ? 7.895 5.331 -0.537 1.00 0.00 320 ASP A N 12
ATOM 11129 C CA . ASP A 1 15 ? 7.226 6.104 0.545 1.00 0.00 320 ASP A CA 12
ATOM 11130 C C . ASP A 1 15 ? 6.894 5.151 1.692 1.00 0.00 320 ASP A C 12
ATOM 11131 O O . ASP A 1 15 ? 5.808 4.613 1.780 1.00 0.00 320 ASP A O 12
ATOM 11140 N N . GLU A 1 16 ? 7.840 4.933 2.558 1.00 0.00 321 GLU A N 12
ATOM 11141 C CA . GLU A 1 16 ? 7.628 4.004 3.703 1.00 0.00 321 GLU A CA 12
ATOM 11142 C C . GLU A 1 16 ? 6.374 4.379 4.499 1.00 0.00 321 GLU A C 12
ATOM 11143 O O . GLU A 1 16 ? 5.673 3.529 5.008 1.00 0.00 321 GLU A O 12
ATOM 11155 N N . ASP A 1 17 ? 6.102 5.642 4.643 1.00 0.00 322 ASP A N 12
ATOM 11156 C CA . ASP A 1 17 ? 4.917 6.059 5.445 1.00 0.00 322 ASP A CA 12
ATOM 11157 C C . ASP A 1 17 ? 3.625 6.029 4.623 1.00 0.00 322 ASP A C 12
ATOM 11158 O O . ASP A 1 17 ? 2.545 6.040 5.182 1.00 0.00 322 ASP A O 12
ATOM 11167 N N . ARG A 1 18 ? 3.702 6.028 3.316 1.00 0.00 323 ARG A N 12
ATOM 11168 C CA . ARG A 1 18 ? 2.442 6.045 2.513 1.00 0.00 323 ARG A CA 12
ATOM 11169 C C . ARG A 1 18 ? 2.163 4.696 1.852 1.00 0.00 323 ARG A C 12
ATOM 11170 O O . ARG A 1 18 ? 1.039 4.416 1.498 1.00 0.00 323 ARG A O 12
ATOM 11191 N N . LEU A 1 19 ? 3.144 3.859 1.653 1.00 0.00 324 LEU A N 12
ATOM 11192 C CA . LEU A 1 19 ? 2.846 2.566 0.984 1.00 0.00 324 LEU A CA 12
ATOM 11193 C C . LEU A 1 19 ? 2.087 1.644 1.946 1.00 0.00 324 LEU A C 12
ATOM 11194 O O . LEU A 1 19 ? 2.632 1.167 2.921 1.00 0.00 324 LEU A O 12
ATOM 11210 N N . LEU A 1 20 ? 0.830 1.378 1.666 1.00 0.00 325 LEU A N 12
ATOM 11211 C CA . LEU A 1 20 ? 0.041 0.475 2.551 1.00 0.00 325 LEU A CA 12
ATOM 11212 C C . LEU A 1 20 ? -0.226 -0.822 1.797 1.00 0.00 325 LEU A C 12
ATOM 11213 O O . LEU A 1 20 ? -0.642 -0.808 0.656 1.00 0.00 325 LEU A O 12
ATOM 11229 N N . LEU A 1 21 ? 0.007 -1.946 2.411 1.00 0.00 326 LEU A N 12
ATOM 11230 C CA . LEU A 1 21 ? -0.242 -3.219 1.699 1.00 0.00 326 LEU A CA 12
ATOM 11231 C C . LEU A 1 21 ? -1.643 -3.722 2.039 1.00 0.00 326 LEU A C 12
ATOM 11232 O O . LEU A 1 21 ? -2.008 -3.821 3.196 1.00 0.00 326 LEU A O 12
ATOM 11248 N N . CYS A 1 22 ? -2.427 -4.045 1.040 1.00 0.00 327 CYS A N 12
ATOM 11249 C CA . CYS A 1 22 ? -3.802 -4.554 1.315 1.00 0.00 327 CYS A CA 12
ATOM 11250 C C . CYS A 1 22 ? -3.732 -6.070 1.466 1.00 0.00 327 CYS A C 12
ATOM 11251 O O . CYS A 1 22 ? -3.287 -6.780 0.583 1.00 0.00 327 CYS A O 12
ATOM 11258 N N . ASP A 1 23 ? -4.152 -6.557 2.595 1.00 0.00 328 ASP A N 12
ATOM 11259 C CA . ASP A 1 23 ? -4.108 -8.022 2.861 1.00 0.00 328 ASP A CA 12
ATOM 11260 C C . ASP A 1 23 ? -5.218 -8.751 2.102 1.00 0.00 328 ASP A C 12
ATOM 11261 O O . ASP A 1 23 ? -5.058 -9.882 1.688 1.00 0.00 328 ASP A O 12
ATOM 11270 N N . GLY A 1 24 ? -6.352 -8.129 1.941 1.00 0.00 329 GLY A N 12
ATOM 11271 C CA . GLY A 1 24 ? -7.472 -8.809 1.238 1.00 0.00 329 GLY A CA 12
ATOM 11272 C C . GLY A 1 24 ? -7.037 -9.232 -0.164 1.00 0.00 329 GLY A C 12
ATOM 11273 O O . GLY A 1 24 ? -7.053 -10.398 -0.502 1.00 0.00 329 GLY A O 12
ATOM 11277 N N . CYS A 1 25 ? -6.659 -8.296 -0.985 1.00 0.00 330 CYS A N 12
ATOM 11278 C CA . CYS A 1 25 ? -6.233 -8.654 -2.365 1.00 0.00 330 CYS A CA 12
ATOM 11279 C C . CYS A 1 25 ? -5.083 -7.756 -2.826 1.00 0.00 330 CYS A C 12
ATOM 11280 O O . CYS A 1 25 ? -3.969 -8.206 -3.004 1.00 0.00 330 CYS A O 12
ATOM 11287 N N . ASP A 1 26 ? -5.346 -6.492 -3.036 1.00 0.00 331 ASP A N 12
ATOM 11288 C CA . ASP A 1 26 ? -4.270 -5.570 -3.499 1.00 0.00 331 ASP A CA 12
ATOM 11289 C C . ASP A 1 26 ? -2.971 -5.888 -2.768 1.00 0.00 331 ASP A C 12
ATOM 11290 O O . ASP A 1 26 ? -2.970 -6.325 -1.637 1.00 0.00 331 ASP A O 12
ATOM 11299 N N . ASP A 1 27 ? -1.866 -5.690 -3.421 1.00 0.00 332 ASP A N 12
ATOM 11300 C CA . ASP A 1 27 ? -0.561 -5.995 -2.793 1.00 0.00 332 ASP A CA 12
ATOM 11301 C C . ASP A 1 27 ? 0.025 -4.742 -2.151 1.00 0.00 332 ASP A C 12
ATOM 11302 O O . ASP A 1 27 ? 0.153 -4.659 -0.946 1.00 0.00 332 ASP A O 12
ATOM 11311 N N . SER A 1 28 ? 0.379 -3.764 -2.943 1.00 0.00 333 SER A N 12
ATOM 11312 C CA . SER A 1 28 ? 0.962 -2.524 -2.365 1.00 0.00 333 SER A CA 12
ATOM 11313 C C . SER A 1 28 ? 0.369 -1.305 -3.050 1.00 0.00 333 SER A C 12
ATOM 11314 O O . SER A 1 28 ? 0.146 -1.290 -4.244 1.00 0.00 333 SER A O 12
ATOM 11322 N N . TYR A 1 29 ? 0.096 -0.288 -2.289 1.00 0.00 334 TYR A N 12
ATOM 11323 C CA . TYR A 1 29 ? -0.495 0.944 -2.864 1.00 0.00 334 TYR A CA 12
ATOM 11324 C C . TYR A 1 29 ? -0.157 2.128 -1.961 1.00 0.00 334 TYR A C 12
ATOM 11325 O O . TYR A 1 29 ? 0.131 1.947 -0.797 1.00 0.00 334 TYR A O 12
ATOM 11343 N N . HIS A 1 30 ? -0.227 3.337 -2.459 1.00 0.00 335 HIS A N 12
ATOM 11344 C CA . HIS A 1 30 ? 0.032 4.502 -1.573 1.00 0.00 335 HIS A CA 12
ATOM 11345 C C . HIS A 1 30 ? -1.303 5.149 -1.238 1.00 0.00 335 HIS A C 12
ATOM 11346 O O . HIS A 1 30 ? -2.233 5.122 -2.020 1.00 0.00 335 HIS A O 12
ATOM 11360 N N . THR A 1 31 ? -1.407 5.735 -0.089 1.00 0.00 336 THR A N 12
ATOM 11361 C CA . THR A 1 31 ? -2.682 6.387 0.292 1.00 0.00 336 THR A CA 12
ATOM 11362 C C . THR A 1 31 ? -3.056 7.444 -0.755 1.00 0.00 336 THR A C 12
ATOM 11363 O O . THR A 1 31 ? -4.218 7.709 -0.984 1.00 0.00 336 THR A O 12
ATOM 11374 N N . PHE A 1 32 ? -2.088 8.071 -1.375 1.00 0.00 337 PHE A N 12
ATOM 11375 C CA . PHE A 1 32 ? -2.413 9.129 -2.374 1.00 0.00 337 PHE A CA 12
ATOM 11376 C C . PHE A 1 32 ? -2.785 8.553 -3.750 1.00 0.00 337 PHE A C 12
ATOM 11377 O O . PHE A 1 32 ? -3.541 9.164 -4.478 1.00 0.00 337 PHE A O 12
ATOM 11394 N N . CYS A 1 33 ? -2.279 7.412 -4.140 1.00 0.00 338 CYS A N 12
ATOM 11395 C CA . CYS A 1 33 ? -2.653 6.890 -5.487 1.00 0.00 338 CYS A CA 12
ATOM 11396 C C . CYS A 1 33 ? -3.913 6.028 -5.386 1.00 0.00 338 CYS A C 12
ATOM 11397 O O . CYS A 1 33 ? -4.398 5.505 -6.370 1.00 0.00 338 CYS A O 12
ATOM 11404 N N . LEU A 1 34 ? -4.450 5.876 -4.207 1.00 0.00 339 LEU A N 12
ATOM 11405 C CA . LEU A 1 34 ? -5.680 5.047 -4.047 1.00 0.00 339 LEU A CA 12
ATOM 11406 C C . LEU A 1 34 ? -6.930 5.913 -4.244 1.00 0.00 339 LEU A C 12
ATOM 11407 O O . LEU A 1 34 ? -7.352 6.189 -5.349 1.00 0.00 339 LEU A O 12
ATOM 11423 N N . ILE A 1 35 ? -7.505 6.344 -3.162 1.00 0.00 340 ILE A N 12
ATOM 11424 C CA . ILE A 1 35 ? -8.718 7.203 -3.205 1.00 0.00 340 ILE A CA 12
ATOM 11425 C C . ILE A 1 35 ? -8.350 8.458 -2.416 1.00 0.00 340 ILE A C 12
ATOM 11426 O O . ILE A 1 35 ? -7.279 8.480 -1.847 1.00 0.00 340 ILE A O 12
ATOM 11442 N N . PRO A 1 36 ? -9.175 9.492 -2.354 1.00 0.00 341 PRO A N 12
ATOM 11443 C CA . PRO A 1 36 ? -8.832 10.709 -1.585 1.00 0.00 341 PRO A CA 12
ATOM 11444 C C . PRO A 1 36 ? -7.821 10.357 -0.481 1.00 0.00 341 PRO A C 12
ATOM 11445 O O . PRO A 1 36 ? -8.126 9.583 0.405 1.00 0.00 341 PRO A O 12
ATOM 11456 N N . PRO A 1 37 ? -6.599 10.833 -0.577 1.00 0.00 342 PRO A N 12
ATOM 11457 C CA . PRO A 1 37 ? -5.532 10.457 0.378 1.00 0.00 342 PRO A CA 12
ATOM 11458 C C . PRO A 1 37 ? -6.036 10.189 1.793 1.00 0.00 342 PRO A C 12
ATOM 11459 O O . PRO A 1 37 ? -6.785 10.953 2.368 1.00 0.00 342 PRO A O 12
ATOM 11470 N N . LEU A 1 38 ? -5.612 9.086 2.347 1.00 0.00 343 LEU A N 12
ATOM 11471 C CA . LEU A 1 38 ? -6.028 8.708 3.721 1.00 0.00 343 LEU A CA 12
ATOM 11472 C C . LEU A 1 38 ? -5.237 9.543 4.727 1.00 0.00 343 LEU A C 12
ATOM 11473 O O . LEU A 1 38 ? -4.179 10.056 4.422 1.00 0.00 343 LEU A O 12
ATOM 11489 N N . HIS A 1 39 ? -5.735 9.690 5.923 1.00 0.00 344 HIS A N 12
ATOM 11490 C CA . HIS A 1 39 ? -4.995 10.499 6.929 1.00 0.00 344 HIS A CA 12
ATOM 11491 C C . HIS A 1 39 ? -3.637 9.855 7.199 1.00 0.00 344 HIS A C 12
ATOM 11492 O O . HIS A 1 39 ? -2.629 10.525 7.291 1.00 0.00 344 HIS A O 12
ATOM 11507 N N . ASP A 1 40 ? -3.601 8.561 7.318 1.00 0.00 345 ASP A N 12
ATOM 11508 C CA . ASP A 1 40 ? -2.304 7.877 7.573 1.00 0.00 345 ASP A CA 12
ATOM 11509 C C . ASP A 1 40 ? -2.428 6.396 7.220 1.00 0.00 345 ASP A C 12
ATOM 11510 O O . ASP A 1 40 ? -3.489 5.917 6.877 1.00 0.00 345 ASP A O 12
ATOM 11519 N N . VAL A 1 41 ? -1.347 5.670 7.298 1.00 0.00 346 VAL A N 12
ATOM 11520 C CA . VAL A 1 41 ? -1.389 4.219 6.964 1.00 0.00 346 VAL A CA 12
ATOM 11521 C C . VAL A 1 41 ? -2.075 3.436 8.101 1.00 0.00 346 VAL A C 12
ATOM 11522 O O . VAL A 1 41 ? -1.564 3.377 9.202 1.00 0.00 346 VAL A O 12
ATOM 11535 N N . PRO A 1 42 ? -3.217 2.825 7.847 1.00 0.00 347 PRO A N 12
ATOM 11536 C CA . PRO A 1 42 ? -3.948 2.031 8.884 1.00 0.00 347 PRO A CA 12
ATOM 11537 C C . PRO A 1 42 ? -3.031 1.054 9.635 1.00 0.00 347 PRO A C 12
ATOM 11538 O O . PRO A 1 42 ? -1.980 0.679 9.156 1.00 0.00 347 PRO A O 12
ATOM 11549 N N . LYS A 1 43 ? -3.423 0.655 10.817 1.00 0.00 348 LYS A N 12
ATOM 11550 C CA . LYS A 1 43 ? -2.582 -0.272 11.626 1.00 0.00 348 LYS A CA 12
ATOM 11551 C C . LYS A 1 43 ? -2.774 -1.731 11.191 1.00 0.00 348 LYS A C 12
ATOM 11552 O O . LYS A 1 43 ? -2.547 -2.642 11.962 1.00 0.00 348 LYS A O 12
ATOM 11571 N N . GLY A 1 44 ? -3.173 -1.968 9.970 1.00 0.00 349 GLY A N 12
ATOM 11572 C CA . GLY A 1 44 ? -3.355 -3.379 9.507 1.00 0.00 349 GLY A CA 12
ATOM 11573 C C . GLY A 1 44 ? -4.845 -3.733 9.421 1.00 0.00 349 GLY A C 12
ATOM 11574 O O . GLY A 1 44 ? -5.208 -4.773 8.914 1.00 0.00 349 GLY A O 12
ATOM 11578 N N . ASP A 1 45 ? -5.709 -2.890 9.915 1.00 0.00 350 ASP A N 12
ATOM 11579 C CA . ASP A 1 45 ? -7.168 -3.203 9.862 1.00 0.00 350 ASP A CA 12
ATOM 11580 C C . ASP A 1 45 ? -7.822 -2.489 8.675 1.00 0.00 350 ASP A C 12
ATOM 11581 O O . ASP A 1 45 ? -8.825 -1.817 8.823 1.00 0.00 350 ASP A O 12
ATOM 11590 N N . TRP A 1 46 ? -7.268 -2.620 7.499 1.00 0.00 351 TRP A N 12
ATOM 11591 C CA . TRP A 1 46 ? -7.870 -1.936 6.317 1.00 0.00 351 TRP A CA 12
ATOM 11592 C C . TRP A 1 46 ? -7.629 -2.756 5.055 1.00 0.00 351 TRP A C 12
ATOM 11593 O O . TRP A 1 46 ? -6.796 -3.641 5.020 1.00 0.00 351 TRP A O 12
ATOM 11614 N N . ARG A 1 47 ? -8.347 -2.458 4.012 1.00 0.00 352 ARG A N 12
ATOM 11615 C CA . ARG A 1 47 ? -8.166 -3.198 2.739 1.00 0.00 352 ARG A CA 12
ATOM 11616 C C . ARG A 1 47 ? -8.378 -2.223 1.582 1.00 0.00 352 ARG A C 12
ATOM 11617 O O . ARG A 1 47 ? -8.921 -1.151 1.760 1.00 0.00 352 ARG A O 12
ATOM 11638 N N . CYS A 1 48 ? -7.950 -2.568 0.401 1.00 0.00 353 CYS A N 12
ATOM 11639 C CA . CYS A 1 48 ? -8.128 -1.636 -0.746 1.00 0.00 353 CYS A CA 12
ATOM 11640 C C . CYS A 1 48 ? -9.560 -1.768 -1.289 1.00 0.00 353 CYS A C 12
ATOM 11641 O O . CYS A 1 48 ? -10.312 -2.611 -0.847 1.00 0.00 353 CYS A O 12
ATOM 11648 N N . PRO A 1 49 ? -9.954 -0.932 -2.222 1.00 0.00 354 PRO A N 12
ATOM 11649 C CA . PRO A 1 49 ? -11.337 -0.970 -2.784 1.00 0.00 354 PRO A CA 12
ATOM 11650 C C . PRO A 1 49 ? -11.644 -2.288 -3.500 1.00 0.00 354 PRO A C 12
ATOM 11651 O O . PRO A 1 49 ? -12.771 -2.740 -3.534 1.00 0.00 354 PRO A O 12
ATOM 11662 N N . LYS A 1 50 ? -10.651 -2.900 -4.081 1.00 0.00 355 LYS A N 12
ATOM 11663 C CA . LYS A 1 50 ? -10.886 -4.179 -4.807 1.00 0.00 355 LYS A CA 12
ATOM 11664 C C . LYS A 1 50 ? -11.449 -5.242 -3.857 1.00 0.00 355 LYS A C 12
ATOM 11665 O O . LYS A 1 50 ? -12.331 -5.996 -4.218 1.00 0.00 355 LYS A O 12
ATOM 11684 N N . CYS A 1 51 ? -10.954 -5.320 -2.652 1.00 0.00 356 CYS A N 12
ATOM 11685 C CA . CYS A 1 51 ? -11.487 -6.347 -1.709 1.00 0.00 356 CYS A CA 12
ATOM 11686 C C . CYS A 1 51 ? -12.888 -5.937 -1.252 1.00 0.00 356 CYS A C 12
ATOM 11687 O O . CYS A 1 51 ? -13.733 -6.764 -0.986 1.00 0.00 356 CYS A O 12
ATOM 11694 N N . LEU A 1 52 ? -13.137 -4.664 -1.151 1.00 0.00 357 LEU A N 12
ATOM 11695 C CA . LEU A 1 52 ? -14.483 -4.203 -0.708 1.00 0.00 357 LEU A CA 12
ATOM 11696 C C . LEU A 1 52 ? -15.512 -4.436 -1.820 1.00 0.00 357 LEU A C 12
ATOM 11697 O O . LEU A 1 52 ? -16.688 -4.603 -1.563 1.00 0.00 357 LEU A O 12
ATOM 11713 N N . ALA A 1 53 ? -15.086 -4.423 -3.055 1.00 0.00 358 ALA A N 12
ATOM 11714 C CA . ALA A 1 53 ? -16.048 -4.615 -4.182 1.00 0.00 358 ALA A CA 12
ATOM 11715 C C . ALA A 1 53 ? -16.673 -6.012 -4.131 1.00 0.00 358 ALA A C 12
ATOM 11716 O O . ALA A 1 53 ? -17.853 -6.181 -4.364 1.00 0.00 358 ALA A O 12
ATOM 11723 N N . GLN A 1 54 ? -15.897 -7.012 -3.830 1.00 0.00 359 GLN A N 12
ATOM 11724 C CA . GLN A 1 54 ? -16.454 -8.392 -3.770 1.00 0.00 359 GLN A CA 12
ATOM 11725 C C . GLN A 1 54 ? -17.454 -8.492 -2.617 1.00 0.00 359 GLN A C 12
ATOM 11726 O O . GLN A 1 54 ? -18.436 -9.203 -2.694 1.00 0.00 359 GLN A O 12
ATOM 11740 N N . GLU A 1 55 ? -17.212 -7.787 -1.548 1.00 0.00 360 GLU A N 12
ATOM 11741 C CA . GLU A 1 55 ? -18.147 -7.842 -0.389 1.00 0.00 360 GLU A CA 12
ATOM 11742 C C . GLU A 1 55 ? -18.352 -9.298 0.031 1.00 0.00 360 GLU A C 12
ATOM 11743 O O . GLU A 1 55 ? -19.459 -9.787 -0.119 1.00 0.00 360 GLU A O 12
ATOM 11756 N N . ALA B 2 1 ? -3.886 -1.830 7.356 1.00 0.00 363 ALA B N 12
ATOM 11757 C CA . ALA B 2 1 ? -2.852 -1.823 6.285 1.00 0.00 363 ALA B CA 12
ATOM 11758 C C . ALA B 2 1 ? -1.476 -2.024 6.903 1.00 0.00 363 ALA B C 12
ATOM 11759 O O . ALA B 2 1 ? -1.274 -1.811 8.081 1.00 0.00 363 ALA B O 12
ATOM 11768 N N . ARG B 2 2 ? -0.530 -2.436 6.108 1.00 0.00 364 ARG B N 12
ATOM 11769 C CA . ARG B 2 2 ? 0.845 -2.656 6.630 1.00 0.00 364 ARG B CA 12
ATOM 11770 C C . ARG B 2 2 ? 1.804 -1.698 5.921 1.00 0.00 364 ARG B C 12
ATOM 11771 O O . ARG B 2 2 ? 1.693 -1.453 4.736 1.00 0.00 364 ARG B O 12
ATOM 11792 N N . THR B 2 3 ? 2.726 -1.127 6.648 1.00 0.00 365 THR B N 12
ATOM 11793 C CA . THR B 2 3 ? 3.672 -0.152 6.031 1.00 0.00 365 THR B CA 12
ATOM 11794 C C . THR B 2 3 ? 4.853 -0.870 5.380 1.00 0.00 365 THR B C 12
ATOM 11795 O O . THR B 2 3 ? 5.441 -1.774 5.941 1.00 0.00 365 THR B O 12
ATOM 11806 N N . LYS B 2 4 ? 5.217 -0.444 4.200 1.00 0.00 366 LYS B N 12
ATOM 11807 C CA . LYS B 2 4 ? 6.376 -1.058 3.498 1.00 0.00 366 LYS B CA 12
ATOM 11808 C C . LYS B 2 4 ? 7.214 0.058 2.868 1.00 0.00 366 LYS B C 12
ATOM 11809 O O . LYS B 2 4 ? 6.695 1.076 2.439 1.00 0.00 366 LYS B O 12
ATOM 11828 N N . GLN B 2 5 ? 8.508 -0.129 2.825 1.00 0.00 367 GLN B N 12
ATOM 11829 C CA . GLN B 2 5 ? 9.406 0.909 2.243 1.00 0.00 367 GLN B CA 12
ATOM 11830 C C . GLN B 2 5 ? 10.235 0.298 1.113 1.00 0.00 367 GLN B C 12
ATOM 11831 O O . GLN B 2 5 ? 10.489 -0.890 1.094 1.00 0.00 367 GLN B O 12
ATOM 11845 N N . THR B 2 6 ? 10.671 1.098 0.176 1.00 0.00 368 THR B N 12
ATOM 11846 C CA . THR B 2 6 ? 11.500 0.540 -0.937 1.00 0.00 368 THR B CA 12
ATOM 11847 C C . THR B 2 6 ? 12.632 1.509 -1.280 1.00 0.00 368 THR B C 12
ATOM 11848 O O . THR B 2 6 ? 12.404 2.660 -1.597 1.00 0.00 368 THR B O 12
ATOM 11859 N N . ALA B 2 7 ? 13.853 1.049 -1.232 1.00 0.00 369 ALA B N 12
ATOM 11860 C CA . ALA B 2 7 ? 15.000 1.940 -1.565 1.00 0.00 369 ALA B CA 12
ATOM 11861 C C . ALA B 2 7 ? 15.043 2.172 -3.076 1.00 0.00 369 ALA B C 12
ATOM 11862 O O . ALA B 2 7 ? 14.760 1.284 -3.857 1.00 0.00 369 ALA B O 12
ATOM 11869 N N . ARG B 2 8 ? 15.399 3.355 -3.498 1.00 0.00 370 ARG B N 12
ATOM 11870 C CA . ARG B 2 8 ? 15.460 3.635 -4.959 1.00 0.00 370 ARG B CA 12
ATOM 11871 C C . ARG B 2 8 ? 16.392 2.624 -5.631 1.00 0.00 370 ARG B C 12
ATOM 11872 O O . ARG B 2 8 ? 16.135 2.157 -6.721 1.00 0.00 370 ARG B O 12
ATOM 11893 N N . LYS B 2 9 ? 17.474 2.282 -4.986 1.00 0.00 371 LYS B N 12
ATOM 11894 C CA . LYS B 2 9 ? 18.421 1.301 -5.585 1.00 0.00 371 LYS B CA 12
ATOM 11895 C C . LYS B 2 9 ? 18.188 -0.078 -4.964 1.00 0.00 371 LYS B C 12
ATOM 11896 O O . LYS B 2 9 ? 17.867 -0.197 -3.799 1.00 0.00 371 LYS B O 12
ATOM 11915 N N . SER B 2 10 ? 18.347 -1.120 -5.733 1.00 0.00 372 SER B N 12
ATOM 11916 C CA . SER B 2 10 ? 18.135 -2.489 -5.186 1.00 0.00 372 SER B CA 12
ATOM 11917 C C . SER B 2 10 ? 19.430 -2.986 -4.539 1.00 0.00 372 SER B C 12
ATOM 11918 O O . SER B 2 10 ? 20.323 -3.377 -5.273 1.00 0.00 372 SER B O 12
ATOM 11929 N N . ALA A 1 1 ? 11.040 -11.727 -0.548 1.00 0.00 306 ALA A N 13
ATOM 11930 C CA . ALA A 1 1 ? 11.130 -10.523 0.325 1.00 0.00 306 ALA A CA 13
ATOM 11931 C C . ALA A 1 1 ? 9.757 -9.863 0.433 1.00 0.00 306 ALA A C 13
ATOM 11932 O O . ALA A 1 1 ? 9.065 -9.678 -0.550 1.00 0.00 306 ALA A O 13
ATOM 11941 N N . VAL A 1 2 ? 9.355 -9.509 1.620 1.00 0.00 307 VAL A N 13
ATOM 11942 C CA . VAL A 1 2 ? 8.029 -8.862 1.799 1.00 0.00 307 VAL A CA 13
ATOM 11943 C C . VAL A 1 2 ? 8.032 -7.494 1.112 1.00 0.00 307 VAL A C 13
ATOM 11944 O O . VAL A 1 2 ? 7.054 -7.076 0.529 1.00 0.00 307 VAL A O 13
ATOM 11957 N N . ASP A 1 3 ? 9.128 -6.796 1.165 1.00 0.00 308 ASP A N 13
ATOM 11958 C CA . ASP A 1 3 ? 9.192 -5.460 0.509 1.00 0.00 308 ASP A CA 13
ATOM 11959 C C . ASP A 1 3 ? 9.125 -5.640 -1.006 1.00 0.00 308 ASP A C 13
ATOM 11960 O O . ASP A 1 3 ? 9.018 -4.689 -1.754 1.00 0.00 308 ASP A O 13
ATOM 11969 N N . LEU A 1 4 ? 9.211 -6.856 -1.465 1.00 0.00 309 LEU A N 13
ATOM 11970 C CA . LEU A 1 4 ? 9.181 -7.107 -2.931 1.00 0.00 309 LEU A CA 13
ATOM 11971 C C . LEU A 1 4 ? 7.971 -6.425 -3.579 1.00 0.00 309 LEU A C 13
ATOM 11972 O O . LEU A 1 4 ? 8.092 -5.820 -4.626 1.00 0.00 309 LEU A O 13
ATOM 11988 N N . TYR A 1 5 ? 6.805 -6.504 -2.991 1.00 0.00 310 TYR A N 13
ATOM 11989 C CA . TYR A 1 5 ? 5.636 -5.839 -3.633 1.00 0.00 310 TYR A CA 13
ATOM 11990 C C . TYR A 1 5 ? 5.705 -4.335 -3.395 1.00 0.00 310 TYR A C 13
ATOM 11991 O O . TYR A 1 5 ? 5.942 -3.869 -2.297 1.00 0.00 310 TYR A O 13
ATOM 12009 N N . VAL A 1 6 ? 5.513 -3.576 -4.435 1.00 0.00 311 VAL A N 13
ATOM 12010 C CA . VAL A 1 6 ? 5.573 -2.094 -4.324 1.00 0.00 311 VAL A CA 13
ATOM 12011 C C . VAL A 1 6 ? 4.260 -1.494 -4.839 1.00 0.00 311 VAL A C 13
ATOM 12012 O O . VAL A 1 6 ? 3.422 -2.191 -5.376 1.00 0.00 311 VAL A O 13
ATOM 12025 N N . CYS A 1 7 ? 4.063 -0.214 -4.670 1.00 0.00 312 CYS A N 13
ATOM 12026 C CA . CYS A 1 7 ? 2.796 0.406 -5.137 1.00 0.00 312 CYS A CA 13
ATOM 12027 C C . CYS A 1 7 ? 2.547 -0.027 -6.577 1.00 0.00 312 CYS A C 13
ATOM 12028 O O . CYS A 1 7 ? 3.269 0.337 -7.485 1.00 0.00 312 CYS A O 13
ATOM 12035 N N . LEU A 1 8 ? 1.533 -0.814 -6.784 1.00 0.00 313 LEU A N 13
ATOM 12036 C CA . LEU A 1 8 ? 1.228 -1.298 -8.152 1.00 0.00 313 LEU A CA 13
ATOM 12037 C C . LEU A 1 8 ? 1.082 -0.105 -9.096 1.00 0.00 313 LEU A C 13
ATOM 12038 O O . LEU A 1 8 ? 1.514 -0.141 -10.231 1.00 0.00 313 LEU A O 13
ATOM 12054 N N . LEU A 1 9 ? 0.476 0.951 -8.638 1.00 0.00 314 LEU A N 13
ATOM 12055 C CA . LEU A 1 9 ? 0.297 2.144 -9.506 1.00 0.00 314 LEU A CA 13
ATOM 12056 C C . LEU A 1 9 ? 1.662 2.783 -9.813 1.00 0.00 314 LEU A C 13
ATOM 12057 O O . LEU A 1 9 ? 1.944 3.131 -10.943 1.00 0.00 314 LEU A O 13
ATOM 12073 N N . CYS A 1 10 ? 2.521 2.926 -8.836 1.00 0.00 315 CYS A N 13
ATOM 12074 C CA . CYS A 1 10 ? 3.864 3.524 -9.113 1.00 0.00 315 CYS A CA 13
ATOM 12075 C C . CYS A 1 10 ? 4.861 2.407 -9.394 1.00 0.00 315 CYS A C 13
ATOM 12076 O O . CYS A 1 10 ? 5.323 2.230 -10.504 1.00 0.00 315 CYS A O 13
ATOM 12083 N N . GLY A 1 11 ? 5.210 1.668 -8.380 1.00 0.00 316 GLY A N 13
ATOM 12084 C CA . GLY A 1 11 ? 6.194 0.571 -8.549 1.00 0.00 316 GLY A CA 13
ATOM 12085 C C . GLY A 1 11 ? 7.481 0.957 -7.823 1.00 0.00 316 GLY A C 13
ATOM 12086 O O . GLY A 1 11 ? 8.435 0.205 -7.777 1.00 0.00 316 GLY A O 13
ATOM 12090 N N . SER A 1 12 ? 7.507 2.127 -7.243 1.00 0.00 317 SER A N 13
ATOM 12091 C CA . SER A 1 12 ? 8.721 2.565 -6.502 1.00 0.00 317 SER A CA 13
ATOM 12092 C C . SER A 1 12 ? 8.633 2.039 -5.070 1.00 0.00 317 SER A C 13
ATOM 12093 O O . SER A 1 12 ? 9.629 1.737 -4.447 1.00 0.00 317 SER A O 13
ATOM 12101 N N . GLY A 1 13 ? 7.436 1.922 -4.558 1.00 0.00 318 GLY A N 13
ATOM 12102 C CA . GLY A 1 13 ? 7.240 1.408 -3.171 1.00 0.00 318 GLY A CA 13
ATOM 12103 C C . GLY A 1 13 ? 8.365 1.887 -2.251 1.00 0.00 318 GLY A C 13
ATOM 12104 O O . GLY A 1 13 ? 8.695 1.239 -1.277 1.00 0.00 318 GLY A O 13
ATOM 12108 N N . ASN A 1 14 ? 8.957 3.012 -2.541 1.00 0.00 319 ASN A N 13
ATOM 12109 C CA . ASN A 1 14 ? 10.048 3.513 -1.674 1.00 0.00 319 ASN A CA 13
ATOM 12110 C C . ASN A 1 14 ? 9.462 4.344 -0.536 1.00 0.00 319 ASN A C 13
ATOM 12111 O O . ASN A 1 14 ? 10.076 4.509 0.498 1.00 0.00 319 ASN A O 13
ATOM 12122 N N . ASP A 1 15 ? 8.277 4.860 -0.712 1.00 0.00 320 ASP A N 13
ATOM 12123 C CA . ASP A 1 15 ? 7.657 5.675 0.372 1.00 0.00 320 ASP A CA 13
ATOM 12124 C C . ASP A 1 15 ? 7.283 4.753 1.533 1.00 0.00 320 ASP A C 13
ATOM 12125 O O . ASP A 1 15 ? 6.167 4.281 1.638 1.00 0.00 320 ASP A O 13
ATOM 12134 N N . GLU A 1 16 ? 8.222 4.484 2.393 1.00 0.00 321 GLU A N 13
ATOM 12135 C CA . GLU A 1 16 ? 7.964 3.581 3.549 1.00 0.00 321 GLU A CA 13
ATOM 12136 C C . GLU A 1 16 ? 6.750 4.047 4.361 1.00 0.00 321 GLU A C 13
ATOM 12137 O O . GLU A 1 16 ? 5.987 3.247 4.865 1.00 0.00 321 GLU A O 13
ATOM 12149 N N . ASP A 1 17 ? 6.584 5.325 4.527 1.00 0.00 322 ASP A N 13
ATOM 12150 C CA . ASP A 1 17 ? 5.443 5.825 5.347 1.00 0.00 322 ASP A CA 13
ATOM 12151 C C . ASP A 1 17 ? 4.123 5.840 4.565 1.00 0.00 322 ASP A C 13
ATOM 12152 O O . ASP A 1 17 ? 3.063 5.855 5.160 1.00 0.00 322 ASP A O 13
ATOM 12161 N N . ARG A 1 18 ? 4.158 5.879 3.257 1.00 0.00 323 ARG A N 13
ATOM 12162 C CA . ARG A 1 18 ? 2.873 5.944 2.498 1.00 0.00 323 ARG A CA 13
ATOM 12163 C C . ARG A 1 18 ? 2.542 4.624 1.802 1.00 0.00 323 ARG A C 13
ATOM 12164 O O . ARG A 1 18 ? 1.420 4.419 1.387 1.00 0.00 323 ARG A O 13
ATOM 12185 N N . LEU A 1 19 ? 3.474 3.724 1.646 1.00 0.00 324 LEU A N 13
ATOM 12186 C CA . LEU A 1 19 ? 3.114 2.465 0.951 1.00 0.00 324 LEU A CA 13
ATOM 12187 C C . LEU A 1 19 ? 2.318 1.563 1.897 1.00 0.00 324 LEU A C 13
ATOM 12188 O O . LEU A 1 19 ? 2.844 1.046 2.863 1.00 0.00 324 LEU A O 13
ATOM 12204 N N . LEU A 1 20 ? 1.051 1.365 1.619 1.00 0.00 325 LEU A N 13
ATOM 12205 C CA . LEU A 1 20 ? 0.217 0.492 2.493 1.00 0.00 325 LEU A CA 13
ATOM 12206 C C . LEU A 1 20 ? -0.115 -0.795 1.738 1.00 0.00 325 LEU A C 13
ATOM 12207 O O . LEU A 1 20 ? -0.515 -0.764 0.591 1.00 0.00 325 LEU A O 13
ATOM 12223 N N . LEU A 1 21 ? 0.050 -1.925 2.364 1.00 0.00 326 LEU A N 13
ATOM 12224 C CA . LEU A 1 21 ? -0.254 -3.207 1.671 1.00 0.00 326 LEU A CA 13
ATOM 12225 C C . LEU A 1 21 ? -1.650 -3.692 2.048 1.00 0.00 326 LEU A C 13
ATOM 12226 O O . LEU A 1 21 ? -1.991 -3.788 3.212 1.00 0.00 326 LEU A O 13
ATOM 12242 N N . CYS A 1 22 ? -2.458 -4.018 1.066 1.00 0.00 327 CYS A N 13
ATOM 12243 C CA . CYS A 1 22 ? -3.828 -4.524 1.378 1.00 0.00 327 CYS A CA 13
ATOM 12244 C C . CYS A 1 22 ? -3.751 -6.035 1.535 1.00 0.00 327 CYS A C 13
ATOM 12245 O O . CYS A 1 22 ? -3.308 -6.745 0.650 1.00 0.00 327 CYS A O 13
ATOM 12252 N N . ASP A 1 23 ? -4.157 -6.517 2.673 1.00 0.00 328 ASP A N 13
ATOM 12253 C CA . ASP A 1 23 ? -4.097 -7.980 2.949 1.00 0.00 328 ASP A CA 13
ATOM 12254 C C . ASP A 1 23 ? -5.195 -8.731 2.195 1.00 0.00 328 ASP A C 13
ATOM 12255 O O . ASP A 1 23 ? -5.014 -9.860 1.784 1.00 0.00 328 ASP A O 13
ATOM 12264 N N . GLY A 1 24 ? -6.341 -8.133 2.036 1.00 0.00 329 GLY A N 13
ATOM 12265 C CA . GLY A 1 24 ? -7.450 -8.839 1.338 1.00 0.00 329 GLY A CA 13
ATOM 12266 C C . GLY A 1 24 ? -7.035 -9.223 -0.082 1.00 0.00 329 GLY A C 13
ATOM 12267 O O . GLY A 1 24 ? -7.049 -10.380 -0.449 1.00 0.00 329 GLY A O 13
ATOM 12271 N N . CYS A 1 25 ? -6.681 -8.265 -0.891 1.00 0.00 330 CYS A N 13
ATOM 12272 C CA . CYS A 1 25 ? -6.286 -8.589 -2.289 1.00 0.00 330 CYS A CA 13
ATOM 12273 C C . CYS A 1 25 ? -5.147 -7.674 -2.768 1.00 0.00 330 CYS A C 13
ATOM 12274 O O . CYS A 1 25 ? -4.043 -8.124 -2.995 1.00 0.00 330 CYS A O 13
ATOM 12281 N N . ASP A 1 26 ? -5.405 -6.402 -2.939 1.00 0.00 331 ASP A N 13
ATOM 12282 C CA . ASP A 1 26 ? -4.344 -5.477 -3.416 1.00 0.00 331 ASP A CA 13
ATOM 12283 C C . ASP A 1 26 ? -3.032 -5.805 -2.715 1.00 0.00 331 ASP A C 13
ATOM 12284 O O . ASP A 1 26 ? -3.006 -6.243 -1.582 1.00 0.00 331 ASP A O 13
ATOM 12293 N N . ASP A 1 27 ? -1.942 -5.619 -3.397 1.00 0.00 332 ASP A N 13
ATOM 12294 C CA . ASP A 1 27 ? -0.625 -5.938 -2.802 1.00 0.00 332 ASP A CA 13
ATOM 12295 C C . ASP A 1 27 ? -0.008 -4.697 -2.168 1.00 0.00 332 ASP A C 13
ATOM 12296 O O . ASP A 1 27 ? 0.145 -4.623 -0.968 1.00 0.00 332 ASP A O 13
ATOM 12305 N N . SER A 1 28 ? 0.346 -3.718 -2.955 1.00 0.00 333 SER A N 13
ATOM 12306 C CA . SER A 1 28 ? 0.960 -2.497 -2.370 1.00 0.00 333 SER A CA 13
ATOM 12307 C C . SER A 1 28 ? 0.388 -1.254 -3.035 1.00 0.00 333 SER A C 13
ATOM 12308 O O . SER A 1 28 ? 0.153 -1.221 -4.227 1.00 0.00 333 SER A O 13
ATOM 12316 N N . TYR A 1 29 ? 0.154 -0.232 -2.263 1.00 0.00 334 TYR A N 13
ATOM 12317 C CA . TYR A 1 29 ? -0.410 1.016 -2.828 1.00 0.00 334 TYR A CA 13
ATOM 12318 C C . TYR A 1 29 ? 0.008 2.198 -1.958 1.00 0.00 334 TYR A C 13
ATOM 12319 O O . TYR A 1 29 ? 0.401 2.035 -0.821 1.00 0.00 334 TYR A O 13
ATOM 12337 N N . HIS A 1 30 ? -0.090 3.385 -2.475 1.00 0.00 335 HIS A N 13
ATOM 12338 C CA . HIS A 1 30 ? 0.270 4.579 -1.670 1.00 0.00 335 HIS A CA 13
ATOM 12339 C C . HIS A 1 30 ? -1.013 5.254 -1.205 1.00 0.00 335 HIS A C 13
ATOM 12340 O O . HIS A 1 30 ? -2.016 5.235 -1.890 1.00 0.00 335 HIS A O 13
ATOM 12354 N N . THR A 1 31 ? -0.999 5.858 -0.056 1.00 0.00 336 THR A N 13
ATOM 12355 C CA . THR A 1 31 ? -2.230 6.538 0.423 1.00 0.00 336 THR A CA 13
ATOM 12356 C C . THR A 1 31 ? -2.687 7.550 -0.634 1.00 0.00 336 THR A C 13
ATOM 12357 O O . THR A 1 31 ? -3.867 7.778 -0.816 1.00 0.00 336 THR A O 13
ATOM 12368 N N . PHE A 1 32 ? -1.764 8.170 -1.326 1.00 0.00 337 PHE A N 13
ATOM 12369 C CA . PHE A 1 32 ? -2.154 9.178 -2.353 1.00 0.00 337 PHE A CA 13
ATOM 12370 C C . PHE A 1 32 ? -2.487 8.509 -3.691 1.00 0.00 337 PHE A C 13
ATOM 12371 O O . PHE A 1 32 ? -3.192 9.070 -4.507 1.00 0.00 337 PHE A O 13
ATOM 12388 N N . CYS A 1 33 ? -1.993 7.329 -3.936 1.00 0.00 338 CYS A N 13
ATOM 12389 C CA . CYS A 1 33 ? -2.295 6.659 -5.230 1.00 0.00 338 CYS A CA 13
ATOM 12390 C C . CYS A 1 33 ? -3.638 5.937 -5.137 1.00 0.00 338 CYS A C 13
ATOM 12391 O O . CYS A 1 33 ? -4.091 5.323 -6.083 1.00 0.00 338 CYS A O 13
ATOM 12398 N N . LEU A 1 34 ? -4.267 5.986 -3.999 1.00 0.00 339 LEU A N 13
ATOM 12399 C CA . LEU A 1 34 ? -5.563 5.280 -3.837 1.00 0.00 339 LEU A CA 13
ATOM 12400 C C . LEU A 1 34 ? -6.735 6.253 -3.989 1.00 0.00 339 LEU A C 13
ATOM 12401 O O . LEU A 1 34 ? -7.146 6.598 -5.079 1.00 0.00 339 LEU A O 13
ATOM 12417 N N . ILE A 1 35 ? -7.256 6.692 -2.888 1.00 0.00 340 ILE A N 13
ATOM 12418 C CA . ILE A 1 35 ? -8.392 7.649 -2.884 1.00 0.00 340 ILE A CA 13
ATOM 12419 C C . ILE A 1 35 ? -7.907 8.854 -2.082 1.00 0.00 340 ILE A C 13
ATOM 12420 O O . ILE A 1 35 ? -6.830 8.775 -1.528 1.00 0.00 340 ILE A O 13
ATOM 12436 N N . PRO A 1 36 ? -8.640 9.952 -1.994 1.00 0.00 341 PRO A N 13
ATOM 12437 C CA . PRO A 1 36 ? -8.187 11.122 -1.212 1.00 0.00 341 PRO A CA 13
ATOM 12438 C C . PRO A 1 36 ? -7.201 10.668 -0.123 1.00 0.00 341 PRO A C 13
ATOM 12439 O O . PRO A 1 36 ? -7.564 9.910 0.755 1.00 0.00 341 PRO A O 13
ATOM 12450 N N . PRO A 1 37 ? -5.943 11.036 -0.223 1.00 0.00 342 PRO A N 13
ATOM 12451 C CA . PRO A 1 37 ? -4.905 10.558 0.716 1.00 0.00 342 PRO A CA 13
ATOM 12452 C C . PRO A 1 37 ? -5.427 10.287 2.122 1.00 0.00 342 PRO A C 13
ATOM 12453 O O . PRO A 1 37 ? -6.124 11.086 2.717 1.00 0.00 342 PRO A O 13
ATOM 12464 N N . LEU A 1 38 ? -5.079 9.145 2.649 1.00 0.00 343 LEU A N 13
ATOM 12465 C CA . LEU A 1 38 ? -5.522 8.768 4.012 1.00 0.00 343 LEU A CA 13
ATOM 12466 C C . LEU A 1 38 ? -4.683 9.537 5.034 1.00 0.00 343 LEU A C 13
ATOM 12467 O O . LEU A 1 38 ? -3.607 10.013 4.729 1.00 0.00 343 LEU A O 13
ATOM 12483 N N . HIS A 1 39 ? -5.162 9.675 6.239 1.00 0.00 344 HIS A N 13
ATOM 12484 C CA . HIS A 1 39 ? -4.378 10.427 7.258 1.00 0.00 344 HIS A CA 13
ATOM 12485 C C . HIS A 1 39 ? -3.040 9.730 7.488 1.00 0.00 344 HIS A C 13
ATOM 12486 O O . HIS A 1 39 ? -2.008 10.362 7.589 1.00 0.00 344 HIS A O 13
ATOM 12501 N N . ASP A 1 40 ? -3.046 8.432 7.559 1.00 0.00 345 ASP A N 13
ATOM 12502 C CA . ASP A 1 40 ? -1.770 7.698 7.771 1.00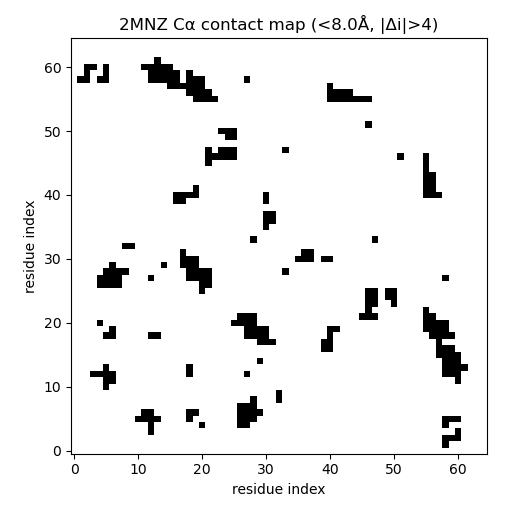 0.00 345 ASP A CA 13
ATOM 12503 C C . ASP A 1 40 ? -1.953 6.239 7.362 1.00 0.00 345 ASP A C 13
ATOM 12504 O O . ASP A 1 40 ? -3.042 5.807 7.046 1.00 0.00 345 ASP A O 13
ATOM 12513 N N . VAL A 1 41 ? -0.895 5.478 7.365 1.00 0.00 346 VAL A N 13
ATOM 12514 C CA . VAL A 1 41 ? -1.004 4.043 6.977 1.00 0.00 346 VAL A CA 13
ATOM 12515 C C . VAL A 1 41 ? -1.669 3.248 8.118 1.00 0.00 346 VAL A C 13
ATOM 12516 O O . VAL A 1 41 ? -1.112 3.134 9.190 1.00 0.00 346 VAL A O 13
ATOM 12529 N N . PRO A 1 42 ? -2.845 2.693 7.900 1.00 0.00 347 PRO A N 13
ATOM 12530 C CA . PRO A 1 42 ? -3.558 1.898 8.948 1.00 0.00 347 PRO A CA 13
ATOM 12531 C C . PRO A 1 42 ? -2.647 0.866 9.628 1.00 0.00 347 PRO A C 13
ATOM 12532 O O . PRO A 1 42 ? -1.633 0.467 9.092 1.00 0.00 347 PRO A O 13
ATOM 12543 N N . LYS A 1 43 ? -3.000 0.447 10.816 1.00 0.00 348 LYS A N 13
ATOM 12544 C CA . LYS A 1 43 ? -2.161 -0.533 11.561 1.00 0.00 348 LYS A CA 13
ATOM 12545 C C . LYS A 1 43 ? -2.409 -1.968 11.075 1.00 0.00 348 LYS A C 13
ATOM 12546 O O . LYS A 1 43 ? -2.161 -2.916 11.793 1.00 0.00 348 LYS A O 13
ATOM 12565 N N . GLY A 1 44 ? -2.880 -2.143 9.867 1.00 0.00 349 GLY A N 13
ATOM 12566 C CA . GLY A 1 44 ? -3.118 -3.528 9.356 1.00 0.00 349 GLY A CA 13
ATOM 12567 C C . GLY A 1 44 ? -4.616 -3.848 9.339 1.00 0.00 349 GLY A C 13
ATOM 12568 O O . GLY A 1 44 ? -5.032 -4.850 8.795 1.00 0.00 349 GLY A O 13
ATOM 12572 N N . ASP A 1 45 ? -5.432 -3.016 9.927 1.00 0.00 350 ASP A N 13
ATOM 12573 C CA . ASP A 1 45 ? -6.899 -3.297 9.942 1.00 0.00 350 ASP A CA 13
ATOM 12574 C C . ASP A 1 45 ? -7.602 -2.519 8.825 1.00 0.00 350 ASP A C 13
ATOM 12575 O O . ASP A 1 45 ? -8.590 -1.850 9.056 1.00 0.00 350 ASP A O 13
ATOM 12584 N N . TRP A 1 46 ? -7.108 -2.592 7.620 1.00 0.00 351 TRP A N 13
ATOM 12585 C CA . TRP A 1 46 ? -7.760 -1.846 6.504 1.00 0.00 351 TRP A CA 13
ATOM 12586 C C . TRP A 1 46 ? -7.647 -2.635 5.201 1.00 0.00 351 TRP A C 13
ATOM 12587 O O . TRP A 1 46 ? -6.783 -3.474 5.040 1.00 0.00 351 TRP A O 13
ATOM 12608 N N . ARG A 1 47 ? -8.520 -2.364 4.273 1.00 0.00 352 ARG A N 13
ATOM 12609 C CA . ARG A 1 47 ? -8.483 -3.079 2.972 1.00 0.00 352 ARG A CA 13
ATOM 12610 C C . ARG A 1 47 ? -8.573 -2.060 1.833 1.00 0.00 352 ARG A C 13
ATOM 12611 O O . ARG A 1 47 ? -9.009 -0.940 2.019 1.00 0.00 352 ARG A O 13
ATOM 12632 N N . CYS A 1 48 ? -8.161 -2.437 0.656 1.00 0.00 353 CYS A N 13
ATOM 12633 C CA . CYS A 1 48 ? -8.215 -1.497 -0.499 1.00 0.00 353 CYS A CA 13
ATOM 12634 C C . CYS A 1 48 ? -9.647 -1.465 -1.056 1.00 0.00 353 CYS A C 13
ATOM 12635 O O . CYS A 1 48 ? -10.486 -2.229 -0.630 1.00 0.00 353 CYS A O 13
ATOM 12642 N N . PRO A 1 49 ? -9.946 -0.595 -1.998 1.00 0.00 354 PRO A N 13
ATOM 12643 C CA . PRO A 1 49 ? -11.316 -0.508 -2.586 1.00 0.00 354 PRO A CA 13
ATOM 12644 C C . PRO A 1 49 ? -11.700 -1.792 -3.322 1.00 0.00 354 PRO A C 13
ATOM 12645 O O . PRO A 1 49 ? -12.843 -2.202 -3.328 1.00 0.00 354 PRO A O 13
ATOM 12656 N N . LYS A 1 50 ? -10.744 -2.434 -3.937 1.00 0.00 355 LYS A N 13
ATOM 12657 C CA . LYS A 1 50 ? -11.042 -3.695 -4.669 1.00 0.00 355 LYS A CA 13
ATOM 12658 C C . LYS A 1 50 ? -11.611 -4.720 -3.690 1.00 0.00 355 LYS A C 13
ATOM 12659 O O . LYS A 1 50 ? -12.474 -5.504 -4.031 1.00 0.00 355 LYS A O 13
ATOM 12678 N N . CYS A 1 51 ? -11.133 -4.718 -2.477 1.00 0.00 356 CYS A N 13
ATOM 12679 C CA . CYS A 1 51 ? -11.640 -5.694 -1.470 1.00 0.00 356 CYS A CA 13
ATOM 12680 C C . CYS A 1 51 ? -13.155 -5.532 -1.327 1.00 0.00 356 CYS A C 13
ATOM 12681 O O . CYS A 1 51 ? -13.894 -6.493 -1.256 1.00 0.00 356 CYS A O 13
ATOM 12688 N N . LEU A 1 52 ? -13.618 -4.319 -1.280 1.00 0.00 357 LEU A N 13
ATOM 12689 C CA . LEU A 1 52 ? -15.081 -4.076 -1.142 1.00 0.00 357 LEU A CA 13
ATOM 12690 C C . LEU A 1 52 ? -15.792 -4.385 -2.461 1.00 0.00 357 LEU A C 13
ATOM 12691 O O . LEU A 1 52 ? -16.946 -4.766 -2.484 1.00 0.00 357 LEU A O 13
ATOM 12707 N N . ALA A 1 53 ? -15.117 -4.210 -3.564 1.00 0.00 358 ALA A N 13
ATOM 12708 C CA . ALA A 1 53 ? -15.756 -4.475 -4.885 1.00 0.00 358 ALA A CA 13
ATOM 12709 C C . ALA A 1 53 ? -16.144 -5.949 -4.975 1.00 0.00 358 ALA A C 13
ATOM 12710 O O . ALA A 1 53 ? -17.012 -6.331 -5.735 1.00 0.00 358 ALA A O 13
ATOM 12717 N N . GLN A 1 54 ? -15.500 -6.777 -4.210 1.00 0.00 359 GLN A N 13
ATOM 12718 C CA . GLN A 1 54 ? -15.809 -8.231 -4.244 1.00 0.00 359 GLN A CA 13
ATOM 12719 C C . GLN A 1 54 ? -17.269 -8.436 -3.854 1.00 0.00 359 GLN A C 13
ATOM 12720 O O . GLN A 1 54 ? -17.960 -9.279 -4.391 1.00 0.00 359 GLN A O 13
ATOM 12734 N N . GLU A 1 55 ? -17.736 -7.663 -2.917 1.00 0.00 360 GLU A N 13
ATOM 12735 C CA . GLU A 1 55 ? -19.153 -7.797 -2.476 1.00 0.00 360 GLU A CA 13
ATOM 12736 C C . GLU A 1 55 ? -19.429 -9.248 -2.078 1.00 0.00 360 GLU A C 13
ATOM 12737 O O . GLU A 1 55 ? -20.367 -9.819 -2.609 1.00 0.00 360 GLU A O 13
ATOM 12750 N N . ALA B 2 1 ? -3.699 -1.890 7.265 1.00 0.00 363 ALA B N 13
ATOM 12751 C CA . ALA B 2 1 ? -2.652 -1.854 6.208 1.00 0.00 363 ALA B CA 13
ATOM 12752 C C . ALA B 2 1 ? -1.283 -2.083 6.834 1.00 0.00 363 ALA B C 13
ATOM 12753 O O . ALA B 2 1 ? -1.070 -1.827 8.003 1.00 0.00 363 ALA B O 13
ATOM 12762 N N . ARG B 2 2 ? -0.352 -2.558 6.056 1.00 0.00 364 ARG B N 13
ATOM 12763 C CA . ARG B 2 2 ? 1.016 -2.804 6.585 1.00 0.00 364 ARG B CA 13
ATOM 12764 C C . ARG B 2 2 ? 1.997 -1.891 5.843 1.00 0.00 364 ARG B C 13
ATOM 12765 O O . ARG B 2 2 ? 1.877 -1.668 4.655 1.00 0.00 364 ARG B O 13
ATOM 12786 N N . THR B 2 3 ? 2.945 -1.333 6.545 1.00 0.00 365 THR B N 13
ATOM 12787 C CA . THR B 2 3 ? 3.909 -0.401 5.893 1.00 0.00 365 THR B CA 13
ATOM 12788 C C . THR B 2 3 ? 5.036 -1.168 5.200 1.00 0.00 365 THR B C 13
ATOM 12789 O O . THR B 2 3 ? 5.654 -2.045 5.770 1.00 0.00 365 THR B O 13
ATOM 12800 N N . LYS B 2 4 ? 5.321 -0.809 3.975 1.00 0.00 366 LYS B N 13
ATOM 12801 C CA . LYS B 2 4 ? 6.426 -1.471 3.231 1.00 0.00 366 LYS B CA 13
ATOM 12802 C C . LYS B 2 4 ? 7.334 -0.386 2.653 1.00 0.00 366 LYS B C 13
ATOM 12803 O O . LYS B 2 4 ? 6.883 0.701 2.319 1.00 0.00 366 LYS B O 13
ATOM 12822 N N . GLN B 2 5 ? 8.606 -0.666 2.544 1.00 0.00 367 GLN B N 13
ATOM 12823 C CA . GLN B 2 5 ? 9.558 0.346 2.003 1.00 0.00 367 GLN B CA 13
ATOM 12824 C C . GLN B 2 5 ? 10.406 -0.279 0.896 1.00 0.00 367 GLN B C 13
ATOM 12825 O O . GLN B 2 5 ? 10.584 -1.479 0.839 1.00 0.00 367 GLN B O 13
ATOM 12839 N N . THR B 2 6 ? 10.943 0.528 0.022 1.00 0.00 368 THR B N 13
ATOM 12840 C CA . THR B 2 6 ? 11.793 -0.028 -1.071 1.00 0.00 368 THR B CA 13
ATOM 12841 C C . THR B 2 6 ? 12.912 0.960 -1.411 1.00 0.00 368 THR B C 13
ATOM 12842 O O . THR B 2 6 ? 12.663 2.086 -1.796 1.00 0.00 368 THR B O 13
ATOM 12853 N N . ALA B 2 7 ? 14.143 0.544 -1.278 1.00 0.00 369 ALA B N 13
ATOM 12854 C CA . ALA B 2 7 ? 15.279 1.457 -1.596 1.00 0.00 369 ALA B CA 13
ATOM 12855 C C . ALA B 2 7 ? 15.927 1.035 -2.916 1.00 0.00 369 ALA B C 13
ATOM 12856 O O . ALA B 2 7 ? 17.011 1.471 -3.252 1.00 0.00 369 ALA B O 13
ATOM 12863 N N . ARG B 2 8 ? 15.275 0.191 -3.668 1.00 0.00 370 ARG B N 13
ATOM 12864 C CA . ARG B 2 8 ? 15.863 -0.252 -4.964 1.00 0.00 370 ARG B CA 13
ATOM 12865 C C . ARG B 2 8 ? 16.109 0.965 -5.855 1.00 0.00 370 ARG B C 13
ATOM 12866 O O . ARG B 2 8 ? 17.078 1.026 -6.587 1.00 0.00 370 ARG B O 13
ATOM 12887 N N . LYS B 2 9 ? 15.239 1.938 -5.800 1.00 0.00 371 LYS B N 13
ATOM 12888 C CA . LYS B 2 9 ? 15.423 3.154 -6.642 1.00 0.00 371 LYS B CA 13
ATOM 12889 C C . LYS B 2 9 ? 15.915 4.310 -5.768 1.00 0.00 371 LYS B C 13
ATOM 12890 O O . LYS B 2 9 ? 15.544 4.431 -4.617 1.00 0.00 371 LYS B O 13
ATOM 12909 N N . SER B 2 10 ? 16.745 5.160 -6.305 1.00 0.00 372 SER B N 13
ATOM 12910 C CA . SER B 2 10 ? 17.258 6.308 -5.504 1.00 0.00 372 SER B CA 13
ATOM 12911 C C . SER B 2 10 ? 17.624 7.461 -6.440 1.00 0.00 372 SER B C 13
ATOM 12912 O O . SER B 2 10 ? 18.666 8.060 -6.230 1.00 0.00 372 SER B O 13
ATOM 12923 N N . ALA A 1 1 ? 12.153 -11.005 -0.737 1.00 0.00 306 ALA A N 14
ATOM 12924 C CA . ALA A 1 1 ? 11.871 -9.891 0.211 1.00 0.00 306 ALA A CA 14
ATOM 12925 C C . ALA A 1 1 ? 10.408 -9.465 0.079 1.00 0.00 306 ALA A C 14
ATOM 12926 O O . ALA A 1 1 ? 9.895 -9.296 -1.010 1.00 0.00 306 ALA A O 14
ATOM 12935 N N . VAL A 1 2 ? 9.736 -9.291 1.181 1.00 0.00 307 VAL A N 14
ATOM 12936 C CA . VAL A 1 2 ? 8.308 -8.877 1.127 1.00 0.00 307 VAL A CA 14
ATOM 12937 C C . VAL A 1 2 ? 8.213 -7.435 0.624 1.00 0.00 307 VAL A C 14
ATOM 12938 O O . VAL A 1 2 ? 7.236 -7.040 0.022 1.00 0.00 307 VAL A O 14
ATOM 12951 N N . ASP A 1 3 ? 9.223 -6.650 0.866 1.00 0.00 308 ASP A N 14
ATOM 12952 C CA . ASP A 1 3 ? 9.198 -5.234 0.402 1.00 0.00 308 ASP A CA 14
ATOM 12953 C C . ASP A 1 3 ? 9.142 -5.200 -1.124 1.00 0.00 308 ASP A C 14
ATOM 12954 O O . ASP A 1 3 ? 8.967 -4.159 -1.728 1.00 0.00 308 ASP A O 14
ATOM 12963 N N . LEU A 1 4 ? 9.312 -6.327 -1.752 1.00 0.00 309 LEU A N 14
ATOM 12964 C CA . LEU A 1 4 ? 9.298 -6.369 -3.239 1.00 0.00 309 LEU A CA 14
ATOM 12965 C C . LEU A 1 4 ? 8.023 -5.728 -3.799 1.00 0.00 309 LEU A C 14
ATOM 12966 O O . LEU A 1 4 ? 8.065 -5.058 -4.812 1.00 0.00 309 LEU A O 14
ATOM 12982 N N . TYR A 1 5 ? 6.888 -5.922 -3.179 1.00 0.00 310 TYR A N 14
ATOM 12983 C CA . TYR A 1 5 ? 5.653 -5.303 -3.745 1.00 0.00 310 TYR A CA 14
ATOM 12984 C C . TYR A 1 5 ? 5.727 -3.787 -3.601 1.00 0.00 310 TYR A C 14
ATOM 12985 O O . TYR A 1 5 ? 6.038 -3.261 -2.551 1.00 0.00 310 TYR A O 14
ATOM 13003 N N . VAL A 1 6 ? 5.432 -3.087 -4.658 1.00 0.00 311 VAL A N 14
ATOM 13004 C CA . VAL A 1 6 ? 5.466 -1.602 -4.620 1.00 0.00 311 VAL A CA 14
ATOM 13005 C C . VAL A 1 6 ? 4.100 -1.067 -5.054 1.00 0.00 311 VAL A C 14
ATOM 13006 O O . VAL A 1 6 ? 3.284 -1.794 -5.586 1.00 0.00 311 VAL A O 14
ATOM 13019 N N . CYS A 1 7 ? 3.827 0.189 -4.826 1.00 0.00 312 CYS A N 14
ATOM 13020 C CA . CYS A 1 7 ? 2.503 0.733 -5.217 1.00 0.00 312 CYS A CA 14
ATOM 13021 C C . CYS A 1 7 ? 2.207 0.308 -6.651 1.00 0.00 312 CYS A C 14
ATOM 13022 O O . CYS A 1 7 ? 2.869 0.713 -7.586 1.00 0.00 312 CYS A O 14
ATOM 13029 N N . LEU A 1 8 ? 1.222 -0.528 -6.821 1.00 0.00 313 LEU A N 14
ATOM 13030 C CA . LEU A 1 8 ? 0.875 -1.020 -8.178 1.00 0.00 313 LEU A CA 14
ATOM 13031 C C . LEU A 1 8 ? 0.661 0.170 -9.112 1.00 0.00 313 LEU A C 14
ATOM 13032 O O . LEU A 1 8 ? 1.065 0.154 -10.258 1.00 0.00 313 LEU A O 14
ATOM 13048 N N . LEU A 1 9 ? 0.022 1.195 -8.635 1.00 0.00 314 LEU A N 14
ATOM 13049 C CA . LEU A 1 9 ? -0.230 2.382 -9.494 1.00 0.00 314 LEU A CA 14
ATOM 13050 C C . LEU A 1 9 ? 1.095 3.085 -9.836 1.00 0.00 314 LEU A C 14
ATOM 13051 O O . LEU A 1 9 ? 1.331 3.446 -10.972 1.00 0.00 314 LEU A O 14
ATOM 13067 N N . CYS A 1 10 ? 1.970 3.267 -8.880 1.00 0.00 315 CYS A N 14
ATOM 13068 C CA . CYS A 1 10 ? 3.279 3.928 -9.190 1.00 0.00 315 CYS A CA 14
ATOM 13069 C C . CYS A 1 10 ? 4.307 2.861 -9.540 1.00 0.00 315 CYS A C 14
ATOM 13070 O O . CYS A 1 10 ? 4.746 2.740 -10.666 1.00 0.00 315 CYS A O 14
ATOM 13077 N N . GLY A 1 11 ? 4.711 2.102 -8.560 1.00 0.00 316 GLY A N 14
ATOM 13078 C CA . GLY A 1 11 ? 5.731 1.052 -8.788 1.00 0.00 316 GLY A CA 14
ATOM 13079 C C . GLY A 1 11 ? 7.011 1.461 -8.059 1.00 0.00 316 GLY A C 14
ATOM 13080 O O . GLY A 1 11 ? 7.986 0.739 -8.034 1.00 0.00 316 GLY A O 14
ATOM 13084 N N . SER A 1 12 ? 6.998 2.613 -7.443 1.00 0.00 317 SER A N 14
ATOM 13085 C CA . SER A 1 12 ? 8.194 3.070 -6.686 1.00 0.00 317 SER A CA 14
ATOM 13086 C C . SER A 1 12 ? 8.094 2.533 -5.261 1.00 0.00 317 SER A C 14
ATOM 13087 O O . SER A 1 12 ? 9.083 2.226 -4.633 1.00 0.00 317 SER A O 14
ATOM 13095 N N . GLY A 1 13 ? 6.887 2.404 -4.766 1.00 0.00 318 GLY A N 14
ATOM 13096 C CA . GLY A 1 13 ? 6.664 1.874 -3.387 1.00 0.00 318 GLY A CA 14
ATOM 13097 C C . GLY A 1 13 ? 7.805 2.278 -2.454 1.00 0.00 318 GLY A C 14
ATOM 13098 O O . GLY A 1 13 ? 8.115 1.581 -1.508 1.00 0.00 318 GLY A O 14
ATOM 13102 N N . ASN A 1 14 ? 8.437 3.389 -2.702 1.00 0.00 319 ASN A N 14
ATOM 13103 C CA . ASN A 1 14 ? 9.548 3.811 -1.823 1.00 0.00 319 ASN A CA 14
ATOM 13104 C C . ASN A 1 14 ? 8.999 4.617 -0.651 1.00 0.00 319 ASN A C 14
ATOM 13105 O O . ASN A 1 14 ? 9.617 4.712 0.390 1.00 0.00 319 ASN A O 14
ATOM 13116 N N . ASP A 1 15 ? 7.837 5.188 -0.806 1.00 0.00 320 ASP A N 14
ATOM 13117 C CA . ASP A 1 15 ? 7.243 5.984 0.305 1.00 0.00 320 ASP A CA 14
ATOM 13118 C C . ASP A 1 15 ? 6.826 5.037 1.431 1.00 0.00 320 ASP A C 14
ATOM 13119 O O . ASP A 1 15 ? 5.680 4.652 1.546 1.00 0.00 320 ASP A O 14
ATOM 13128 N N . GLU A 1 16 ? 7.758 4.655 2.257 1.00 0.00 321 GLU A N 14
ATOM 13129 C CA . GLU A 1 16 ? 7.443 3.726 3.378 1.00 0.00 321 GLU A CA 14
ATOM 13130 C C . GLU A 1 16 ? 6.285 4.268 4.216 1.00 0.00 321 GLU A C 14
ATOM 13131 O O . GLU A 1 16 ? 5.426 3.536 4.659 1.00 0.00 321 GLU A O 14
ATOM 13143 N N . ASP A 1 17 ? 6.270 5.543 4.455 1.00 0.00 322 ASP A N 14
ATOM 13144 C CA . ASP A 1 17 ? 5.187 6.130 5.288 1.00 0.00 322 ASP A CA 14
ATOM 13145 C C . ASP A 1 17 ? 3.842 6.083 4.559 1.00 0.00 322 ASP A C 14
ATOM 13146 O O . ASP A 1 17 ? 2.801 6.032 5.186 1.00 0.00 322 ASP A O 14
ATOM 13155 N N . ARG A 1 18 ? 3.838 6.150 3.250 1.00 0.00 323 ARG A N 14
ATOM 13156 C CA . ARG A 1 18 ? 2.534 6.162 2.523 1.00 0.00 323 ARG A CA 14
ATOM 13157 C C . ARG A 1 18 ? 2.216 4.834 1.827 1.00 0.00 323 ARG A C 14
ATOM 13158 O O . ARG A 1 18 ? 1.085 4.619 1.438 1.00 0.00 323 ARG A O 14
ATOM 13179 N N . LEU A 1 19 ? 3.146 3.934 1.632 1.00 0.00 324 LEU A N 14
ATOM 13180 C CA . LEU A 1 19 ? 2.744 2.686 0.933 1.00 0.00 324 LEU A CA 14
ATOM 13181 C C . LEU A 1 19 ? 2.008 1.761 1.900 1.00 0.00 324 LEU A C 14
ATOM 13182 O O . LEU A 1 19 ? 2.579 1.268 2.854 1.00 0.00 324 LEU A O 14
ATOM 13198 N N . LEU A 1 20 ? 0.751 1.493 1.645 1.00 0.00 325 LEU A N 14
ATOM 13199 C CA . LEU A 1 20 ? -0.010 0.570 2.531 1.00 0.00 325 LEU A CA 14
ATOM 13200 C C . LEU A 1 20 ? -0.226 -0.743 1.776 1.00 0.00 325 LEU A C 14
ATOM 13201 O O . LEU A 1 20 ? -0.650 -0.744 0.637 1.00 0.00 325 LEU A O 14
ATOM 13217 N N . LEU A 1 21 ? 0.063 -1.857 2.385 1.00 0.00 326 LEU A N 14
ATOM 13218 C CA . LEU A 1 21 ? -0.129 -3.152 1.676 1.00 0.00 326 LEU A CA 14
ATOM 13219 C C . LEU A 1 21 ? -1.513 -3.716 2.001 1.00 0.00 326 LEU A C 14
ATOM 13220 O O . LEU A 1 21 ? -1.879 -3.875 3.152 1.00 0.00 326 LEU A O 14
ATOM 13236 N N . CYS A 1 22 ? -2.282 -4.014 0.981 1.00 0.00 327 CYS A N 14
ATOM 13237 C CA . CYS A 1 22 ? -3.650 -4.571 1.193 1.00 0.00 327 CYS A CA 14
ATOM 13238 C C . CYS A 1 22 ? -3.541 -6.077 1.392 1.00 0.00 327 CYS A C 14
ATOM 13239 O O . CYS A 1 22 ? -3.026 -6.793 0.552 1.00 0.00 327 CYS A O 14
ATOM 13246 N N . ASP A 1 23 ? -4.014 -6.551 2.508 1.00 0.00 328 ASP A N 14
ATOM 13247 C CA . ASP A 1 23 ? -3.943 -8.008 2.803 1.00 0.00 328 ASP A CA 14
ATOM 13248 C C . ASP A 1 23 ? -5.050 -8.756 2.060 1.00 0.00 328 ASP A C 14
ATOM 13249 O O . ASP A 1 23 ? -4.881 -9.887 1.650 1.00 0.00 328 ASP A O 14
ATOM 13258 N N . GLY A 1 24 ? -6.190 -8.144 1.904 1.00 0.00 329 GLY A N 14
ATOM 13259 C CA . GLY A 1 24 ? -7.313 -8.831 1.212 1.00 0.00 329 GLY A CA 14
ATOM 13260 C C . GLY A 1 24 ? -6.900 -9.221 -0.206 1.00 0.00 329 GLY A C 14
ATOM 13261 O O . GLY A 1 24 ? -6.915 -10.381 -0.569 1.00 0.00 329 GLY A O 14
ATOM 13265 N N . CYS A 1 25 ? -6.545 -8.266 -1.017 1.00 0.00 330 CYS A N 14
ATOM 13266 C CA . CYS A 1 25 ? -6.148 -8.594 -2.412 1.00 0.00 330 CYS A CA 14
ATOM 13267 C C . CYS A 1 25 ? -5.019 -7.672 -2.889 1.00 0.00 330 CYS A C 14
ATOM 13268 O O . CYS A 1 25 ? -3.905 -8.107 -3.104 1.00 0.00 330 CYS A O 14
ATOM 13275 N N . ASP A 1 26 ? -5.295 -6.408 -3.063 1.00 0.00 331 ASP A N 14
ATOM 13276 C CA . ASP A 1 26 ? -4.247 -5.467 -3.535 1.00 0.00 331 ASP A CA 14
ATOM 13277 C C . ASP A 1 26 ? -2.933 -5.771 -2.818 1.00 0.00 331 ASP A C 14
ATOM 13278 O O . ASP A 1 26 ? -2.913 -6.220 -1.689 1.00 0.00 331 ASP A O 14
ATOM 13287 N N . ASP A 1 27 ? -1.837 -5.554 -3.483 1.00 0.00 332 ASP A N 14
ATOM 13288 C CA . ASP A 1 27 ? -0.517 -5.850 -2.870 1.00 0.00 332 ASP A CA 14
ATOM 13289 C C . ASP A 1 27 ? 0.075 -4.595 -2.236 1.00 0.00 332 ASP A C 14
ATOM 13290 O O . ASP A 1 27 ? 0.261 -4.528 -1.039 1.00 0.00 332 ASP A O 14
ATOM 13299 N N . SER A 1 28 ? 0.382 -3.602 -3.024 1.00 0.00 333 SER A N 14
ATOM 13300 C CA . SER A 1 28 ? 0.978 -2.364 -2.456 1.00 0.00 333 SER A CA 14
ATOM 13301 C C . SER A 1 28 ? 0.287 -1.137 -3.044 1.00 0.00 333 SER A C 14
ATOM 13302 O O . SER A 1 28 ? -0.007 -1.084 -4.221 1.00 0.00 333 SER A O 14
ATOM 13310 N N . TYR A 1 29 ? 0.022 -0.150 -2.232 1.00 0.00 334 TYR A N 14
ATOM 13311 C CA . TYR A 1 29 ? -0.653 1.070 -2.745 1.00 0.00 334 TYR A CA 14
ATOM 13312 C C . TYR A 1 29 ? -0.276 2.274 -1.882 1.00 0.00 334 TYR A C 14
ATOM 13313 O O . TYR A 1 29 ? 0.160 2.128 -0.761 1.00 0.00 334 TYR A O 14
ATOM 13331 N N . HIS A 1 30 ? -0.456 3.463 -2.390 1.00 0.00 335 HIS A N 14
ATOM 13332 C CA . HIS A 1 30 ? -0.138 4.673 -1.593 1.00 0.00 335 HIS A CA 14
ATOM 13333 C C . HIS A 1 30 ? -1.446 5.289 -1.098 1.00 0.00 335 HIS A C 14
ATOM 13334 O O . HIS A 1 30 ? -2.461 5.220 -1.761 1.00 0.00 335 HIS A O 14
ATOM 13348 N N . THR A 1 31 ? -1.432 5.898 0.048 1.00 0.00 336 THR A N 14
ATOM 13349 C CA . THR A 1 31 ? -2.681 6.522 0.556 1.00 0.00 336 THR A CA 14
ATOM 13350 C C . THR A 1 31 ? -3.211 7.517 -0.483 1.00 0.00 336 THR A C 14
ATOM 13351 O O . THR A 1 31 ? -4.404 7.694 -0.630 1.00 0.00 336 THR A O 14
ATOM 13362 N N . PHE A 1 32 ? -2.334 8.182 -1.191 1.00 0.00 337 PHE A N 14
ATOM 13363 C CA . PHE A 1 32 ? -2.792 9.181 -2.199 1.00 0.00 337 PHE A CA 14
ATOM 13364 C C . PHE A 1 32 ? -3.114 8.519 -3.541 1.00 0.00 337 PHE A C 14
ATOM 13365 O O . PHE A 1 32 ? -3.832 9.074 -4.350 1.00 0.00 337 PHE A O 14
ATOM 13382 N N . CYS A 1 33 ? -2.596 7.354 -3.803 1.00 0.00 338 CYS A N 14
ATOM 13383 C CA . CYS A 1 33 ? -2.889 6.697 -5.104 1.00 0.00 338 CYS A CA 14
ATOM 13384 C C . CYS A 1 33 ? -4.207 5.930 -5.010 1.00 0.00 338 CYS A C 14
ATOM 13385 O O . CYS A 1 33 ? -4.650 5.314 -5.959 1.00 0.00 338 CYS A O 14
ATOM 13392 N N . LEU A 1 34 ? -4.825 5.946 -3.864 1.00 0.00 339 LEU A N 14
ATOM 13393 C CA . LEU A 1 34 ? -6.100 5.202 -3.693 1.00 0.00 339 LEU A CA 14
ATOM 13394 C C . LEU A 1 34 ? -7.299 6.147 -3.824 1.00 0.00 339 LEU A C 14
ATOM 13395 O O . LEU A 1 34 ? -7.740 6.482 -4.904 1.00 0.00 339 LEU A O 14
ATOM 13411 N N . ILE A 1 35 ? -7.810 6.570 -2.710 1.00 0.00 340 ILE A N 14
ATOM 13412 C CA . ILE A 1 35 ? -8.971 7.495 -2.674 1.00 0.00 340 ILE A CA 14
ATOM 13413 C C . ILE A 1 35 ? -8.467 8.723 -1.929 1.00 0.00 340 ILE A C 14
ATOM 13414 O O . ILE A 1 35 ? -7.398 8.647 -1.360 1.00 0.00 340 ILE A O 14
ATOM 13430 N N . PRO A 1 36 ? -9.177 9.834 -1.904 1.00 0.00 341 PRO A N 14
ATOM 13431 C CA . PRO A 1 36 ? -8.716 11.028 -1.175 1.00 0.00 341 PRO A CA 14
ATOM 13432 C C . PRO A 1 36 ? -7.730 10.612 -0.071 1.00 0.00 341 PRO A C 14
ATOM 13433 O O . PRO A 1 36 ? -8.089 9.877 0.826 1.00 0.00 341 PRO A O 14
ATOM 13444 N N . PRO A 1 37 ? -6.474 10.987 -0.180 1.00 0.00 342 PRO A N 14
ATOM 13445 C CA . PRO A 1 37 ? -5.430 10.541 0.769 1.00 0.00 342 PRO A CA 14
ATOM 13446 C C . PRO A 1 37 ? -5.950 10.272 2.176 1.00 0.00 342 PRO A C 14
ATOM 13447 O O . PRO A 1 37 ? -6.664 11.062 2.761 1.00 0.00 342 PRO A O 14
ATOM 13458 N N . LEU A 1 38 ? -5.577 9.143 2.715 1.00 0.00 343 LEU A N 14
ATOM 13459 C CA . LEU A 1 38 ? -6.015 8.772 4.082 1.00 0.00 343 LEU A CA 14
ATOM 13460 C C . LEU A 1 38 ? -5.211 9.584 5.097 1.00 0.00 343 LEU A C 14
ATOM 13461 O O . LEU A 1 38 ? -4.164 10.116 4.785 1.00 0.00 343 LEU A O 14
ATOM 13477 N N . HIS A 1 39 ? -5.689 9.699 6.304 1.00 0.00 344 HIS A N 14
ATOM 13478 C CA . HIS A 1 39 ? -4.941 10.493 7.316 1.00 0.00 344 HIS A CA 14
ATOM 13479 C C . HIS A 1 39 ? -3.567 9.870 7.541 1.00 0.00 344 HIS A C 14
ATOM 13480 O O . HIS A 1 39 ? -2.571 10.558 7.648 1.00 0.00 344 HIS A O 14
ATOM 13495 N N . ASP A 1 40 ? -3.500 8.573 7.605 1.00 0.00 345 ASP A N 14
ATOM 13496 C CA . ASP A 1 40 ? -2.184 7.912 7.813 1.00 0.00 345 ASP A CA 14
ATOM 13497 C C . ASP A 1 40 ? -2.283 6.447 7.396 1.00 0.00 345 ASP A C 14
ATOM 13498 O O . ASP A 1 40 ? -3.341 5.963 7.053 1.00 0.00 345 ASP A O 14
ATOM 13507 N N . VAL A 1 41 ? -1.188 5.740 7.420 1.00 0.00 346 VAL A N 14
ATOM 13508 C CA . VAL A 1 41 ? -1.221 4.304 7.025 1.00 0.00 346 VAL A CA 14
ATOM 13509 C C . VAL A 1 41 ? -1.888 3.478 8.142 1.00 0.00 346 VAL A C 14
ATOM 13510 O O . VAL A 1 41 ? -1.367 3.392 9.237 1.00 0.00 346 VAL A O 14
ATOM 13523 N N . PRO A 1 42 ? -3.029 2.868 7.882 1.00 0.00 347 PRO A N 14
ATOM 13524 C CA . PRO A 1 42 ? -3.746 2.043 8.903 1.00 0.00 347 PRO A CA 14
ATOM 13525 C C . PRO A 1 42 ? -2.814 1.064 9.634 1.00 0.00 347 PRO A C 14
ATOM 13526 O O . PRO A 1 42 ? -1.774 0.688 9.131 1.00 0.00 347 PRO A O 14
ATOM 13537 N N . LYS A 1 43 ? -3.177 0.673 10.826 1.00 0.00 348 LYS A N 14
ATOM 13538 C CA . LYS A 1 43 ? -2.317 -0.250 11.622 1.00 0.00 348 LYS A CA 14
ATOM 13539 C C . LYS A 1 43 ? -2.505 -1.710 11.186 1.00 0.00 348 LYS A C 14
ATOM 13540 O O . LYS A 1 43 ? -2.282 -2.621 11.958 1.00 0.00 348 LYS A O 14
ATOM 13559 N N . GLY A 1 44 ? -2.893 -1.947 9.961 1.00 0.00 349 GLY A N 14
ATOM 13560 C CA . GLY A 1 44 ? -3.069 -3.357 9.496 1.00 0.00 349 GLY A CA 14
ATOM 13561 C C . GLY A 1 44 ? -4.557 -3.711 9.408 1.00 0.00 349 GLY A C 14
ATOM 13562 O O . GLY A 1 44 ? -4.916 -4.785 8.969 1.00 0.00 349 GLY A O 14
ATOM 13566 N N . ASP A 1 45 ? -5.427 -2.830 9.824 1.00 0.00 350 ASP A N 14
ATOM 13567 C CA . ASP A 1 45 ? -6.887 -3.137 9.766 1.00 0.00 350 ASP A CA 14
ATOM 13568 C C . ASP A 1 45 ? -7.547 -2.380 8.608 1.00 0.00 350 ASP A C 14
ATOM 13569 O O . ASP A 1 45 ? -8.519 -1.677 8.795 1.00 0.00 350 ASP A O 14
ATOM 13578 N N . TRP A 1 46 ? -7.030 -2.510 7.416 1.00 0.00 351 TRP A N 14
ATOM 13579 C CA . TRP A 1 46 ? -7.642 -1.787 6.264 1.00 0.00 351 TRP A CA 14
ATOM 13580 C C . TRP A 1 46 ? -7.579 -2.647 5.001 1.00 0.00 351 TRP A C 14
ATOM 13581 O O . TRP A 1 46 ? -6.763 -3.536 4.874 1.00 0.00 351 TRP A O 14
ATOM 13602 N N . ARG A 1 47 ? -8.444 -2.373 4.067 1.00 0.00 352 ARG A N 14
ATOM 13603 C CA . ARG A 1 47 ? -8.467 -3.147 2.801 1.00 0.00 352 ARG A CA 14
ATOM 13604 C C . ARG A 1 47 ? -8.620 -2.167 1.634 1.00 0.00 352 ARG A C 14
ATOM 13605 O O . ARG A 1 47 ? -9.094 -1.062 1.807 1.00 0.00 352 ARG A O 14
ATOM 13626 N N . CYS A 1 48 ? -8.229 -2.549 0.449 1.00 0.00 353 CYS A N 14
ATOM 13627 C CA . CYS A 1 48 ? -8.366 -1.616 -0.703 1.00 0.00 353 CYS A CA 14
ATOM 13628 C C . CYS A 1 48 ? -9.751 -1.806 -1.341 1.00 0.00 353 CYS A C 14
ATOM 13629 O O . CYS A 1 48 ? -10.457 -2.740 -1.012 1.00 0.00 353 CYS A O 14
ATOM 13636 N N . PRO A 1 49 ? -10.161 -0.928 -2.229 1.00 0.00 354 PRO A N 14
ATOM 13637 C CA . PRO A 1 49 ? -11.505 -1.025 -2.876 1.00 0.00 354 PRO A CA 14
ATOM 13638 C C . PRO A 1 49 ? -11.677 -2.302 -3.702 1.00 0.00 354 PRO A C 14
ATOM 13639 O O . PRO A 1 49 ? -12.771 -2.811 -3.853 1.00 0.00 354 PRO A O 14
ATOM 13650 N N . LYS A 1 50 ? -10.613 -2.816 -4.250 1.00 0.00 355 LYS A N 14
ATOM 13651 C CA . LYS A 1 50 ? -10.727 -4.049 -5.081 1.00 0.00 355 LYS A CA 14
ATOM 13652 C C . LYS A 1 50 ? -11.304 -5.203 -4.259 1.00 0.00 355 LYS A C 14
ATOM 13653 O O . LYS A 1 50 ? -12.129 -5.957 -4.736 1.00 0.00 355 LYS A O 14
ATOM 13672 N N . CYS A 1 51 ? -10.889 -5.356 -3.032 1.00 0.00 356 CYS A N 14
ATOM 13673 C CA . CYS A 1 51 ? -11.439 -6.473 -2.211 1.00 0.00 356 CYS A CA 14
ATOM 13674 C C . CYS A 1 51 ? -12.883 -6.147 -1.824 1.00 0.00 356 CYS A C 14
ATOM 13675 O O . CYS A 1 51 ? -13.715 -7.020 -1.683 1.00 0.00 356 CYS A O 14
ATOM 13682 N N . LEU A 1 52 ? -13.182 -4.894 -1.645 1.00 0.00 357 LEU A N 14
ATOM 13683 C CA . LEU A 1 52 ? -14.567 -4.499 -1.268 1.00 0.00 357 LEU A CA 14
ATOM 13684 C C . LEU A 1 52 ? -15.525 -4.774 -2.430 1.00 0.00 357 LEU A C 14
ATOM 13685 O O . LEU A 1 52 ? -16.669 -5.134 -2.232 1.00 0.00 357 LEU A O 14
ATOM 13701 N N . ALA A 1 53 ? -15.071 -4.596 -3.639 1.00 0.00 358 ALA A N 14
ATOM 13702 C CA . ALA A 1 53 ? -15.957 -4.833 -4.813 1.00 0.00 358 ALA A CA 14
ATOM 13703 C C . ALA A 1 53 ? -16.436 -6.284 -4.809 1.00 0.00 358 ALA A C 14
ATOM 13704 O O . ALA A 1 53 ? -17.481 -6.606 -5.337 1.00 0.00 358 ALA A O 14
ATOM 13711 N N . GLN A 1 54 ? -15.674 -7.162 -4.222 1.00 0.00 359 GLN A N 14
ATOM 13712 C CA . GLN A 1 54 ? -16.076 -8.592 -4.184 1.00 0.00 359 GLN A CA 14
ATOM 13713 C C . GLN A 1 54 ? -17.436 -8.705 -3.507 1.00 0.00 359 GLN A C 14
ATOM 13714 O O . GLN A 1 54 ? -18.282 -9.484 -3.899 1.00 0.00 359 GLN A O 14
ATOM 13728 N N . GLU A 1 55 ? -17.644 -7.927 -2.485 1.00 0.00 360 GLU A N 14
ATOM 13729 C CA . GLU A 1 55 ? -18.942 -7.967 -1.759 1.00 0.00 360 GLU A CA 14
ATOM 13730 C C . GLU A 1 55 ? -19.743 -6.701 -2.071 1.00 0.00 360 GLU A C 14
ATOM 13731 O O . GLU A 1 55 ? -20.754 -6.815 -2.743 1.00 0.00 360 GLU A O 14
ATOM 13744 N N . ALA B 2 1 ? -3.707 -1.825 7.406 1.00 0.00 363 ALA B N 14
ATOM 13745 C CA . ALA B 2 1 ? -2.712 -1.827 6.301 1.00 0.00 363 ALA B CA 14
ATOM 13746 C C . ALA B 2 1 ? -1.316 -2.017 6.878 1.00 0.00 363 ALA B C 14
ATOM 13747 O O . ALA B 2 1 ? -1.066 -1.729 8.031 1.00 0.00 363 ALA B O 14
ATOM 13756 N N . ARG B 2 2 ? -0.404 -2.491 6.077 1.00 0.00 364 ARG B N 14
ATOM 13757 C CA . ARG B 2 2 ? 0.986 -2.693 6.567 1.00 0.00 364 ARG B CA 14
ATOM 13758 C C . ARG B 2 2 ? 1.924 -1.785 5.769 1.00 0.00 364 ARG B C 14
ATOM 13759 O O . ARG B 2 2 ? 1.812 -1.661 4.566 1.00 0.00 364 ARG B O 14
ATOM 13780 N N . THR B 2 3 ? 2.829 -1.125 6.439 1.00 0.00 365 THR B N 14
ATOM 13781 C CA . THR B 2 3 ? 3.756 -0.192 5.736 1.00 0.00 365 THR B CA 14
ATOM 13782 C C . THR B 2 3 ? 4.803 -0.966 4.935 1.00 0.00 365 THR B C 14
ATOM 13783 O O . THR B 2 3 ? 5.376 -1.928 5.407 1.00 0.00 365 THR B O 14
ATOM 13794 N N . LYS B 2 4 ? 5.067 -0.530 3.731 1.00 0.00 366 LYS B N 14
ATOM 13795 C CA . LYS B 2 4 ? 6.093 -1.209 2.895 1.00 0.00 366 LYS B CA 14
ATOM 13796 C C . LYS B 2 4 ? 7.063 -0.159 2.352 1.00 0.00 366 LYS B C 14
ATOM 13797 O O . LYS B 2 4 ? 6.657 0.884 1.855 1.00 0.00 366 LYS B O 14
ATOM 13816 N N . GLN B 2 5 ? 8.341 -0.434 2.457 1.00 0.00 367 GLN B N 14
ATOM 13817 C CA . GLN B 2 5 ? 9.381 0.518 1.969 1.00 0.00 367 GLN B CA 14
ATOM 13818 C C . GLN B 2 5 ? 10.113 -0.087 0.772 1.00 0.00 367 GLN B C 14
ATOM 13819 O O . GLN B 2 5 ? 10.409 -1.265 0.752 1.00 0.00 367 GLN B O 14
ATOM 13833 N N . THR B 2 6 ? 10.425 0.707 -0.217 1.00 0.00 368 THR B N 14
ATOM 13834 C CA . THR B 2 6 ? 11.159 0.156 -1.399 1.00 0.00 368 THR B CA 14
ATOM 13835 C C . THR B 2 6 ? 12.301 1.100 -1.784 1.00 0.00 368 THR B C 14
ATOM 13836 O O . THR B 2 6 ? 12.103 2.280 -1.991 1.00 0.00 368 THR B O 14
ATOM 13847 N N . ALA B 2 7 ? 13.495 0.581 -1.893 1.00 0.00 369 ALA B N 14
ATOM 13848 C CA . ALA B 2 7 ? 14.654 1.440 -2.271 1.00 0.00 369 ALA B CA 14
ATOM 13849 C C . ALA B 2 7 ? 15.085 1.117 -3.702 1.00 0.00 369 ALA B C 14
ATOM 13850 O O . ALA B 2 7 ? 14.986 -0.007 -4.151 1.00 0.00 369 ALA B O 14
ATOM 13857 N N . ARG B 2 8 ? 15.563 2.094 -4.423 1.00 0.00 370 ARG B N 14
ATOM 13858 C CA . ARG B 2 8 ? 16.002 1.839 -5.824 1.00 0.00 370 ARG B CA 14
ATOM 13859 C C . ARG B 2 8 ? 17.042 0.718 -5.835 1.00 0.00 370 ARG B C 14
ATOM 13860 O O . ARG B 2 8 ? 17.066 -0.111 -6.723 1.00 0.00 370 ARG B O 14
ATOM 13881 N N . LYS B 2 9 ? 17.902 0.685 -4.854 1.00 0.00 371 LYS B N 14
ATOM 13882 C CA . LYS B 2 9 ? 18.939 -0.383 -4.807 1.00 0.00 371 LYS B CA 14
ATOM 13883 C C . LYS B 2 9 ? 18.256 -1.753 -4.800 1.00 0.00 371 LYS B C 14
ATOM 13884 O O . LYS B 2 9 ? 18.730 -2.696 -5.403 1.00 0.00 371 LYS B O 14
ATOM 13903 N N . SER B 2 10 ? 17.148 -1.870 -4.123 1.00 0.00 372 SER B N 14
ATOM 13904 C CA . SER B 2 10 ? 16.436 -3.178 -4.079 1.00 0.00 372 SER B CA 14
ATOM 13905 C C . SER B 2 10 ? 15.518 -3.303 -5.296 1.00 0.00 372 SER B C 14
ATOM 13906 O O . SER B 2 10 ? 14.673 -4.182 -5.289 1.00 0.00 372 SER B O 14
ATOM 13917 N N . ALA A 1 1 ? 11.936 -11.477 -0.150 1.00 0.00 306 ALA A N 15
ATOM 13918 C CA . ALA A 1 1 ? 11.658 -10.292 0.712 1.00 0.00 306 ALA A CA 15
ATOM 13919 C C . ALA A 1 1 ? 10.205 -9.858 0.533 1.00 0.00 306 ALA A C 15
ATOM 13920 O O . ALA A 1 1 ? 9.705 -9.760 -0.570 1.00 0.00 306 ALA A O 15
ATOM 13929 N N . VAL A 1 2 ? 9.523 -9.596 1.612 1.00 0.00 307 VAL A N 15
ATOM 13930 C CA . VAL A 1 2 ? 8.102 -9.168 1.514 1.00 0.00 307 VAL A CA 15
ATOM 13931 C C . VAL A 1 2 ? 8.035 -7.751 0.941 1.00 0.00 307 VAL A C 15
ATOM 13932 O O . VAL A 1 2 ? 7.049 -7.352 0.356 1.00 0.00 307 VAL A O 15
ATOM 13945 N N . ASP A 1 3 ? 9.082 -6.990 1.105 1.00 0.00 308 ASP A N 15
ATOM 13946 C CA . ASP A 1 3 ? 9.090 -5.600 0.571 1.00 0.00 308 ASP A CA 15
ATOM 13947 C C . ASP A 1 3 ? 9.062 -5.640 -0.956 1.00 0.00 308 ASP A C 15
ATOM 13948 O O . ASP A 1 3 ? 8.920 -4.628 -1.614 1.00 0.00 308 ASP A O 15
ATOM 13957 N N . LEU A 1 4 ? 9.217 -6.802 -1.522 1.00 0.00 309 LEU A N 15
ATOM 13958 C CA . LEU A 1 4 ? 9.225 -6.921 -3.004 1.00 0.00 309 LEU A CA 15
ATOM 13959 C C . LEU A 1 4 ? 8.001 -6.224 -3.612 1.00 0.00 309 LEU A C 15
ATOM 13960 O O . LEU A 1 4 ? 8.095 -5.616 -4.660 1.00 0.00 309 LEU A O 15
ATOM 13976 N N . TYR A 1 5 ? 6.853 -6.306 -2.992 1.00 0.00 310 TYR A N 15
ATOM 13977 C CA . TYR A 1 5 ? 5.663 -5.638 -3.592 1.00 0.00 310 TYR A CA 15
ATOM 13978 C C . TYR A 1 5 ? 5.786 -4.125 -3.451 1.00 0.00 310 TYR A C 15
ATOM 13979 O O . TYR A 1 5 ? 6.081 -3.604 -2.393 1.00 0.00 310 TYR A O 15
ATOM 13997 N N . VAL A 1 6 ? 5.547 -3.421 -4.519 1.00 0.00 311 VAL A N 15
ATOM 13998 C CA . VAL A 1 6 ? 5.625 -1.938 -4.489 1.00 0.00 311 VAL A CA 15
ATOM 13999 C C . VAL A 1 6 ? 4.287 -1.373 -4.970 1.00 0.00 311 VAL A C 15
ATOM 14000 O O . VAL A 1 6 ? 3.462 -2.092 -5.499 1.00 0.00 311 VAL A O 15
ATOM 14013 N N . CYS A 1 7 ? 4.049 -0.104 -4.789 1.00 0.00 312 CYS A N 15
ATOM 14014 C CA . CYS A 1 7 ? 2.753 0.466 -5.233 1.00 0.00 312 CYS A CA 15
ATOM 14015 C C . CYS A 1 7 ? 2.501 0.026 -6.670 1.00 0.00 312 CYS A C 15
ATOM 14016 O O . CYS A 1 7 ? 3.199 0.416 -7.587 1.00 0.00 312 CYS A O 15
ATOM 14023 N N . LEU A 1 8 ? 1.515 -0.799 -6.866 1.00 0.00 313 LEU A N 15
ATOM 14024 C CA . LEU A 1 8 ? 1.214 -1.294 -8.234 1.00 0.00 313 LEU A CA 15
ATOM 14025 C C . LEU A 1 8 ? 1.028 -0.109 -9.183 1.00 0.00 313 LEU A C 15
ATOM 14026 O O . LEU A 1 8 ? 1.458 -0.141 -10.319 1.00 0.00 313 LEU A O 15
ATOM 14042 N N . LEU A 1 9 ? 0.393 0.931 -8.730 1.00 0.00 314 LEU A N 15
ATOM 14043 C CA . LEU A 1 9 ? 0.179 2.111 -9.609 1.00 0.00 314 LEU A CA 15
ATOM 14044 C C . LEU A 1 9 ? 1.525 2.780 -9.929 1.00 0.00 314 LEU A C 15
ATOM 14045 O O . LEU A 1 9 ? 1.798 3.116 -11.065 1.00 0.00 314 LEU A O 15
ATOM 14061 N N . CYS A 1 10 ? 2.381 2.956 -8.955 1.00 0.00 315 CYS A N 15
ATOM 14062 C CA . CYS A 1 10 ? 3.713 3.579 -9.244 1.00 0.00 315 CYS A CA 15
ATOM 14063 C C . CYS A 1 10 ? 4.718 2.479 -9.551 1.00 0.00 315 CYS A C 15
ATOM 14064 O O . CYS A 1 10 ? 5.174 2.322 -10.666 1.00 0.00 315 CYS A O 15
ATOM 14071 N N . GLY A 1 11 ? 5.083 1.729 -8.548 1.00 0.00 316 GLY A N 15
ATOM 14072 C CA . GLY A 1 11 ? 6.078 0.647 -8.738 1.00 0.00 316 GLY A CA 15
ATOM 14073 C C . GLY A 1 11 ? 7.359 1.038 -8.005 1.00 0.00 316 GLY A C 15
ATOM 14074 O O . GLY A 1 11 ? 8.317 0.294 -7.961 1.00 0.00 316 GLY A O 15
ATOM 14078 N N . SER A 1 12 ? 7.369 2.2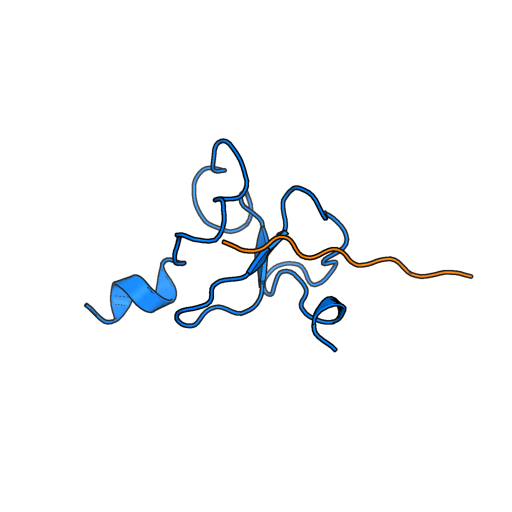02 -7.410 1.00 0.00 317 SER A N 15
ATOM 14079 C CA . SER A 1 12 ? 8.573 2.643 -6.658 1.00 0.00 317 SER A CA 15
ATOM 14080 C C . SER A 1 12 ? 8.476 2.101 -5.233 1.00 0.00 317 SER A C 15
ATOM 14081 O O . SER A 1 12 ? 9.464 1.797 -4.604 1.00 0.00 317 SER A O 15
ATOM 14089 N N . GLY A 1 13 ? 7.272 1.972 -4.739 1.00 0.00 318 GLY A N 15
ATOM 14090 C CA . GLY A 1 13 ? 7.052 1.440 -3.363 1.00 0.00 318 GLY A CA 15
ATOM 14091 C C . GLY A 1 13 ? 8.172 1.874 -2.416 1.00 0.00 318 GLY A C 15
ATOM 14092 O O . GLY A 1 13 ? 8.461 1.205 -1.442 1.00 0.00 318 GLY A O 15
ATOM 14096 N N . ASN A 1 14 ? 8.806 2.981 -2.677 1.00 0.00 319 ASN A N 15
ATOM 14097 C CA . ASN A 1 14 ? 9.892 3.431 -1.775 1.00 0.00 319 ASN A CA 15
ATOM 14098 C C . ASN A 1 14 ? 9.305 4.270 -0.644 1.00 0.00 319 ASN A C 15
ATOM 14099 O O . ASN A 1 14 ? 9.896 4.398 0.411 1.00 0.00 319 ASN A O 15
ATOM 14110 N N . ASP A 1 15 ? 8.145 4.832 -0.845 1.00 0.00 320 ASP A N 15
ATOM 14111 C CA . ASP A 1 15 ? 7.522 5.657 0.228 1.00 0.00 320 ASP A CA 15
ATOM 14112 C C . ASP A 1 15 ? 7.076 4.743 1.368 1.00 0.00 320 ASP A C 15
ATOM 14113 O O . ASP A 1 15 ? 5.922 4.377 1.475 1.00 0.00 320 ASP A O 15
ATOM 14122 N N . GLU A 1 16 ? 7.992 4.365 2.215 1.00 0.00 321 GLU A N 15
ATOM 14123 C CA . GLU A 1 16 ? 7.648 3.466 3.351 1.00 0.00 321 GLU A CA 15
ATOM 14124 C C . GLU A 1 16 ? 6.487 4.044 4.162 1.00 0.00 321 GLU A C 15
ATOM 14125 O O . GLU A 1 16 ? 5.615 3.331 4.617 1.00 0.00 321 GLU A O 15
ATOM 14137 N N . ASP A 1 17 ? 6.484 5.326 4.369 1.00 0.00 322 ASP A N 15
ATOM 14138 C CA . ASP A 1 17 ? 5.402 5.951 5.178 1.00 0.00 322 ASP A CA 15
ATOM 14139 C C . ASP A 1 17 ? 4.057 5.927 4.441 1.00 0.00 322 ASP A C 15
ATOM 14140 O O . ASP A 1 17 ? 3.016 5.907 5.067 1.00 0.00 322 ASP A O 15
ATOM 14149 N N . ARG A 1 18 ? 4.055 5.984 3.133 1.00 0.00 323 ARG A N 15
ATOM 14150 C CA . ARG A 1 18 ? 2.749 6.028 2.405 1.00 0.00 323 ARG A CA 15
ATOM 14151 C C . ARG A 1 18 ? 2.385 4.704 1.720 1.00 0.00 323 ARG A C 15
ATOM 14152 O O . ARG A 1 18 ? 1.256 4.533 1.307 1.00 0.00 323 ARG A O 15
ATOM 14173 N N . LEU A 1 19 ? 3.280 3.763 1.562 1.00 0.00 324 LEU A N 15
ATOM 14174 C CA . LEU A 1 19 ? 2.848 2.517 0.872 1.00 0.00 324 LEU A CA 15
ATOM 14175 C C . LEU A 1 19 ? 2.071 1.627 1.844 1.00 0.00 324 LEU A C 15
ATOM 14176 O O . LEU A 1 19 ? 2.610 1.151 2.823 1.00 0.00 324 LEU A O 15
ATOM 14192 N N . LEU A 1 20 ? 0.817 1.371 1.561 1.00 0.00 325 LEU A N 15
ATOM 14193 C CA . LEU A 1 20 ? 0.020 0.478 2.449 1.00 0.00 325 LEU A CA 15
ATOM 14194 C C . LEU A 1 20 ? -0.264 -0.819 1.688 1.00 0.00 325 LEU A C 15
ATOM 14195 O O . LEU A 1 20 ? -0.690 -0.797 0.551 1.00 0.00 325 LEU A O 15
ATOM 14211 N N . LEU A 1 21 ? -0.027 -1.948 2.293 1.00 0.00 326 LEU A N 15
ATOM 14212 C CA . LEU A 1 21 ? -0.281 -3.233 1.584 1.00 0.00 326 LEU A CA 15
ATOM 14213 C C . LEU A 1 21 ? -1.669 -3.758 1.947 1.00 0.00 326 LEU A C 15
ATOM 14214 O O . LEU A 1 21 ? -2.001 -3.910 3.109 1.00 0.00 326 LEU A O 15
ATOM 14230 N N . CYS A 1 22 ? -2.484 -4.041 0.955 1.00 0.00 327 CYS A N 15
ATOM 14231 C CA . CYS A 1 22 ? -3.853 -4.569 1.249 1.00 0.00 327 CYS A CA 15
ATOM 14232 C C . CYS A 1 22 ? -3.765 -6.083 1.400 1.00 0.00 327 CYS A C 15
ATOM 14233 O O . CYS A 1 22 ? -3.298 -6.786 0.521 1.00 0.00 327 CYS A O 15
ATOM 14240 N N . ASP A 1 23 ? -4.191 -6.576 2.526 1.00 0.00 328 ASP A N 15
ATOM 14241 C CA . ASP A 1 23 ? -4.124 -8.041 2.792 1.00 0.00 328 ASP A CA 15
ATOM 14242 C C . ASP A 1 23 ? -5.226 -8.789 2.039 1.00 0.00 328 ASP A C 15
ATOM 14243 O O . ASP A 1 23 ? -5.045 -9.914 1.617 1.00 0.00 328 ASP A O 15
ATOM 14252 N N . GLY A 1 24 ? -6.373 -8.192 1.890 1.00 0.00 329 GLY A N 15
ATOM 14253 C CA . GLY A 1 24 ? -7.485 -8.894 1.192 1.00 0.00 329 GLY A CA 15
ATOM 14254 C C . GLY A 1 24 ? -7.071 -9.274 -0.228 1.00 0.00 329 GLY A C 15
ATOM 14255 O O . GLY A 1 24 ? -7.080 -10.431 -0.597 1.00 0.00 329 GLY A O 15
ATOM 14259 N N . CYS A 1 25 ? -6.723 -8.312 -1.035 1.00 0.00 330 CYS A N 15
ATOM 14260 C CA . CYS A 1 25 ? -6.328 -8.631 -2.434 1.00 0.00 330 CYS A CA 15
ATOM 14261 C C . CYS A 1 25 ? -5.195 -7.708 -2.908 1.00 0.00 330 CYS A C 15
ATOM 14262 O O . CYS A 1 25 ? -4.086 -8.152 -3.134 1.00 0.00 330 CYS A O 15
ATOM 14269 N N . ASP A 1 26 ? -5.460 -6.437 -3.077 1.00 0.00 331 ASP A N 15
ATOM 14270 C CA . ASP A 1 26 ? -4.398 -5.506 -3.550 1.00 0.00 331 ASP A CA 15
ATOM 14271 C C . ASP A 1 26 ? -3.090 -5.836 -2.842 1.00 0.00 331 ASP A C 15
ATOM 14272 O O . ASP A 1 26 ? -3.077 -6.278 -1.710 1.00 0.00 331 ASP A O 15
ATOM 14281 N N . ASP A 1 27 ? -1.994 -5.646 -3.509 1.00 0.00 332 ASP A N 15
ATOM 14282 C CA . ASP A 1 27 ? -0.687 -5.973 -2.895 1.00 0.00 332 ASP A CA 15
ATOM 14283 C C . ASP A 1 27 ? -0.060 -4.732 -2.269 1.00 0.00 332 ASP A C 15
ATOM 14284 O O . ASP A 1 27 ? 0.092 -4.651 -1.068 1.00 0.00 332 ASP A O 15
ATOM 14293 N N . SER A 1 28 ? 0.313 -3.769 -3.067 1.00 0.00 333 SER A N 15
ATOM 14294 C CA . SER A 1 28 ? 0.950 -2.551 -2.498 1.00 0.00 333 SER A CA 15
ATOM 14295 C C . SER A 1 28 ? 0.355 -1.300 -3.131 1.00 0.00 333 SER A C 15
ATOM 14296 O O . SER A 1 28 ? 0.126 -1.242 -4.323 1.00 0.00 333 SER A O 15
ATOM 14304 N N . TYR A 1 29 ? 0.098 -0.294 -2.340 1.00 0.00 334 TYR A N 15
ATOM 14305 C CA . TYR A 1 29 ? -0.482 0.950 -2.899 1.00 0.00 334 TYR A CA 15
ATOM 14306 C C . TYR A 1 29 ? -0.101 2.141 -2.027 1.00 0.00 334 TYR A C 15
ATOM 14307 O O . TYR A 1 29 ? 0.278 1.992 -0.884 1.00 0.00 334 TYR A O 15
ATOM 14325 N N . HIS A 1 30 ? -0.215 3.326 -2.553 1.00 0.00 335 HIS A N 15
ATOM 14326 C CA . HIS A 1 30 ? 0.112 4.532 -1.755 1.00 0.00 335 HIS A CA 15
ATOM 14327 C C . HIS A 1 30 ? -1.190 5.178 -1.296 1.00 0.00 335 HIS A C 15
ATOM 14328 O O . HIS A 1 30 ? -2.189 5.136 -1.984 1.00 0.00 335 HIS A O 15
ATOM 14342 N N . THR A 1 31 ? -1.192 5.782 -0.147 1.00 0.00 336 THR A N 15
ATOM 14343 C CA . THR A 1 31 ? -2.438 6.434 0.329 1.00 0.00 336 THR A CA 15
ATOM 14344 C C . THR A 1 31 ? -2.918 7.436 -0.728 1.00 0.00 336 THR A C 15
ATOM 14345 O O . THR A 1 31 ? -4.100 7.641 -0.910 1.00 0.00 336 THR A O 15
ATOM 14356 N N . PHE A 1 32 ? -2.004 8.075 -1.416 1.00 0.00 337 PHE A N 15
ATOM 14357 C CA . PHE A 1 32 ? -2.408 9.077 -2.445 1.00 0.00 337 PHE A CA 15
ATOM 14358 C C . PHE A 1 32 ? -2.725 8.410 -3.789 1.00 0.00 337 PHE A C 15
ATOM 14359 O O . PHE A 1 32 ? -3.462 8.949 -4.590 1.00 0.00 337 PHE A O 15
ATOM 14376 N N . CYS A 1 33 ? -2.186 7.256 -4.056 1.00 0.00 338 CYS A N 15
ATOM 14377 C CA . CYS A 1 33 ? -2.472 6.592 -5.357 1.00 0.00 338 CYS A CA 15
ATOM 14378 C C . CYS A 1 33 ? -3.804 5.852 -5.270 1.00 0.00 338 CYS A C 15
ATOM 14379 O O . CYS A 1 33 ? -4.246 5.227 -6.213 1.00 0.00 338 CYS A O 15
ATOM 14386 N N . LEU A 1 34 ? -4.430 5.896 -4.132 1.00 0.00 339 LEU A N 15
ATOM 14387 C CA . LEU A 1 34 ? -5.714 5.173 -3.956 1.00 0.00 339 LEU A CA 15
ATOM 14388 C C . LEU A 1 34 ? -6.904 6.132 -4.054 1.00 0.00 339 LEU A C 15
ATOM 14389 O O . LEU A 1 34 ? -7.354 6.494 -5.124 1.00 0.00 339 LEU A O 15
ATOM 14405 N N . ILE A 1 35 ? -7.398 6.537 -2.927 1.00 0.00 340 ILE A N 15
ATOM 14406 C CA . ILE A 1 35 ? -8.552 7.471 -2.859 1.00 0.00 340 ILE A CA 15
ATOM 14407 C C . ILE A 1 35 ? -8.043 8.669 -2.068 1.00 0.00 340 ILE A C 15
ATOM 14408 O O . ILE A 1 35 ? -6.982 8.565 -1.487 1.00 0.00 340 ILE A O 15
ATOM 14424 N N . PRO A 1 36 ? -8.744 9.784 -2.017 1.00 0.00 341 PRO A N 15
ATOM 14425 C CA . PRO A 1 36 ? -8.285 10.953 -1.246 1.00 0.00 341 PRO A CA 15
ATOM 14426 C C . PRO A 1 36 ? -7.318 10.501 -0.141 1.00 0.00 341 PRO A C 15
ATOM 14427 O O . PRO A 1 36 ? -7.697 9.751 0.738 1.00 0.00 341 PRO A O 15
ATOM 14438 N N . PRO A 1 37 ? -6.056 10.863 -0.227 1.00 0.00 342 PRO A N 15
ATOM 14439 C CA . PRO A 1 37 ? -5.032 10.384 0.729 1.00 0.00 342 PRO A CA 15
ATOM 14440 C C . PRO A 1 37 ? -5.559 10.174 2.145 1.00 0.00 342 PRO A C 15
ATOM 14441 O O . PRO A 1 37 ? -6.200 11.031 2.723 1.00 0.00 342 PRO A O 15
ATOM 14452 N N . LEU A 1 38 ? -5.264 9.034 2.714 1.00 0.00 343 LEU A N 15
ATOM 14453 C CA . LEU A 1 38 ? -5.713 8.753 4.104 1.00 0.00 343 LEU A CA 15
ATOM 14454 C C . LEU A 1 38 ? -4.846 9.561 5.069 1.00 0.00 343 LEU A C 15
ATOM 14455 O O . LEU A 1 38 ? -3.790 10.040 4.708 1.00 0.00 343 LEU A O 15
ATOM 14471 N N . HIS A 1 39 ? -5.277 9.725 6.287 1.00 0.00 344 HIS A N 15
ATOM 14472 C CA . HIS A 1 39 ? -4.461 10.512 7.252 1.00 0.00 344 HIS A CA 15
ATOM 14473 C C . HIS A 1 39 ? -3.114 9.819 7.449 1.00 0.00 344 HIS A C 15
ATOM 14474 O O . HIS A 1 39 ? -2.083 10.455 7.530 1.00 0.00 344 HIS A O 15
ATOM 14489 N N . ASP A 1 40 ? -3.115 8.518 7.515 1.00 0.00 345 ASP A N 15
ATOM 14490 C CA . ASP A 1 40 ? -1.833 7.783 7.691 1.00 0.00 345 ASP A CA 15
ATOM 14491 C C . ASP A 1 40 ? -2.026 6.319 7.297 1.00 0.00 345 ASP A C 15
ATOM 14492 O O . ASP A 1 40 ? -3.118 5.891 6.988 1.00 0.00 345 ASP A O 15
ATOM 14501 N N . VAL A 1 41 ? -0.972 5.552 7.307 1.00 0.00 346 VAL A N 15
ATOM 14502 C CA . VAL A 1 41 ? -1.087 4.114 6.932 1.00 0.00 346 VAL A CA 15
ATOM 14503 C C . VAL A 1 41 ? -1.764 3.334 8.076 1.00 0.00 346 VAL A C 15
ATOM 14504 O O . VAL A 1 41 ? -1.216 3.231 9.156 1.00 0.00 346 VAL A O 15
ATOM 14517 N N . PRO A 1 42 ? -2.939 2.781 7.854 1.00 0.00 347 PRO A N 15
ATOM 14518 C CA . PRO A 1 42 ? -3.669 1.999 8.900 1.00 0.00 347 PRO A CA 15
ATOM 14519 C C . PRO A 1 42 ? -2.766 0.991 9.629 1.00 0.00 347 PRO A C 15
ATOM 14520 O O . PRO A 1 42 ? -1.733 0.592 9.130 1.00 0.00 347 PRO A O 15
ATOM 14531 N N . LYS A 1 43 ? -3.147 0.600 10.818 1.00 0.00 348 LYS A N 15
ATOM 14532 C CA . LYS A 1 43 ? -2.315 -0.349 11.614 1.00 0.00 348 LYS A CA 15
ATOM 14533 C C . LYS A 1 43 ? -2.520 -1.800 11.158 1.00 0.00 348 LYS A C 15
ATOM 14534 O O . LYS A 1 43 ? -2.292 -2.724 11.913 1.00 0.00 348 LYS A O 15
ATOM 14553 N N . GLY A 1 44 ? -2.932 -2.017 9.937 1.00 0.00 349 GLY A N 15
ATOM 14554 C CA . GLY A 1 44 ? -3.124 -3.421 9.457 1.00 0.00 349 GLY A CA 15
ATOM 14555 C C . GLY A 1 44 ? -4.616 -3.769 9.385 1.00 0.00 349 GLY A C 15
ATOM 14556 O O . GLY A 1 44 ? -4.984 -4.841 8.952 1.00 0.00 349 GLY A O 15
ATOM 14560 N N . ASP A 1 45 ? -5.477 -2.883 9.809 1.00 0.00 350 ASP A N 15
ATOM 14561 C CA . ASP A 1 45 ? -6.940 -3.184 9.771 1.00 0.00 350 ASP A CA 15
ATOM 14562 C C . ASP A 1 45 ? -7.616 -2.416 8.629 1.00 0.00 350 ASP A C 15
ATOM 14563 O O . ASP A 1 45 ? -8.621 -1.762 8.822 1.00 0.00 350 ASP A O 15
ATOM 14572 N N . TRP A 1 46 ? -7.073 -2.479 7.441 1.00 0.00 351 TRP A N 15
ATOM 14573 C CA . TRP A 1 46 ? -7.693 -1.740 6.303 1.00 0.00 351 TRP A CA 15
ATOM 14574 C C . TRP A 1 46 ? -7.637 -2.579 5.028 1.00 0.00 351 TRP A C 15
ATOM 14575 O O . TRP A 1 46 ? -6.805 -3.451 4.874 1.00 0.00 351 TRP A O 15
ATOM 14596 N N . ARG A 1 47 ? -8.521 -2.308 4.113 1.00 0.00 352 ARG A N 15
ATOM 14597 C CA . ARG A 1 47 ? -8.545 -3.062 2.835 1.00 0.00 352 ARG A CA 15
ATOM 14598 C C . ARG A 1 47 ? -8.616 -2.061 1.679 1.00 0.00 352 ARG A C 15
ATOM 14599 O O . ARG A 1 47 ? -8.981 -0.916 1.859 1.00 0.00 352 ARG A O 15
ATOM 14620 N N . CYS A 1 48 ? -8.266 -2.477 0.496 1.00 0.00 353 CYS A N 15
ATOM 14621 C CA . CYS A 1 48 ? -8.308 -1.549 -0.669 1.00 0.00 353 CYS A CA 15
ATOM 14622 C C . CYS A 1 48 ? -9.737 -1.522 -1.239 1.00 0.00 353 CYS A C 15
ATOM 14623 O O . CYS A 1 48 ? -10.584 -2.266 -0.800 1.00 0.00 353 CYS A O 15
ATOM 14630 N N . PRO A 1 49 ? -10.024 -0.673 -2.204 1.00 0.00 354 PRO A N 15
ATOM 14631 C CA . PRO A 1 49 ? -11.392 -0.593 -2.799 1.00 0.00 354 PRO A CA 15
ATOM 14632 C C . PRO A 1 49 ? -11.783 -1.899 -3.492 1.00 0.00 354 PRO A C 15
ATOM 14633 O O . PRO A 1 49 ? -12.929 -2.302 -3.483 1.00 0.00 354 PRO A O 15
ATOM 14644 N N . LYS A 1 50 ? -10.833 -2.570 -4.083 1.00 0.00 355 LYS A N 15
ATOM 14645 C CA . LYS A 1 50 ? -11.143 -3.855 -4.767 1.00 0.00 355 LYS A CA 15
ATOM 14646 C C . LYS A 1 50 ? -11.704 -4.841 -3.745 1.00 0.00 355 LYS A C 15
ATOM 14647 O O . LYS A 1 50 ? -12.581 -5.627 -4.041 1.00 0.00 355 LYS A O 15
ATOM 14666 N N . CYS A 1 51 ? -11.205 -4.801 -2.539 1.00 0.00 356 CYS A N 15
ATOM 14667 C CA . CYS A 1 51 ? -11.707 -5.733 -1.488 1.00 0.00 356 CYS A CA 15
ATOM 14668 C C . CYS A 1 51 ? -13.216 -5.540 -1.321 1.00 0.00 356 CYS A C 15
ATOM 14669 O O . CYS A 1 51 ? -13.970 -6.486 -1.209 1.00 0.00 356 CYS A O 15
ATOM 14676 N N . LEU A 1 52 ? -13.653 -4.316 -1.293 1.00 0.00 357 LEU A N 15
ATOM 14677 C CA . LEU A 1 52 ? -15.107 -4.038 -1.128 1.00 0.00 357 LEU A CA 15
ATOM 14678 C C . LEU A 1 52 ? -15.863 -4.406 -2.406 1.00 0.00 357 LEU A C 15
ATOM 14679 O O . LEU A 1 52 ? -17.020 -4.778 -2.370 1.00 0.00 357 LEU A O 15
ATOM 14695 N N . ALA A 1 53 ? -15.226 -4.287 -3.537 1.00 0.00 358 ALA A N 15
ATOM 14696 C CA . ALA A 1 53 ? -15.915 -4.612 -4.819 1.00 0.00 358 ALA A CA 15
ATOM 14697 C C . ALA A 1 53 ? -16.329 -6.082 -4.814 1.00 0.00 358 ALA A C 15
ATOM 14698 O O . ALA A 1 53 ? -17.238 -6.487 -5.509 1.00 0.00 358 ALA A O 15
ATOM 14705 N N . GLN A 1 54 ? -15.659 -6.878 -4.035 1.00 0.00 359 GLN A N 15
ATOM 14706 C CA . GLN A 1 54 ? -15.992 -8.325 -3.974 1.00 0.00 359 GLN A CA 15
ATOM 14707 C C . GLN A 1 54 ? -17.427 -8.484 -3.484 1.00 0.00 359 GLN A C 15
ATOM 14708 O O . GLN A 1 54 ? -18.165 -9.337 -3.937 1.00 0.00 359 GLN A O 15
ATOM 14722 N N . GLU A 1 55 ? -17.823 -7.663 -2.556 1.00 0.00 360 GLU A N 15
ATOM 14723 C CA . GLU A 1 55 ? -19.209 -7.749 -2.019 1.00 0.00 360 GLU A CA 15
ATOM 14724 C C . GLU A 1 55 ? -20.131 -6.848 -2.842 1.00 0.00 360 GLU A C 15
ATOM 14725 O O . GLU A 1 55 ? -19.899 -5.651 -2.855 1.00 0.00 360 GLU A O 15
ATOM 14738 N N . ALA B 2 1 ? -3.757 -1.859 7.392 1.00 0.00 363 ALA B N 15
ATOM 14739 C CA . ALA B 2 1 ? -2.771 -1.852 6.278 1.00 0.00 363 ALA B CA 15
ATOM 14740 C C . ALA B 2 1 ? -1.374 -2.081 6.839 1.00 0.00 363 ALA B C 15
ATOM 14741 O O . ALA B 2 1 ? -1.100 -1.798 7.989 1.00 0.00 363 ALA B O 15
ATOM 14750 N N . ARG B 2 2 ? -0.488 -2.584 6.027 1.00 0.00 364 ARG B N 15
ATOM 14751 C CA . ARG B 2 2 ? 0.901 -2.830 6.498 1.00 0.00 364 ARG B CA 15
ATOM 14752 C C . ARG B 2 2 ? 1.851 -1.935 5.703 1.00 0.00 364 ARG B C 15
ATOM 14753 O O . ARG B 2 2 ? 1.714 -1.772 4.508 1.00 0.00 364 ARG B O 15
ATOM 14774 N N . THR B 2 3 ? 2.796 -1.326 6.367 1.00 0.00 365 THR B N 15
ATOM 14775 C CA . THR B 2 3 ? 3.734 -0.410 5.660 1.00 0.00 365 THR B CA 15
ATOM 14776 C C . THR B 2 3 ? 4.794 -1.198 4.894 1.00 0.00 365 THR B C 15
ATOM 14777 O O . THR B 2 3 ? 5.424 -2.096 5.421 1.00 0.00 365 THR B O 15
ATOM 14788 N N . LYS B 2 4 ? 5.012 -0.840 3.656 1.00 0.00 366 LYS B N 15
ATOM 14789 C CA . LYS B 2 4 ? 6.048 -1.527 2.838 1.00 0.00 366 LYS B CA 15
ATOM 14790 C C . LYS B 2 4 ? 7.017 -0.471 2.307 1.00 0.00 366 LYS B C 15
ATOM 14791 O O . LYS B 2 4 ? 6.616 0.629 1.959 1.00 0.00 366 LYS B O 15
ATOM 14810 N N . GLN B 2 5 ? 8.284 -0.792 2.261 1.00 0.00 367 GLN B N 15
ATOM 14811 C CA . GLN B 2 5 ? 9.294 0.193 1.777 1.00 0.00 367 GLN B CA 15
ATOM 14812 C C . GLN B 2 5 ? 10.131 -0.422 0.657 1.00 0.00 367 GLN B C 15
ATOM 14813 O O . GLN B 2 5 ? 10.274 -1.625 0.563 1.00 0.00 367 GLN B O 15
ATOM 14827 N N . THR B 2 6 ? 10.696 0.397 -0.189 1.00 0.00 368 THR B N 15
ATOM 14828 C CA . THR B 2 6 ? 11.538 -0.148 -1.296 1.00 0.00 368 THR B CA 15
ATOM 14829 C C . THR B 2 6 ? 12.686 0.819 -1.597 1.00 0.00 368 THR B C 15
ATOM 14830 O O . THR B 2 6 ? 12.481 2.003 -1.775 1.00 0.00 368 THR B O 15
ATOM 14841 N N . ALA B 2 7 ? 13.890 0.321 -1.667 1.00 0.00 369 ALA B N 15
ATOM 14842 C CA . ALA B 2 7 ? 15.047 1.215 -1.961 1.00 0.00 369 ALA B CA 15
ATOM 14843 C C . ALA B 2 7 ? 14.821 1.919 -3.301 1.00 0.00 369 ALA B C 15
ATOM 14844 O O . ALA B 2 7 ? 14.280 1.352 -4.227 1.00 0.00 369 ALA B O 15
ATOM 14851 N N . ARG B 2 8 ? 15.232 3.155 -3.408 1.00 0.00 370 ARG B N 15
ATOM 14852 C CA . ARG B 2 8 ? 15.040 3.896 -4.687 1.00 0.00 370 ARG B CA 15
ATOM 14853 C C . ARG B 2 8 ? 15.737 3.145 -5.823 1.00 0.00 370 ARG B C 15
ATOM 14854 O O . ARG B 2 8 ? 15.253 3.094 -6.935 1.00 0.00 370 ARG B O 15
ATOM 14875 N N . LYS B 2 9 ? 16.873 2.562 -5.553 1.00 0.00 371 LYS B N 15
ATOM 14876 C CA . LYS B 2 9 ? 17.599 1.814 -6.618 1.00 0.00 371 LYS B CA 15
ATOM 14877 C C . LYS B 2 9 ? 16.710 0.687 -7.147 1.00 0.00 371 LYS B C 15
ATOM 14878 O O . LYS B 2 9 ? 16.737 0.359 -8.316 1.00 0.00 371 LYS B O 15
ATOM 14897 N N . SER B 2 10 ? 15.924 0.090 -6.294 1.00 0.00 372 SER B N 15
ATOM 14898 C CA . SER B 2 10 ? 15.035 -1.016 -6.747 1.00 0.00 372 SER B CA 15
ATOM 14899 C C . SER B 2 10 ? 13.639 -0.462 -7.038 1.00 0.00 372 SER B C 15
ATOM 14900 O O . SER B 2 10 ? 13.214 0.427 -6.318 1.00 0.00 372 SER B O 15
ATOM 14911 N N . ALA A 1 1 ? 12.142 -11.325 0.280 1.00 0.00 306 ALA A N 16
ATOM 14912 C CA . ALA A 1 1 ? 11.774 -10.156 1.126 1.00 0.00 306 ALA A CA 16
ATOM 14913 C C . ALA A 1 1 ? 10.334 -9.739 0.829 1.00 0.00 306 ALA A C 16
ATOM 14914 O O . ALA A 1 1 ? 9.928 -9.636 -0.312 1.00 0.00 306 ALA A O 16
ATOM 14923 N N . VAL A 1 2 ? 9.559 -9.499 1.850 1.00 0.00 307 VAL A N 16
ATOM 14924 C CA . VAL A 1 2 ? 8.145 -9.090 1.639 1.00 0.00 307 VAL A CA 16
ATOM 14925 C C . VAL A 1 2 ? 8.103 -7.665 1.082 1.00 0.00 307 VAL A C 16
ATOM 14926 O O . VAL A 1 2 ? 7.153 -7.264 0.441 1.00 0.00 307 VAL A O 16
ATOM 14939 N N . ASP A 1 3 ? 9.127 -6.899 1.324 1.00 0.00 308 ASP A N 16
ATOM 14940 C CA . ASP A 1 3 ? 9.157 -5.499 0.816 1.00 0.00 308 ASP A CA 16
ATOM 14941 C C . ASP A 1 3 ? 9.198 -5.508 -0.712 1.00 0.00 308 ASP A C 16
ATOM 14942 O O . ASP A 1 3 ? 9.079 -4.484 -1.353 1.00 0.00 308 ASP A O 16
ATOM 14951 N N . LEU A 1 4 ? 9.386 -6.656 -1.294 1.00 0.00 309 LEU A N 16
ATOM 14952 C CA . LEU A 1 4 ? 9.461 -6.737 -2.778 1.00 0.00 309 LEU A CA 16
ATOM 14953 C C . LEU A 1 4 ? 8.242 -6.071 -3.424 1.00 0.00 309 LEU A C 16
ATOM 14954 O O . LEU A 1 4 ? 8.359 -5.441 -4.455 1.00 0.00 309 LEU A O 16
ATOM 14970 N N . TYR A 1 5 ? 7.072 -6.203 -2.855 1.00 0.00 310 TYR A N 16
ATOM 14971 C CA . TYR A 1 5 ? 5.886 -5.564 -3.498 1.00 0.00 310 TYR A CA 16
ATOM 14972 C C . TYR A 1 5 ? 5.988 -4.047 -3.384 1.00 0.00 310 TYR A C 16
ATOM 14973 O O . TYR A 1 5 ? 6.295 -3.505 -2.341 1.00 0.00 310 TYR A O 16
ATOM 14991 N N . VAL A 1 6 ? 5.713 -3.369 -4.458 1.00 0.00 311 VAL A N 16
ATOM 14992 C CA . VAL A 1 6 ? 5.764 -1.885 -4.454 1.00 0.00 311 VAL A CA 16
ATOM 14993 C C . VAL A 1 6 ? 4.404 -1.356 -4.914 1.00 0.00 311 VAL A C 16
ATOM 14994 O O . VAL A 1 6 ? 3.594 -2.094 -5.434 1.00 0.00 311 VAL A O 16
ATOM 15007 N N . CYS A 1 7 ? 4.130 -0.094 -4.727 1.00 0.00 312 CYS A N 16
ATOM 15008 C CA . CYS A 1 7 ? 2.812 0.433 -5.151 1.00 0.00 312 CYS A CA 16
ATOM 15009 C C . CYS A 1 7 ? 2.558 -0.027 -6.578 1.00 0.00 312 CYS A C 16
ATOM 15010 O O . CYS A 1 7 ? 3.232 0.370 -7.507 1.00 0.00 312 CYS A O 16
ATOM 15017 N N . LEU A 1 8 ? 1.595 -0.882 -6.748 1.00 0.00 313 LEU A N 16
ATOM 15018 C CA . LEU A 1 8 ? 1.290 -1.403 -8.101 1.00 0.00 313 LEU A CA 16
ATOM 15019 C C . LEU A 1 8 ? 1.049 -0.243 -9.067 1.00 0.00 313 LEU A C 16
ATOM 15020 O O . LEU A 1 8 ? 1.454 -0.285 -10.211 1.00 0.00 313 LEU A O 16
ATOM 15036 N N . LEU A 1 9 ? 0.400 0.795 -8.623 1.00 0.00 314 LEU A N 16
ATOM 15037 C CA . LEU A 1 9 ? 0.147 1.949 -9.525 1.00 0.00 314 LEU A CA 16
ATOM 15038 C C . LEU A 1 9 ? 1.478 2.635 -9.877 1.00 0.00 314 LEU A C 16
ATOM 15039 O O . LEU A 1 9 ? 1.728 2.956 -11.022 1.00 0.00 314 LEU A O 16
ATOM 15055 N N . CYS A 1 10 ? 2.342 2.844 -8.917 1.00 0.00 315 CYS A N 16
ATOM 15056 C CA . CYS A 1 10 ? 3.658 3.488 -9.226 1.00 0.00 315 CYS A CA 16
ATOM 15057 C C . CYS A 1 10 ? 4.681 2.408 -9.553 1.00 0.00 315 CYS A C 16
ATOM 15058 O O . CYS A 1 10 ? 5.127 2.271 -10.676 1.00 0.00 315 CYS A O 16
ATOM 15065 N N . GLY A 1 11 ? 5.075 1.658 -8.562 1.00 0.00 316 GLY A N 16
ATOM 15066 C CA . GLY A 1 11 ? 6.092 0.600 -8.776 1.00 0.00 316 GLY A CA 16
ATOM 15067 C C . GLY A 1 11 ? 7.372 1.012 -8.048 1.00 0.00 316 GLY A C 16
ATOM 15068 O O . GLY A 1 11 ? 8.356 0.301 -8.042 1.00 0.00 316 GLY A O 16
ATOM 15072 N N . SER A 1 12 ? 7.350 2.156 -7.417 1.00 0.00 317 SER A N 16
ATOM 15073 C CA . SER A 1 12 ? 8.547 2.620 -6.667 1.00 0.00 317 SER A CA 16
ATOM 15074 C C . SER A 1 12 ? 8.420 2.156 -5.217 1.00 0.00 317 SER A C 16
ATOM 15075 O O . SER A 1 12 ? 9.395 1.866 -4.559 1.00 0.00 317 SER A O 16
ATOM 15083 N N . GLY A 1 13 ? 7.209 2.070 -4.734 1.00 0.00 318 GLY A N 16
ATOM 15084 C CA . GLY A 1 13 ? 6.962 1.607 -3.335 1.00 0.00 318 GLY A CA 16
ATOM 15085 C C . GLY A 1 13 ? 8.081 2.057 -2.392 1.00 0.00 318 GLY A C 16
ATOM 15086 O O . GLY A 1 13 ? 8.344 1.417 -1.393 1.00 0.00 318 GLY A O 16
ATOM 15090 N N . ASN A 1 14 ? 8.746 3.138 -2.685 1.00 0.00 319 ASN A N 16
ATOM 15091 C CA . ASN A 1 14 ? 9.834 3.588 -1.783 1.00 0.00 319 ASN A CA 16
ATOM 15092 C C . ASN A 1 14 ? 9.247 4.438 -0.656 1.00 0.00 319 ASN A C 16
ATOM 15093 O O . ASN A 1 14 ? 9.834 4.560 0.399 1.00 0.00 319 ASN A O 16
ATOM 15104 N N . ASP A 1 15 ? 8.089 5.009 -0.863 1.00 0.00 320 ASP A N 16
ATOM 15105 C CA . ASP A 1 15 ? 7.466 5.840 0.205 1.00 0.00 320 ASP A CA 16
ATOM 15106 C C . AS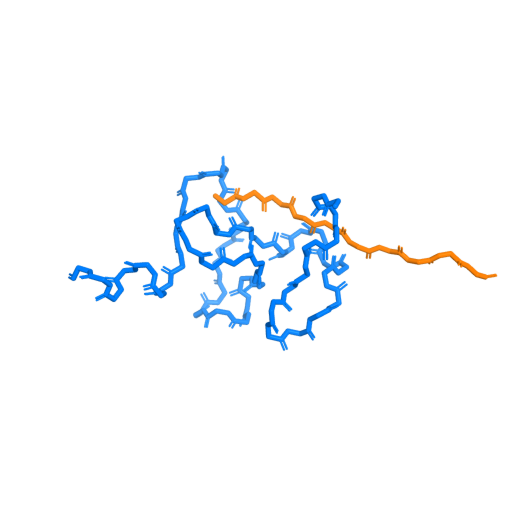P A 1 15 ? 7.091 4.928 1.369 1.00 0.00 320 ASP A C 16
ATOM 15107 O O . ASP A 1 15 ? 5.977 4.454 1.478 1.00 0.00 320 ASP A O 16
ATOM 15116 N N . GLU A 1 16 ? 8.033 4.663 2.222 1.00 0.00 321 GLU A N 16
ATOM 15117 C CA . GLU A 1 16 ? 7.787 3.759 3.376 1.00 0.00 321 GLU A CA 16
ATOM 15118 C C . GLU A 1 16 ? 6.576 4.227 4.188 1.00 0.00 321 GLU A C 16
ATOM 15119 O O . GLU A 1 16 ? 5.778 3.436 4.648 1.00 0.00 321 GLU A O 16
ATOM 15131 N N . ASP A 1 17 ? 6.454 5.503 4.400 1.00 0.00 322 ASP A N 16
ATOM 15132 C CA . ASP A 1 17 ? 5.323 6.020 5.219 1.00 0.00 322 ASP A CA 16
ATOM 15133 C C . ASP A 1 17 ? 3.993 5.968 4.460 1.00 0.00 322 ASP A C 16
ATOM 15134 O O . ASP A 1 17 ? 2.942 5.939 5.068 1.00 0.00 322 ASP A O 16
ATOM 15143 N N . ARG A 1 18 ? 4.010 6.012 3.151 1.00 0.00 323 ARG A N 16
ATOM 15144 C CA . ARG A 1 18 ? 2.710 6.028 2.407 1.00 0.00 323 ARG A CA 16
ATOM 15145 C C . ARG A 1 18 ? 2.375 4.690 1.736 1.00 0.00 323 ARG A C 16
ATOM 15146 O O . ARG A 1 18 ? 1.244 4.485 1.339 1.00 0.00 323 ARG A O 16
ATOM 15167 N N . LEU A 1 19 ? 3.292 3.772 1.574 1.00 0.00 324 LEU A N 16
ATOM 15168 C CA . LEU A 1 19 ? 2.886 2.510 0.899 1.00 0.00 324 LEU A CA 16
ATOM 15169 C C . LEU A 1 19 ? 2.116 1.622 1.878 1.00 0.00 324 LEU A C 16
ATOM 15170 O O . LEU A 1 19 ? 2.660 1.147 2.855 1.00 0.00 324 LEU A O 16
ATOM 15186 N N . LEU A 1 20 ? 0.859 1.371 1.605 1.00 0.00 325 LEU A N 16
ATOM 15187 C CA . LEU A 1 20 ? 0.062 0.487 2.500 1.00 0.00 325 LEU A CA 16
ATOM 15188 C C . LEU A 1 20 ? -0.208 -0.823 1.761 1.00 0.00 325 LEU A C 16
ATOM 15189 O O . LEU A 1 20 ? -0.613 -0.823 0.615 1.00 0.00 325 LEU A O 16
ATOM 15205 N N . LEU A 1 21 ? 0.015 -1.939 2.392 1.00 0.00 326 LEU A N 16
ATOM 15206 C CA . LEU A 1 21 ? -0.227 -3.238 1.707 1.00 0.00 326 LEU A CA 16
ATOM 15207 C C . LEU A 1 21 ? -1.627 -3.749 2.044 1.00 0.00 326 LEU A C 16
ATOM 15208 O O . LEU A 1 21 ? -1.993 -3.876 3.200 1.00 0.00 326 LEU A O 16
ATOM 15224 N N . CYS A 1 22 ? -2.406 -4.050 1.032 1.00 0.00 327 CYS A N 16
ATOM 15225 C CA . CYS A 1 22 ? -3.787 -4.567 1.263 1.00 0.00 327 CYS A CA 16
ATOM 15226 C C . CYS A 1 22 ? -3.704 -6.074 1.482 1.00 0.00 327 CYS A C 16
ATOM 15227 O O . CYS A 1 22 ? -3.225 -6.812 0.643 1.00 0.00 327 CYS A O 16
ATOM 15234 N N . ASP A 1 23 ? -4.161 -6.523 2.614 1.00 0.00 328 ASP A N 16
ATOM 15235 C CA . ASP A 1 23 ? -4.112 -7.978 2.928 1.00 0.00 328 ASP A CA 16
ATOM 15236 C C . ASP A 1 23 ? -5.239 -8.715 2.206 1.00 0.00 328 ASP A C 16
ATOM 15237 O O . ASP A 1 23 ? -5.095 -9.855 1.811 1.00 0.00 328 ASP A O 16
ATOM 15246 N N . GLY A 1 24 ? -6.369 -8.086 2.056 1.00 0.00 329 GLY A N 16
ATOM 15247 C CA . GLY A 1 24 ? -7.513 -8.763 1.388 1.00 0.00 329 GLY A CA 16
ATOM 15248 C C . GLY A 1 24 ? -7.139 -9.164 -0.038 1.00 0.00 329 GLY A C 16
ATOM 15249 O O . GLY A 1 24 ? -7.204 -10.321 -0.402 1.00 0.00 329 GLY A O 16
ATOM 15253 N N . CYS A 1 25 ? -6.767 -8.219 -0.856 1.00 0.00 330 CYS A N 16
ATOM 15254 C CA . CYS A 1 25 ? -6.413 -8.563 -2.258 1.00 0.00 330 CYS A CA 16
ATOM 15255 C C . CYS A 1 25 ? -5.258 -7.687 -2.767 1.00 0.00 330 CYS A C 16
ATOM 15256 O O . CYS A 1 25 ? -4.170 -8.166 -3.009 1.00 0.00 330 CYS A O 16
ATOM 15263 N N . ASP A 1 26 ? -5.486 -6.414 -2.943 1.00 0.00 331 ASP A N 16
ATOM 15264 C CA . ASP A 1 26 ? -4.409 -5.522 -3.446 1.00 0.00 331 ASP A CA 16
ATOM 15265 C C . ASP A 1 26 ? -3.104 -5.857 -2.728 1.00 0.00 331 ASP A C 16
ATOM 15266 O O . ASP A 1 26 ? -3.095 -6.280 -1.591 1.00 0.00 331 ASP A O 16
ATOM 15275 N N . ASP A 1 27 ? -2.005 -5.699 -3.401 1.00 0.00 332 ASP A N 16
ATOM 15276 C CA . ASP A 1 27 ? -0.699 -6.034 -2.777 1.00 0.00 332 ASP A CA 16
ATOM 15277 C C . ASP A 1 27 ? -0.056 -4.785 -2.179 1.00 0.00 332 ASP A C 16
ATOM 15278 O O . ASP A 1 27 ? 0.130 -4.694 -0.983 1.00 0.00 332 ASP A O 16
ATOM 15287 N N . SER A 1 28 ? 0.295 -3.827 -2.992 1.00 0.00 333 SER A N 16
ATOM 15288 C CA . SER A 1 28 ? 0.947 -2.606 -2.448 1.00 0.00 333 SER A CA 16
ATOM 15289 C C . SER A 1 28 ? 0.314 -1.357 -3.057 1.00 0.00 333 SER A C 16
ATOM 15290 O O . SER A 1 28 ? 0.033 -1.302 -4.237 1.00 0.00 333 SER A O 16
ATOM 15298 N N . TYR A 1 29 ? 0.081 -0.351 -2.256 1.00 0.00 334 TYR A N 16
ATOM 15299 C CA . TYR A 1 29 ? -0.541 0.890 -2.789 1.00 0.00 334 TYR A CA 16
ATOM 15300 C C . TYR A 1 29 ? -0.113 2.093 -1.949 1.00 0.00 334 TYR A C 16
ATOM 15301 O O . TYR A 1 29 ? 0.286 1.959 -0.813 1.00 0.00 334 TYR A O 16
ATOM 15319 N N . HIS A 1 30 ? -0.219 3.273 -2.495 1.00 0.00 335 HIS A N 16
ATOM 15320 C CA . HIS A 1 30 ? 0.138 4.490 -1.723 1.00 0.00 335 HIS A CA 16
ATOM 15321 C C . HIS A 1 30 ? -1.155 5.154 -1.256 1.00 0.00 335 HIS A C 16
ATOM 15322 O O . HIS A 1 30 ? -2.165 5.096 -1.927 1.00 0.00 335 HIS A O 16
ATOM 15336 N N . THR A 1 31 ? -1.137 5.790 -0.124 1.00 0.00 336 THR A N 16
ATOM 15337 C CA . THR A 1 31 ? -2.377 6.458 0.355 1.00 0.00 336 THR A CA 16
ATOM 15338 C C . THR A 1 31 ? -2.871 7.442 -0.713 1.00 0.00 336 THR A C 16
ATOM 15339 O O . THR A 1 31 ? -4.056 7.651 -0.872 1.00 0.00 336 THR A O 16
ATOM 15350 N N . PHE A 1 32 ? -1.969 8.062 -1.434 1.00 0.00 337 PHE A N 16
ATOM 15351 C CA . PHE A 1 32 ? -2.393 9.048 -2.469 1.00 0.00 337 PHE A CA 16
ATOM 15352 C C . PHE A 1 32 ? -2.719 8.362 -3.800 1.00 0.00 337 PHE A C 16
ATOM 15353 O O . PHE A 1 32 ? -3.426 8.908 -4.622 1.00 0.00 337 PHE A O 16
ATOM 15370 N N . CYS A 1 33 ? -2.213 7.185 -4.033 1.00 0.00 338 CYS A N 16
ATOM 15371 C CA . CYS A 1 33 ? -2.508 6.504 -5.321 1.00 0.00 338 CYS A CA 16
ATOM 15372 C C . CYS A 1 33 ? -3.845 5.775 -5.224 1.00 0.00 338 CYS A C 16
ATOM 15373 O O . CYS A 1 33 ? -4.297 5.153 -6.164 1.00 0.00 338 CYS A O 16
ATOM 15380 N N . LEU A 1 34 ? -4.472 5.832 -4.086 1.00 0.00 339 LEU A N 16
ATOM 15381 C CA . LEU A 1 34 ? -5.769 5.130 -3.911 1.00 0.00 339 LEU A CA 16
ATOM 15382 C C . LEU A 1 34 ? -6.935 6.104 -4.092 1.00 0.00 339 LEU A C 16
ATOM 15383 O O . LEU A 1 34 ? -7.343 6.422 -5.192 1.00 0.00 339 LEU A O 16
ATOM 15399 N N . ILE A 1 35 ? -7.457 6.578 -3.004 1.00 0.00 340 ILE A N 16
ATOM 15400 C CA . ILE A 1 35 ? -8.587 7.540 -3.027 1.00 0.00 340 ILE A CA 16
ATOM 15401 C C . ILE A 1 35 ? -8.089 8.764 -2.264 1.00 0.00 340 ILE A C 16
ATOM 15402 O O . ILE A 1 35 ? -7.011 8.693 -1.711 1.00 0.00 340 ILE A O 16
ATOM 15418 N N . PRO A 1 36 ? -8.813 9.871 -2.206 1.00 0.00 341 PRO A N 16
ATOM 15419 C CA . PRO A 1 36 ? -8.346 11.060 -1.461 1.00 0.00 341 PRO A CA 16
ATOM 15420 C C . PRO A 1 36 ? -7.359 10.633 -0.361 1.00 0.00 341 PRO A C 16
ATOM 15421 O O . PRO A 1 36 ? -7.726 9.905 0.541 1.00 0.00 341 PRO A O 16
ATOM 15432 N N . PRO A 1 37 ? -6.100 10.992 -0.473 1.00 0.00 342 PRO A N 16
ATOM 15433 C CA . PRO A 1 37 ? -5.061 10.539 0.480 1.00 0.00 342 PRO A CA 16
ATOM 15434 C C . PRO A 1 37 ? -5.582 10.313 1.894 1.00 0.00 342 PRO A C 16
ATOM 15435 O O . PRO A 1 37 ? -6.278 11.132 2.463 1.00 0.00 342 PRO A O 16
ATOM 15446 N N . LEU A 1 38 ? -5.236 9.189 2.459 1.00 0.00 343 LEU A N 16
ATOM 15447 C CA . LEU A 1 38 ? -5.683 8.860 3.835 1.00 0.00 343 LEU A CA 16
ATOM 15448 C C . LEU A 1 38 ? -4.838 9.657 4.831 1.00 0.00 343 LEU A C 16
ATOM 15449 O O . LEU A 1 38 ? -3.758 10.112 4.514 1.00 0.00 343 LEU A O 16
ATOM 15465 N N . HIS A 1 39 ? -5.321 9.842 6.029 1.00 0.00 344 HIS A N 16
ATOM 15466 C CA . HIS A 1 39 ? -4.535 10.626 7.023 1.00 0.00 344 HIS A CA 16
ATOM 15467 C C . HIS A 1 39 ? -3.210 9.918 7.291 1.00 0.00 344 HIS A C 16
ATOM 15468 O O . HIS A 1 39 ? -2.175 10.543 7.418 1.00 0.00 344 HIS A O 16
ATOM 15483 N N . ASP A 1 40 ? -3.227 8.619 7.366 1.00 0.00 345 ASP A N 16
ATOM 15484 C CA . ASP A 1 40 ? -1.962 7.875 7.612 1.00 0.00 345 ASP A CA 16
ATOM 15485 C C . ASP A 1 40 ? -2.144 6.413 7.215 1.00 0.00 345 ASP A C 16
ATOM 15486 O O . ASP A 1 40 ? -3.233 5.975 6.904 1.00 0.00 345 ASP A O 16
ATOM 15495 N N . VAL A 1 41 ? -1.084 5.652 7.228 1.00 0.00 346 VAL A N 16
ATOM 15496 C CA . VAL A 1 41 ? -1.188 4.213 6.855 1.00 0.00 346 VAL A CA 16
ATOM 15497 C C . VAL A 1 41 ? -1.815 3.424 8.022 1.00 0.00 346 VAL A C 16
ATOM 15498 O O . VAL A 1 41 ? -1.230 3.329 9.082 1.00 0.00 346 VAL A O 16
ATOM 15511 N N . PRO A 1 42 ? -2.990 2.852 7.841 1.00 0.00 347 PRO A N 16
ATOM 15512 C CA . PRO A 1 42 ? -3.664 2.062 8.917 1.00 0.00 347 PRO A CA 16
ATOM 15513 C C . PRO A 1 42 ? -2.719 1.050 9.583 1.00 0.00 347 PRO A C 16
ATOM 15514 O O . PRO A 1 42 ? -1.767 0.586 8.986 1.00 0.00 347 PRO A O 16
ATOM 15525 N N . LYS A 1 43 ? -2.969 0.726 10.824 1.00 0.00 348 LYS A N 16
ATOM 15526 C CA . LYS A 1 43 ? -2.083 -0.227 11.559 1.00 0.00 348 LYS A CA 16
ATOM 15527 C C . LYS A 1 43 ? -2.362 -1.677 11.134 1.00 0.00 348 LYS A C 16
ATOM 15528 O O . LYS A 1 43 ? -2.187 -2.598 11.905 1.00 0.00 348 LYS A O 16
ATOM 15547 N N . GLY A 1 44 ? -2.787 -1.895 9.918 1.00 0.00 349 GLY A N 16
ATOM 15548 C CA . GLY A 1 44 ? -3.056 -3.295 9.469 1.00 0.00 349 GLY A CA 16
ATOM 15549 C C . GLY A 1 44 ? -4.562 -3.576 9.456 1.00 0.00 349 GLY A C 16
ATOM 15550 O O . GLY A 1 44 ? -4.988 -4.665 9.133 1.00 0.00 349 GLY A O 16
ATOM 15554 N N . ASP A 1 45 ? -5.369 -2.608 9.801 1.00 0.00 350 ASP A N 16
ATOM 15555 C CA . ASP A 1 45 ? -6.842 -2.834 9.804 1.00 0.00 350 ASP A CA 16
ATOM 15556 C C . ASP A 1 45 ? -7.476 -2.072 8.638 1.00 0.00 350 ASP A C 16
ATOM 15557 O O . ASP A 1 45 ? -8.197 -1.113 8.830 1.00 0.00 350 ASP A O 16
ATOM 15566 N N . TRP A 1 46 ? -7.207 -2.488 7.432 1.00 0.00 351 TRP A N 16
ATOM 15567 C CA . TRP A 1 46 ? -7.790 -1.781 6.255 1.00 0.00 351 TRP A CA 16
ATOM 15568 C C . TRP A 1 46 ? -7.564 -2.601 4.990 1.00 0.00 351 TRP A C 16
ATOM 15569 O O . TRP A 1 46 ? -6.614 -3.350 4.881 1.00 0.00 351 TRP A O 16
ATOM 15590 N N . ARG A 1 47 ? -8.423 -2.448 4.024 1.00 0.00 352 ARG A N 16
ATOM 15591 C CA . ARG A 1 47 ? -8.253 -3.195 2.755 1.00 0.00 352 ARG A CA 16
ATOM 15592 C C . ARG A 1 47 ? -8.538 -2.234 1.596 1.00 0.00 352 ARG A C 16
ATOM 15593 O O . ARG A 1 47 ? -9.282 -1.284 1.744 1.00 0.00 352 ARG A O 16
ATOM 15614 N N . CYS A 1 48 ? -7.949 -2.449 0.452 1.00 0.00 353 CYS A N 16
ATOM 15615 C CA . CYS A 1 48 ? -8.192 -1.517 -0.688 1.00 0.00 353 CYS A CA 16
ATOM 15616 C C . CYS A 1 48 ? -9.637 -1.681 -1.192 1.00 0.00 353 CYS A C 16
ATOM 15617 O O . CYS A 1 48 ? -10.317 -2.611 -0.819 1.00 0.00 353 CYS A O 16
ATOM 15624 N N . PRO A 1 49 ? -10.119 -0.782 -2.023 1.00 0.00 354 PRO A N 16
ATOM 15625 C CA . PRO A 1 49 ? -11.518 -0.856 -2.548 1.00 0.00 354 PRO A CA 16
ATOM 15626 C C . PRO A 1 49 ? -11.773 -2.102 -3.404 1.00 0.00 354 PRO A C 16
ATOM 15627 O O . PRO A 1 49 ? -12.891 -2.564 -3.524 1.00 0.00 354 PRO A O 16
ATOM 15638 N N . LYS A 1 50 ? -10.753 -2.633 -4.021 1.00 0.00 355 LYS A N 16
ATOM 15639 C CA . LYS A 1 50 ? -10.945 -3.826 -4.894 1.00 0.00 355 LYS A CA 16
ATOM 15640 C C . LYS A 1 50 ? -11.543 -4.997 -4.106 1.00 0.00 355 LYS A C 16
ATOM 15641 O O . LYS A 1 50 ? -12.367 -5.731 -4.613 1.00 0.00 355 LYS A O 16
ATOM 15660 N N . CYS A 1 51 ? -11.136 -5.193 -2.884 1.00 0.00 356 CYS A N 16
ATOM 15661 C CA . CYS A 1 51 ? -11.696 -6.335 -2.107 1.00 0.00 356 CYS A CA 16
ATOM 15662 C C . CYS A 1 51 ? -13.154 -6.041 -1.739 1.00 0.00 356 CYS A C 16
ATOM 15663 O O . CYS A 1 51 ? -13.982 -6.928 -1.695 1.00 0.00 356 CYS A O 16
ATOM 15670 N N . LEU A 1 52 ? -13.474 -4.804 -1.476 1.00 0.00 357 LEU A N 16
ATOM 15671 C CA . LEU A 1 52 ? -14.880 -4.460 -1.116 1.00 0.00 357 LEU A CA 16
ATOM 15672 C C . LEU A 1 52 ? -15.793 -4.643 -2.328 1.00 0.00 357 LEU A C 16
ATOM 15673 O O . LEU A 1 52 ? -16.932 -5.046 -2.203 1.00 0.00 357 LEU A O 16
ATOM 15689 N N . ALA A 1 53 ? -15.304 -4.355 -3.502 1.00 0.00 358 ALA A N 16
ATOM 15690 C CA . ALA A 1 53 ? -16.149 -4.519 -4.716 1.00 0.00 358 ALA A CA 16
ATOM 15691 C C . ALA A 1 53 ? -16.584 -5.978 -4.814 1.00 0.00 358 ALA A C 16
ATOM 15692 O O . ALA A 1 53 ? -17.599 -6.302 -5.398 1.00 0.00 358 ALA A O 16
ATOM 15699 N N . GLN A 1 54 ? -15.817 -6.859 -4.238 1.00 0.00 359 GLN A N 16
ATOM 15700 C CA . GLN A 1 54 ? -16.167 -8.302 -4.279 1.00 0.00 359 GLN A CA 16
ATOM 15701 C C . GLN A 1 54 ? -17.519 -8.495 -3.604 1.00 0.00 359 GLN A C 16
ATOM 15702 O O . GLN A 1 54 ? -18.343 -9.276 -4.038 1.00 0.00 359 GLN A O 16
ATOM 15716 N N . GLU A 1 55 ? -17.748 -7.780 -2.540 1.00 0.00 360 GLU A N 16
ATOM 15717 C CA . GLU A 1 55 ? -19.044 -7.906 -1.818 1.00 0.00 360 GLU A CA 16
ATOM 15718 C C . GLU A 1 55 ? -20.072 -6.962 -2.448 1.00 0.00 360 GLU A C 16
ATOM 15719 O O . GLU A 1 55 ? -20.506 -7.246 -3.553 1.00 0.00 360 GLU A O 16
ATOM 15732 N N . ALA B 2 1 ? -3.845 -1.807 7.372 1.00 0.00 363 ALA B N 16
ATOM 15733 C CA . ALA B 2 1 ? -2.826 -1.725 6.288 1.00 0.00 363 ALA B CA 16
ATOM 15734 C C . ALA B 2 1 ? -1.433 -1.892 6.880 1.00 0.00 363 ALA B C 16
ATOM 15735 O O . ALA B 2 1 ? -1.183 -1.543 8.016 1.00 0.00 363 ALA B O 16
ATOM 15744 N N . ARG B 2 2 ? -0.526 -2.425 6.111 1.00 0.00 364 ARG B N 16
ATOM 15745 C CA . ARG B 2 2 ? 0.859 -2.622 6.616 1.00 0.00 364 ARG B CA 16
ATOM 15746 C C . ARG B 2 2 ? 1.812 -1.739 5.807 1.00 0.00 364 ARG B C 16
ATOM 15747 O O . ARG B 2 2 ? 1.690 -1.611 4.605 1.00 0.00 364 ARG B O 16
ATOM 15768 N N . THR B 2 3 ? 2.744 -1.104 6.465 1.00 0.00 365 THR B N 16
ATOM 15769 C CA . THR B 2 3 ? 3.688 -0.198 5.750 1.00 0.00 365 THR B CA 16
ATOM 15770 C C . THR B 2 3 ? 4.759 -1.002 5.014 1.00 0.00 365 THR B C 16
ATOM 15771 O O . THR B 2 3 ? 5.312 -1.949 5.537 1.00 0.00 365 THR B O 16
ATOM 15782 N N . LYS B 2 4 ? 5.066 -0.607 3.805 1.00 0.00 366 LYS B N 16
ATOM 15783 C CA . LYS B 2 4 ? 6.116 -1.315 3.024 1.00 0.00 366 LYS B CA 16
ATOM 15784 C C . LYS B 2 4 ? 7.136 -0.289 2.526 1.00 0.00 366 LYS B C 16
ATOM 15785 O O . LYS B 2 4 ? 6.787 0.824 2.159 1.00 0.00 366 LYS B O 16
ATOM 15804 N N . GLN B 2 5 ? 8.392 -0.657 2.529 1.00 0.00 367 GLN B N 16
ATOM 15805 C CA . GLN B 2 5 ? 9.465 0.279 2.077 1.00 0.00 367 GLN B CA 16
ATOM 15806 C C . GLN B 2 5 ? 10.235 -0.332 0.906 1.00 0.00 367 GLN B C 16
ATOM 15807 O O . GLN B 2 5 ? 10.477 -1.523 0.867 1.00 0.00 367 GLN B O 16
ATOM 15821 N N . THR B 2 6 ? 10.639 0.472 -0.043 1.00 0.00 368 THR B N 16
ATOM 15822 C CA . THR B 2 6 ? 11.411 -0.077 -1.198 1.00 0.00 368 THR B CA 16
ATOM 15823 C C . THR B 2 6 ? 12.572 0.863 -1.532 1.00 0.00 368 THR B C 16
ATOM 15824 O O . THR B 2 6 ? 12.399 2.059 -1.657 1.00 0.00 368 THR B O 16
ATOM 15835 N N . ALA B 2 7 ? 13.755 0.330 -1.684 1.00 0.00 369 ALA B N 16
ATOM 15836 C CA . ALA B 2 7 ? 14.926 1.190 -2.013 1.00 0.00 369 ALA B CA 16
ATOM 15837 C C . ALA B 2 7 ? 14.685 1.899 -3.348 1.00 0.00 369 ALA B C 16
ATOM 15838 O O . ALA B 2 7 ? 14.053 1.368 -4.238 1.00 0.00 369 ALA B O 16
ATOM 15845 N N . ARG B 2 8 ? 15.185 3.097 -3.490 1.00 0.00 370 ARG B N 16
ATOM 15846 C CA . ARG B 2 8 ? 14.985 3.839 -4.766 1.00 0.00 370 ARG B CA 16
ATOM 15847 C C . ARG B 2 8 ? 15.537 3.013 -5.931 1.00 0.00 370 ARG B C 16
ATOM 15848 O O . ARG B 2 8 ? 14.989 3.004 -7.014 1.00 0.00 370 ARG B O 16
ATOM 15869 N N . LYS B 2 9 ? 16.620 2.316 -5.713 1.00 0.00 371 LYS B N 16
ATOM 15870 C CA . LYS B 2 9 ? 17.205 1.490 -6.807 1.00 0.00 371 LYS B CA 16
ATOM 15871 C C . LYS B 2 9 ? 16.171 0.468 -7.282 1.00 0.00 371 LYS B C 16
ATOM 15872 O O . LYS B 2 9 ? 16.101 0.136 -8.448 1.00 0.00 371 LYS B O 16
ATOM 15891 N N . SER B 2 10 ? 15.364 -0.032 -6.386 1.00 0.00 372 SER B N 16
ATOM 15892 C CA . SER B 2 10 ? 14.333 -1.032 -6.785 1.00 0.00 372 SER B CA 16
ATOM 15893 C C . SER B 2 10 ? 13.106 -0.305 -7.337 1.00 0.00 372 SER B C 16
ATOM 15894 O O . SER B 2 10 ? 12.071 -0.940 -7.456 1.00 0.00 372 SER B O 16
ATOM 15905 N N . ALA A 1 1 ? 11.596 -10.641 -2.655 1.00 0.00 306 ALA A N 17
ATOM 15906 C CA . ALA A 1 1 ? 11.716 -9.836 -1.406 1.00 0.00 306 ALA A CA 17
ATOM 15907 C C . ALA A 1 1 ? 10.373 -9.175 -1.090 1.00 0.00 306 ALA A C 17
ATOM 15908 O O . ALA A 1 1 ? 9.731 -8.609 -1.950 1.00 0.00 306 ALA A O 17
ATOM 15917 N N . VAL A 1 2 ? 9.948 -9.244 0.137 1.00 0.00 307 VAL A N 17
ATOM 15918 C CA . VAL A 1 2 ? 8.654 -8.624 0.517 1.00 0.00 307 VAL A CA 17
ATOM 15919 C C . VAL A 1 2 ? 8.736 -7.107 0.315 1.00 0.00 307 VAL A C 17
ATOM 15920 O O . VAL A 1 2 ? 7.793 -6.478 -0.118 1.00 0.00 307 VAL A O 17
ATOM 15933 N N . ASP A 1 3 ? 9.861 -6.518 0.623 1.00 0.00 308 ASP A N 17
ATOM 15934 C CA . ASP A 1 3 ? 10.012 -5.043 0.451 1.00 0.00 308 ASP A CA 17
ATOM 15935 C C . ASP A 1 3 ? 9.831 -4.675 -1.025 1.00 0.00 308 ASP A C 17
ATOM 15936 O O . ASP A 1 3 ? 9.397 -3.591 -1.356 1.00 0.00 308 ASP A O 17
ATOM 15945 N N . LEU A 1 4 ? 10.170 -5.570 -1.910 1.00 0.00 309 LEU A N 17
ATOM 15946 C CA . LEU A 1 4 ? 10.032 -5.285 -3.364 1.00 0.00 309 LEU A CA 17
ATOM 15947 C C . LEU A 1 4 ? 8.631 -4.760 -3.670 1.00 0.00 309 LEU A C 17
ATOM 15948 O O . LEU A 1 4 ? 8.409 -4.117 -4.678 1.00 0.00 309 LEU A O 17
ATOM 15964 N N . TYR A 1 5 ? 7.679 -5.037 -2.833 1.00 0.00 310 TYR A N 17
ATOM 15965 C CA . TYR A 1 5 ? 6.299 -4.562 -3.117 1.00 0.00 310 TYR A CA 17
ATOM 15966 C C . TYR A 1 5 ? 6.290 -3.042 -3.250 1.00 0.00 310 TYR A C 17
ATOM 15967 O O . TYR A 1 5 ? 6.655 -2.323 -2.341 1.00 0.00 310 TYR A O 17
ATOM 15985 N N . VAL A 1 6 ? 5.856 -2.551 -4.383 1.00 0.00 311 VAL A N 17
ATOM 15986 C CA . VAL A 1 6 ? 5.797 -1.080 -4.592 1.00 0.00 311 VAL A CA 17
ATOM 15987 C C . VAL A 1 6 ? 4.383 -0.681 -5.017 1.00 0.00 311 VAL A C 17
ATOM 15988 O O . VAL A 1 6 ? 3.628 -1.483 -5.524 1.00 0.00 311 VAL A O 17
ATOM 16001 N N . CYS A 1 7 ? 4.024 0.558 -4.828 1.00 0.00 312 CYS A N 17
ATOM 16002 C CA . CYS A 1 7 ? 2.670 1.008 -5.229 1.00 0.00 312 CYS A CA 17
ATOM 16003 C C . CYS A 1 7 ? 2.423 0.566 -6.668 1.00 0.00 312 CYS A C 17
ATOM 16004 O O . CYS A 1 7 ? 3.073 1.015 -7.592 1.00 0.00 312 CYS A O 17
ATOM 16011 N N . LEU A 1 8 ? 1.500 -0.330 -6.862 1.00 0.00 313 LEU A N 17
ATOM 16012 C CA . LEU A 1 8 ? 1.216 -0.830 -8.233 1.00 0.00 313 LEU A CA 17
ATOM 16013 C C . LEU A 1 8 ? 0.933 0.341 -9.175 1.00 0.00 313 LEU A C 17
ATOM 16014 O O . LEU A 1 8 ? 1.344 0.338 -10.318 1.00 0.00 313 LEU A O 17
ATOM 16030 N N . LEU A 1 9 ? 0.237 1.339 -8.715 1.00 0.00 314 LEU A N 17
ATOM 16031 C CA . LEU A 1 9 ? -0.062 2.498 -9.600 1.00 0.00 314 LEU A CA 17
ATOM 16032 C C . LEU A 1 9 ? 1.242 3.232 -9.943 1.00 0.00 314 LEU A C 17
ATOM 16033 O O . LEU A 1 9 ? 1.484 3.572 -11.084 1.00 0.00 314 LEU A O 17
ATOM 16049 N N . CYS A 1 10 ? 2.098 3.454 -8.981 1.00 0.00 315 CYS A N 17
ATOM 16050 C CA . CYS A 1 10 ? 3.394 4.138 -9.281 1.00 0.00 315 CYS A CA 17
ATOM 16051 C C . CYS A 1 10 ? 4.444 3.084 -9.610 1.00 0.00 315 CYS A C 17
ATOM 16052 O O . CYS A 1 10 ? 4.896 2.958 -10.732 1.00 0.00 315 CYS A O 17
ATOM 16059 N N . GLY A 1 11 ? 4.852 2.345 -8.618 1.00 0.00 316 GLY A N 17
ATOM 16060 C CA . GLY A 1 11 ? 5.894 1.309 -8.821 1.00 0.00 316 GLY A CA 17
ATOM 16061 C C . GLY A 1 11 ? 7.164 1.766 -8.110 1.00 0.00 316 GLY A C 17
ATOM 16062 O O . GLY A 1 11 ? 8.162 1.075 -8.080 1.00 0.00 316 GLY A O 17
ATOM 16066 N N . SER A 1 12 ? 7.120 2.930 -7.517 1.00 0.00 317 SER A N 17
ATOM 16067 C CA . SER A 1 12 ? 8.305 3.444 -6.782 1.00 0.00 317 SER A CA 17
ATOM 16068 C C . SER A 1 12 ? 8.157 3.079 -5.307 1.00 0.00 317 SER A C 17
ATOM 16069 O O . SER A 1 12 ? 9.126 2.879 -4.608 1.00 0.00 317 SER A O 17
ATOM 16077 N N . GLY A 1 13 ? 6.932 2.990 -4.853 1.00 0.00 318 GLY A N 17
ATOM 16078 C CA . GLY A 1 13 ? 6.634 2.634 -3.430 1.00 0.00 318 GLY A CA 17
ATOM 16079 C C . GLY A 1 13 ? 7.796 2.985 -2.499 1.00 0.00 318 GLY A C 17
ATOM 16080 O O . GLY A 1 13 ? 8.096 2.256 -1.577 1.00 0.00 318 GLY A O 17
ATOM 16084 N N . ASN A 1 14 ? 8.443 4.093 -2.713 1.00 0.00 319 ASN A N 17
ATOM 16085 C CA . ASN A 1 14 ? 9.560 4.464 -1.821 1.00 0.00 319 ASN A CA 17
ATOM 16086 C C . ASN A 1 14 ? 8.996 5.220 -0.625 1.00 0.00 319 ASN A C 17
ATOM 16087 O O . ASN A 1 14 ? 9.614 5.303 0.418 1.00 0.00 319 ASN A O 17
ATOM 16098 N N . ASP A 1 15 ? 7.816 5.757 -0.768 1.00 0.00 320 ASP A N 17
ATOM 16099 C CA . ASP A 1 15 ? 7.187 6.502 0.356 1.00 0.00 320 ASP A CA 17
ATOM 16100 C C . ASP A 1 15 ? 6.799 5.514 1.455 1.00 0.00 320 ASP A C 17
ATOM 16101 O O . ASP A 1 15 ? 5.669 5.073 1.542 1.00 0.00 320 ASP A O 17
ATOM 16110 N N . GLU A 1 16 ? 7.733 5.162 2.291 1.00 0.00 321 GLU A N 17
ATOM 16111 C CA . GLU A 1 16 ? 7.439 4.197 3.386 1.00 0.00 321 GLU A CA 17
ATOM 16112 C C . GLU A 1 16 ? 6.237 4.671 4.203 1.00 0.00 321 GLU A C 17
ATOM 16113 O O . GLU A 1 16 ? 5.418 3.886 4.638 1.00 0.00 321 GLU A O 17
ATOM 16125 N N . ASP A 1 17 ? 6.134 5.942 4.431 1.00 0.00 322 ASP A N 17
ATOM 16126 C CA . ASP A 1 17 ? 5.002 6.465 5.239 1.00 0.00 322 ASP A CA 17
ATOM 16127 C C . ASP A 1 17 ? 3.676 6.364 4.475 1.00 0.00 322 ASP A C 17
ATOM 16128 O O . ASP A 1 17 ? 2.624 6.293 5.078 1.00 0.00 322 ASP A O 17
ATOM 16137 N N . ARG A 1 18 ? 3.701 6.402 3.164 1.00 0.00 323 ARG A N 17
ATOM 16138 C CA . ARG A 1 18 ? 2.412 6.356 2.408 1.00 0.00 323 ARG A CA 17
ATOM 16139 C C . ARG A 1 18 ? 2.184 5.007 1.715 1.00 0.00 323 ARG A C 17
ATOM 16140 O O . ARG A 1 18 ? 1.078 4.712 1.311 1.00 0.00 323 ARG A O 17
ATOM 16161 N N . LEU A 1 19 ? 3.184 4.183 1.550 1.00 0.00 324 LEU A N 17
ATOM 16162 C CA . LEU A 1 19 ? 2.933 2.889 0.864 1.00 0.00 324 LEU A CA 17
ATOM 16163 C C . LEU A 1 19 ? 2.160 1.954 1.797 1.00 0.00 324 LEU A C 17
ATOM 16164 O O . LEU A 1 19 ? 2.693 1.466 2.773 1.00 0.00 324 LEU A O 17
ATOM 16180 N N . LEU A 1 20 ? 0.912 1.683 1.495 1.00 0.00 325 LEU A N 17
ATOM 16181 C CA . LEU A 1 20 ? 0.119 0.762 2.360 1.00 0.00 325 LEU A CA 17
ATOM 16182 C C . LEU A 1 20 ? -0.108 -0.547 1.602 1.00 0.00 325 LEU A C 17
ATOM 16183 O O . LEU A 1 20 ? -0.486 -0.548 0.448 1.00 0.00 325 LEU A O 17
ATOM 16199 N N . LEU A 1 21 ? 0.128 -1.661 2.236 1.00 0.00 326 LEU A N 17
ATOM 16200 C CA . LEU A 1 21 ? -0.064 -2.967 1.548 1.00 0.00 326 LEU A CA 17
ATOM 16201 C C . LEU A 1 21 ? -1.424 -3.559 1.918 1.00 0.00 326 LEU A C 17
ATOM 16202 O O . LEU A 1 21 ? -1.740 -3.724 3.083 1.00 0.00 326 LEU A O 17
ATOM 16218 N N . CYS A 1 22 ? -2.229 -3.893 0.934 1.00 0.00 327 CYS A N 17
ATOM 16219 C CA . CYS A 1 22 ? -3.564 -4.495 1.237 1.00 0.00 327 CYS A CA 17
ATOM 16220 C C . CYS A 1 22 ? -3.391 -6.001 1.369 1.00 0.00 327 CYS A C 17
ATOM 16221 O O . CYS A 1 22 ? -2.902 -6.666 0.473 1.00 0.00 327 CYS A O 17
ATOM 16228 N N . ASP A 1 23 ? -3.765 -6.531 2.498 1.00 0.00 328 ASP A N 17
ATOM 16229 C CA . ASP A 1 23 ? -3.610 -7.992 2.744 1.00 0.00 328 ASP A CA 17
ATOM 16230 C C . ASP A 1 23 ? -4.686 -8.795 2.012 1.00 0.00 328 ASP A C 17
ATOM 16231 O O . ASP A 1 23 ? -4.452 -9.903 1.573 1.00 0.00 328 ASP A O 17
ATOM 16240 N N . GLY A 1 24 ? -5.869 -8.263 1.900 1.00 0.00 329 GLY A N 17
ATOM 16241 C CA . GLY A 1 24 ? -6.957 -9.022 1.226 1.00 0.00 329 GLY A CA 17
ATOM 16242 C C . GLY A 1 24 ? -6.563 -9.358 -0.213 1.00 0.00 329 GLY A C 17
ATOM 16243 O O . GLY A 1 24 ? -6.522 -10.508 -0.600 1.00 0.00 329 GLY A O 17
ATOM 16247 N N . CYS A 1 25 ? -6.289 -8.367 -1.013 1.00 0.00 330 CYS A N 17
ATOM 16248 C CA . CYS A 1 25 ? -5.917 -8.647 -2.428 1.00 0.00 330 CYS A CA 17
ATOM 16249 C C . CYS A 1 25 ? -4.849 -7.658 -2.920 1.00 0.00 330 CYS A C 17
ATOM 16250 O O . CYS A 1 25 ? -3.724 -8.037 -3.183 1.00 0.00 330 CYS A O 17
ATOM 16257 N N . ASP A 1 26 ? -5.188 -6.401 -3.065 1.00 0.00 331 ASP A N 17
ATOM 16258 C CA . ASP A 1 26 ? -4.194 -5.407 -3.555 1.00 0.00 331 ASP A CA 17
ATOM 16259 C C . ASP A 1 26 ? -2.850 -5.668 -2.888 1.00 0.00 331 ASP A C 17
ATOM 16260 O O . ASP A 1 26 ? -2.775 -6.115 -1.762 1.00 0.00 331 ASP A O 17
ATOM 16269 N N . ASP A 1 27 ? -1.789 -5.417 -3.592 1.00 0.00 332 ASP A N 17
ATOM 16270 C CA . ASP A 1 27 ? -0.444 -5.672 -3.030 1.00 0.00 332 ASP A CA 17
ATOM 16271 C C . ASP A 1 27 ? 0.129 -4.412 -2.386 1.00 0.00 332 ASP A C 17
ATOM 16272 O O . ASP A 1 27 ? 0.313 -4.350 -1.188 1.00 0.00 332 ASP A O 17
ATOM 16281 N N . SER A 1 28 ? 0.422 -3.408 -3.166 1.00 0.00 333 SER A N 17
ATOM 16282 C CA . SER A 1 28 ? 1.006 -2.170 -2.582 1.00 0.00 333 SER A CA 17
ATOM 16283 C C . SER A 1 28 ? 0.356 -0.934 -3.201 1.00 0.00 333 SER A C 17
ATOM 16284 O O . SER A 1 28 ? 0.107 -0.877 -4.389 1.00 0.00 333 SER A O 17
ATOM 16292 N N . TYR A 1 29 ? 0.076 0.057 -2.397 1.00 0.00 334 TYR A N 17
ATOM 16293 C CA . TYR A 1 29 ? -0.563 1.287 -2.931 1.00 0.00 334 TYR A CA 17
ATOM 16294 C C . TYR A 1 29 ? -0.205 2.483 -2.048 1.00 0.00 334 TYR A C 17
ATOM 16295 O O . TYR A 1 29 ? 0.238 2.334 -0.928 1.00 0.00 334 TYR A O 17
ATOM 16313 N N . HIS A 1 30 ? -0.412 3.671 -2.542 1.00 0.00 335 HIS A N 17
ATOM 16314 C CA . HIS A 1 30 ? -0.120 4.881 -1.733 1.00 0.00 335 HIS A CA 17
ATOM 16315 C C . HIS A 1 30 ? -1.442 5.463 -1.239 1.00 0.00 335 HIS A C 17
ATOM 16316 O O . HIS A 1 30 ? -2.452 5.370 -1.907 1.00 0.00 335 HIS A O 17
ATOM 16330 N N . THR A 1 31 ? -1.450 6.071 -0.093 1.00 0.00 336 THR A N 17
ATOM 16331 C CA . THR A 1 31 ? -2.721 6.661 0.406 1.00 0.00 336 THR A CA 17
ATOM 16332 C C . THR A 1 31 ? -3.270 7.639 -0.640 1.00 0.00 336 THR A C 17
ATOM 16333 O O . THR A 1 31 ? -4.466 7.782 -0.798 1.00 0.00 336 THR A O 17
ATOM 16344 N N . PHE A 1 32 ? -2.407 8.328 -1.345 1.00 0.00 337 PHE A N 17
ATOM 16345 C CA . PHE A 1 32 ? -2.887 9.311 -2.360 1.00 0.00 337 PHE A CA 17
ATOM 16346 C C . PHE A 1 32 ? -3.188 8.635 -3.701 1.00 0.00 337 PHE A C 17
ATOM 16347 O O . PHE A 1 32 ? -3.936 9.155 -4.506 1.00 0.00 337 PHE A O 17
ATOM 16364 N N . CYS A 1 33 ? -2.618 7.495 -3.964 1.00 0.00 338 CYS A N 17
ATOM 16365 C CA . CYS A 1 33 ? -2.886 6.822 -5.263 1.00 0.00 338 CYS A CA 17
ATOM 16366 C C . CYS A 1 33 ? -4.182 6.020 -5.173 1.00 0.00 338 CYS A C 17
ATOM 16367 O O . CYS A 1 33 ? -4.600 5.387 -6.122 1.00 0.00 338 CYS A O 17
ATOM 16374 N N . LEU A 1 34 ? -4.808 6.022 -4.033 1.00 0.00 339 LEU A N 17
ATOM 16375 C CA . LEU A 1 34 ? -6.059 5.239 -3.871 1.00 0.00 339 LEU A CA 17
ATOM 16376 C C . LEU A 1 34 ? -7.286 6.143 -4.006 1.00 0.00 339 LEU A C 17
ATOM 16377 O O . LEU A 1 34 ? -7.724 6.477 -5.089 1.00 0.00 339 LEU A O 17
ATOM 16393 N N . ILE A 1 35 ? -7.827 6.538 -2.896 1.00 0.00 340 ILE A N 17
ATOM 16394 C CA . ILE A 1 35 ? -9.017 7.427 -2.876 1.00 0.00 340 ILE A CA 17
ATOM 16395 C C . ILE A 1 35 ? -8.599 8.646 -2.059 1.00 0.00 340 ILE A C 17
ATOM 16396 O O . ILE A 1 35 ? -7.517 8.622 -1.509 1.00 0.00 340 ILE A O 17
ATOM 16412 N N . PRO A 1 36 ? -9.395 9.698 -1.953 1.00 0.00 341 PRO A N 17
ATOM 16413 C CA . PRO A 1 36 ? -9.009 10.881 -1.156 1.00 0.00 341 PRO A CA 17
ATOM 16414 C C . PRO A 1 36 ? -7.988 10.474 -0.081 1.00 0.00 341 PRO A C 17
ATOM 16415 O O . PRO A 1 36 ? -8.298 9.685 0.791 1.00 0.00 341 PRO A O 17
ATOM 16426 N N . PRO A 1 37 ? -6.756 10.919 -0.186 1.00 0.00 342 PRO A N 17
ATOM 16427 C CA . PRO A 1 37 ? -5.680 10.493 0.738 1.00 0.00 342 PRO A CA 17
ATOM 16428 C C . PRO A 1 37 ? -6.169 10.171 2.145 1.00 0.00 342 PRO A C 17
ATOM 16429 O O . PRO A 1 37 ? -6.911 10.915 2.756 1.00 0.00 342 PRO A O 17
ATOM 16440 N N . LEU A 1 38 ? -5.743 9.048 2.655 1.00 0.00 343 LEU A N 17
ATOM 16441 C CA . LEU A 1 38 ? -6.148 8.626 4.017 1.00 0.00 343 LEU A CA 17
ATOM 16442 C C . LEU A 1 38 ? -5.373 9.455 5.042 1.00 0.00 343 LEU A C 17
ATOM 16443 O O . LEU A 1 38 ? -4.341 10.021 4.739 1.00 0.00 343 LEU A O 17
ATOM 16459 N N . HIS A 1 39 ? -5.857 9.542 6.250 1.00 0.00 344 HIS A N 17
ATOM 16460 C CA . HIS A 1 39 ? -5.134 10.349 7.273 1.00 0.00 344 HIS A CA 17
ATOM 16461 C C . HIS A 1 39 ? -3.744 9.761 7.493 1.00 0.00 344 HIS A C 17
ATOM 16462 O O . HIS A 1 39 ? -2.764 10.473 7.583 1.00 0.00 344 HIS A O 17
ATOM 16477 N N . ASP A 1 40 ? -3.647 8.467 7.565 1.00 0.00 345 ASP A N 17
ATOM 16478 C CA . ASP A 1 40 ? -2.316 7.833 7.765 1.00 0.00 345 ASP A CA 17
ATOM 16479 C C . ASP A 1 40 ? -2.392 6.365 7.359 1.00 0.00 345 ASP A C 17
ATOM 16480 O O . ASP A 1 40 ? -3.449 5.850 7.065 1.00 0.00 345 ASP A O 17
ATOM 16489 N N . VAL A 1 41 ? -1.279 5.687 7.343 1.00 0.00 346 VAL A N 17
ATOM 16490 C CA . VAL A 1 41 ? -1.285 4.248 6.957 1.00 0.00 346 VAL A CA 17
ATOM 16491 C C . VAL A 1 41 ? -1.863 3.408 8.112 1.00 0.00 346 VAL A C 17
ATOM 16492 O O . VAL A 1 41 ? -1.276 3.342 9.174 1.00 0.00 346 VAL A O 17
ATOM 16505 N N . PRO A 1 42 ? -2.996 2.765 7.921 1.00 0.00 347 PRO A N 17
ATOM 16506 C CA . PRO A 1 42 ? -3.623 1.922 8.986 1.00 0.00 347 PRO A CA 17
ATOM 16507 C C . PRO A 1 42 ? -2.617 0.979 9.659 1.00 0.00 347 PRO A C 17
ATOM 16508 O O . PRO A 1 42 ? -1.621 0.596 9.077 1.00 0.00 347 PRO A O 17
ATOM 16519 N N . LYS A 1 43 ? -2.865 0.622 10.892 1.00 0.00 348 LYS A N 17
ATOM 16520 C CA . LYS A 1 43 ? -1.926 -0.270 11.630 1.00 0.00 348 LYS A CA 17
ATOM 16521 C C . LYS A 1 43 ? -2.071 -1.730 11.182 1.00 0.00 348 LYS A C 17
ATOM 16522 O O . LYS A 1 43 ? -1.824 -2.641 11.948 1.00 0.00 348 LYS A O 17
ATOM 16541 N N . GLY A 1 44 ? -2.453 -1.969 9.957 1.00 0.00 349 GLY A N 17
ATOM 16542 C CA . GLY A 1 44 ? -2.586 -3.379 9.485 1.00 0.00 349 GLY A CA 17
ATOM 16543 C C . GLY A 1 44 ? -4.058 -3.804 9.469 1.00 0.00 349 GLY A C 17
ATOM 16544 O O . GLY A 1 44 ? -4.382 -4.908 9.081 1.00 0.00 349 GLY A O 17
ATOM 16548 N N . ASP A 1 45 ? -4.951 -2.945 9.885 1.00 0.00 350 ASP A N 17
ATOM 16549 C CA . ASP A 1 45 ? -6.396 -3.314 9.890 1.00 0.00 350 ASP A CA 17
ATOM 16550 C C . ASP A 1 45 ? -7.132 -2.520 8.809 1.00 0.00 350 ASP A C 17
ATOM 16551 O O . ASP A 1 45 ? -7.940 -1.661 9.099 1.00 0.00 350 ASP A O 17
ATOM 16560 N N . TRP A 1 46 ? -6.856 -2.800 7.566 1.00 0.00 351 TRP A N 17
ATOM 16561 C CA . TRP A 1 46 ? -7.538 -2.058 6.468 1.00 0.00 351 TRP A CA 17
ATOM 16562 C C . TRP A 1 46 ? -7.453 -2.855 5.170 1.00 0.00 351 TRP A C 17
ATOM 16563 O O . TRP A 1 46 ? -6.619 -3.726 5.013 1.00 0.00 351 TRP A O 17
ATOM 16584 N N . ARG A 1 47 ? -8.306 -2.555 4.237 1.00 0.00 352 ARG A N 17
ATOM 16585 C CA . ARG A 1 47 ? -8.286 -3.275 2.943 1.00 0.00 352 ARG A CA 17
ATOM 16586 C C . ARG A 1 47 ? -8.467 -2.265 1.808 1.00 0.00 352 ARG A C 17
ATOM 16587 O O . ARG A 1 47 ? -8.927 -1.160 2.015 1.00 0.00 352 ARG A O 17
ATOM 16608 N N . CYS A 1 48 ? -8.101 -2.632 0.613 1.00 0.00 353 CYS A N 17
ATOM 16609 C CA . CYS A 1 48 ? -8.242 -1.697 -0.537 1.00 0.00 353 CYS A CA 17
ATOM 16610 C C . CYS A 1 48 ? -9.687 -1.748 -1.059 1.00 0.00 353 CYS A C 17
ATOM 16611 O O . CYS A 1 48 ? -10.475 -2.546 -0.601 1.00 0.00 353 CYS A O 17
ATOM 16618 N N . PRO A 1 49 ? -10.055 -0.907 -2.003 1.00 0.00 354 PRO A N 17
ATOM 16619 C CA . PRO A 1 49 ? -11.444 -0.899 -2.553 1.00 0.00 354 PRO A CA 17
ATOM 16620 C C . PRO A 1 49 ? -11.784 -2.216 -3.252 1.00 0.00 354 PRO A C 17
ATOM 16621 O O . PRO A 1 49 ? -12.905 -2.684 -3.211 1.00 0.00 354 PRO A O 17
ATOM 16632 N N . LYS A 1 50 ? -10.818 -2.822 -3.886 1.00 0.00 355 LYS A N 17
ATOM 16633 C CA . LYS A 1 50 ? -11.078 -4.113 -4.581 1.00 0.00 355 LYS A CA 17
ATOM 16634 C C . LYS A 1 50 ? -11.556 -5.142 -3.558 1.00 0.00 355 LYS A C 17
ATOM 16635 O O . LYS A 1 50 ? -12.406 -5.962 -3.838 1.00 0.00 355 LYS A O 17
ATOM 16654 N N . CYS A 1 51 ? -11.016 -5.098 -2.370 1.00 0.00 356 CYS A N 17
ATOM 16655 C CA . CYS A 1 51 ? -11.434 -6.067 -1.318 1.00 0.00 356 CYS A CA 17
ATOM 16656 C C . CYS A 1 51 ? -12.939 -5.948 -1.080 1.00 0.00 356 CYS A C 17
ATOM 16657 O O . CYS A 1 51 ? -13.646 -6.930 -0.976 1.00 0.00 356 CYS A O 17
ATOM 16664 N N . LEU A 1 52 ? -13.429 -4.749 -0.984 1.00 0.00 357 LEU A N 17
ATOM 16665 C CA . LEU A 1 52 ? -14.885 -4.543 -0.748 1.00 0.00 357 LEU A CA 17
ATOM 16666 C C . LEU A 1 52 ? -15.678 -4.912 -2.003 1.00 0.00 357 LEU A C 17
ATOM 16667 O O . LEU A 1 52 ? -16.813 -5.339 -1.928 1.00 0.00 357 LEU A O 17
ATOM 16683 N N . ALA A 1 53 ? -15.095 -4.737 -3.155 1.00 0.00 358 ALA A N 17
ATOM 16684 C CA . ALA A 1 53 ? -15.823 -5.062 -4.414 1.00 0.00 358 ALA A CA 17
ATOM 16685 C C . ALA A 1 53 ? -16.179 -6.546 -4.420 1.00 0.00 358 ALA A C 17
ATOM 16686 O O . ALA A 1 53 ? -17.103 -6.975 -5.082 1.00 0.00 358 ALA A O 17
ATOM 16693 N N . GLN A 1 54 ? -15.443 -7.329 -3.689 1.00 0.00 359 GLN A N 17
ATOM 16694 C CA . GLN A 1 54 ? -15.714 -8.788 -3.639 1.00 0.00 359 GLN A CA 17
ATOM 16695 C C . GLN A 1 54 ? -17.116 -9.010 -3.079 1.00 0.00 359 GLN A C 17
ATOM 16696 O O . GLN A 1 54 ? -17.839 -9.892 -3.500 1.00 0.00 359 GLN A O 17
ATOM 16710 N N . GLU A 1 55 ? -17.497 -8.210 -2.127 1.00 0.00 360 GLU A N 17
ATOM 16711 C CA . GLU A 1 55 ? -18.851 -8.354 -1.523 1.00 0.00 360 GLU A CA 17
ATOM 16712 C C . GLU A 1 55 ? -19.916 -8.141 -2.600 1.00 0.00 360 GLU A C 17
ATOM 16713 O O . GLU A 1 55 ? -19.547 -7.784 -3.706 1.00 0.00 360 GLU A O 17
ATOM 16726 N N . ALA B 2 1 ? -3.477 -1.926 7.374 1.00 0.00 363 ALA B N 17
ATOM 16727 C CA . ALA B 2 1 ? -2.502 -1.781 6.260 1.00 0.00 363 ALA B CA 17
ATOM 16728 C C . ALA B 2 1 ? -1.088 -1.911 6.806 1.00 0.00 363 ALA B C 17
ATOM 16729 O O . ALA B 2 1 ? -0.814 -1.565 7.939 1.00 0.00 363 ALA B O 17
ATOM 16738 N N . ARG B 2 2 ? -0.185 -2.402 6.006 1.00 0.00 364 ARG B N 17
ATOM 16739 C CA . ARG B 2 2 ? 1.219 -2.555 6.471 1.00 0.00 364 ARG B CA 17
ATOM 16740 C C . ARG B 2 2 ? 2.113 -1.598 5.679 1.00 0.00 364 ARG B C 17
ATOM 16741 O O . ARG B 2 2 ? 1.988 -1.464 4.479 1.00 0.00 364 ARG B O 17
ATOM 16762 N N . THR B 2 3 ? 2.995 -0.912 6.353 1.00 0.00 365 THR B N 17
ATOM 16763 C CA . THR B 2 3 ? 3.881 0.064 5.656 1.00 0.00 365 THR B CA 17
ATOM 16764 C C . THR B 2 3 ? 4.965 -0.664 4.864 1.00 0.00 365 THR B C 17
ATOM 16765 O O . THR B 2 3 ? 5.550 -1.624 5.323 1.00 0.00 365 THR B O 17
ATOM 16776 N N . LYS B 2 4 ? 5.242 -0.195 3.676 1.00 0.00 366 LYS B N 17
ATOM 16777 C CA . LYS B 2 4 ? 6.299 -0.833 2.846 1.00 0.00 366 LYS B CA 17
ATOM 16778 C C . LYS B 2 4 ? 7.243 0.255 2.329 1.00 0.00 366 LYS B C 17
ATOM 16779 O O . LYS B 2 4 ? 6.812 1.309 1.885 1.00 0.00 366 LYS B O 17
ATOM 16798 N N . GLN B 2 5 ? 8.526 0.009 2.396 1.00 0.00 367 GLN B N 17
ATOM 16799 C CA . GLN B 2 5 ? 9.517 1.019 1.923 1.00 0.00 367 GLN B CA 17
ATOM 16800 C C . GLN B 2 5 ? 10.240 0.471 0.692 1.00 0.00 367 GLN B C 17
ATOM 16801 O O . GLN B 2 5 ? 10.533 -0.705 0.614 1.00 0.00 367 GLN B O 17
ATOM 16815 N N . THR B 2 6 ? 10.538 1.307 -0.268 1.00 0.00 368 THR B N 17
ATOM 16816 C CA . THR B 2 6 ? 11.252 0.805 -1.481 1.00 0.00 368 THR B CA 17
ATOM 16817 C C . THR B 2 6 ? 12.351 1.789 -1.889 1.00 0.00 368 THR B C 17
ATOM 16818 O O . THR B 2 6 ? 12.123 2.977 -2.017 1.00 0.00 368 THR B O 17
ATOM 16829 N N . ALA B 2 7 ? 13.541 1.299 -2.106 1.00 0.00 369 ALA B N 17
ATOM 16830 C CA . ALA B 2 7 ? 14.658 2.196 -2.511 1.00 0.00 369 ALA B CA 17
ATOM 16831 C C . ALA B 2 7 ? 15.960 1.393 -2.548 1.00 0.00 369 ALA B C 17
ATOM 16832 O O . ALA B 2 7 ? 16.896 1.737 -3.244 1.00 0.00 369 ALA B O 17
ATOM 16839 N N . ARG B 2 8 ? 16.027 0.322 -1.805 1.00 0.00 370 ARG B N 17
ATOM 16840 C CA . ARG B 2 8 ? 17.264 -0.506 -1.795 1.00 0.00 370 ARG B CA 17
ATOM 16841 C C . ARG B 2 8 ? 17.598 -0.943 -3.223 1.00 0.00 370 ARG B C 17
ATOM 16842 O O . ARG B 2 8 ? 18.746 -0.988 -3.617 1.00 0.00 370 ARG B O 17
ATOM 16863 N N . LYS B 2 9 ? 16.601 -1.265 -4.001 1.00 0.00 371 LYS B N 17
ATOM 16864 C CA . LYS B 2 9 ? 16.859 -1.700 -5.403 1.00 0.00 371 LYS B CA 17
ATOM 16865 C C . LYS B 2 9 ? 17.118 -0.472 -6.278 1.00 0.00 371 LYS B C 17
ATOM 16866 O O . LYS B 2 9 ? 16.407 0.511 -6.212 1.00 0.00 371 LYS B O 17
ATOM 16885 N N . SER B 2 10 ? 18.131 -0.519 -7.098 1.00 0.00 372 SER B N 17
ATOM 16886 C CA . SER B 2 10 ? 18.434 0.646 -7.978 1.00 0.00 372 SER B CA 17
ATOM 16887 C C . SER B 2 10 ? 17.135 1.179 -8.583 1.00 0.00 372 SER B C 17
ATOM 16888 O O . SER B 2 10 ? 16.649 2.188 -8.100 1.00 0.00 372 SER B O 17
ATOM 16899 N N . ALA A 1 1 ? 10.805 -11.263 -0.868 1.00 0.00 306 ALA A N 18
ATOM 16900 C CA . ALA A 1 1 ? 11.123 -10.221 0.149 1.00 0.00 306 ALA A CA 18
ATOM 16901 C C . ALA A 1 1 ? 9.924 -9.289 0.321 1.00 0.00 306 ALA A C 18
ATOM 16902 O O . ALA A 1 1 ? 9.331 -8.838 -0.638 1.00 0.00 306 ALA A O 18
ATOM 16911 N N . VAL A 1 2 ? 9.567 -8.996 1.540 1.00 0.00 307 VAL A N 18
ATOM 16912 C CA . VAL A 1 2 ? 8.409 -8.095 1.782 1.00 0.00 307 VAL A CA 18
ATOM 16913 C C . VAL A 1 2 ? 8.738 -6.689 1.276 1.00 0.00 307 VAL A C 18
ATOM 16914 O O . VAL A 1 2 ? 7.879 -5.979 0.789 1.00 0.00 307 VAL A O 18
ATOM 16927 N N . ASP A 1 3 ? 9.973 -6.279 1.379 1.00 0.00 308 ASP A N 18
ATOM 16928 C CA . ASP A 1 3 ? 10.353 -4.921 0.898 1.00 0.00 308 ASP A CA 18
ATOM 16929 C C . ASP A 1 3 ? 10.074 -4.829 -0.602 1.00 0.00 308 ASP A C 18
ATOM 16930 O O . ASP A 1 3 ? 9.741 -3.783 -1.123 1.00 0.00 308 ASP A O 18
ATOM 16939 N N . LEU A 1 4 ? 10.211 -5.923 -1.296 1.00 0.00 309 LEU A N 18
ATOM 16940 C CA . LEU A 1 4 ? 9.960 -5.925 -2.762 1.00 0.00 309 LEU A CA 18
ATOM 16941 C C . LEU A 1 4 ? 8.573 -5.361 -3.062 1.00 0.00 309 LEU A C 18
ATOM 16942 O O . LEU A 1 4 ? 8.347 -4.776 -4.103 1.00 0.00 309 LEU A O 18
ATOM 16958 N N . TYR A 1 5 ? 7.637 -5.544 -2.178 1.00 0.00 310 TYR A N 18
ATOM 16959 C CA . TYR A 1 5 ? 6.269 -5.028 -2.451 1.00 0.00 310 TYR A CA 18
ATOM 16960 C C . TYR A 1 5 ? 6.321 -3.513 -2.648 1.00 0.00 310 TYR A C 18
ATOM 16961 O O . TYR A 1 5 ? 6.736 -2.773 -1.777 1.00 0.00 310 TYR A O 18
ATOM 16979 N N . VAL A 1 6 ? 5.898 -3.051 -3.796 1.00 0.00 311 VAL A N 18
ATOM 16980 C CA . VAL A 1 6 ? 5.912 -1.589 -4.076 1.00 0.00 311 VAL A CA 18
ATOM 16981 C C . VAL A 1 6 ? 4.523 -1.127 -4.527 1.00 0.00 311 VAL A C 18
ATOM 16982 O O . VAL A 1 6 ? 3.726 -1.906 -5.008 1.00 0.00 311 VAL A O 18
ATOM 16995 N N . CYS A 1 7 ? 4.234 0.140 -4.394 1.00 0.00 312 CYS A N 18
ATOM 16996 C CA . CYS A 1 7 ? 2.909 0.652 -4.826 1.00 0.00 312 CYS A CA 18
ATOM 16997 C C . CYS A 1 7 ? 2.649 0.153 -6.243 1.00 0.00 312 CYS A C 18
ATOM 16998 O O . CYS A 1 7 ? 3.363 0.474 -7.172 1.00 0.00 312 CYS A O 18
ATOM 17005 N N . LEU A 1 8 ? 1.646 -0.659 -6.404 1.00 0.00 313 LEU A N 18
ATOM 17006 C CA . LEU A 1 8 ? 1.348 -1.225 -7.744 1.00 0.00 313 LEU A CA 18
ATOM 17007 C C . LEU A 1 8 ? 1.233 -0.098 -8.773 1.00 0.00 313 LEU A C 18
ATOM 17008 O O . LEU A 1 8 ? 1.680 -0.224 -9.895 1.00 0.00 313 LEU A O 18
ATOM 17024 N N . LEU A 1 9 ? 0.632 0.998 -8.405 1.00 0.00 314 LEU A N 18
ATOM 17025 C CA . LEU A 1 9 ? 0.482 2.124 -9.365 1.00 0.00 314 LEU A CA 18
ATOM 17026 C C . LEU A 1 9 ? 1.845 2.776 -9.656 1.00 0.00 314 LEU A C 18
ATOM 17027 O O . LEU A 1 9 ? 2.162 3.068 -10.792 1.00 0.00 314 LEU A O 18
ATOM 17043 N N . CYS A 1 10 ? 2.657 3.009 -8.656 1.00 0.00 315 CYS A N 18
ATOM 17044 C CA . CYS A 1 10 ? 3.991 3.641 -8.918 1.00 0.00 315 CYS A CA 18
ATOM 17045 C C . CYS A 1 10 ? 5.045 2.560 -9.131 1.00 0.00 315 CYS A C 18
ATOM 17046 O O . CYS A 1 10 ? 5.540 2.359 -10.222 1.00 0.00 315 CYS A O 18
ATOM 17053 N N . GLY A 1 11 ? 5.408 1.886 -8.078 1.00 0.00 316 GLY A N 18
ATOM 17054 C CA . GLY A 1 11 ? 6.452 0.836 -8.175 1.00 0.00 316 GLY A CA 18
ATOM 17055 C C . GLY A 1 11 ? 7.705 1.323 -7.448 1.00 0.00 316 GLY A C 18
ATOM 17056 O O . GLY A 1 11 ? 8.727 0.665 -7.438 1.00 0.00 316 GLY A O 18
ATOM 17060 N N . SER A 1 12 ? 7.630 2.474 -6.831 1.00 0.00 317 SER A N 18
ATOM 17061 C CA . SER A 1 12 ? 8.809 3.009 -6.095 1.00 0.00 317 SER A CA 18
ATOM 17062 C C . SER A 1 12 ? 8.824 2.424 -4.681 1.00 0.00 317 SER A C 18
ATOM 17063 O O . SER A 1 12 ? 9.866 2.204 -4.104 1.00 0.00 317 SER A O 18
ATOM 17071 N N . GLY A 1 13 ? 7.670 2.157 -4.135 1.00 0.00 318 GLY A N 18
ATOM 17072 C CA . GLY A 1 13 ? 7.588 1.565 -2.767 1.00 0.00 318 GLY A CA 18
ATOM 17073 C C . GLY A 1 13 ? 8.614 2.194 -1.821 1.00 0.00 318 GLY A C 18
ATOM 17074 O O . GLY A 1 13 ? 8.946 1.624 -0.801 1.00 0.00 318 GLY A O 18
ATOM 17078 N N . ASN A 1 14 ? 9.126 3.350 -2.133 1.00 0.00 319 ASN A N 18
ATOM 17079 C CA . ASN A 1 14 ? 10.123 3.968 -1.227 1.00 0.00 319 ASN A CA 18
ATOM 17080 C C . ASN A 1 14 ? 9.415 4.793 -0.150 1.00 0.00 319 ASN A C 18
ATOM 17081 O O . ASN A 1 14 ? 9.954 5.013 0.915 1.00 0.00 319 ASN A O 18
ATOM 17092 N N . ASP A 1 15 ? 8.214 5.237 -0.412 1.00 0.00 320 ASP A N 18
ATOM 17093 C CA . ASP A 1 15 ? 7.476 6.047 0.606 1.00 0.00 320 ASP A CA 18
ATOM 17094 C C . ASP A 1 15 ? 6.969 5.127 1.720 1.00 0.00 320 ASP A C 18
ATOM 17095 O O . ASP A 1 15 ? 5.842 4.673 1.706 1.00 0.00 320 ASP A O 18
ATOM 17104 N N . GLU A 1 16 ? 7.809 4.837 2.671 1.00 0.00 321 GLU A N 18
ATOM 17105 C CA . GLU A 1 16 ? 7.416 3.930 3.787 1.00 0.00 321 GLU A CA 18
ATOM 17106 C C . GLU A 1 16 ? 6.154 4.395 4.512 1.00 0.00 321 GLU A C 18
ATOM 17107 O O . GLU A 1 16 ? 5.284 3.607 4.826 1.00 0.00 321 GLU A O 18
ATOM 17119 N N . ASP A 1 17 ? 6.066 5.648 4.829 1.00 0.00 322 ASP A N 18
ATOM 17120 C CA . ASP A 1 17 ? 4.883 6.141 5.588 1.00 0.00 322 ASP A CA 18
ATOM 17121 C C . ASP A 1 17 ? 3.615 6.099 4.737 1.00 0.00 322 ASP A C 18
ATOM 17122 O O . ASP A 1 17 ? 2.519 6.102 5.261 1.00 0.00 322 ASP A O 18
ATOM 17131 N N . ARG A 1 18 ? 3.740 6.102 3.439 1.00 0.00 323 ARG A N 18
ATOM 17132 C CA . ARG A 1 18 ? 2.518 6.114 2.587 1.00 0.00 323 ARG A CA 18
ATOM 17133 C C . ARG A 1 18 ? 2.263 4.763 1.910 1.00 0.00 323 ARG A C 18
ATOM 17134 O O . ARG A 1 18 ? 1.168 4.504 1.456 1.00 0.00 323 ARG A O 18
ATOM 17155 N N . LEU A 1 19 ? 3.237 3.903 1.809 1.00 0.00 324 LEU A N 18
ATOM 17156 C CA . LEU A 1 19 ? 2.981 2.609 1.131 1.00 0.00 324 LEU A CA 18
ATOM 17157 C C . LEU A 1 19 ? 2.130 1.707 2.029 1.00 0.00 324 LEU A C 18
ATOM 17158 O O . LEU A 1 19 ? 2.590 1.232 3.042 1.00 0.00 324 LEU A O 18
ATOM 17174 N N . LEU A 1 20 ? 0.897 1.453 1.652 1.00 0.00 325 LEU A N 18
ATOM 17175 C CA . LEU A 1 20 ? 0.033 0.564 2.484 1.00 0.00 325 LEU A CA 18
ATOM 17176 C C . LEU A 1 20 ? -0.218 -0.742 1.721 1.00 0.00 325 LEU A C 18
ATOM 17177 O O . LEU A 1 20 ? -0.548 -0.734 0.553 1.00 0.00 325 LEU A O 18
ATOM 17193 N N . LEU A 1 21 ? -0.056 -1.864 2.369 1.00 0.00 326 LEU A N 18
ATOM 17194 C CA . LEU A 1 21 ? -0.277 -3.166 1.675 1.00 0.00 326 LEU A CA 18
ATOM 17195 C C . LEU A 1 21 ? -1.656 -3.723 2.029 1.00 0.00 326 LEU A C 18
ATOM 17196 O O . LEU A 1 21 ? -1.988 -3.890 3.188 1.00 0.00 326 LEU A O 18
ATOM 17212 N N . CYS A 1 22 ? -2.459 -4.023 1.030 1.00 0.00 327 CYS A N 18
ATOM 17213 C CA . CYS A 1 22 ? -3.815 -4.586 1.308 1.00 0.00 327 CYS A CA 18
ATOM 17214 C C . CYS A 1 22 ? -3.691 -6.099 1.431 1.00 0.00 327 CYS A C 18
ATOM 17215 O O . CYS A 1 22 ? -3.205 -6.773 0.541 1.00 0.00 327 CYS A O 18
ATOM 17222 N N . ASP A 1 23 ? -4.109 -6.623 2.547 1.00 0.00 328 ASP A N 18
ATOM 17223 C CA . ASP A 1 23 ? -4.006 -8.091 2.785 1.00 0.00 328 ASP A CA 18
ATOM 17224 C C . ASP A 1 23 ? -5.094 -8.846 2.023 1.00 0.00 328 ASP A C 18
ATOM 17225 O O . ASP A 1 23 ? -4.892 -9.960 1.579 1.00 0.00 328 ASP A O 18
ATOM 17234 N N . GLY A 1 24 ? -6.253 -8.270 1.891 1.00 0.00 329 GLY A N 18
ATOM 17235 C CA . GLY A 1 24 ? -7.354 -8.979 1.186 1.00 0.00 329 GLY A CA 18
ATOM 17236 C C . GLY A 1 24 ? -6.929 -9.341 -0.235 1.00 0.00 329 GLY A C 18
ATOM 17237 O O . GLY A 1 24 ? -6.921 -10.497 -0.614 1.00 0.00 329 GLY A O 18
ATOM 17241 N N . CYS A 1 25 ? -6.589 -8.370 -1.032 1.00 0.00 330 CYS A N 18
ATOM 17242 C CA . CYS A 1 25 ? -6.182 -8.672 -2.432 1.00 0.00 330 CYS A CA 18
ATOM 17243 C C . CYS A 1 25 ? -5.064 -7.726 -2.895 1.00 0.00 330 CYS A C 18
ATOM 17244 O O . CYS A 1 25 ? -3.947 -8.149 -3.124 1.00 0.00 330 CYS A O 18
ATOM 17251 N N . ASP A 1 26 ? -5.351 -6.459 -3.052 1.00 0.00 331 ASP A N 18
ATOM 17252 C CA . ASP A 1 26 ? -4.306 -5.505 -3.515 1.00 0.00 331 ASP A CA 18
ATOM 17253 C C . ASP A 1 26 ? -2.989 -5.813 -2.819 1.00 0.00 331 ASP A C 18
ATOM 17254 O O . ASP A 1 26 ? -2.955 -6.264 -1.691 1.00 0.00 331 ASP A O 18
ATOM 17263 N N . ASP A 1 27 ? -1.904 -5.594 -3.495 1.00 0.00 332 ASP A N 18
ATOM 17264 C CA . ASP A 1 27 ? -0.580 -5.888 -2.901 1.00 0.00 332 ASP A CA 18
ATOM 17265 C C . ASP A 1 27 ? -0.005 -4.645 -2.225 1.00 0.00 332 ASP A C 18
ATOM 17266 O O . ASP A 1 27 ? 0.127 -4.590 -1.020 1.00 0.00 332 ASP A O 18
ATOM 17275 N N . SER A 1 28 ? 0.337 -3.648 -2.988 1.00 0.00 333 SER A N 18
ATOM 17276 C CA . SER A 1 28 ? 0.918 -2.424 -2.378 1.00 0.00 333 SER A CA 18
ATOM 17277 C C . SER A 1 28 ? 0.375 -1.171 -3.055 1.00 0.00 333 SER A C 18
ATOM 17278 O O . SER A 1 28 ? 0.201 -1.122 -4.256 1.00 0.00 333 SER A O 18
ATOM 17286 N N . TYR A 1 29 ? 0.105 -0.157 -2.283 1.00 0.00 334 TYR A N 18
ATOM 17287 C CA . TYR A 1 29 ? -0.431 1.100 -2.861 1.00 0.00 334 TYR A CA 18
ATOM 17288 C C . TYR A 1 29 ? -0.056 2.277 -1.963 1.00 0.00 334 TYR A C 18
ATOM 17289 O O . TYR A 1 29 ? 0.316 2.108 -0.819 1.00 0.00 334 TYR A O 18
ATOM 17307 N N . HIS A 1 30 ? -0.176 3.468 -2.467 1.00 0.00 335 HIS A N 18
ATOM 17308 C CA . HIS A 1 30 ? 0.132 4.664 -1.644 1.00 0.00 335 HIS A CA 18
ATOM 17309 C C . HIS A 1 30 ? -1.184 5.295 -1.206 1.00 0.00 335 HIS A C 18
ATOM 17310 O O . HIS A 1 30 ? -2.173 5.231 -1.911 1.00 0.00 335 HIS A O 18
ATOM 17324 N N . THR A 1 31 ? -1.217 5.912 -0.066 1.00 0.00 336 THR A N 18
ATOM 17325 C CA . THR A 1 31 ? -2.485 6.548 0.379 1.00 0.00 336 THR A CA 18
ATOM 17326 C C . THR A 1 31 ? -2.962 7.533 -0.696 1.00 0.00 336 THR A C 18
ATOM 17327 O O . THR A 1 31 ? -4.145 7.707 -0.906 1.00 0.00 336 THR A O 18
ATOM 17338 N N . PHE A 1 32 ? -2.050 8.193 -1.367 1.00 0.00 337 PHE A N 18
ATOM 17339 C CA . PHE A 1 32 ? -2.458 9.182 -2.406 1.00 0.00 337 PHE A CA 18
ATOM 17340 C C . PHE A 1 32 ? -2.720 8.506 -3.757 1.00 0.00 337 PHE A C 18
ATOM 17341 O O . PHE A 1 32 ? -3.417 9.042 -4.594 1.00 0.00 337 PHE A O 18
ATOM 17358 N N . CYS A 1 33 ? -2.175 7.348 -3.988 1.00 0.00 338 CYS A N 18
ATOM 17359 C CA . CYS A 1 33 ? -2.406 6.673 -5.294 1.00 0.00 338 CYS A CA 18
ATOM 17360 C C . CYS A 1 33 ? -3.730 5.916 -5.258 1.00 0.00 338 CYS A C 18
ATOM 17361 O O . CYS A 1 33 ? -4.126 5.292 -6.222 1.00 0.00 338 CYS A O 18
ATOM 17368 N N . LEU A 1 34 ? -4.406 5.944 -4.148 1.00 0.00 339 LEU A N 18
ATOM 17369 C CA . LEU A 1 34 ? -5.688 5.202 -4.040 1.00 0.00 339 LEU A CA 18
ATOM 17370 C C . LEU A 1 34 ? -6.879 6.147 -4.231 1.00 0.00 339 LEU A C 18
ATOM 17371 O O . LEU A 1 34 ? -7.258 6.490 -5.332 1.00 0.00 339 LEU A O 18
ATOM 17387 N N . ILE A 1 35 ? -7.454 6.564 -3.147 1.00 0.00 340 ILE A N 18
ATOM 17388 C CA . ILE A 1 35 ? -8.614 7.490 -3.180 1.00 0.00 340 ILE A CA 18
ATOM 17389 C C . ILE A 1 35 ? -8.189 8.702 -2.356 1.00 0.00 340 ILE A C 18
ATOM 17390 O O . ILE A 1 35 ? -7.131 8.649 -1.766 1.00 0.00 340 ILE A O 18
ATOM 17406 N N . PRO A 1 36 ? -8.955 9.779 -2.287 1.00 0.00 341 PRO A N 18
ATOM 17407 C CA . PRO A 1 36 ? -8.560 10.955 -1.485 1.00 0.00 341 PRO A CA 18
ATOM 17408 C C . PRO A 1 36 ? -7.597 10.522 -0.366 1.00 0.00 341 PRO A C 18
ATOM 17409 O O . PRO A 1 36 ? -7.969 9.751 0.497 1.00 0.00 341 PRO A O 18
ATOM 17420 N N . PRO A 1 37 ? -6.347 10.925 -0.423 1.00 0.00 342 PRO A N 18
ATOM 17421 C CA . PRO A 1 37 ? -5.327 10.469 0.547 1.00 0.00 342 PRO A CA 18
ATOM 17422 C C . PRO A 1 37 ? -5.886 10.171 1.933 1.00 0.00 342 PRO A C 18
ATOM 17423 O O . PRO A 1 37 ? -6.627 10.944 2.509 1.00 0.00 342 PRO A O 18
ATOM 17434 N N . LEU A 1 38 ? -5.520 9.038 2.464 1.00 0.00 343 LEU A N 18
ATOM 17435 C CA . LEU A 1 38 ? -5.997 8.639 3.810 1.00 0.00 343 LEU A CA 18
ATOM 17436 C C . LEU A 1 38 ? -5.259 9.472 4.859 1.00 0.00 343 LEU A C 18
ATOM 17437 O O . LEU A 1 38 ? -4.211 10.027 4.594 1.00 0.00 343 LEU A O 18
ATOM 17453 N N . HIS A 1 39 ? -5.793 9.579 6.043 1.00 0.00 344 HIS A N 18
ATOM 17454 C CA . HIS A 1 39 ? -5.110 10.393 7.086 1.00 0.00 344 HIS A CA 18
ATOM 17455 C C . HIS A 1 39 ? -3.737 9.789 7.375 1.00 0.00 344 HIS A C 18
ATOM 17456 O O . HIS A 1 39 ? -2.757 10.491 7.521 1.00 0.00 344 HIS A O 18
ATOM 17471 N N . ASP A 1 40 ? -3.659 8.492 7.443 1.00 0.00 345 ASP A N 18
ATOM 17472 C CA . ASP A 1 40 ? -2.348 7.841 7.706 1.00 0.00 345 ASP A CA 18
ATOM 17473 C C . ASP A 1 40 ? -2.426 6.372 7.302 1.00 0.00 345 ASP A C 18
ATOM 17474 O O . ASP A 1 40 ? -3.471 5.875 6.937 1.00 0.00 345 ASP A O 18
ATOM 17483 N N . VAL A 1 41 ? -1.328 5.673 7.368 1.00 0.00 346 VAL A N 18
ATOM 17484 C CA . VAL A 1 41 ? -1.333 4.233 6.988 1.00 0.00 346 VAL A CA 18
ATOM 17485 C C . VAL A 1 41 ? -1.955 3.401 8.129 1.00 0.00 346 VAL A C 18
ATOM 17486 O O . VAL A 1 41 ? -1.401 3.332 9.206 1.00 0.00 346 VAL A O 18
ATOM 17499 N N . PRO A 1 42 ? -3.089 2.766 7.905 1.00 0.00 347 PRO A N 18
ATOM 17500 C CA . PRO A 1 42 ? -3.756 1.931 8.952 1.00 0.00 347 PRO A CA 18
ATOM 17501 C C . PRO A 1 42 ? -2.780 0.972 9.649 1.00 0.00 347 PRO A C 18
ATOM 17502 O O . PRO A 1 42 ? -1.777 0.573 9.091 1.00 0.00 347 PRO A O 18
ATOM 17513 N N . LYS A 1 43 ? -3.066 0.617 10.874 1.00 0.00 348 LYS A N 18
ATOM 17514 C CA . LYS A 1 43 ? -2.159 -0.287 11.639 1.00 0.00 348 LYS A CA 18
ATOM 17515 C C . LYS A 1 43 ? -2.356 -1.752 11.229 1.00 0.00 348 LYS A C 18
ATOM 17516 O O . LYS A 1 43 ? -2.134 -2.652 12.016 1.00 0.00 348 LYS A O 18
ATOM 17535 N N . GLY A 1 44 ? -2.753 -2.007 10.012 1.00 0.00 349 GLY A N 18
ATOM 17536 C CA . GLY A 1 44 ? -2.937 -3.423 9.573 1.00 0.00 349 GLY A CA 18
ATOM 17537 C C . GLY A 1 44 ? -4.423 -3.787 9.527 1.00 0.00 349 GLY A C 18
ATOM 17538 O O . GLY A 1 44 ? -4.780 -4.897 9.186 1.00 0.00 349 GLY A O 18
ATOM 17542 N N . ASP A 1 45 ? -5.291 -2.870 9.859 1.00 0.00 350 ASP A N 18
ATOM 17543 C CA . ASP A 1 45 ? -6.751 -3.177 9.827 1.00 0.00 350 ASP A CA 18
ATOM 17544 C C . ASP A 1 45 ? -7.419 -2.362 8.720 1.00 0.00 350 ASP A C 18
ATOM 17545 O O . ASP A 1 45 ? -8.175 -1.447 8.980 1.00 0.00 350 ASP A O 18
ATOM 17554 N N . TRP A 1 46 ? -7.140 -2.682 7.486 1.00 0.00 351 TRP A N 18
ATOM 17555 C CA . TRP A 1 46 ? -7.758 -1.920 6.364 1.00 0.00 351 TRP A CA 18
ATOM 17556 C C . TRP A 1 46 ? -7.702 -2.743 5.078 1.00 0.00 351 TRP A C 18
ATOM 17557 O O . TRP A 1 46 ? -6.905 -3.650 4.938 1.00 0.00 351 TRP A O 18
ATOM 17578 N N . ARG A 1 47 ? -8.545 -2.424 4.140 1.00 0.00 352 ARG A N 18
ATOM 17579 C CA . ARG A 1 47 ? -8.561 -3.166 2.855 1.00 0.00 352 ARG A CA 18
ATOM 17580 C C . ARG A 1 47 ? -8.626 -2.157 1.706 1.00 0.00 352 ARG A C 18
ATOM 17581 O O . ARG A 1 47 ? -8.992 -1.013 1.892 1.00 0.00 352 ARG A O 18
ATOM 17602 N N . CYS A 1 48 ? -8.273 -2.566 0.523 1.00 0.00 353 CYS A N 18
ATOM 17603 C CA . CYS A 1 48 ? -8.309 -1.633 -0.638 1.00 0.00 353 CYS A CA 18
ATOM 17604 C C . CYS A 1 48 ? -9.725 -1.625 -1.234 1.00 0.00 353 CYS A C 18
ATOM 17605 O O . CYS A 1 48 ? -10.573 -2.378 -0.808 1.00 0.00 353 CYS A O 18
ATOM 17612 N N . PRO A 1 49 ? -10.003 -0.784 -2.207 1.00 0.00 354 PRO A N 18
ATOM 17613 C CA . PRO A 1 49 ? -11.360 -0.721 -2.830 1.00 0.00 354 PRO A CA 18
ATOM 17614 C C . PRO A 1 49 ? -11.720 -2.032 -3.529 1.00 0.00 354 PRO A C 18
ATOM 17615 O O . PRO A 1 49 ? -12.860 -2.454 -3.537 1.00 0.00 354 PRO A O 18
ATOM 17626 N N . LYS A 1 50 ? -10.750 -2.683 -4.107 1.00 0.00 355 LYS A N 18
ATOM 17627 C CA . LYS A 1 50 ? -11.024 -3.974 -4.799 1.00 0.00 355 LYS A CA 18
ATOM 17628 C C . LYS A 1 50 ? -11.576 -4.977 -3.787 1.00 0.00 355 LYS A C 18
ATOM 17629 O O . LYS A 1 50 ? -12.425 -5.785 -4.100 1.00 0.00 355 LYS A O 18
ATOM 17648 N N . CYS A 1 51 ? -11.098 -4.927 -2.573 1.00 0.00 356 CYS A N 18
ATOM 17649 C CA . CYS A 1 51 ? -11.593 -5.877 -1.534 1.00 0.00 356 CYS A CA 18
ATOM 17650 C C . CYS A 1 51 ? -13.109 -5.728 -1.397 1.00 0.00 356 CYS A C 18
ATOM 17651 O O . CYS A 1 51 ? -13.833 -6.696 -1.270 1.00 0.00 356 CYS A O 18
ATOM 17658 N N . LEU A 1 52 ? -13.591 -4.521 -1.414 1.00 0.00 357 LEU A N 18
ATOM 17659 C CA . LEU A 1 52 ? -15.059 -4.297 -1.286 1.00 0.00 357 LEU A CA 18
ATOM 17660 C C . LEU A 1 52 ? -15.761 -4.714 -2.580 1.00 0.00 357 LEU A C 18
ATOM 17661 O O . LEU A 1 52 ? -16.875 -5.197 -2.567 1.00 0.00 357 LEU A O 18
ATOM 17677 N N . ALA A 1 53 ? -15.118 -4.517 -3.696 1.00 0.00 358 ALA A N 18
ATOM 17678 C CA . ALA A 1 53 ? -15.743 -4.883 -4.998 1.00 0.00 358 ALA A CA 18
ATOM 17679 C C . ALA A 1 53 ? -16.047 -6.381 -5.020 1.00 0.00 358 ALA A C 18
ATOM 17680 O O . ALA A 1 53 ? -16.911 -6.838 -5.740 1.00 0.00 358 ALA A O 18
ATOM 17687 N N . GLN A 1 54 ? -15.342 -7.148 -4.238 1.00 0.00 359 GLN A N 18
ATOM 17688 C CA . GLN A 1 54 ? -15.585 -8.614 -4.215 1.00 0.00 359 GLN A CA 18
ATOM 17689 C C . GLN A 1 54 ? -17.047 -8.864 -3.860 1.00 0.00 359 GLN A C 18
ATOM 17690 O O . GLN A 1 54 ? -17.690 -9.748 -4.388 1.00 0.00 359 GLN A O 18
ATOM 17704 N N . GLU A 1 55 ? -17.569 -8.082 -2.960 1.00 0.00 360 GLU A N 18
ATOM 17705 C CA . GLU A 1 55 ? -18.991 -8.254 -2.552 1.00 0.00 360 GLU A CA 18
ATOM 17706 C C . GLU A 1 55 ? -19.877 -8.305 -3.796 1.00 0.00 360 GLU A C 18
ATOM 17707 O O . GLU A 1 55 ? -19.464 -7.780 -4.816 1.00 0.00 360 GLU A O 18
ATOM 17720 N N . ALA B 2 1 ? -3.750 -1.973 7.447 1.00 0.00 363 ALA B N 18
ATOM 17721 C CA . ALA B 2 1 ? -2.764 -1.893 6.335 1.00 0.00 363 ALA B CA 18
ATOM 17722 C C . ALA B 2 1 ? -1.358 -2.050 6.899 1.00 0.00 363 ALA B C 18
ATOM 17723 O O . ALA B 2 1 ? -1.096 -1.713 8.036 1.00 0.00 363 ALA B O 18
ATOM 17732 N N . ARG B 2 2 ? -0.454 -2.556 6.111 1.00 0.00 364 ARG B N 18
ATOM 17733 C CA . ARG B 2 2 ? 0.942 -2.734 6.596 1.00 0.00 364 ARG B CA 18
ATOM 17734 C C . ARG B 2 2 ? 1.861 -1.789 5.822 1.00 0.00 364 ARG B C 18
ATOM 17735 O O . ARG B 2 2 ? 1.765 -1.660 4.617 1.00 0.00 364 ARG B O 18
ATOM 17756 N N . THR B 2 3 ? 2.730 -1.102 6.512 1.00 0.00 365 THR B N 18
ATOM 17757 C CA . THR B 2 3 ? 3.632 -0.134 5.827 1.00 0.00 365 THR B CA 18
ATOM 17758 C C . THR B 2 3 ? 4.806 -0.863 5.172 1.00 0.00 365 THR B C 18
ATOM 17759 O O . THR B 2 3 ? 5.387 -1.764 5.742 1.00 0.00 365 THR B O 18
ATOM 17770 N N . LYS B 2 4 ? 5.168 -0.460 3.981 1.00 0.00 366 LYS B N 18
ATOM 17771 C CA . LYS B 2 4 ? 6.318 -1.106 3.291 1.00 0.00 366 LYS B CA 18
ATOM 17772 C C . LYS B 2 4 ? 7.258 -0.014 2.776 1.00 0.00 366 LYS B C 18
ATOM 17773 O O . LYS B 2 4 ? 6.823 1.034 2.327 1.00 0.00 366 LYS B O 18
ATOM 17792 N N . GLN B 2 5 ? 8.545 -0.253 2.851 1.00 0.00 367 GLN B N 18
ATOM 17793 C CA . GLN B 2 5 ? 9.533 0.764 2.388 1.00 0.00 367 GLN B CA 18
ATOM 17794 C C . GLN B 2 5 ? 10.430 0.155 1.310 1.00 0.00 367 GLN B C 18
ATOM 17795 O O . GLN B 2 5 ? 10.676 -1.034 1.298 1.00 0.00 367 GLN B O 18
ATOM 17809 N N . THR B 2 6 ? 10.939 0.962 0.416 1.00 0.00 368 THR B N 18
ATOM 17810 C CA . THR B 2 6 ? 11.840 0.409 -0.639 1.00 0.00 368 THR B CA 18
ATOM 17811 C C . THR B 2 6 ? 13.006 1.370 -0.871 1.00 0.00 368 THR B C 18
ATOM 17812 O O . THR B 2 6 ? 12.816 2.547 -1.103 1.00 0.00 368 THR B O 18
ATOM 17823 N N . ALA B 2 7 ? 14.211 0.870 -0.821 1.00 0.00 369 ALA B N 18
ATOM 17824 C CA . ALA B 2 7 ? 15.399 1.745 -1.041 1.00 0.00 369 ALA B CA 18
ATOM 17825 C C . ALA B 2 7 ? 15.525 2.083 -2.527 1.00 0.00 369 ALA B C 18
ATOM 17826 O O . ALA B 2 7 ? 16.436 2.772 -2.939 1.00 0.00 369 ALA B O 18
ATOM 17833 N N . ARG B 2 8 ? 14.621 1.597 -3.337 1.00 0.00 370 ARG B N 18
ATOM 17834 C CA . ARG B 2 8 ? 14.693 1.886 -4.799 1.00 0.00 370 ARG B CA 18
ATOM 17835 C C . ARG B 2 8 ? 16.045 1.418 -5.344 1.00 0.00 370 ARG B C 18
ATOM 17836 O O . ARG B 2 8 ? 17.081 1.949 -4.998 1.00 0.00 370 ARG B O 18
ATOM 17857 N N . LYS B 2 9 ? 16.040 0.427 -6.195 1.00 0.00 371 LYS B N 18
ATOM 17858 C CA . LYS B 2 9 ? 17.321 -0.080 -6.766 1.00 0.00 371 LYS B CA 18
ATOM 17859 C C . LYS B 2 9 ? 17.198 -0.172 -8.287 1.00 0.00 371 LYS B C 18
ATOM 17860 O O . LYS B 2 9 ? 16.235 -0.696 -8.813 1.00 0.00 371 LYS B O 18
ATOM 17879 N N . SER B 2 10 ? 18.166 0.334 -9.002 1.00 0.00 372 SER B N 18
ATOM 17880 C CA . SER B 2 10 ? 18.104 0.275 -10.490 1.00 0.00 372 SER B CA 18
ATOM 17881 C C . SER B 2 10 ? 18.498 -1.126 -10.962 1.00 0.00 372 SER B C 18
ATOM 17882 O O . SER B 2 10 ? 19.679 -1.348 -11.177 1.00 0.00 372 SER B O 18
ATOM 17893 N N . ALA A 1 1 ? 12.107 -12.113 -0.896 1.00 0.00 306 ALA A N 19
ATOM 17894 C CA . ALA A 1 1 ? 11.371 -11.419 0.199 1.00 0.00 306 ALA A CA 19
ATOM 17895 C C . ALA A 1 1 ? 9.959 -11.073 -0.270 1.00 0.00 306 ALA A C 19
ATOM 17896 O O . ALA A 1 1 ? 9.759 -10.570 -1.359 1.00 0.00 306 ALA A O 19
ATOM 17905 N N . VAL A 1 2 ? 8.978 -11.340 0.543 1.00 0.00 307 VAL A N 19
ATOM 17906 C CA . VAL A 1 2 ? 7.578 -11.030 0.153 1.00 0.00 307 VAL A CA 19
ATOM 17907 C C . VAL A 1 2 ? 7.382 -9.513 0.115 1.00 0.00 307 VAL A C 19
ATOM 17908 O O . VAL A 1 2 ? 6.578 -9.000 -0.634 1.00 0.00 307 VAL A O 19
ATOM 17921 N N . ASP A 1 3 ? 8.118 -8.791 0.911 1.00 0.00 308 ASP A N 19
ATOM 17922 C CA . ASP A 1 3 ? 7.976 -7.307 0.924 1.00 0.00 308 ASP A CA 19
ATOM 17923 C C . ASP A 1 3 ? 8.288 -6.763 -0.470 1.00 0.00 308 ASP A C 19
ATOM 17924 O O . ASP A 1 3 ? 8.117 -5.594 -0.750 1.00 0.00 308 ASP A O 19
ATOM 17933 N N . LEU A 1 4 ? 8.762 -7.610 -1.335 1.00 0.00 309 LEU A N 19
ATOM 17934 C CA . LEU A 1 4 ? 9.115 -7.173 -2.713 1.00 0.00 309 LEU A CA 19
ATOM 17935 C C . LEU A 1 4 ? 7.962 -6.395 -3.363 1.00 0.00 309 LEU A C 19
ATOM 17936 O O . LEU A 1 4 ? 8.193 -5.519 -4.174 1.00 0.00 309 LEU A O 19
ATOM 17952 N N . TYR A 1 5 ? 6.726 -6.700 -3.053 1.00 0.00 310 TYR A N 19
ATOM 17953 C CA . TYR A 1 5 ? 5.619 -5.950 -3.720 1.00 0.00 310 TYR A CA 19
ATOM 17954 C C . TYR A 1 5 ? 5.715 -4.459 -3.398 1.00 0.00 310 TYR A C 19
ATOM 17955 O O . TYR A 1 5 ? 5.958 -4.052 -2.281 1.00 0.00 310 TYR A O 19
ATOM 17973 N N . VAL A 1 6 ? 5.534 -3.647 -4.401 1.00 0.00 311 VAL A N 19
ATOM 17974 C CA . VAL A 1 6 ? 5.606 -2.174 -4.228 1.00 0.00 311 VAL A CA 19
ATOM 17975 C C . VAL A 1 6 ? 4.304 -1.559 -4.752 1.00 0.00 311 VAL A C 19
ATOM 17976 O O . VAL A 1 6 ? 3.471 -2.249 -5.305 1.00 0.00 311 VAL A O 19
ATOM 17989 N N . CYS A 1 7 ? 4.105 -0.280 -4.581 1.00 0.00 312 CYS A N 19
ATOM 17990 C CA . CYS A 1 7 ? 2.840 0.328 -5.069 1.00 0.00 312 CYS A CA 19
ATOM 17991 C C . CYS A 1 7 ? 2.614 -0.138 -6.502 1.00 0.00 312 CYS A C 19
ATOM 17992 O O . CYS A 1 7 ? 3.340 0.214 -7.409 1.00 0.00 312 CYS A O 19
ATOM 17999 N N . LEU A 1 8 ? 1.611 -0.942 -6.702 1.00 0.00 313 LEU A N 19
ATOM 18000 C CA . LEU A 1 8 ? 1.328 -1.457 -8.063 1.00 0.00 313 LEU A CA 19
ATOM 18001 C C . LEU A 1 8 ? 1.185 -0.286 -9.033 1.00 0.00 313 LEU A C 19
ATOM 18002 O O . LEU A 1 8 ? 1.631 -0.343 -10.162 1.00 0.00 313 LEU A O 19
ATOM 18018 N N . LEU A 1 9 ? 0.565 0.774 -8.602 1.00 0.00 314 LEU A N 19
ATOM 18019 C CA . LEU A 1 9 ? 0.388 1.947 -9.497 1.00 0.00 314 LEU A CA 19
ATOM 18020 C C . LEU A 1 9 ? 1.749 2.597 -9.799 1.00 0.00 314 LEU A C 19
ATOM 18021 O O . LEU A 1 9 ? 2.042 2.925 -10.932 1.00 0.00 314 LEU A O 19
ATOM 18037 N N . CYS A 1 10 ? 2.594 2.772 -8.815 1.00 0.00 315 CYS A N 19
ATOM 18038 C CA . CYS A 1 10 ? 3.935 3.385 -9.086 1.00 0.00 315 CYS A CA 19
ATOM 18039 C C . CYS A 1 10 ? 4.959 2.280 -9.312 1.00 0.00 315 CYS A C 19
ATOM 18040 O O . CYS A 1 10 ? 5.444 2.074 -10.407 1.00 0.00 315 CYS A O 19
ATOM 18047 N N . GLY A 1 11 ? 5.307 1.585 -8.265 1.00 0.00 316 GLY A N 19
ATOM 18048 C CA . GLY A 1 11 ? 6.319 0.508 -8.378 1.00 0.00 316 GLY A CA 19
ATOM 18049 C C . GLY A 1 11 ? 7.589 0.955 -7.653 1.00 0.00 316 GLY A C 19
ATOM 18050 O O . GLY A 1 11 ? 8.553 0.224 -7.553 1.00 0.00 316 GLY A O 19
ATOM 18054 N N . SER A 1 12 ? 7.581 2.152 -7.128 1.00 0.00 317 SER A N 19
ATOM 18055 C CA . SER A 1 12 ? 8.770 2.653 -6.386 1.00 0.00 317 SER A CA 19
ATOM 18056 C C . SER A 1 12 ? 8.658 2.193 -4.934 1.00 0.00 317 SER A C 19
ATOM 18057 O O . SER A 1 12 ? 9.644 1.978 -4.260 1.00 0.00 317 SER A O 19
ATOM 18065 N N . GLY A 1 13 ? 7.449 2.029 -4.466 1.00 0.00 318 GLY A N 19
ATOM 18066 C CA . GLY A 1 13 ? 7.211 1.568 -3.067 1.00 0.00 318 GLY A CA 19
ATOM 18067 C C . GLY A 1 13 ? 8.299 2.071 -2.115 1.00 0.00 318 GLY A C 19
ATOM 18068 O O . GLY A 1 13 ? 8.606 1.432 -1.129 1.00 0.00 318 GLY A O 19
ATOM 18072 N N . ASN A 1 14 ? 8.886 3.202 -2.386 1.00 0.00 319 ASN A N 19
ATOM 18073 C CA . ASN A 1 14 ? 9.942 3.710 -1.478 1.00 0.00 319 ASN A CA 19
ATOM 18074 C C . ASN A 1 14 ? 9.315 4.542 -0.360 1.00 0.00 319 ASN A C 19
ATOM 18075 O O . ASN A 1 14 ? 9.888 4.695 0.700 1.00 0.00 319 ASN A O 19
ATOM 18086 N N . ASP A 1 15 ? 8.142 5.072 -0.583 1.00 0.00 320 ASP A N 19
ATOM 18087 C CA . ASP A 1 15 ? 7.480 5.895 0.473 1.00 0.00 320 ASP A CA 19
ATOM 18088 C C . ASP A 1 15 ? 6.966 4.974 1.584 1.00 0.00 320 ASP A C 19
ATOM 18089 O O . ASP A 1 15 ? 5.822 4.564 1.590 1.00 0.00 320 ASP A O 19
ATOM 18098 N N . GLU A 1 16 ? 7.816 4.634 2.510 1.00 0.00 321 GLU A N 19
ATOM 18099 C CA . GLU A 1 16 ? 7.411 3.722 3.618 1.00 0.00 321 GLU A CA 19
ATOM 18100 C C . GLU A 1 16 ? 6.180 4.227 4.367 1.00 0.00 321 GLU A C 19
ATOM 18101 O O . GLU A 1 16 ? 5.287 3.469 4.692 1.00 0.00 321 GLU A O 19
ATOM 18113 N N . ASP A 1 17 ? 6.137 5.483 4.682 1.00 0.00 322 ASP A N 19
ATOM 18114 C CA . ASP A 1 17 ? 4.981 6.013 5.453 1.00 0.00 322 ASP A CA 19
ATOM 18115 C C . ASP A 1 17 ? 3.711 6.013 4.604 1.00 0.00 322 ASP A C 19
ATOM 18116 O O . ASP A 1 17 ? 2.616 6.078 5.127 1.00 0.00 322 ASP A O 19
ATOM 18125 N N . ARG A 1 18 ? 3.839 5.986 3.306 1.00 0.00 323 ARG A N 19
ATOM 18126 C CA . ARG A 1 18 ? 2.622 6.037 2.451 1.00 0.00 323 ARG A CA 19
ATOM 18127 C C . ARG A 1 18 ? 2.312 4.692 1.789 1.00 0.00 323 ARG A C 19
ATOM 18128 O O . ARG A 1 18 ? 1.187 4.448 1.406 1.00 0.00 323 ARG A O 19
ATOM 18149 N N . LEU A 1 19 ? 3.268 3.820 1.617 1.00 0.00 324 LEU A N 19
ATOM 18150 C CA . LEU A 1 19 ? 2.930 2.540 0.944 1.00 0.00 324 LEU A CA 19
ATOM 18151 C C . LEU A 1 19 ? 2.171 1.632 1.915 1.00 0.00 324 LEU A C 19
ATOM 18152 O O . LEU A 1 19 ? 2.723 1.134 2.875 1.00 0.00 324 LEU A O 19
ATOM 18168 N N . LEU A 1 20 ? 0.904 1.408 1.661 1.00 0.00 325 LEU A N 19
ATOM 18169 C CA . LEU A 1 20 ? 0.102 0.530 2.558 1.00 0.00 325 LEU A CA 19
ATOM 18170 C C . LEU A 1 20 ? -0.198 -0.780 1.833 1.00 0.00 325 LEU A C 19
ATOM 18171 O O . LEU A 1 20 ? -0.608 -0.786 0.690 1.00 0.00 325 LEU A O 19
ATOM 18187 N N . LEU A 1 21 ? 0.000 -1.893 2.482 1.00 0.00 326 LEU A N 19
ATOM 18188 C CA . LEU A 1 21 ? -0.279 -3.192 1.815 1.00 0.00 326 LEU A CA 19
ATOM 18189 C C . LEU A 1 21 ? -1.675 -3.682 2.185 1.00 0.00 326 LEU A C 19
ATOM 18190 O O . LEU A 1 21 ? -2.020 -3.778 3.349 1.00 0.00 326 LEU A O 19
ATOM 18206 N N . CYS A 1 22 ? -2.476 -4.012 1.198 1.00 0.00 327 CYS A N 19
ATOM 18207 C CA . CYS A 1 22 ? -3.848 -4.522 1.493 1.00 0.00 327 CYS A CA 19
ATOM 18208 C C . CYS A 1 22 ? -3.764 -6.032 1.669 1.00 0.00 327 CYS A C 19
ATOM 18209 O O . CYS A 1 22 ? -3.296 -6.750 0.803 1.00 0.00 327 CYS A O 19
ATOM 18216 N N . ASP A 1 23 ? -4.190 -6.504 2.805 1.00 0.00 328 ASP A N 19
ATOM 18217 C CA . ASP A 1 23 ? -4.123 -7.963 3.096 1.00 0.00 328 ASP A CA 19
ATOM 18218 C C . ASP A 1 23 ? -5.209 -8.728 2.340 1.00 0.00 328 ASP A C 19
ATOM 18219 O O . ASP A 1 23 ? -5.019 -9.860 1.942 1.00 0.00 328 ASP A O 19
ATOM 18228 N N . GLY A 1 24 ? -6.356 -8.139 2.166 1.00 0.00 329 GLY A N 19
ATOM 18229 C CA . GLY A 1 24 ? -7.454 -8.858 1.468 1.00 0.00 329 GLY A CA 19
ATOM 18230 C C . GLY A 1 24 ? -7.022 -9.262 0.058 1.00 0.00 329 GLY A C 19
ATOM 18231 O O . GLY A 1 24 ? -7.028 -10.426 -0.292 1.00 0.00 329 GLY A O 19
ATOM 18235 N N . CYS A 1 25 ? -6.660 -8.316 -0.761 1.00 0.00 330 CYS A N 19
ATOM 18236 C CA . CYS A 1 25 ? -6.248 -8.661 -2.149 1.00 0.00 330 CYS A CA 19
ATOM 18237 C C . CYS A 1 25 ? -5.107 -7.749 -2.627 1.00 0.00 330 CYS A C 19
ATOM 18238 O O . CYS A 1 25 ? -3.996 -8.198 -2.831 1.00 0.00 330 CYS A O 19
ATOM 18245 N N . ASP A 1 26 ? -5.367 -6.481 -2.822 1.00 0.00 331 ASP A N 19
ATOM 18246 C CA . ASP A 1 26 ? -4.303 -5.558 -3.299 1.00 0.00 331 ASP A CA 19
ATOM 18247 C C . ASP A 1 26 ? -3.000 -5.874 -2.575 1.00 0.00 331 ASP A C 19
ATOM 18248 O O . ASP A 1 26 ? -2.991 -6.295 -1.437 1.00 0.00 331 ASP A O 19
ATOM 18257 N N . ASP A 1 27 ? -1.901 -5.691 -3.242 1.00 0.00 332 ASP A N 19
ATOM 18258 C CA . ASP A 1 27 ? -0.593 -5.998 -2.621 1.00 0.00 332 ASP A CA 19
ATOM 18259 C C . ASP A 1 27 ? 0.011 -4.745 -2.001 1.00 0.00 332 ASP A C 19
ATOM 18260 O O . ASP A 1 27 ? 0.148 -4.650 -0.801 1.00 0.00 332 ASP A O 19
ATOM 18269 N N . SER A 1 28 ? 0.377 -3.782 -2.802 1.00 0.00 333 SER A N 19
ATOM 18270 C CA . SER A 1 28 ? 0.982 -2.550 -2.234 1.00 0.00 333 SER A CA 19
ATOM 18271 C C . SER A 1 28 ? 0.413 -1.322 -2.933 1.00 0.00 333 SER A C 19
ATOM 18272 O O . SER A 1 28 ? 0.204 -1.313 -4.130 1.00 0.00 333 SER A O 19
ATOM 18280 N N . TYR A 1 29 ? 0.151 -0.287 -2.187 1.00 0.00 334 TYR A N 19
ATOM 18281 C CA . TYR A 1 29 ? -0.412 0.944 -2.794 1.00 0.00 334 TYR A CA 19
ATOM 18282 C C . TYR A 1 29 ? -0.029 2.151 -1.944 1.00 0.00 334 TYR A C 19
ATOM 18283 O O . TYR A 1 29 ? 0.308 2.023 -0.786 1.00 0.00 334 TYR A O 19
ATOM 18301 N N . HIS A 1 30 ? -0.097 3.323 -2.499 1.00 0.00 335 HIS A N 19
ATOM 18302 C CA . HIS A 1 30 ? 0.233 4.534 -1.712 1.00 0.00 335 HIS A CA 19
ATOM 18303 C C . HIS A 1 30 ? -1.071 5.188 -1.272 1.00 0.00 335 HIS A C 19
ATOM 18304 O O . HIS A 1 30 ? -2.067 5.132 -1.965 1.00 0.00 335 HIS A O 19
ATOM 18318 N N . THR A 1 31 ? -1.084 5.814 -0.135 1.00 0.00 336 THR A N 19
ATOM 18319 C CA . THR A 1 31 ? -2.335 6.471 0.321 1.00 0.00 336 THR A CA 19
ATOM 18320 C C . THR A 1 31 ? -2.812 7.450 -0.758 1.00 0.00 336 THR A C 19
ATOM 18321 O O . THR A 1 31 ? -3.995 7.644 -0.952 1.00 0.00 336 THR A O 19
ATOM 18332 N N . PHE A 1 32 ? -1.899 8.079 -1.453 1.00 0.00 337 PHE A N 19
ATOM 18333 C CA . PHE A 1 32 ? -2.303 9.057 -2.503 1.00 0.00 337 PHE A CA 19
ATOM 18334 C C . PHE A 1 32 ? -2.601 8.360 -3.835 1.00 0.00 337 PHE A C 19
ATOM 18335 O O . PHE A 1 32 ? -3.326 8.881 -4.660 1.00 0.00 337 PHE A O 19
ATOM 18352 N N . CYS A 1 33 ? -2.059 7.198 -4.065 1.00 0.00 338 CYS A N 19
ATOM 18353 C CA . CYS A 1 33 ? -2.330 6.502 -5.353 1.00 0.00 338 CYS A CA 19
ATOM 18354 C C . CYS A 1 33 ? -3.661 5.762 -5.265 1.00 0.00 338 CYS A C 19
ATOM 18355 O O . CYS A 1 33 ? -4.093 5.120 -6.201 1.00 0.00 338 CYS A O 19
ATOM 18362 N N . LEU A 1 34 ? -4.300 5.827 -4.136 1.00 0.00 339 LEU A N 19
ATOM 18363 C CA . LEU A 1 34 ? -5.586 5.107 -3.962 1.00 0.00 339 LEU A CA 19
ATOM 18364 C C . LEU A 1 34 ? -6.770 6.066 -4.109 1.00 0.00 339 LEU A C 19
ATOM 18365 O O . LEU A 1 34 ? -7.195 6.402 -5.197 1.00 0.00 339 LEU A O 19
ATOM 18381 N N . ILE A 1 35 ? -7.289 6.504 -3.004 1.00 0.00 340 ILE A N 19
ATOM 18382 C CA . ILE A 1 35 ? -8.437 7.446 -2.994 1.00 0.00 340 ILE A CA 19
ATOM 18383 C C . ILE A 1 35 ? -7.971 8.652 -2.183 1.00 0.00 340 ILE A C 19
ATOM 18384 O O . ILE A 1 35 ? -6.896 8.585 -1.624 1.00 0.00 340 ILE A O 19
ATOM 18400 N N . PRO A 1 36 ? -8.719 9.740 -2.092 1.00 0.00 341 PRO A N 19
ATOM 18401 C CA . PRO A 1 36 ? -8.287 10.913 -1.303 1.00 0.00 341 PRO A CA 19
ATOM 18402 C C . PRO A 1 36 ? -7.297 10.476 -0.210 1.00 0.00 341 PRO A C 19
ATOM 18403 O O . PRO A 1 36 ? -7.651 9.718 0.672 1.00 0.00 341 PRO A O 19
ATOM 18414 N N . PRO A 1 37 ? -6.044 10.865 -0.308 1.00 0.00 342 PRO A N 19
ATOM 18415 C CA . PRO A 1 37 ? -5.001 10.407 0.640 1.00 0.00 342 PRO A CA 19
ATOM 18416 C C . PRO A 1 37 ? -5.511 10.211 2.065 1.00 0.00 342 PRO A C 19
ATOM 18417 O O . PRO A 1 37 ? -6.159 11.066 2.634 1.00 0.00 342 PRO A O 19
ATOM 18428 N N . LEU A 1 38 ? -5.197 9.085 2.649 1.00 0.00 343 LEU A N 19
ATOM 18429 C CA . LEU A 1 38 ? -5.633 8.818 4.045 1.00 0.00 343 LEU A CA 19
ATOM 18430 C C . LEU A 1 38 ? -4.746 9.623 4.995 1.00 0.00 343 LEU A C 19
ATOM 18431 O O . LEU A 1 38 ? -3.673 10.062 4.629 1.00 0.00 343 LEU A O 19
ATOM 18447 N N . HIS A 1 39 ? -5.175 9.823 6.210 1.00 0.00 344 HIS A N 19
ATOM 18448 C CA . HIS A 1 39 ? -4.339 10.604 7.161 1.00 0.00 344 HIS A CA 19
ATOM 18449 C C . HIS A 1 39 ? -3.011 9.883 7.371 1.00 0.00 344 HIS A C 19
ATOM 18450 O O . HIS A 1 39 ? -1.961 10.493 7.422 1.00 0.00 344 HIS A O 19
ATOM 18465 N N . ASP A 1 40 ? -3.046 8.588 7.482 1.00 0.00 345 ASP A N 19
ATOM 18466 C CA . ASP A 1 40 ? -1.785 7.826 7.677 1.00 0.00 345 ASP A CA 19
ATOM 18467 C C . ASP A 1 40 ? -2.006 6.360 7.316 1.00 0.00 345 ASP A C 19
ATOM 18468 O O . ASP A 1 40 ? -3.103 5.946 7.005 1.00 0.00 345 ASP A O 19
ATOM 18477 N N . VAL A 1 41 ? -0.965 5.580 7.352 1.00 0.00 346 VAL A N 19
ATOM 18478 C CA . VAL A 1 41 ? -1.097 4.135 7.009 1.00 0.00 346 VAL A CA 19
ATOM 18479 C C . VAL A 1 41 ? -1.786 3.386 8.168 1.00 0.00 346 VAL A C 19
ATOM 18480 O O . VAL A 1 41 ? -1.239 3.294 9.248 1.00 0.00 346 VAL A O 19
ATOM 18493 N N . PRO A 1 42 ? -2.968 2.844 7.954 1.00 0.00 347 PRO A N 19
ATOM 18494 C CA . PRO A 1 42 ? -3.707 2.090 9.015 1.00 0.00 347 PRO A CA 19
ATOM 18495 C C . PRO A 1 42 ? -2.819 1.078 9.753 1.00 0.00 347 PRO A C 19
ATOM 18496 O O . PRO A 1 42 ? -1.790 0.662 9.261 1.00 0.00 347 PRO A O 19
ATOM 18507 N N . LYS A 1 43 ? -3.211 0.698 10.941 1.00 0.00 348 LYS A N 19
ATOM 18508 C CA . LYS A 1 43 ? -2.398 -0.260 11.743 1.00 0.00 348 LYS A CA 19
ATOM 18509 C C . LYS A 1 43 ? -2.624 -1.706 11.283 1.00 0.00 348 LYS A C 19
ATOM 18510 O O . LYS A 1 43 ? -2.408 -2.635 12.035 1.00 0.00 348 LYS A O 19
ATOM 18529 N N . GLY A 1 44 ? -3.042 -1.912 10.062 1.00 0.00 349 GLY A N 19
ATOM 18530 C CA . GLY A 1 44 ? -3.260 -3.310 9.577 1.00 0.00 349 GLY A CA 19
ATOM 18531 C C . GLY A 1 44 ? -4.757 -3.628 9.504 1.00 0.00 349 GLY A C 19
ATOM 18532 O O . GLY A 1 44 ? -5.152 -4.651 8.985 1.00 0.00 349 GLY A O 19
ATOM 18536 N N . ASP A 1 45 ? -5.595 -2.772 10.020 1.00 0.00 350 ASP A N 19
ATOM 18537 C CA . ASP A 1 45 ? -7.062 -3.049 9.981 1.00 0.00 350 ASP A CA 19
ATOM 18538 C C . ASP A 1 45 ? -7.719 -2.288 8.825 1.00 0.00 350 ASP A C 19
ATOM 18539 O O . ASP A 1 45 ? -8.693 -1.587 9.011 1.00 0.00 350 ASP A O 19
ATOM 18548 N N . TRP A 1 46 ? -7.200 -2.413 7.633 1.00 0.00 351 TRP A N 19
ATOM 18549 C CA . TRP A 1 46 ? -7.808 -1.686 6.481 1.00 0.00 351 TRP A CA 19
ATOM 18550 C C . TRP A 1 46 ? -7.699 -2.523 5.209 1.00 0.00 351 TRP A C 19
ATOM 18551 O O . TRP A 1 46 ? -6.855 -3.389 5.088 1.00 0.00 351 TRP A O 19
ATOM 18572 N N . ARG A 1 47 ? -8.548 -2.260 4.258 1.00 0.00 352 ARG A N 19
ATOM 18573 C CA . ARG A 1 47 ? -8.514 -3.018 2.984 1.00 0.00 352 ARG A CA 19
ATOM 18574 C C . ARG A 1 47 ? -8.594 -2.033 1.814 1.00 0.00 352 ARG A C 19
ATOM 18575 O O . ARG A 1 47 ? -9.014 -0.904 1.968 1.00 0.00 352 ARG A O 19
ATOM 18596 N N . CYS A 1 48 ? -8.191 -2.450 0.648 1.00 0.00 353 CYS A N 19
ATOM 18597 C CA . CYS A 1 48 ? -8.236 -1.546 -0.534 1.00 0.00 353 CYS A CA 19
ATOM 18598 C C . CYS A 1 48 ? -9.659 -1.542 -1.116 1.00 0.00 353 CYS A C 19
ATOM 18599 O O . CYS A 1 48 ? -10.502 -2.293 -0.674 1.00 0.00 353 CYS A O 19
ATOM 18606 N N . PRO A 1 49 ? -9.946 -0.710 -2.095 1.00 0.00 354 PRO A N 19
ATOM 18607 C CA . PRO A 1 49 ? -11.308 -0.651 -2.707 1.00 0.00 354 PRO A CA 19
ATOM 18608 C C . PRO A 1 49 ? -11.677 -1.965 -3.398 1.00 0.00 354 PRO A C 19
ATOM 18609 O O . PRO A 1 49 ? -12.821 -2.377 -3.402 1.00 0.00 354 PRO A O 19
ATOM 18620 N N . LYS A 1 50 ? -10.713 -2.630 -3.972 1.00 0.00 355 LYS A N 19
ATOM 18621 C CA . LYS A 1 50 ? -11.002 -3.920 -4.657 1.00 0.00 355 LYS A CA 19
ATOM 18622 C C . LYS A 1 50 ? -11.582 -4.902 -3.641 1.00 0.00 355 LYS A C 19
ATOM 18623 O O . LYS A 1 50 ? -12.446 -5.695 -3.953 1.00 0.00 355 LYS A O 19
ATOM 18642 N N . CYS A 1 51 ? -11.110 -4.853 -2.424 1.00 0.00 356 CYS A N 19
ATOM 18643 C CA . CYS A 1 51 ? -11.632 -5.779 -1.381 1.00 0.00 356 CYS A CA 19
ATOM 18644 C C . CYS A 1 51 ? -13.145 -5.592 -1.253 1.00 0.00 356 CYS A C 19
ATOM 18645 O O . CYS A 1 51 ? -13.897 -6.539 -1.147 1.00 0.00 356 CYS A O 19
ATOM 18652 N N . LEU A 1 52 ? -13.589 -4.370 -1.256 1.00 0.00 357 LEU A N 19
ATOM 18653 C CA . LEU A 1 52 ? -15.047 -4.097 -1.136 1.00 0.00 357 LEU A CA 19
ATOM 18654 C C . LEU A 1 52 ? -15.761 -4.480 -2.434 1.00 0.00 357 LEU A C 19
ATOM 18655 O O . LEU A 1 52 ? -16.918 -4.850 -2.432 1.00 0.00 357 LEU A O 19
ATOM 18671 N N . ALA A 1 53 ? -15.085 -4.376 -3.543 1.00 0.00 358 ALA A N 19
ATOM 18672 C CA . ALA A 1 53 ? -15.728 -4.716 -4.844 1.00 0.00 358 ALA A CA 19
ATOM 18673 C C . ALA A 1 53 ? -16.131 -6.188 -4.843 1.00 0.00 358 ALA A C 19
ATOM 18674 O O . ALA A 1 53 ? -17.011 -6.607 -5.568 1.00 0.00 358 ALA A O 19
ATOM 18681 N N . GLN A 1 54 ? -15.485 -6.974 -4.034 1.00 0.00 359 GLN A N 19
ATOM 18682 C CA . GLN A 1 54 ? -15.808 -8.422 -3.972 1.00 0.00 359 GLN A CA 19
ATOM 18683 C C . GLN A 1 54 ? -17.262 -8.588 -3.543 1.00 0.00 359 GLN A C 19
ATOM 18684 O O . GLN A 1 54 ? -17.971 -9.456 -4.014 1.00 0.00 359 GLN A O 19
ATOM 18698 N N . GLU A 1 55 ? -17.704 -7.756 -2.646 1.00 0.00 360 GLU A N 19
ATOM 18699 C CA . GLU A 1 55 ? -19.113 -7.846 -2.169 1.00 0.00 360 GLU A CA 19
ATOM 18700 C C . GLU A 1 55 ? -19.476 -9.313 -1.925 1.00 0.00 360 GLU A C 19
ATOM 18701 O O . GLU A 1 55 ? -20.376 -9.799 -2.589 1.00 0.00 360 GLU A O 19
ATOM 18714 N N . ALA B 2 1 ? -3.770 -1.734 7.422 1.00 0.00 363 ALA B N 19
ATOM 18715 C CA . ALA B 2 1 ? -2.750 -1.667 6.340 1.00 0.00 363 ALA B CA 19
ATOM 18716 C C . ALA B 2 1 ? -1.360 -1.823 6.938 1.00 0.00 363 ALA B C 19
ATOM 18717 O O . ALA B 2 1 ? -1.129 -1.517 8.090 1.00 0.00 363 ALA B O 19
ATOM 18726 N N . ARG B 2 2 ? -0.434 -2.298 6.156 1.00 0.00 364 ARG B N 19
ATOM 18727 C CA . ARG B 2 2 ? 0.953 -2.479 6.660 1.00 0.00 364 ARG B CA 19
ATOM 18728 C C . ARG B 2 2 ? 1.903 -1.605 5.838 1.00 0.00 364 ARG B C 19
ATOM 18729 O O . ARG B 2 2 ? 1.812 -1.534 4.629 1.00 0.00 364 ARG B O 19
ATOM 18750 N N . THR B 2 3 ? 2.794 -0.913 6.496 1.00 0.00 365 THR B N 19
ATOM 18751 C CA . THR B 2 3 ? 3.731 -0.010 5.770 1.00 0.00 365 THR B CA 19
ATOM 18752 C C . THR B 2 3 ? 4.804 -0.816 5.037 1.00 0.00 365 THR B C 19
ATOM 18753 O O . THR B 2 3 ? 5.325 -1.789 5.545 1.00 0.00 365 THR B O 19
ATOM 18764 N N . LYS B 2 4 ? 5.145 -0.398 3.848 1.00 0.00 366 LYS B N 19
ATOM 18765 C CA . LYS B 2 4 ? 6.195 -1.109 3.066 1.00 0.00 366 LYS B CA 19
ATOM 18766 C C . LYS B 2 4 ? 7.220 -0.091 2.567 1.00 0.00 366 LYS B C 19
ATOM 18767 O O . LYS B 2 4 ? 6.864 0.938 2.018 1.00 0.00 366 LYS B O 19
ATOM 18786 N N . GLN B 2 5 ? 8.486 -0.375 2.749 1.00 0.00 367 GLN B N 19
ATOM 18787 C CA . GLN B 2 5 ? 9.549 0.569 2.293 1.00 0.00 367 GLN B CA 19
ATOM 18788 C C . GLN B 2 5 ? 10.385 -0.092 1.195 1.00 0.00 367 GLN B C 19
ATOM 18789 O O . GLN B 2 5 ? 10.685 -1.267 1.258 1.00 0.00 367 GLN B O 19
ATOM 18803 N N . THR B 2 6 ? 10.775 0.654 0.194 1.00 0.00 368 THR B N 19
ATOM 18804 C CA . THR B 2 6 ? 11.607 0.054 -0.893 1.00 0.00 368 THR B CA 19
ATOM 18805 C C . THR B 2 6 ? 12.742 1.012 -1.263 1.00 0.00 368 THR B C 19
ATOM 18806 O O . THR B 2 6 ? 12.533 2.194 -1.455 1.00 0.00 368 THR B O 19
ATOM 18817 N N . ALA B 2 7 ? 13.942 0.512 -1.374 1.00 0.00 369 ALA B N 19
ATOM 18818 C CA . ALA B 2 7 ? 15.086 1.396 -1.732 1.00 0.00 369 ALA B CA 19
ATOM 18819 C C . ALA B 2 7 ? 15.357 1.303 -3.236 1.00 0.00 369 ALA B C 19
ATOM 18820 O O . ALA B 2 7 ? 15.222 0.256 -3.836 1.00 0.00 369 ALA B O 19
ATOM 18827 N N . ARG B 2 8 ? 15.739 2.395 -3.842 1.00 0.00 370 ARG B N 19
ATOM 18828 C CA . ARG B 2 8 ? 16.023 2.385 -5.307 1.00 0.00 370 ARG B CA 19
ATOM 18829 C C . ARG B 2 8 ? 17.453 2.874 -5.549 1.00 0.00 370 ARG B C 19
ATOM 18830 O O . ARG B 2 8 ? 17.992 3.645 -4.782 1.00 0.00 370 ARG B O 19
ATOM 18851 N N . LYS B 2 9 ? 18.070 2.431 -6.609 1.00 0.00 371 LYS B N 19
ATOM 18852 C CA . LYS B 2 9 ? 19.465 2.871 -6.895 1.00 0.00 371 LYS B CA 19
ATOM 18853 C C . LYS B 2 9 ? 19.434 4.191 -7.669 1.00 0.00 371 LYS B C 19
ATOM 18854 O O . LYS B 2 9 ? 18.567 4.422 -8.488 1.00 0.00 371 LYS B O 19
ATOM 18873 N N . SER B 2 10 ? 20.374 5.059 -7.416 1.00 0.00 372 SER B N 19
ATOM 18874 C CA . SER B 2 10 ? 20.399 6.363 -8.136 1.00 0.00 372 SER B CA 19
ATOM 18875 C C . SER B 2 10 ? 19.129 7.151 -7.807 1.00 0.00 372 SER B C 19
ATOM 18876 O O . SER B 2 10 ? 18.099 6.849 -8.387 1.00 0.00 372 SER B O 19
ATOM 18887 N N . ALA A 1 1 ? 12.169 -10.878 0.618 1.00 0.00 306 ALA A N 20
ATOM 18888 C CA . ALA A 1 1 ? 11.665 -9.806 1.523 1.00 0.00 306 ALA A CA 20
ATOM 18889 C C . ALA A 1 1 ? 10.217 -9.475 1.172 1.00 0.00 306 ALA A C 20
ATOM 18890 O O . ALA A 1 1 ? 9.868 -9.314 0.019 1.00 0.00 306 ALA A O 20
ATOM 18899 N N . VAL A 1 2 ? 9.370 -9.372 2.156 1.00 0.00 307 VAL A N 20
ATOM 18900 C CA . VAL A 1 2 ? 7.943 -9.052 1.887 1.00 0.00 307 VAL A CA 20
ATOM 18901 C C . VAL A 1 2 ? 7.831 -7.621 1.358 1.00 0.00 307 VAL A C 20
ATOM 18902 O O . VAL A 1 2 ? 6.995 -7.315 0.536 1.00 0.00 307 VAL A O 20
ATOM 18915 N N . ASP A 1 3 ? 8.672 -6.742 1.818 1.00 0.00 308 ASP A N 20
ATOM 18916 C CA . ASP A 1 3 ? 8.612 -5.333 1.339 1.00 0.00 308 ASP A CA 20
ATOM 18917 C C . ASP A 1 3 ? 8.858 -5.300 -0.169 1.00 0.00 308 ASP A C 20
ATOM 18918 O O . ASP A 1 3 ? 8.725 -4.276 -0.809 1.00 0.00 308 ASP A O 20
ATOM 18927 N N . LEU A 1 4 ? 9.232 -6.411 -0.735 1.00 0.00 309 LEU A N 20
ATOM 18928 C CA . LEU A 1 4 ? 9.507 -6.454 -2.196 1.00 0.00 309 LEU A CA 20
ATOM 18929 C C . LEU A 1 4 ? 8.343 -5.844 -2.986 1.00 0.00 309 LEU A C 20
ATOM 18930 O O . LEU A 1 4 ? 8.552 -5.160 -3.968 1.00 0.00 309 LEU A O 20
ATOM 18946 N N . TYR A 1 5 ? 7.120 -6.078 -2.587 1.00 0.00 310 TYR A N 20
ATOM 18947 C CA . TYR A 1 5 ? 5.985 -5.490 -3.360 1.00 0.00 310 TYR A CA 20
ATOM 18948 C C . TYR A 1 5 ? 6.031 -3.969 -3.249 1.00 0.00 310 TYR A C 20
ATOM 18949 O O . TYR A 1 5 ? 6.299 -3.416 -2.201 1.00 0.00 310 TYR A O 20
ATOM 18967 N N . VAL A 1 6 ? 5.771 -3.297 -4.333 1.00 0.00 311 VAL A N 20
ATOM 18968 C CA . VAL A 1 6 ? 5.794 -1.810 -4.327 1.00 0.00 311 VAL A CA 20
ATOM 18969 C C . VAL A 1 6 ? 4.446 -1.277 -4.819 1.00 0.00 311 VAL A C 20
ATOM 18970 O O . VAL A 1 6 ? 3.643 -2.006 -5.364 1.00 0.00 311 VAL A O 20
ATOM 18983 N N . CYS A 1 7 ? 4.190 -0.013 -4.628 1.00 0.00 312 CYS A N 20
ATOM 18984 C CA . CYS A 1 7 ? 2.891 0.558 -5.067 1.00 0.00 312 CYS A CA 20
ATOM 18985 C C . CYS A 1 7 ? 2.617 0.125 -6.501 1.00 0.00 312 CYS A C 20
ATOM 18986 O O . CYS A 1 7 ? 3.311 0.501 -7.426 1.00 0.00 312 CYS A O 20
ATOM 18993 N N . LEU A 1 8 ? 1.609 -0.676 -6.682 1.00 0.00 313 LEU A N 20
ATOM 18994 C CA . LEU A 1 8 ? 1.271 -1.168 -8.041 1.00 0.00 313 LEU A CA 20
ATOM 18995 C C . LEU A 1 8 ? 1.118 0.017 -8.997 1.00 0.00 313 LEU A C 20
ATOM 18996 O O . LEU A 1 8 ? 1.555 -0.028 -10.130 1.00 0.00 313 LEU A O 20
ATOM 19012 N N . LEU A 1 9 ? 0.497 1.075 -8.556 1.00 0.00 314 LEU A N 20
ATOM 19013 C CA . LEU A 1 9 ? 0.313 2.253 -9.446 1.00 0.00 314 LEU A CA 20
ATOM 19014 C C . LEU A 1 9 ? 1.670 2.900 -9.760 1.00 0.00 314 LEU A C 20
ATOM 19015 O O . LEU A 1 9 ? 1.953 3.232 -10.894 1.00 0.00 314 LEU A O 20
ATOM 19031 N N . CYS A 1 10 ? 2.522 3.070 -8.781 1.00 0.00 315 CYS A N 20
ATOM 19032 C CA . CYS A 1 10 ? 3.859 3.679 -9.063 1.00 0.00 315 CYS A CA 20
ATOM 19033 C C . CYS A 1 10 ? 4.858 2.571 -9.367 1.00 0.00 315 CYS A C 20
ATOM 19034 O O . CYS A 1 10 ? 5.319 2.416 -10.481 1.00 0.00 315 CYS A O 20
ATOM 19041 N N . GLY A 1 11 ? 5.214 1.818 -8.366 1.00 0.00 316 GLY A N 20
ATOM 19042 C CA . GLY A 1 11 ? 6.204 0.732 -8.554 1.00 0.00 316 GLY A CA 20
ATOM 19043 C C . GLY A 1 11 ? 7.493 1.136 -7.844 1.00 0.00 316 GLY A C 20
ATOM 19044 O O . GLY A 1 11 ? 8.459 0.400 -7.808 1.00 0.00 316 GLY A O 20
ATOM 19048 N N . SER A 1 12 ? 7.506 2.305 -7.260 1.00 0.00 317 SER A N 20
ATOM 19049 C CA . SER A 1 12 ? 8.717 2.763 -6.530 1.00 0.00 317 SER A CA 20
ATOM 19050 C C . SER A 1 12 ? 8.631 2.270 -5.088 1.00 0.00 317 SER A C 20
ATOM 19051 O O . SER A 1 12 ? 9.629 1.987 -4.456 1.00 0.00 317 SER A O 20
ATOM 19059 N N . GLY A 1 13 ? 7.433 2.163 -4.571 1.00 0.00 318 GLY A N 20
ATOM 19060 C CA . GLY A 1 13 ? 7.241 1.687 -3.169 1.00 0.00 318 GLY A CA 20
ATOM 19061 C C . GLY A 1 13 ? 8.366 2.204 -2.275 1.00 0.00 318 GLY A C 20
ATOM 19062 O O . GLY A 1 13 ? 8.775 1.547 -1.339 1.00 0.00 318 GLY A O 20
ATOM 19066 N N . ASN A 1 14 ? 8.868 3.373 -2.551 1.00 0.00 319 ASN A N 20
ATOM 19067 C CA . ASN A 1 14 ? 9.962 3.921 -1.715 1.00 0.00 319 ASN A CA 20
ATOM 19068 C C . ASN A 1 14 ? 9.370 4.675 -0.525 1.00 0.00 319 ASN A C 20
ATOM 19069 O O . ASN A 1 14 ? 10.014 4.852 0.488 1.00 0.00 319 ASN A O 20
ATOM 19080 N N . ASP A 1 15 ? 8.144 5.116 -0.640 1.00 0.00 320 ASP A N 20
ATOM 19081 C CA . ASP A 1 15 ? 7.513 5.860 0.487 1.00 0.00 320 ASP A CA 20
ATOM 19082 C C . ASP A 1 15 ? 7.169 4.880 1.609 1.00 0.00 320 ASP A C 20
ATOM 19083 O O . ASP A 1 15 ? 6.059 4.396 1.709 1.00 0.00 320 ASP A O 20
ATOM 19092 N N . GLU A 1 16 ? 8.119 4.580 2.446 1.00 0.00 321 GLU A N 20
ATOM 19093 C CA . GLU A 1 16 ? 7.868 3.626 3.561 1.00 0.00 321 GLU A CA 20
ATOM 19094 C C . GLU A 1 16 ? 6.662 4.069 4.397 1.00 0.00 321 GLU A C 20
ATOM 19095 O O . GLU A 1 16 ? 5.880 3.260 4.856 1.00 0.00 321 GLU A O 20
ATOM 19107 N N . ASP A 1 17 ? 6.523 5.339 4.626 1.00 0.00 322 ASP A N 20
ATOM 19108 C CA . ASP A 1 17 ? 5.393 5.828 5.463 1.00 0.00 322 ASP A CA 20
ATOM 19109 C C . ASP A 1 17 ? 4.061 5.813 4.704 1.00 0.00 322 ASP A C 20
ATOM 19110 O O . ASP A 1 17 ? 3.011 5.772 5.315 1.00 0.00 322 ASP A O 20
ATOM 19119 N N . ARG A 1 18 ? 4.072 5.901 3.397 1.00 0.00 323 ARG A N 20
ATOM 19120 C CA . ARG A 1 18 ? 2.772 5.951 2.659 1.00 0.00 323 ARG A CA 20
ATOM 19121 C C . ARG A 1 18 ? 2.428 4.643 1.934 1.00 0.00 323 ARG A C 20
ATOM 19122 O O . ARG A 1 18 ? 1.303 4.468 1.516 1.00 0.00 323 ARG A O 20
ATOM 19143 N N . LEU A 1 19 ? 3.336 3.721 1.747 1.00 0.00 324 LEU A N 20
ATOM 19144 C CA . LEU A 1 19 ? 2.916 2.496 1.016 1.00 0.00 324 LEU A CA 20
ATOM 19145 C C . LEU A 1 19 ? 2.116 1.576 1.942 1.00 0.00 324 LEU A C 20
ATOM 19146 O O . LEU A 1 19 ? 2.636 1.054 2.908 1.00 0.00 324 LEU A O 20
ATOM 19162 N N . LEU A 1 20 ? 0.862 1.348 1.635 1.00 0.00 325 LEU A N 20
ATOM 19163 C CA . LEU A 1 20 ? 0.036 0.434 2.476 1.00 0.00 325 LEU A CA 20
ATOM 19164 C C . LEU A 1 20 ? -0.226 -0.846 1.677 1.00 0.00 325 LEU A C 20
ATOM 19165 O O . LEU A 1 20 ? -0.607 -0.794 0.525 1.00 0.00 325 LEU A O 20
ATOM 19181 N N . LEU A 1 21 ? -0.028 -1.993 2.265 1.00 0.00 326 LEU A N 20
ATOM 19182 C CA . LEU A 1 21 ? -0.272 -3.258 1.515 1.00 0.00 326 LEU A CA 20
ATOM 19183 C C . LEU A 1 21 ? -1.659 -3.797 1.849 1.00 0.00 326 LEU A C 20
ATOM 19184 O O . LEU A 1 21 ? -2.009 -3.969 3.001 1.00 0.00 326 LEU A O 20
ATOM 19200 N N . CYS A 1 22 ? -2.453 -4.066 0.841 1.00 0.00 327 CYS A N 20
ATOM 19201 C CA . CYS A 1 22 ? -3.824 -4.599 1.100 1.00 0.00 327 CYS A CA 20
ATOM 19202 C C . CYS A 1 22 ? -3.763 -6.120 1.166 1.00 0.00 327 CYS A C 20
ATOM 19203 O O . CYS A 1 22 ? -3.311 -6.783 0.251 1.00 0.00 327 CYS A O 20
ATOM 19210 N N . ASP A 1 23 ? -4.203 -6.668 2.261 1.00 0.00 328 ASP A N 20
ATOM 19211 C CA . ASP A 1 23 ? -4.172 -8.146 2.444 1.00 0.00 328 ASP A CA 20
ATOM 19212 C C . ASP A 1 23 ? -5.262 -8.823 1.609 1.00 0.00 328 ASP A C 20
ATOM 19213 O O . ASP A 1 23 ? -5.095 -9.933 1.140 1.00 0.00 328 ASP A O 20
ATOM 19222 N N . GLY A 1 24 ? -6.387 -8.188 1.446 1.00 0.00 329 GLY A N 20
ATOM 19223 C CA . GLY A 1 24 ? -7.492 -8.816 0.674 1.00 0.00 329 GLY A CA 20
ATOM 19224 C C . GLY A 1 24 ? -7.029 -9.163 -0.741 1.00 0.00 329 GLY A C 20
ATOM 19225 O O . GLY A 1 24 ? -7.002 -10.312 -1.132 1.00 0.00 329 GLY A O 20
ATOM 19229 N N . CYS A 1 25 ? -6.673 -8.179 -1.512 1.00 0.00 330 CYS A N 20
ATOM 19230 C CA . CYS A 1 25 ? -6.224 -8.450 -2.906 1.00 0.00 330 CYS A CA 20
ATOM 19231 C C . CYS A 1 25 ? -5.060 -7.535 -3.276 1.00 0.00 330 CYS A C 20
ATOM 19232 O O . CYS A 1 25 ? -3.945 -7.982 -3.457 1.00 0.00 330 CYS A O 20
ATOM 19239 N N . ASP A 1 26 ? -5.316 -6.261 -3.406 1.00 0.00 331 ASP A N 20
ATOM 19240 C CA . ASP A 1 26 ? -4.228 -5.317 -3.782 1.00 0.00 331 ASP A CA 20
ATOM 19241 C C . ASP A 1 26 ? -2.955 -5.697 -3.038 1.00 0.00 331 ASP A C 20
ATOM 19242 O O . ASP A 1 26 ? -2.993 -6.162 -1.919 1.00 0.00 331 ASP A O 20
ATOM 19251 N N . ASP A 1 27 ? -1.828 -5.522 -3.659 1.00 0.00 332 ASP A N 20
ATOM 19252 C CA . ASP A 1 27 ? -0.555 -5.893 -2.998 1.00 0.00 332 ASP A CA 20
ATOM 19253 C C . ASP A 1 27 ? 0.056 -4.674 -2.317 1.00 0.00 332 ASP A C 20
ATOM 19254 O O . ASP A 1 27 ? 0.178 -4.630 -1.113 1.00 0.00 332 ASP A O 20
ATOM 19263 N N . SER A 1 28 ? 0.444 -3.688 -3.075 1.00 0.00 333 SER A N 20
ATOM 19264 C CA . SER A 1 28 ? 1.065 -2.485 -2.457 1.00 0.00 333 SER A CA 20
ATOM 19265 C C . SER A 1 28 ? 0.480 -1.217 -3.071 1.00 0.00 333 SER A C 20
ATOM 19266 O O . SER A 1 28 ? 0.261 -1.134 -4.263 1.00 0.00 333 SER A O 20
ATOM 19274 N N . TYR A 1 29 ? 0.218 -0.223 -2.260 1.00 0.00 334 TYR A N 20
ATOM 19275 C CA . TYR A 1 29 ? -0.358 1.039 -2.797 1.00 0.00 334 TYR A CA 20
ATOM 19276 C C . TYR A 1 29 ? 0.031 2.213 -1.901 1.00 0.00 334 TYR A C 20
ATOM 19277 O O . TYR A 1 29 ? 0.397 2.036 -0.762 1.00 0.00 334 TYR A O 20
ATOM 19295 N N . HIS A 1 30 ? -0.065 3.413 -2.402 1.00 0.00 335 HIS A N 20
ATOM 19296 C CA . HIS A 1 30 ? 0.268 4.602 -1.577 1.00 0.00 335 HIS A CA 20
ATOM 19297 C C . HIS A 1 30 ? -1.029 5.253 -1.114 1.00 0.00 335 HIS A C 20
ATOM 19298 O O . HIS A 1 30 ? -2.029 5.220 -1.804 1.00 0.00 335 HIS A O 20
ATOM 19312 N N . THR A 1 31 ? -1.029 5.854 0.036 1.00 0.00 336 THR A N 20
ATOM 19313 C CA . THR A 1 31 ? -2.271 6.511 0.516 1.00 0.00 336 THR A CA 20
ATOM 19314 C C . THR A 1 31 ? -2.743 7.524 -0.535 1.00 0.00 336 THR A C 20
ATOM 19315 O O . THR A 1 31 ? -3.925 7.730 -0.720 1.00 0.00 336 THR A O 20
ATOM 19326 N N . PHE A 1 32 ? -1.828 8.172 -1.213 1.00 0.00 337 PHE A N 20
ATOM 19327 C CA . PHE A 1 32 ? -2.229 9.186 -2.230 1.00 0.00 337 PHE A CA 20
ATOM 19328 C C . PHE A 1 32 ? -2.530 8.537 -3.585 1.00 0.00 337 PHE A C 20
ATOM 19329 O O . PHE A 1 32 ? -3.191 9.121 -4.420 1.00 0.00 337 PHE A O 20
ATOM 19346 N N . CYS A 1 33 ? -2.052 7.350 -3.826 1.00 0.00 338 CYS A N 20
ATOM 19347 C CA . CYS A 1 33 ? -2.322 6.704 -5.138 1.00 0.00 338 CYS A CA 20
ATOM 19348 C C . CYS A 1 33 ? -3.670 5.989 -5.097 1.00 0.00 338 CYS A C 20
ATOM 19349 O O . CYS A 1 33 ? -4.097 5.388 -6.063 1.00 0.00 338 CYS A O 20
ATOM 19356 N N . LEU A 1 34 ? -4.333 6.027 -3.978 1.00 0.00 339 LEU A N 20
ATOM 19357 C CA . LEU A 1 34 ? -5.640 5.329 -3.863 1.00 0.00 339 LEU A CA 20
ATOM 19358 C C . LEU A 1 34 ? -6.800 6.319 -4.000 1.00 0.00 339 LEU A C 20
ATOM 19359 O O . LEU A 1 34 ? -7.192 6.705 -5.084 1.00 0.00 339 LEU A O 20
ATOM 19375 N N . ILE A 1 35 ? -7.337 6.726 -2.890 1.00 0.00 340 ILE A N 20
ATOM 19376 C CA . ILE A 1 35 ? -8.467 7.690 -2.873 1.00 0.00 340 ILE A CA 20
ATOM 19377 C C . ILE A 1 35 ? -7.985 8.869 -2.030 1.00 0.00 340 ILE A C 20
ATOM 19378 O O . ILE A 1 35 ? -6.913 8.768 -1.469 1.00 0.00 340 ILE A O 20
ATOM 19394 N N . PRO A 1 36 ? -8.715 9.966 -1.916 1.00 0.00 341 PRO A N 20
ATOM 19395 C CA . PRO A 1 36 ? -8.265 11.111 -1.094 1.00 0.00 341 PRO A CA 20
ATOM 19396 C C . PRO A 1 36 ? -7.288 10.622 -0.013 1.00 0.00 341 PRO A C 20
ATOM 19397 O O . PRO A 1 36 ? -7.659 9.843 0.844 1.00 0.00 341 PRO A O 20
ATOM 19408 N N . PRO A 1 37 ? -6.028 10.987 -0.096 1.00 0.00 342 PRO A N 20
ATOM 19409 C CA . PRO A 1 37 ? -4.997 10.479 0.836 1.00 0.00 342 PRO A CA 20
ATOM 19410 C C . PRO A 1 37 ? -5.526 10.169 2.231 1.00 0.00 342 PRO A C 20
ATOM 19411 O O . PRO A 1 37 ? -6.223 10.952 2.846 1.00 0.00 342 PRO A O 20
ATOM 19422 N N . LEU A 1 38 ? -5.183 9.011 2.727 1.00 0.00 343 LEU A N 20
ATOM 19423 C CA . LEU A 1 38 ? -5.634 8.599 4.077 1.00 0.00 343 LEU A CA 20
ATOM 19424 C C . LEU A 1 38 ? -4.837 9.382 5.122 1.00 0.00 343 LEU A C 20
ATOM 19425 O O . LEU A 1 38 ? -3.775 9.899 4.840 1.00 0.00 343 LEU A O 20
ATOM 19441 N N . HIS A 1 39 ? -5.339 9.490 6.321 1.00 0.00 344 HIS A N 20
ATOM 19442 C CA . HIS A 1 39 ? -4.598 10.257 7.360 1.00 0.00 344 HIS A CA 20
ATOM 19443 C C . HIS A 1 39 ? -3.242 9.604 7.607 1.00 0.00 344 HIS A C 20
ATOM 19444 O O . HIS A 1 39 ? -2.235 10.272 7.741 1.00 0.00 344 HIS A O 20
ATOM 19459 N N . ASP A 1 40 ? -3.201 8.306 7.662 1.00 0.00 345 ASP A N 20
ATOM 19460 C CA . ASP A 1 40 ? -1.903 7.618 7.892 1.00 0.00 345 ASP A CA 20
ATOM 19461 C C . ASP A 1 40 ? -2.024 6.159 7.460 1.00 0.00 345 ASP A C 20
ATOM 19462 O O . ASP A 1 40 ? -3.083 5.702 7.088 1.00 0.00 345 ASP A O 20
ATOM 19471 N N . VAL A 1 41 ? -0.945 5.429 7.505 1.00 0.00 346 VAL A N 20
ATOM 19472 C CA . VAL A 1 41 ? -0.995 3.996 7.092 1.00 0.00 346 VAL A CA 20
ATOM 19473 C C . VAL A 1 41 ? -1.697 3.167 8.186 1.00 0.00 346 VAL A C 20
ATOM 19474 O O . VAL A 1 41 ? -1.192 3.048 9.284 1.00 0.00 346 VAL A O 20
ATOM 19487 N N . PRO A 1 42 ? -2.846 2.588 7.900 1.00 0.00 347 PRO A N 20
ATOM 19488 C CA . PRO A 1 42 ? -3.594 1.756 8.898 1.00 0.00 347 PRO A CA 20
ATOM 19489 C C . PRO A 1 42 ? -2.694 0.725 9.599 1.00 0.00 347 PRO A C 20
ATOM 19490 O O . PRO A 1 42 ? -1.666 0.331 9.085 1.00 0.00 347 PRO A O 20
ATOM 19501 N N . LYS A 1 43 ? -3.075 0.303 10.777 1.00 0.00 348 LYS A N 20
ATOM 19502 C CA . LYS A 1 43 ? -2.249 -0.674 11.541 1.00 0.00 348 LYS A CA 20
ATOM 19503 C C . LYS A 1 43 ? -2.494 -2.112 11.063 1.00 0.00 348 LYS A C 20
ATOM 19504 O O . LYS A 1 43 ? -2.294 -3.054 11.807 1.00 0.00 348 LYS A O 20
ATOM 19523 N N . GLY A 1 44 ? -2.909 -2.299 9.838 1.00 0.00 349 GLY A N 20
ATOM 19524 C CA . GLY A 1 44 ? -3.142 -3.689 9.337 1.00 0.00 349 GLY A CA 20
ATOM 19525 C C . GLY A 1 44 ? -4.643 -3.988 9.256 1.00 0.00 349 GLY A C 20
ATOM 19526 O O . GLY A 1 44 ? -5.046 -5.024 8.770 1.00 0.00 349 GLY A O 20
ATOM 19530 N N . ASP A 1 45 ? -5.474 -3.102 9.733 1.00 0.00 350 ASP A N 20
ATOM 19531 C CA . ASP A 1 45 ? -6.946 -3.357 9.689 1.00 0.00 350 ASP A CA 20
ATOM 19532 C C . ASP A 1 45 ? -7.594 -2.583 8.537 1.00 0.00 350 ASP A C 20
ATOM 19533 O O . ASP A 1 45 ? -8.625 -1.962 8.704 1.00 0.00 350 ASP A O 20
ATOM 19542 N N . TRP A 1 46 ? -7.001 -2.607 7.373 1.00 0.00 351 TRP A N 20
ATOM 19543 C CA . TRP A 1 46 ? -7.592 -1.860 6.222 1.00 0.00 351 TRP A CA 20
ATOM 19544 C C . TRP A 1 46 ? -7.540 -2.711 4.954 1.00 0.00 351 TRP A C 20
ATOM 19545 O O . TRP A 1 46 ? -6.758 -3.635 4.837 1.00 0.00 351 TRP A O 20
ATOM 19566 N N . ARG A 1 47 ? -8.375 -2.398 4.005 1.00 0.00 352 ARG A N 20
ATOM 19567 C CA . ARG A 1 47 ? -8.407 -3.168 2.736 1.00 0.00 352 ARG A CA 20
ATOM 19568 C C . ARG A 1 47 ? -8.553 -2.191 1.560 1.00 0.00 352 ARG A C 20
ATOM 19569 O O . ARG A 1 47 ? -9.018 -1.082 1.726 1.00 0.00 352 ARG A O 20
ATOM 19590 N N . CYS A 1 48 ? -8.155 -2.580 0.371 1.00 0.00 353 CYS A N 20
ATOM 19591 C CA . CYS A 1 48 ? -8.278 -1.646 -0.787 1.00 0.00 353 CYS A CA 20
ATOM 19592 C C . CYS A 1 48 ? -9.666 -1.802 -1.423 1.00 0.00 353 CYS A C 20
ATOM 19593 O O . CYS A 1 48 ? -10.444 -2.643 -1.020 1.00 0.00 353 CYS A O 20
ATOM 19600 N N . PRO A 1 49 ? -9.997 -0.988 -2.399 1.00 0.00 354 PRO A N 20
ATOM 19601 C CA . PRO A 1 49 ? -11.334 -1.046 -3.064 1.00 0.00 354 PRO A CA 20
ATOM 19602 C C . PRO A 1 49 ? -11.577 -2.369 -3.797 1.00 0.00 354 PRO A C 20
ATOM 19603 O O . PRO A 1 49 ? -12.693 -2.846 -3.880 1.00 0.00 354 PRO A O 20
ATOM 19614 N N . LYS A 1 50 ? -10.549 -2.958 -4.341 1.00 0.00 355 LYS A N 20
ATOM 19615 C CA . LYS A 1 50 ? -10.729 -4.235 -5.084 1.00 0.00 355 LYS A CA 20
ATOM 19616 C C . L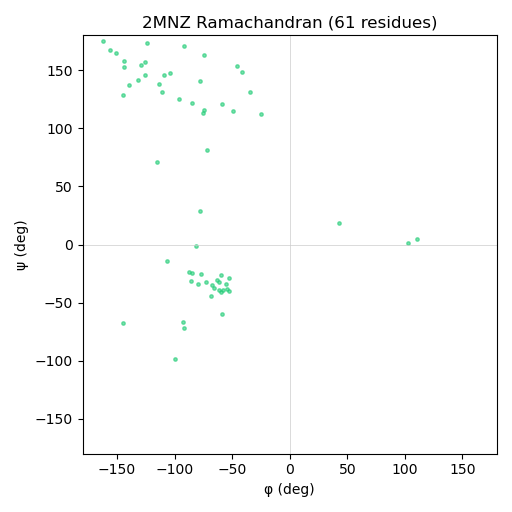YS A 1 50 ? -11.301 -5.316 -4.165 1.00 0.00 355 LYS A C 20
ATOM 19617 O O . LYS A 1 50 ? -12.116 -6.118 -4.577 1.00 0.00 355 LYS A O 20
ATOM 19636 N N . CYS A 1 51 ? -10.891 -5.354 -2.929 1.00 0.00 356 CYS A N 20
ATOM 19637 C CA . CYS A 1 51 ? -11.432 -6.398 -2.014 1.00 0.00 356 CYS A CA 20
ATOM 19638 C C . CYS A 1 51 ? -12.884 -6.060 -1.668 1.00 0.00 356 CYS A C 20
ATOM 19639 O O . CYS A 1 51 ? -13.715 -6.932 -1.503 1.00 0.00 356 CYS A O 20
ATOM 19646 N N . LEU A 1 52 ? -13.193 -4.799 -1.554 1.00 0.00 357 LEU A N 20
ATOM 19647 C CA . LEU A 1 52 ? -14.588 -4.395 -1.216 1.00 0.00 357 LEU A CA 20
ATOM 19648 C C . LEU A 1 52 ? -15.524 -4.696 -2.390 1.00 0.00 357 LEU A C 20
ATOM 19649 O O . LEU A 1 52 ? -16.669 -5.060 -2.205 1.00 0.00 357 LEU A O 20
ATOM 19665 N N . ALA A 1 53 ? -15.049 -4.543 -3.595 1.00 0.00 358 ALA A N 20
ATOM 19666 C CA . ALA A 1 53 ? -15.914 -4.814 -4.780 1.00 0.00 358 ALA A CA 20
ATOM 19667 C C . ALA A 1 53 ? -16.312 -6.290 -4.790 1.00 0.00 358 ALA A C 20
ATOM 19668 O O . ALA A 1 53 ? -17.295 -6.677 -5.387 1.00 0.00 358 ALA A O 20
ATOM 19675 N N . GLN A 1 54 ? -15.549 -7.113 -4.131 1.00 0.00 359 GLN A N 20
ATOM 19676 C CA . GLN A 1 54 ? -15.868 -8.565 -4.093 1.00 0.00 359 GLN A CA 20
ATOM 19677 C C . GLN A 1 54 ? -17.254 -8.750 -3.491 1.00 0.00 359 GLN A C 20
ATOM 19678 O O . GLN A 1 54 ? -18.029 -9.585 -3.914 1.00 0.00 359 GLN A O 20
ATOM 19692 N N . GLU A 1 55 ? -17.569 -7.968 -2.499 1.00 0.00 360 GLU A N 20
ATOM 19693 C CA . GLU A 1 55 ? -18.907 -8.080 -1.851 1.00 0.00 360 GLU A CA 20
ATOM 19694 C C . GLU A 1 55 ? -19.990 -7.639 -2.838 1.00 0.00 360 GLU A C 20
ATOM 19695 O O . GLU A 1 55 ? -20.478 -6.530 -2.693 1.00 0.00 360 GLU A O 20
ATOM 19708 N N . ALA B 2 1 ? -3.655 -2.069 7.254 1.00 0.00 363 ALA B N 20
ATOM 19709 C CA . ALA B 2 1 ? -2.666 -2.038 6.142 1.00 0.00 363 ALA B CA 20
ATOM 19710 C C . ALA B 2 1 ? -1.268 -2.288 6.698 1.00 0.00 363 ALA B C 20
ATOM 19711 O O . ALA B 2 1 ? -0.993 -2.033 7.854 1.00 0.00 363 ALA B O 20
ATOM 19720 N N . ARG B 2 2 ? -0.384 -2.772 5.874 1.00 0.00 364 ARG B N 20
ATOM 19721 C CA . ARG B 2 2 ? 1.008 -3.031 6.331 1.00 0.00 364 ARG B CA 20
ATOM 19722 C C . ARG B 2 2 ? 1.949 -2.114 5.547 1.00 0.00 364 ARG B C 20
ATOM 19723 O O . ARG B 2 2 ? 1.744 -1.851 4.379 1.00 0.00 364 ARG B O 20
ATOM 19744 N N . THR B 2 3 ? 2.950 -1.580 6.194 1.00 0.00 365 THR B N 20
ATOM 19745 C CA . THR B 2 3 ? 3.868 -0.630 5.502 1.00 0.00 365 THR B CA 20
ATOM 19746 C C . THR B 2 3 ? 4.984 -1.354 4.746 1.00 0.00 365 THR B C 20
ATOM 19747 O O . THR B 2 3 ? 5.567 -2.307 5.220 1.00 0.00 365 THR B O 20
ATOM 19758 N N . LYS B 2 4 ? 5.305 -0.857 3.579 1.00 0.00 366 LYS B N 20
ATOM 19759 C CA . LYS B 2 4 ? 6.410 -1.445 2.772 1.00 0.00 366 LYS B CA 20
ATOM 19760 C C . LYS B 2 4 ? 7.315 -0.300 2.320 1.00 0.00 366 LYS B C 20
ATOM 19761 O O . LYS B 2 4 ? 6.861 0.816 2.127 1.00 0.00 366 LYS B O 20
ATOM 19780 N N . GLN B 2 5 ? 8.585 -0.561 2.159 1.00 0.00 367 GLN B N 20
ATOM 19781 C CA . GLN B 2 5 ? 9.525 0.517 1.737 1.00 0.00 367 GLN B CA 20
ATOM 19782 C C . GLN B 2 5 ? 10.418 0.019 0.602 1.00 0.00 367 GLN B C 20
ATOM 19783 O O . GLN B 2 5 ? 10.534 -1.167 0.363 1.00 0.00 367 GLN B O 20
ATOM 19797 N N . THR B 2 6 ? 11.062 0.918 -0.095 1.00 0.00 368 THR B N 20
ATOM 19798 C CA . THR B 2 6 ? 11.956 0.490 -1.209 1.00 0.00 368 THR B CA 20
ATOM 19799 C C . THR B 2 6 ? 12.819 1.669 -1.664 1.00 0.00 368 THR B C 20
ATOM 19800 O O . THR B 2 6 ? 12.448 2.423 -2.543 1.00 0.00 368 THR B O 20
ATOM 19811 N N . ALA B 2 7 ? 13.971 1.833 -1.072 1.00 0.00 369 ALA B N 20
ATOM 19812 C CA . ALA B 2 7 ? 14.866 2.960 -1.467 1.00 0.00 369 ALA B CA 20
ATOM 19813 C C . ALA B 2 7 ? 15.423 2.706 -2.870 1.00 0.00 369 ALA B C 20
ATOM 19814 O O . ALA B 2 7 ? 15.871 3.611 -3.544 1.00 0.00 369 ALA B O 20
ATOM 19821 N N . ARG B 2 8 ? 15.411 1.477 -3.310 1.00 0.00 370 ARG B N 20
ATOM 19822 C CA . ARG B 2 8 ? 15.949 1.160 -4.664 1.00 0.00 370 ARG B CA 20
ATOM 19823 C C . ARG B 2 8 ? 15.205 1.976 -5.726 1.00 0.00 370 ARG B C 20
ATOM 19824 O O . ARG B 2 8 ? 15.774 2.366 -6.726 1.00 0.00 370 ARG B O 20
ATOM 19845 N N . LYS B 2 9 ? 13.939 2.225 -5.525 1.00 0.00 371 LYS B N 20
ATOM 19846 C CA . LYS B 2 9 ? 13.156 3.008 -6.526 1.00 0.00 371 LYS B CA 20
ATOM 19847 C C . LYS B 2 9 ? 13.234 2.313 -7.888 1.00 0.00 371 LYS B C 20
ATOM 19848 O O . LYS B 2 9 ? 13.439 2.944 -8.906 1.00 0.00 371 LYS B O 20
ATOM 19867 N N . SER B 2 10 ? 13.069 1.019 -7.915 1.00 0.00 372 SER B N 20
ATOM 19868 C CA . SER B 2 10 ? 13.131 0.288 -9.211 1.00 0.00 372 SER B CA 20
ATOM 19869 C C . SER B 2 10 ? 12.108 -0.851 -9.203 1.00 0.00 372 SER B C 20
ATOM 19870 O O . SER B 2 10 ? 12.370 -1.852 -8.557 1.00 0.00 372 SER B O 20
#

InterPro domains:
  IPR001606 ARID DNA-binding domain [PF01388] (100-182)
  IPR001606 ARID DNA-binding domain [PS51011] (97-187)
  IPR001606 ARID DNA-binding domain [SM00501] (98-188)
  IPR001965 Zinc finger, PHD-type [SM00249] (311-357)
  IPR001965 Zinc finger, PHD-type [SM00249] (1178-1222)
  IPR001965 Zinc finger, PHD-type [SM00249] (1486-1536)
  IPR003347 JmjC domain [PF02373] (486-602)
  IPR003347 JmjC domain [PS51184] (453-619)
  IPR003347 JmjC domain [SM00558] (453-619)
  IPR003349 JmjN domain [PF02375] (33-66)
  IPR003349 JmjN domain [PS51183] (32-73)
  IPR003349 JmjN domain [SM00545] (31-72)
  IPR004198 Zinc finger, C5HC2-type [PF02928] (692-744)
  IPR011011 Zinc finger, FYVE/PHD-type [SSF57903] (308-365)
  IPR011011 Zinc finger, FYVE/PHD-type [SSF57903] (1156-1224)
  IPR011011 Zinc finger, FYVE/PHD-type [SSF57903] (1472-1538)
  IPR013083 Zinc finger, RING/FYVE/PHD-type [G3DSA:3.30.40.10] (1169-1228)
  IPR013083 Zinc finger, RING/FYVE/PHD-type [G3DSA:3.30.40.10] (1484-1544)
  IPR013637 Lysine-specific demethylase-like domain [PF08429] (757-1088)
  IPR019786 Zinc finger, PHD-type, conserved site [PS01359] (312-356)

Nearest PDB structures (foldseek):
  2mnz-assembly1_A  TM=1.003E+00  e=7.830E-12  Homo sapiens
  2mny-assembly1_A  TM=7.052E-01  e=3.842E-08  Homo sapiens
  4q6f-assembly1_A  TM=7.402E-01  e=5.599E-05  Homo sapiens
  4q6f-assembly2_B  TM=7.321E-01  e=1.439E-04  Homo sapiens
  4q6f-assembly4_D  TM=7.299E-01  e=1.540E-04  Homo sapiens

Secondary structure (DSSP, 8-state):
--TT---SSS-----TTTEEE-SSS---EETTTSSS--SS--SS----HHHHHH-/-EE-------

Solvent-accessible surface area: 4557 Å² total; per-residue (Å²): 112,94,76,129,84,36,0,110,106,72,30,50,0,77,45,82,92,96,0,0,16,4,81,34,44,12,59,2,20,2,1,91,30,41,92,114,93,41,165,66,28,26,207,32,133,46,114,0,64,135,5,104,83,130,199,5,119,71,14,98,22,84,178,187,175

Organism: Homo sapiens (NCBI:txid9606)